Protein AF-A0A937QW20-F1 (afdb_monomer_lite)

Radius of gyration: 40.17 Å; chains: 1; bounding box: 116×88×114 Å

Structure (mmCIF, N/CA/C/O backbone):
data_AF-A0A937QW20-F1
#
_entry.id   AF-A0A937QW20-F1
#
loop_
_atom_site.group_PDB
_atom_site.id
_atom_site.type_symbol
_atom_site.label_atom_id
_atom_site.label_alt_id
_atom_site.label_comp_id
_atom_site.label_asym_id
_atom_site.label_entity_id
_atom_site.label_seq_id
_atom_site.pdbx_PDB_ins_code
_atom_site.Cartn_x
_atom_site.Cartn_y
_atom_site.Cartn_z
_atom_site.occupancy
_atom_site.B_iso_or_equiv
_atom_site.auth_seq_id
_atom_site.auth_comp_id
_atom_site.auth_asym_id
_atom_site.auth_atom_id
_atom_site.pdbx_PDB_model_num
ATOM 1 N N . MET A 1 1 ? -63.086 17.559 -43.537 1.00 36.25 1 MET A N 1
ATOM 2 C CA . MET A 1 1 ? -63.480 16.410 -44.389 1.00 36.25 1 MET A CA 1
ATOM 3 C C . MET A 1 1 ? -62.887 16.635 -45.777 1.00 36.25 1 MET A C 1
ATOM 5 O O . MET A 1 1 ? -62.685 17.792 -46.112 1.00 36.25 1 MET A O 1
ATOM 9 N N . LEU A 1 2 ? -62.662 15.563 -46.546 1.00 27.27 2 LEU A N 1
ATOM 10 C CA . LEU A 1 2 ? -62.036 15.501 -47.882 1.00 27.27 2 LEU A CA 1
ATOM 11 C C . LEU A 1 2 ? -60.496 15.455 -47.967 1.00 27.27 2 LEU A C 1
ATOM 13 O O . LEU A 1 2 ? -59.754 16.163 -47.298 1.00 27.27 2 LEU A O 1
ATOM 17 N N . TYR A 1 3 ? -60.097 14.526 -48.832 1.00 38.03 3 TYR A N 1
ATOM 18 C CA . TYR A 1 3 ? -58.786 13.994 -49.206 1.00 38.03 3 TYR A CA 1
ATOM 19 C C . TYR A 1 3 ? -58.423 14.547 -50.599 1.00 38.03 3 TYR A C 1
ATOM 21 O O . TYR A 1 3 ? -59.359 14.795 -51.355 1.00 38.03 3 TYR A O 1
ATOM 29 N N . LEU A 1 4 ? -57.134 14.651 -50.974 1.00 32.19 4 LEU A N 1
ATOM 30 C CA . LEU A 1 4 ? -56.563 14.529 -52.347 1.00 32.19 4 LEU A CA 1
ATOM 31 C C . LEU A 1 4 ? -55.037 14.865 -52.326 1.00 32.19 4 LEU A C 1
ATOM 33 O O . LEU A 1 4 ? -54.490 15.173 -51.274 1.00 32.19 4 LEU A O 1
ATOM 37 N N . LYS A 1 5 ? -54.301 14.797 -53.451 1.00 31.98 5 LYS A N 1
ATOM 38 C CA . LYS A 1 5 ? -53.549 13.586 -53.867 1.00 31.98 5 LYS A CA 1
ATOM 39 C C . LYS A 1 5 ? -52.474 13.884 -54.945 1.00 31.98 5 LYS A C 1
ATOM 41 O O . LYS A 1 5 ? -52.810 13.897 -56.125 1.00 31.98 5 LYS A O 1
ATOM 46 N N . ARG A 1 6 ? -51.185 13.928 -54.549 1.00 39.09 6 ARG A N 1
ATOM 47 C CA . ARG A 1 6 ? -49.970 13.934 -55.427 1.00 39.09 6 ARG A CA 1
ATOM 48 C C . ARG A 1 6 ? -49.794 15.201 -56.316 1.00 39.09 6 ARG A C 1
ATOM 50 O O . ARG A 1 6 ? -50.751 15.931 -56.504 1.00 39.09 6 ARG A O 1
ATOM 57 N N . HIS A 1 7 ? -48.615 15.558 -56.856 1.00 31.66 7 HIS A N 1
ATOM 58 C CA . HIS A 1 7 ? -47.476 14.758 -57.361 1.00 31.66 7 HIS A CA 1
ATOM 59 C C . HIS A 1 7 ? -46.159 15.580 -57.479 1.00 31.66 7 HIS A C 1
ATOM 61 O O . HIS A 1 7 ? -46.258 16.742 -57.836 1.00 31.66 7 HIS A O 1
ATOM 67 N N . SER A 1 8 ? -44.981 14.915 -57.393 1.00 30.77 8 SER A N 1
ATOM 68 C CA . SER A 1 8 ? -43.717 15.219 -58.145 1.00 30.77 8 SER A CA 1
ATOM 69 C C . SER A 1 8 ? -42.965 16.557 -57.856 1.00 30.77 8 SER A C 1
ATOM 71 O O . SER A 1 8 ? -43.608 17.579 -57.711 1.00 30.77 8 SER A O 1
ATOM 73 N N . GLN A 1 9 ? -41.623 16.697 -57.816 1.00 29.88 9 GLN A N 1
ATOM 74 C CA . GLN A 1 9 ? -40.495 15.805 -58.156 1.00 29.88 9 GLN A CA 1
ATOM 75 C C . GLN A 1 9 ? -39.141 16.295 -57.548 1.00 29.88 9 GLN A C 1
ATOM 77 O O . GLN A 1 9 ? -38.862 17.485 -57.548 1.00 29.88 9 GLN A O 1
ATOM 82 N N . SER A 1 10 ? -38.272 15.346 -57.163 1.00 31.92 10 SER A N 1
ATOM 83 C CA . SER A 1 10 ? -36.798 15.312 -57.365 1.00 31.92 10 SER A CA 1
ATOM 84 C C . SER A 1 10 ? -35.793 16.344 -56.773 1.00 31.92 10 SER A C 1
ATOM 86 O O . SER A 1 10 ? -35.515 17.376 -57.369 1.00 31.92 10 SER A O 1
ATOM 88 N N . ILE A 1 11 ? -35.050 15.873 -55.753 1.00 37.16 11 ILE A N 1
ATOM 89 C CA . ILE A 1 11 ? -33.564 15.857 -55.608 1.00 37.16 11 ILE A CA 1
ATOM 90 C C . ILE A 1 11 ? -32.757 17.159 -55.857 1.00 37.16 11 ILE A C 1
ATOM 92 O O . ILE A 1 11 ? -32.459 17.504 -56.997 1.00 37.16 11 ILE A O 1
ATOM 96 N N . LYS A 1 12 ? -32.171 17.709 -54.777 1.00 32.69 12 LYS A N 1
ATOM 97 C CA . LYS A 1 12 ? -30.705 17.708 -54.522 1.00 32.69 12 LYS A CA 1
ATOM 98 C C . LYS A 1 12 ? -30.400 18.189 -53.095 1.00 32.69 12 LYS A C 1
ATOM 100 O O . LYS A 1 12 ? -30.542 19.367 -52.794 1.00 32.69 12 LYS A O 1
ATOM 105 N N . GLY A 1 13 ? -29.947 17.279 -52.233 1.00 43.47 13 GLY A N 1
ATOM 106 C CA . GLY A 1 13 ? -29.254 17.642 -50.995 1.00 43.47 13 GLY A CA 1
ATOM 107 C C . GLY A 1 13 ? -27.749 17.693 -51.251 1.00 43.47 13 GLY A C 1
ATOM 108 O O . GLY A 1 13 ? -27.219 16.778 -51.879 1.00 43.47 13 GLY A O 1
ATOM 109 N N . ILE A 1 14 ? -27.069 18.743 -50.783 1.00 35.72 14 ILE A N 1
ATOM 110 C CA . ILE A 1 14 ? -25.602 18.833 -50.775 1.00 35.72 14 ILE A CA 1
ATOM 111 C C . ILE A 1 14 ? -25.151 19.376 -49.414 1.00 35.72 14 ILE A C 1
ATOM 113 O O . ILE A 1 14 ? -25.339 20.546 -49.110 1.00 35.72 14 ILE A O 1
ATOM 117 N N . SER A 1 15 ? -24.579 18.469 -48.620 1.00 41.78 15 SER A N 1
ATOM 118 C CA . SER A 1 15 ? -23.525 18.667 -47.613 1.00 41.78 15 SER A CA 1
ATOM 119 C C . SER A 1 15 ? -23.310 20.079 -47.030 1.00 41.78 15 SER A C 1
ATOM 121 O O . SER A 1 15 ? -22.523 20.860 -47.558 1.00 41.78 15 SER A O 1
ATOM 123 N N . CYS A 1 16 ? -23.877 20.340 -45.845 1.00 37.75 16 CYS A N 1
ATOM 124 C CA . CYS A 1 16 ? -23.305 21.313 -44.896 1.00 37.75 16 CYS A CA 1
ATOM 125 C C . CYS A 1 16 ? -22.306 20.670 -43.912 1.00 37.75 16 CYS A C 1
ATOM 127 O O . CYS A 1 16 ? -21.566 21.381 -43.240 1.00 37.75 16 CYS A O 1
ATOM 129 N N . THR A 1 17 ? -22.247 19.337 -43.826 1.00 45.38 17 THR A N 1
ATOM 130 C CA . THR A 1 17 ? -21.361 18.612 -42.899 1.00 45.38 17 THR A CA 1
ATOM 131 C C . THR A 1 17 ? -19.905 18.565 -43.363 1.00 45.38 17 THR A C 1
ATOM 133 O O . THR A 1 17 ? -19.008 18.629 -42.528 1.00 45.38 17 THR A O 1
ATOM 136 N N . GLY A 1 18 ? -19.644 18.532 -44.676 1.00 41.56 18 GLY A N 1
ATOM 137 C CA . GLY A 1 18 ? -18.272 18.544 -45.204 1.00 41.56 18 GLY A CA 1
ATOM 138 C C . GLY A 1 18 ? -17.516 19.850 -44.933 1.00 41.56 18 GLY A C 1
ATOM 139 O O . GLY A 1 18 ? -16.313 19.817 -44.706 1.00 41.56 18 GLY A O 1
ATOM 140 N N . GLY A 1 19 ? -18.217 20.990 -44.901 1.00 44.78 19 GLY A N 1
ATOM 141 C CA . GLY A 1 19 ? -17.604 22.294 -44.624 1.00 44.78 19 GLY A CA 1
ATOM 142 C C . GLY A 1 19 ? -17.122 22.435 -43.179 1.00 44.78 19 GLY A C 1
ATOM 143 O O . GLY A 1 19 ? -16.033 22.945 -42.951 1.00 44.78 19 GLY A O 1
ATOM 144 N N . ILE A 1 20 ? -17.895 21.927 -42.213 1.00 52.75 20 ILE A N 1
ATOM 145 C CA . ILE A 1 20 ? -17.509 21.948 -40.794 1.00 52.75 20 ILE A CA 1
ATOM 146 C C . ILE A 1 20 ? -16.347 20.981 -40.550 1.00 52.75 20 ILE A C 1
ATOM 148 O O . ILE A 1 20 ? -15.383 21.362 -39.896 1.00 52.75 20 ILE A O 1
ATOM 152 N N . LEU A 1 21 ? -16.385 19.773 -41.130 1.00 53.00 21 LEU A N 1
ATOM 153 C CA . LEU A 1 21 ? -15.285 18.816 -40.981 1.00 53.00 21 LEU A CA 1
ATOM 154 C C . LEU A 1 21 ? -13.979 19.344 -41.593 1.00 53.00 21 LEU A C 1
ATOM 156 O O . LEU A 1 21 ? -12.930 19.208 -40.979 1.00 53.00 21 LEU A O 1
ATOM 160 N N . ALA A 1 22 ? -14.039 19.994 -42.761 1.00 56.34 22 ALA A N 1
ATOM 161 C CA . ALA A 1 22 ? -12.869 20.608 -43.386 1.00 56.34 22 ALA A CA 1
ATOM 162 C C . ALA A 1 22 ? -12.347 21.823 -42.602 1.00 56.34 22 ALA A C 1
ATOM 164 O O . ALA A 1 22 ? -11.137 21.982 -42.492 1.00 56.34 22 ALA A O 1
ATOM 165 N N . LEU A 1 23 ? -13.223 22.657 -42.026 1.00 53.44 23 LEU A N 1
ATOM 166 C CA . LEU A 1 23 ? -12.796 23.794 -41.203 1.00 53.44 23 LEU A CA 1
ATOM 167 C C . LEU A 1 23 ? -12.147 23.329 -39.891 1.00 53.44 23 LEU A C 1
ATOM 169 O O . LEU A 1 23 ? -11.130 23.885 -39.495 1.00 53.44 23 LEU A O 1
ATOM 173 N N . VAL A 1 24 ? -12.694 22.290 -39.249 1.00 62.91 24 VAL A N 1
ATOM 174 C CA . VAL A 1 24 ? -12.095 21.664 -38.059 1.00 62.91 24 VAL A CA 1
ATOM 175 C C . VAL A 1 24 ? -10.770 20.987 -38.409 1.00 62.91 24 VAL A C 1
ATOM 177 O O . VAL A 1 24 ? -9.799 21.184 -37.692 1.00 62.91 24 VAL A O 1
ATOM 180 N N . LEU A 1 25 ? -10.678 20.270 -39.534 1.00 60.28 25 LEU A N 1
ATOM 181 C CA . LEU A 1 25 ? -9.418 19.657 -39.968 1.00 60.28 25 LEU A CA 1
ATOM 182 C C . LEU A 1 25 ? -8.351 20.715 -40.293 1.00 60.28 25 LEU A C 1
ATOM 184 O O . LEU A 1 25 ? -7.200 20.540 -39.923 1.00 60.28 25 LEU A O 1
ATOM 188 N N . VAL A 1 26 ? -8.723 21.831 -40.929 1.00 59.69 26 VAL A N 1
ATOM 189 C CA . VAL A 1 26 ? -7.800 22.949 -41.184 1.00 59.69 26 VAL A CA 1
ATOM 190 C C . VAL A 1 26 ? -7.418 23.667 -39.888 1.00 59.69 26 VAL A C 1
ATOM 192 O O . VAL A 1 26 ? -6.263 24.032 -39.754 1.00 59.69 26 VAL A O 1
ATOM 195 N N . LEU A 1 27 ? -8.314 23.814 -38.907 1.00 50.91 27 LEU A N 1
ATOM 196 C CA . LEU A 1 27 ? -7.974 24.368 -37.587 1.00 50.91 27 LEU A CA 1
ATOM 197 C C . LEU A 1 27 ? -7.092 23.432 -36.741 1.00 50.91 27 LEU A C 1
ATOM 199 O O . LEU A 1 27 ? -6.302 23.931 -35.954 1.00 50.91 27 LEU A O 1
ATOM 203 N N . ILE A 1 28 ? -7.181 22.112 -36.925 1.00 54.66 28 ILE A N 1
ATOM 204 C CA . ILE A 1 28 ? -6.289 21.118 -36.294 1.00 54.66 28 ILE A CA 1
ATOM 205 C C . ILE A 1 28 ? -4.941 21.018 -37.034 1.00 54.66 28 ILE A C 1
ATOM 207 O O . ILE A 1 28 ? -3.922 20.725 -36.425 1.00 54.66 28 ILE A O 1
ATOM 211 N N . LEU A 1 29 ? -4.907 21.284 -38.343 1.00 50.06 29 LEU A N 1
ATOM 212 C CA . LEU A 1 29 ? -3.668 21.341 -39.137 1.00 50.06 29 LEU A CA 1
ATOM 213 C C . LEU A 1 29 ? -3.006 22.735 -39.136 1.00 50.06 29 LEU A C 1
ATOM 215 O O . LEU A 1 29 ? -1.887 22.872 -39.620 1.00 50.06 29 LEU A O 1
ATOM 219 N N . MET A 1 30 ? -3.700 23.762 -38.633 1.00 40.19 30 MET A N 1
ATOM 220 C CA . MET A 1 30 ? -3.202 25.132 -38.439 1.00 40.19 30 MET A CA 1
ATOM 221 C C . MET A 1 30 ? -3.150 25.558 -36.969 1.00 40.19 30 MET A C 1
ATOM 223 O O . MET A 1 30 ? -2.748 26.689 -36.694 1.00 40.19 30 MET A O 1
ATOM 227 N N . SER A 1 31 ? -3.497 24.689 -36.012 1.00 33.41 31 SER A N 1
ATOM 228 C CA . SER A 1 31 ? -2.864 24.826 -34.704 1.00 33.41 31 SER A CA 1
ATOM 229 C C . SER A 1 31 ? -1.364 24.719 -34.957 1.00 33.41 31 SER A C 1
ATOM 231 O O . SER A 1 31 ? -0.973 23.820 -35.715 1.00 33.41 31 SER A O 1
ATOM 233 N N . PRO A 1 32 ? -0.521 25.596 -34.383 1.00 32.81 32 PRO A N 1
ATOM 234 C CA . PRO A 1 32 ? 0.900 25.306 -34.375 1.00 32.81 32 PRO A CA 1
ATOM 235 C C . PRO A 1 32 ? 1.051 23.872 -33.871 1.00 32.81 32 PRO A C 1
ATOM 237 O O . PRO A 1 32 ? 0.408 23.483 -32.889 1.00 32.81 32 PRO A O 1
ATOM 240 N N . GLN A 1 33 ? 1.865 23.073 -34.560 1.00 33.28 33 GLN A N 1
ATOM 241 C CA . GLN A 1 33 ? 2.532 22.013 -33.833 1.00 33.28 33 GLN A CA 1
ATOM 242 C C . GLN A 1 33 ? 3.385 22.771 -32.829 1.00 33.28 33 GLN A C 1
ATOM 244 O O . GLN A 1 33 ? 4.437 23.299 -33.181 1.00 33.28 33 GLN A O 1
ATOM 249 N N . ASN A 1 34 ? 2.851 22.930 -31.615 1.00 34.28 34 ASN A N 1
ATOM 250 C CA . ASN A 1 34 ? 3.689 23.161 -30.461 1.00 34.28 34 ASN A CA 1
ATOM 251 C C . ASN A 1 34 ? 4.761 22.085 -30.595 1.00 34.28 34 ASN A C 1
ATOM 253 O O . ASN A 1 34 ? 4.399 20.904 -30.700 1.00 34.28 34 ASN A O 1
ATOM 257 N N . GLY A 1 35 ? 6.031 22.492 -30.685 1.00 37.06 35 GLY A N 1
ATOM 258 C CA . GLY A 1 35 ? 7.119 21.539 -30.525 1.00 37.06 35 GLY A CA 1
ATOM 259 C C . GLY A 1 35 ? 6.782 20.691 -29.306 1.00 37.06 35 GLY A C 1
ATOM 260 O O . GLY A 1 35 ? 6.204 21.216 -28.344 1.00 37.06 35 GLY A O 1
ATOM 261 N N . LEU A 1 36 ? 7.024 19.378 -29.392 1.00 37.12 36 LEU A N 1
ATOM 262 C CA . LEU A 1 36 ? 6.970 18.524 -28.207 1.00 37.12 36 LEU A CA 1
ATOM 263 C C . LEU A 1 36 ? 7.731 19.288 -27.137 1.00 37.12 36 LEU A C 1
ATOM 265 O O . LEU A 1 36 ? 8.881 19.621 -27.395 1.00 37.12 36 LEU A O 1
ATOM 269 N N . ALA A 1 37 ? 7.044 19.698 -26.067 1.00 40.81 37 ALA A N 1
ATOM 270 C CA . ALA A 1 37 ? 7.573 20.723 -25.181 1.00 40.81 37 ALA A CA 1
ATOM 271 C C . ALA A 1 37 ? 8.829 20.154 -24.527 1.00 40.81 37 ALA A C 1
ATOM 273 O O . ALA A 1 37 ? 8.711 19.389 -23.557 1.00 40.81 37 ALA A O 1
ATOM 274 N N . GLN A 1 38 ? 9.984 20.491 -25.122 1.00 51.41 38 GLN A N 1
ATOM 275 C CA . GLN A 1 38 ? 11.308 20.094 -24.678 1.00 51.41 38 GLN A CA 1
ATOM 276 C C . GLN A 1 38 ? 11.320 20.366 -23.182 1.00 51.41 38 GLN A C 1
ATOM 278 O O . GLN A 1 38 ? 10.750 21.352 -22.705 1.00 51.41 38 GLN A O 1
ATOM 283 N N . THR A 1 39 ? 11.805 19.397 -22.415 1.00 55.50 39 THR A N 1
ATOM 284 C CA . THR A 1 39 ? 11.921 19.529 -20.965 1.00 55.50 39 THR A CA 1
ATOM 285 C C . THR A 1 39 ? 12.739 20.772 -20.675 1.00 55.50 39 THR A C 1
ATOM 287 O O . THR A 1 39 ? 13.956 20.733 -20.800 1.00 55.50 39 THR A O 1
ATOM 290 N N . GLY A 1 40 ? 12.069 21.871 -20.338 1.00 67.88 40 GLY A N 1
ATOM 291 C CA . GLY A 1 40 ? 12.736 23.046 -19.823 1.00 67.88 40 GLY A CA 1
ATOM 292 C C . GLY A 1 40 ? 13.325 22.678 -18.473 1.00 67.88 40 GLY A C 1
ATOM 293 O O . GLY A 1 40 ? 12.615 22.125 -17.645 1.00 67.88 40 GLY A O 1
ATOM 294 N N . ILE A 1 41 ? 14.598 22.958 -18.245 1.00 80.06 41 ILE A N 1
ATOM 295 C CA . ILE A 1 41 ? 15.140 23.075 -16.894 1.00 80.06 41 ILE A CA 1
ATOM 296 C C . ILE A 1 41 ? 15.592 24.515 -16.698 1.00 80.06 41 ILE A C 1
ATOM 298 O O . ILE A 1 41 ? 16.108 25.171 -17.602 1.00 80.06 41 ILE A O 1
ATOM 302 N N . CYS A 1 42 ? 15.409 25.039 -15.502 1.00 83.88 42 CYS A N 1
ATOM 303 C CA . CYS A 1 42 ? 15.933 26.343 -15.148 1.00 83.88 42 CYS A CA 1
ATOM 304 C C . CYS A 1 42 ? 17.302 26.207 -14.480 1.00 83.88 42 CYS A C 1
ATOM 306 O O . CYS A 1 42 ? 17.450 25.498 -13.485 1.00 83.88 42 CYS A O 1
ATOM 308 N N . ALA A 1 43 ? 18.296 26.935 -14.988 1.00 88.19 43 ALA A N 1
ATOM 309 C CA . ALA A 1 43 ? 19.512 27.198 -14.236 1.00 88.19 43 ALA A CA 1
ATOM 310 C C . ALA A 1 43 ? 19.225 28.343 -13.253 1.00 88.19 43 ALA A C 1
ATOM 312 O O . ALA A 1 43 ? 19.008 29.489 -13.662 1.00 88.19 43 ALA A O 1
ATOM 313 N N . LYS A 1 44 ? 19.200 28.038 -11.953 1.00 86.12 44 LYS A N 1
ATOM 314 C CA . LYS A 1 44 ? 18.908 29.034 -10.913 1.00 86.12 44 LYS A CA 1
ATOM 315 C C . LYS A 1 44 ? 20.010 30.091 -10.857 1.00 86.12 44 LYS A C 1
ATOM 317 O O . LYS A 1 44 ? 21.180 29.744 -10.715 1.00 86.12 44 LYS A O 1
ATOM 322 N N . ASP A 1 45 ? 19.642 31.370 -10.930 1.00 85.88 45 ASP A N 1
ATOM 323 C CA . ASP A 1 45 ? 20.608 32.461 -10.757 1.00 85.88 45 ASP A CA 1
ATOM 324 C C . ASP A 1 45 ? 20.934 32.640 -9.272 1.00 85.88 45 ASP A C 1
ATOM 326 O O . ASP A 1 45 ? 20.061 32.860 -8.425 1.00 85.88 45 ASP A O 1
ATOM 330 N N . LEU A 1 46 ? 22.224 32.535 -8.986 1.00 83.88 46 LEU A N 1
ATOM 331 C CA . LEU A 1 46 ? 22.844 32.621 -7.670 1.00 83.88 46 LEU A CA 1
ATOM 332 C C . LEU A 1 46 ? 23.026 34.071 -7.201 1.00 83.88 46 LEU A C 1
ATOM 334 O O . LEU A 1 46 ? 23.284 34.336 -6.020 1.00 83.88 46 LEU A O 1
ATOM 338 N N . GLY A 1 47 ? 22.917 35.032 -8.120 1.00 81.38 47 GLY A N 1
ATOM 339 C CA . GLY A 1 47 ? 23.189 36.438 -7.878 1.00 81.38 47 GLY A CA 1
ATOM 340 C C . GLY A 1 47 ? 24.618 36.649 -7.378 1.00 81.38 47 GLY A C 1
ATOM 341 O O . GLY A 1 47 ? 25.577 36.459 -8.112 1.00 81.38 47 GLY A O 1
ATOM 342 N N . ALA A 1 48 ? 24.757 37.074 -6.119 1.00 69.12 48 ALA A N 1
ATOM 343 C CA . ALA A 1 48 ? 26.050 37.338 -5.474 1.00 69.12 48 ALA A CA 1
ATOM 344 C C . ALA A 1 48 ? 26.443 36.279 -4.421 1.00 69.12 48 ALA A C 1
ATOM 346 O O . ALA A 1 48 ? 27.308 36.538 -3.580 1.00 69.12 48 ALA A O 1
ATOM 347 N N . ALA A 1 49 ? 25.758 35.132 -4.399 1.00 72.38 49 ALA A N 1
ATOM 348 C CA . ALA A 1 49 ? 25.958 34.056 -3.433 1.00 72.38 49 ALA A CA 1
ATOM 349 C C . ALA A 1 49 ? 26.290 32.741 -4.156 1.00 72.38 49 ALA A C 1
ATOM 351 O O . ALA A 1 49 ? 25.468 31.829 -4.208 1.00 72.38 49 ALA A O 1
ATOM 352 N N . ALA A 1 50 ? 27.501 32.660 -4.712 1.00 72.25 50 ALA A N 1
ATOM 353 C CA . ALA A 1 50 ? 28.025 31.419 -5.274 1.00 72.25 50 ALA A CA 1
ATOM 354 C C . ALA A 1 50 ? 28.039 30.282 -4.227 1.00 72.25 50 ALA A C 1
ATOM 356 O O . ALA A 1 50 ? 28.340 30.553 -3.054 1.00 72.25 50 ALA A O 1
ATOM 357 N N . PRO A 1 51 ? 27.758 29.025 -4.628 1.00 79.31 51 PRO A N 1
ATOM 358 C CA . PRO A 1 51 ? 27.934 27.867 -3.763 1.00 79.31 51 PRO A CA 1
ATOM 359 C C . PRO A 1 51 ? 29.401 27.728 -3.343 1.00 79.31 51 PRO A C 1
ATOM 361 O O . PRO A 1 51 ? 30.330 28.143 -4.048 1.00 79.31 51 PRO A O 1
ATOM 364 N N . SER A 1 52 ? 29.628 27.118 -2.186 1.00 85.50 52 SER A N 1
ATOM 365 C CA . SER A 1 52 ? 30.957 26.650 -1.815 1.00 85.50 52 SER A CA 1
ATOM 366 C C . SER A 1 52 ? 31.383 25.525 -2.749 1.00 85.50 52 SER A C 1
ATOM 368 O O . SER A 1 52 ? 30.818 24.442 -2.702 1.00 85.50 52 SER A O 1
ATOM 370 N N . PHE A 1 53 ? 32.428 25.777 -3.542 1.00 88.88 53 PHE A N 1
ATOM 371 C CA . PHE A 1 53 ? 33.022 24.782 -4.433 1.00 88.88 53 PHE A CA 1
ATOM 372 C C . PHE A 1 53 ? 33.824 23.728 -3.653 1.00 88.88 53 PHE A C 1
ATOM 374 O O . PHE A 1 53 ? 35.060 23.751 -3.594 1.00 88.88 53 PHE A O 1
ATOM 381 N N . ASP A 1 54 ? 33.106 22.837 -2.979 1.00 86.62 54 ASP A N 1
ATOM 382 C CA . ASP A 1 54 ? 33.647 21.751 -2.165 1.00 86.62 54 ASP A CA 1
ATOM 383 C C . ASP A 1 54 ? 33.180 20.362 -2.620 1.00 86.62 54 ASP A C 1
ATOM 385 O O . ASP A 1 54 ? 33.622 19.358 -2.054 1.00 86.62 54 ASP A O 1
ATOM 389 N N . GLY A 1 55 ? 32.374 20.295 -3.684 1.00 86.00 55 GLY A N 1
ATOM 390 C CA . GLY A 1 55 ? 31.868 19.066 -4.269 1.00 86.00 55 GLY A CA 1
ATOM 391 C C . GLY A 1 55 ? 30.603 18.531 -3.607 1.00 86.00 55 GLY A C 1
ATOM 392 O O . GLY A 1 55 ? 30.271 17.381 -3.876 1.00 86.00 55 GLY A O 1
ATOM 393 N N . ILE A 1 56 ? 29.922 19.268 -2.720 1.00 86.50 56 ILE A N 1
ATOM 394 C CA . ILE A 1 56 ? 28.684 18.824 -2.052 1.00 86.50 56 ILE A CA 1
ATOM 395 C C . ILE A 1 56 ? 27.454 19.399 -2.766 1.00 86.50 56 ILE A C 1
ATOM 397 O O . ILE A 1 56 ? 27.164 20.583 -2.655 1.00 86.50 56 ILE A O 1
ATOM 401 N N . VAL A 1 57 ? 26.683 18.533 -3.433 1.00 82.56 57 VAL A N 1
ATOM 402 C CA . VAL A 1 57 ? 25.503 18.930 -4.230 1.00 82.56 57 VAL A CA 1
ATOM 403 C C . VAL A 1 57 ? 24.172 18.538 -3.571 1.00 82.56 57 VAL A C 1
ATOM 405 O O . VAL A 1 57 ? 23.235 19.324 -3.552 1.00 82.56 57 VAL A O 1
ATOM 408 N N . ALA A 1 58 ? 24.036 17.327 -3.023 1.00 70.25 58 ALA A N 1
ATOM 409 C CA . ALA A 1 58 ? 22.719 16.834 -2.603 1.00 70.25 58 ALA A CA 1
ATOM 410 C C . ALA A 1 58 ? 22.148 17.500 -1.323 1.00 70.25 58 ALA A C 1
ATOM 412 O O . ALA A 1 58 ? 22.797 17.461 -0.270 1.00 70.25 58 ALA A O 1
ATOM 413 N N . PRO A 1 59 ? 20.881 17.967 -1.331 1.00 53.16 59 PRO A N 1
ATOM 414 C CA . PRO A 1 59 ? 20.134 18.249 -0.108 1.00 53.16 59 PRO A CA 1
ATOM 415 C C . PRO A 1 59 ? 19.640 16.951 0.557 1.00 53.16 59 PRO A C 1
ATOM 417 O O . PRO A 1 59 ? 18.602 16.393 0.206 1.00 53.16 59 PRO A O 1
ATOM 420 N N . GLY A 1 60 ? 20.401 16.475 1.547 1.00 45.81 60 GLY A N 1
ATOM 421 C CA . GLY A 1 60 ? 20.104 15.311 2.395 1.00 45.81 60 GLY A CA 1
ATOM 422 C C . GLY A 1 60 ? 20.379 15.616 3.872 1.00 45.81 60 GLY A C 1
ATOM 423 O O . GLY A 1 60 ? 21.222 16.453 4.207 1.00 45.81 60 GLY A O 1
ATOM 424 N N . ALA A 1 61 ? 19.613 15.026 4.790 1.00 38.66 61 ALA A N 1
ATOM 425 C CA . ALA A 1 61 ? 19.473 15.583 6.135 1.00 38.66 61 ALA A CA 1
ATOM 426 C C . ALA A 1 61 ? 20.502 15.061 7.158 1.00 38.66 61 ALA A C 1
ATOM 428 O O . ALA A 1 61 ? 20.281 14.073 7.858 1.00 38.66 61 ALA A O 1
ATOM 429 N N . SER A 1 62 ? 21.516 15.885 7.438 1.00 45.62 62 SER A N 1
ATOM 430 C CA . SER A 1 62 ? 22.132 16.018 8.775 1.00 45.62 62 SER A CA 1
ATOM 431 C C . SER A 1 62 ? 22.756 14.750 9.406 1.00 45.62 62 SER A C 1
ATOM 433 O O . SER A 1 62 ? 22.411 14.361 10.523 1.00 45.62 62 SER A O 1
ATOM 435 N N . GLY A 1 63 ? 23.759 14.167 8.738 1.00 41.44 63 GLY A N 1
ATOM 436 C CA . GLY A 1 63 ? 24.608 13.070 9.239 1.00 41.44 63 GLY A CA 1
ATOM 437 C C . GLY A 1 63 ? 26.090 13.450 9.403 1.00 41.44 63 GLY A C 1
ATOM 438 O O . GLY A 1 63 ? 26.920 13.156 8.547 1.00 41.44 63 GLY A O 1
ATOM 439 N N . ALA A 1 64 ? 26.422 14.147 10.496 1.00 46.94 64 ALA A N 1
ATOM 440 C CA . ALA A 1 64 ? 27.752 14.240 11.133 1.00 46.94 64 ALA A CA 1
ATOM 441 C C . ALA A 1 64 ? 29.055 14.467 10.302 1.00 46.94 64 ALA A C 1
ATOM 443 O O . ALA A 1 64 ? 30.136 14.321 10.880 1.00 46.94 64 ALA A O 1
ATOM 444 N N . GLY A 1 65 ? 29.036 14.867 9.021 1.00 56.22 65 GLY A N 1
ATOM 445 C CA . GLY A 1 65 ? 30.291 15.159 8.300 1.00 56.22 65 GLY A CA 1
ATOM 446 C C . GLY A 1 65 ? 30.223 15.996 7.020 1.00 56.22 65 GLY A C 1
ATOM 447 O O . GLY A 1 65 ? 31.073 16.865 6.860 1.00 56.22 65 GLY A O 1
ATOM 448 N N . CYS A 1 66 ? 29.240 15.782 6.142 1.00 68.94 66 CYS A N 1
ATOM 449 C CA . CYS A 1 66 ? 29.003 16.646 4.979 1.00 68.94 66 CYS A CA 1
ATOM 450 C C . CYS A 1 66 ? 27.851 17.586 5.354 1.00 68.94 66 CYS A C 1
ATOM 452 O O . CYS A 1 66 ? 26.796 17.110 5.773 1.00 68.94 66 CYS A O 1
ATOM 454 N N . THR A 1 67 ? 28.054 18.903 5.283 1.00 72.38 67 THR A N 1
ATOM 455 C CA . THR A 1 67 ? 26.955 19.867 5.467 1.00 72.38 67 THR A CA 1
ATOM 456 C C . THR A 1 67 ? 26.450 20.221 4.075 1.00 72.38 67 THR A C 1
ATOM 458 O O . THR A 1 67 ? 27.283 20.653 3.287 1.00 72.38 67 THR A O 1
ATOM 461 N N . PRO A 1 68 ? 25.159 20.032 3.746 1.00 69.88 68 PRO A N 1
ATOM 462 C CA . PRO A 1 68 ? 24.635 20.456 2.452 1.00 69.88 68 PRO A CA 1
ATOM 463 C C . PRO A 1 68 ? 24.863 21.952 2.248 1.00 69.88 68 PRO A C 1
ATOM 465 O O . PRO A 1 68 ? 24.644 22.732 3.183 1.00 69.88 68 PRO A O 1
ATOM 468 N N . ASP A 1 69 ? 25.265 22.351 1.044 1.00 75.38 69 ASP A N 1
ATOM 469 C CA . ASP A 1 69 ? 25.257 23.762 0.678 1.00 75.38 69 ASP A CA 1
ATOM 470 C C . ASP A 1 69 ? 23.798 24.260 0.665 1.00 75.38 69 ASP A C 1
ATOM 472 O O . ASP A 1 69 ? 22.953 23.658 -0.012 1.00 75.38 69 ASP A O 1
ATOM 476 N N . PRO A 1 70 ? 23.463 25.344 1.391 1.00 76.81 70 PRO A N 1
ATOM 477 C CA . PRO A 1 70 ? 22.140 25.952 1.315 1.00 76.81 70 PRO A CA 1
ATOM 478 C C . PRO A 1 70 ? 21.715 26.307 -0.116 1.00 76.81 70 PRO A C 1
ATOM 480 O O . PRO A 1 70 ? 20.528 26.236 -0.419 1.00 76.81 70 PRO A O 1
ATOM 483 N N . VAL A 1 71 ? 22.662 26.648 -0.996 1.00 80.31 71 VAL A N 1
ATOM 484 C CA . VAL A 1 71 ? 22.406 26.995 -2.400 1.00 80.31 71 VAL A CA 1
ATOM 485 C C . VAL A 1 71 ? 21.828 25.810 -3.172 1.00 80.31 71 VAL A C 1
ATOM 487 O O . VAL A 1 71 ? 20.790 25.955 -3.815 1.00 80.31 71 VAL A O 1
ATOM 490 N N . TRP A 1 72 ? 22.446 24.628 -3.082 1.00 82.94 72 TRP A N 1
ATOM 491 C CA . TRP A 1 72 ? 21.975 23.447 -3.81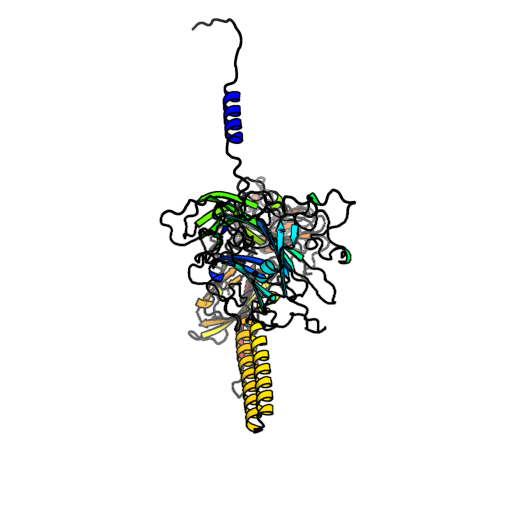3 1.00 82.94 72 TRP A CA 1
ATOM 492 C C . TRP A 1 72 ? 20.642 22.906 -3.281 1.00 82.94 72 TRP A C 1
ATOM 494 O O . TRP A 1 72 ? 19.863 22.345 -4.047 1.00 82.94 72 TRP A O 1
ATOM 504 N N . SER A 1 73 ? 20.318 23.144 -2.003 1.00 74.56 73 SER A N 1
ATOM 505 C CA . SER A 1 73 ? 18.993 22.811 -1.447 1.00 74.56 73 SER A CA 1
ATOM 506 C C . SER A 1 73 ? 17.834 23.629 -2.020 1.00 74.56 73 SER A C 1
ATOM 508 O O . SER A 1 73 ? 16.674 23.276 -1.829 1.00 74.56 73 SER A O 1
ATOM 510 N N . ASP A 1 74 ? 18.169 24.698 -2.734 1.00 74.06 74 ASP A N 1
ATOM 511 C CA . ASP A 1 74 ? 17.262 25.690 -3.291 1.00 74.06 74 ASP A CA 1
ATOM 512 C C . ASP A 1 74 ? 17.078 25.500 -4.819 1.00 74.06 74 ASP A C 1
ATOM 514 O O . ASP A 1 74 ? 16.405 26.313 -5.456 1.00 74.06 74 ASP A O 1
ATOM 518 N N . ILE A 1 75 ? 17.696 24.471 -5.420 1.00 81.00 75 ILE A N 1
ATOM 519 C CA . ILE A 1 75 ? 17.717 24.187 -6.867 1.00 81.00 75 ILE A CA 1
ATOM 520 C C . ILE A 1 75 ? 16.926 22.906 -7.151 1.00 81.00 75 ILE A C 1
ATOM 522 O O . ILE A 1 75 ? 17.197 21.862 -6.557 1.00 81.00 75 ILE A O 1
ATOM 526 N N . ALA A 1 76 ? 15.975 22.976 -8.086 1.00 79.56 76 ALA A N 1
ATOM 527 C CA . ALA A 1 76 ? 15.212 21.810 -8.524 1.00 79.56 76 ALA A CA 1
ATOM 528 C C . ALA A 1 76 ? 16.127 20.810 -9.271 1.00 79.56 76 ALA A C 1
ATOM 530 O O . ALA A 1 76 ? 16.849 21.222 -10.186 1.00 79.56 76 ALA A O 1
ATOM 531 N N . PRO A 1 77 ? 16.140 19.520 -8.891 1.00 84.75 77 PRO A N 1
ATOM 532 C CA . PRO A 1 77 ? 16.893 18.493 -9.600 1.00 84.75 77 PRO A CA 1
ATOM 533 C C . PRO A 1 77 ? 16.213 18.073 -10.909 1.00 84.75 77 PRO A C 1
ATOM 535 O O . PRO A 1 77 ? 15.001 18.137 -11.042 1.00 84.75 77 PRO A O 1
ATOM 538 N N . ALA A 1 78 ? 16.994 17.506 -11.824 1.00 85.81 78 ALA A N 1
ATOM 539 C CA . ALA A 1 78 ? 16.531 16.687 -12.938 1.00 85.81 78 ALA A CA 1
ATOM 540 C C . ALA A 1 78 ? 16.994 15.231 -12.745 1.00 85.81 78 ALA A C 1
ATOM 542 O O . ALA A 1 78 ? 18.192 14.960 -12.694 1.00 85.81 78 ALA A O 1
ATOM 543 N N . GLU A 1 79 ? 16.072 14.270 -12.625 1.00 84.25 79 GLU A N 1
ATOM 544 C CA . GLU A 1 79 ? 16.411 12.843 -12.438 1.00 84.25 79 GLU A CA 1
ATOM 545 C C . GLU A 1 79 ? 16.827 12.161 -13.757 1.00 84.25 79 GLU A C 1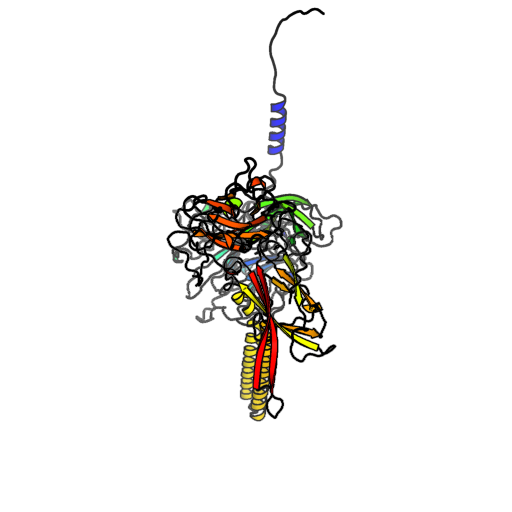
ATOM 547 O O . GLU A 1 79 ? 16.056 12.133 -14.725 1.00 84.25 79 GLU A O 1
ATOM 552 N N . PHE A 1 80 ? 18.008 11.529 -13.773 1.00 83.50 80 PHE A N 1
ATOM 553 C CA . PHE A 1 80 ? 18.420 10.649 -14.871 1.00 83.50 80 PHE A CA 1
ATOM 554 C C . PHE A 1 80 ? 17.719 9.286 -14.750 1.00 83.50 80 PHE A C 1
ATOM 556 O O . PHE A 1 80 ? 17.942 8.577 -13.770 1.00 83.50 80 PHE A O 1
ATOM 563 N N . GLU A 1 81 ? 16.968 8.905 -15.784 1.00 78.81 81 GLU A N 1
ATOM 564 C CA . GLU A 1 81 ? 16.248 7.640 -16.019 1.00 78.81 81 GLU A CA 1
ATOM 565 C C . GLU A 1 81 ? 15.367 7.056 -14.878 1.00 78.81 81 GLU A C 1
ATOM 567 O O . GLU A 1 81 ? 15.727 6.944 -13.708 1.00 78.81 81 GLU A O 1
ATOM 572 N N . VAL A 1 82 ? 14.163 6.603 -15.240 1.00 55.94 82 VAL A N 1
ATOM 573 C CA . VAL A 1 82 ? 13.049 6.356 -14.308 1.00 55.94 82 VAL A CA 1
ATOM 574 C C . VAL A 1 82 ? 13.269 5.223 -13.278 1.00 55.94 82 VAL A C 1
ATOM 576 O O . VAL A 1 82 ? 13.817 4.155 -13.546 1.00 55.94 82 VAL A O 1
ATOM 579 N N . ALA A 1 83 ? 12.729 5.479 -12.082 1.00 45.44 83 ALA A N 1
ATOM 580 C CA . ALA A 1 83 ? 12.654 4.665 -10.868 1.00 45.44 83 ALA A CA 1
ATOM 581 C C . ALA A 1 83 ? 12.707 3.120 -10.971 1.00 45.44 83 ALA A C 1
ATOM 583 O O . ALA A 1 83 ? 11.903 2.465 -11.633 1.00 45.44 83 ALA A O 1
ATOM 584 N N . GLY A 1 84 ? 13.546 2.533 -10.105 1.00 47.09 84 GLY A N 1
ATOM 585 C CA . GLY A 1 84 ? 13.496 1.116 -9.707 1.00 47.09 84 GLY A CA 1
ATOM 586 C C . GLY A 1 84 ? 14.855 0.412 -9.660 1.00 47.09 84 GLY A C 1
ATOM 587 O O . GLY A 1 84 ? 14.990 -0.629 -9.017 1.00 47.09 84 GLY A O 1
ATOM 588 N N . LEU A 1 85 ? 15.872 0.983 -10.309 1.00 54.47 85 LEU A N 1
ATOM 589 C CA . LEU A 1 85 ? 17.201 0.390 -10.459 1.00 54.47 85 LEU A CA 1
ATOM 590 C C . LEU A 1 85 ? 18.260 1.174 -9.669 1.00 54.47 85 LEU A C 1
ATOM 592 O O . LEU A 1 85 ? 18.387 2.370 -9.883 1.00 54.47 85 LEU A O 1
ATOM 596 N N . LEU A 1 86 ? 19.027 0.461 -8.825 1.00 69.69 86 LEU A N 1
ATOM 597 C CA . LEU A 1 86 ? 20.267 0.860 -8.116 1.00 69.69 86 LEU A CA 1
ATOM 598 C C . LEU A 1 86 ? 20.563 2.377 -7.994 1.00 69.69 86 LEU A C 1
ATOM 600 O O . LEU A 1 86 ? 19.780 3.075 -7.349 1.00 69.69 86 LEU A O 1
ATOM 604 N N . PRO A 1 87 ? 21.702 2.874 -8.533 1.00 77.62 87 PRO A N 1
ATOM 605 C CA . PRO A 1 87 ? 22.097 4.261 -8.380 1.00 77.62 87 PRO A CA 1
ATOM 606 C C . PRO A 1 87 ? 21.055 5.153 -9.053 1.00 77.62 87 PRO A C 1
ATOM 608 O O . PRO A 1 87 ? 20.880 5.124 -10.276 1.00 77.62 87 PRO A O 1
ATOM 611 N N . LYS A 1 88 ? 20.352 5.917 -8.221 1.00 82.88 88 LYS A N 1
ATOM 612 C CA . LYS A 1 88 ? 19.569 7.081 -8.625 1.00 82.88 88 LYS A CA 1
ATOM 613 C C . LYS A 1 88 ? 20.533 8.230 -8.858 1.00 82.88 88 LYS A C 1
ATOM 615 O O . LYS A 1 88 ? 21.426 8.417 -8.035 1.00 82.88 88 LYS A O 1
ATOM 620 N N . ALA A 1 89 ? 20.327 9.013 -9.906 1.00 88.19 89 ALA A N 1
ATOM 621 C CA . ALA A 1 89 ? 21.149 10.180 -10.184 1.00 88.19 89 ALA A CA 1
ATOM 622 C C . ALA A 1 89 ? 20.282 11.408 -10.456 1.00 88.19 89 ALA A C 1
ATOM 624 O O . ALA A 1 89 ? 19.221 11.294 -11.068 1.00 88.19 89 ALA A O 1
ATOM 625 N N . HIS A 1 90 ? 20.755 12.572 -10.021 1.00 88.81 90 HIS A N 1
ATOM 626 C CA . HIS A 1 90 ? 20.109 13.863 -10.247 1.00 88.81 90 HIS A CA 1
ATOM 627 C C . HIS A 1 90 ? 21.128 14.875 -10.773 1.00 88.81 90 HIS A C 1
ATOM 629 O O . HIS A 1 90 ? 22.262 14.899 -10.295 1.00 88.81 90 HIS A O 1
ATOM 635 N N . LEU A 1 91 ? 20.714 15.689 -11.740 1.00 91.69 91 LEU A N 1
ATOM 636 C CA . LEU A 1 91 ? 21.421 16.838 -12.297 1.00 91.69 91 LEU A CA 1
ATOM 637 C C . LEU A 1 91 ? 20.861 18.117 -11.663 1.00 91.69 91 LEU A C 1
ATOM 639 O O . LEU A 1 91 ? 19.654 18.241 -11.500 1.00 91.69 91 LEU A O 1
ATOM 643 N N . TYR A 1 92 ? 21.716 19.075 -11.340 1.00 91.12 92 TYR A N 1
ATOM 644 C CA . TYR A 1 92 ? 21.356 20.384 -10.802 1.00 91.12 92 TYR A CA 1
ATOM 645 C C . TYR A 1 92 ? 22.074 21.443 -11.628 1.00 91.12 92 TYR A C 1
ATOM 647 O O . TYR A 1 92 ? 23.268 21.298 -11.895 1.00 91.12 92 TYR A O 1
ATOM 655 N N . LEU A 1 93 ? 21.378 22.511 -12.013 1.00 92.19 93 LEU A N 1
ATOM 656 C CA . LEU A 1 93 ? 21.962 23.600 -12.792 1.00 92.19 93 LEU A CA 1
ATOM 657 C C . LEU A 1 93 ? 21.775 24.931 -12.065 1.00 92.19 93 LEU A C 1
ATOM 659 O O . LEU A 1 93 ? 20.672 25.301 -11.663 1.00 92.19 93 LEU A O 1
ATOM 663 N N . ALA A 1 94 ? 22.870 25.667 -11.931 1.00 90.88 94 ALA A N 1
ATOM 664 C CA . ALA A 1 94 ? 22.892 27.024 -11.416 1.00 90.88 94 ALA A CA 1
ATOM 665 C C . ALA A 1 94 ? 23.795 27.914 -12.265 1.00 90.88 94 ALA A C 1
ATOM 667 O O . ALA A 1 94 ? 24.722 27.452 -12.930 1.00 90.88 94 ALA A O 1
ATOM 668 N N . TYR A 1 95 ? 23.520 29.209 -12.232 1.00 90.06 95 TYR A N 1
ATOM 669 C CA . TYR A 1 95 ? 24.211 30.220 -13.012 1.00 90.06 95 TYR A CA 1
ATOM 670 C C . TYR A 1 95 ? 24.616 31.388 -12.111 1.00 90.06 95 TYR A C 1
ATOM 672 O O . TYR A 1 95 ? 23.813 31.892 -11.333 1.00 90.06 95 TYR A O 1
ATOM 680 N N . GLU A 1 96 ? 25.866 31.827 -12.204 1.00 88.50 96 GLU A N 1
ATOM 681 C CA . GLU A 1 96 ? 26.360 33.015 -11.511 1.00 88.50 96 GLU A CA 1
ATOM 682 C C . GLU A 1 96 ? 26.360 34.202 -12.482 1.00 88.50 96 GLU A C 1
ATOM 684 O O . GLU A 1 96 ? 27.225 34.310 -13.358 1.00 88.50 96 GLU A O 1
ATOM 689 N N . SER A 1 97 ? 25.386 35.112 -12.347 1.00 77.31 97 SER A N 1
ATOM 690 C CA . SER A 1 97 ? 25.221 36.259 -13.250 1.00 77.31 97 SER A CA 1
ATOM 691 C C . SER A 1 97 ? 26.183 37.434 -12.958 1.00 77.31 97 SER A C 1
ATOM 693 O O . SER A 1 97 ? 25.768 38.596 -12.860 1.00 77.31 97 SER A O 1
ATOM 695 N N . GLU A 1 98 ? 27.485 37.181 -12.811 1.00 73.75 98 GLU A N 1
ATOM 696 C CA . GLU A 1 98 ? 28.475 38.263 -12.719 1.00 73.75 98 GLU A CA 1
ATOM 697 C C . GLU A 1 98 ? 28.711 38.958 -14.079 1.00 73.75 98 GLU A C 1
ATOM 699 O O . GLU A 1 98 ? 28.352 38.459 -15.148 1.00 73.75 98 GLU A O 1
ATOM 704 N N . SER A 1 99 ? 29.335 40.142 -14.067 1.00 62.28 99 SER A N 1
ATOM 705 C CA . SER A 1 99 ? 29.704 40.844 -15.301 1.00 62.28 99 SER A CA 1
ATOM 706 C C . SER A 1 99 ? 30.824 40.110 -16.043 1.00 62.28 99 SER A C 1
ATOM 708 O O . SER A 1 99 ? 31.921 39.985 -15.502 1.00 62.28 99 SER A O 1
ATOM 710 N N . TYR A 1 100 ? 30.584 39.719 -17.300 1.00 54.78 100 TYR A N 1
ATOM 711 C CA . TYR A 1 100 ? 31.573 39.092 -18.188 1.00 54.78 100 TYR A CA 1
ATOM 712 C C . TYR A 1 100 ? 32.999 39.677 -18.023 1.00 54.78 100 TYR A C 1
ATOM 714 O O . TYR A 1 100 ? 33.160 40.904 -18.110 1.00 54.78 100 TYR A O 1
ATOM 722 N N . PRO A 1 101 ? 34.047 38.845 -17.838 1.00 58.38 101 PRO A N 1
ATOM 723 C CA . PRO A 1 101 ? 34.099 37.405 -18.126 1.00 58.38 101 PRO A CA 1
ATOM 724 C C . PRO A 1 101 ? 33.907 36.468 -16.921 1.00 58.38 101 PRO A C 1
ATOM 726 O O . PRO A 1 101 ? 34.306 35.313 -17.010 1.00 58.38 101 PRO A O 1
ATOM 729 N N . THR A 1 102 ? 33.374 36.937 -15.788 1.00 70.81 102 THR A N 1
ATOM 730 C CA . THR A 1 102 ? 33.319 36.123 -14.555 1.00 70.81 102 THR A CA 1
ATOM 731 C C . THR A 1 102 ? 32.042 35.305 -14.372 1.00 70.81 102 THR A C 1
ATOM 733 O O . THR A 1 102 ? 31.942 34.578 -13.394 1.00 70.81 102 THR A O 1
ATOM 736 N N . SER A 1 103 ? 31.093 35.361 -15.310 1.00 86.44 103 SER A N 1
ATOM 737 C CA . SER A 1 103 ? 29.879 34.539 -15.270 1.00 86.44 103 SER A CA 1
ATOM 738 C C . SER A 1 103 ? 30.225 33.043 -15.357 1.00 86.44 103 SER A C 1
ATOM 740 O O . SER A 1 103 ? 31.001 32.643 -16.232 1.00 86.44 103 SER A O 1
ATOM 742 N N . ARG A 1 104 ? 29.648 32.203 -14.486 1.00 90.31 104 ARG A N 1
ATOM 743 C CA . ARG A 1 104 ? 29.911 30.749 -14.445 1.00 90.31 104 ARG A CA 1
ATOM 744 C C . ARG A 1 104 ? 28.623 29.936 -14.512 1.00 90.31 104 ARG A C 1
ATOM 746 O O . ARG A 1 104 ? 27.596 30.352 -13.980 1.00 90.31 104 ARG A O 1
ATOM 753 N N . LEU A 1 105 ? 28.689 28.761 -15.138 1.00 92.75 105 LEU A N 1
ATOM 754 C CA . LEU A 1 105 ? 27.690 27.708 -14.961 1.00 92.75 105 LEU A CA 1
ATOM 755 C C . LEU A 1 105 ? 28.204 26.727 -13.905 1.00 92.75 105 LEU A C 1
ATOM 757 O O . LEU A 1 105 ? 29.336 26.241 -13.990 1.00 92.75 105 LEU A O 1
ATOM 761 N N . HIS A 1 106 ? 27.344 26.435 -12.938 1.00 93.81 106 HIS A N 1
ATOM 762 C CA . HIS A 1 106 ? 27.548 25.444 -11.896 1.00 93.81 106 HIS A CA 1
ATOM 763 C C . HIS A 1 106 ? 26.662 24.244 -12.215 1.00 93.81 106 HIS A C 1
ATOM 765 O O . HIS A 1 106 ? 25.443 24.373 -12.347 1.00 93.81 106 HIS A O 1
ATOM 771 N N . ILE A 1 107 ? 27.278 23.077 -12.346 1.00 95.56 107 ILE A N 1
ATOM 772 C CA . ILE A 1 107 ? 26.606 21.821 -12.661 1.00 95.56 107 ILE A CA 1
ATOM 773 C C . ILE A 1 107 ? 26.836 20.894 -11.475 1.00 95.56 107 ILE A C 1
ATOM 775 O O . ILE A 1 107 ? 27.971 20.527 -11.179 1.00 95.56 107 ILE A O 1
ATOM 779 N N . GLY A 1 108 ? 25.764 20.531 -10.789 1.00 94.25 108 GLY A N 1
ATOM 780 C CA . GLY A 1 108 ? 25.787 19.537 -9.731 1.00 94.25 108 GLY A CA 1
ATOM 781 C C . GLY A 1 108 ? 25.273 18.197 -10.244 1.00 94.25 108 GLY A C 1
ATOM 782 O O . GLY A 1 108 ? 24.276 18.140 -10.955 1.00 94.25 108 GLY A O 1
ATOM 783 N N . VAL A 1 109 ? 25.914 17.101 -9.859 1.00 93.62 109 VAL A N 1
ATOM 784 C CA . VAL A 1 109 ? 25.431 15.736 -10.075 1.00 93.62 109 VAL A CA 1
ATOM 785 C C . VAL A 1 109 ? 25.460 15.014 -8.735 1.00 93.62 109 VAL A C 1
ATOM 787 O O . VAL A 1 109 ? 26.496 14.986 -8.076 1.00 93.62 109 VAL A O 1
ATOM 790 N N . ALA A 1 110 ? 24.340 14.425 -8.321 1.00 91.31 110 ALA A N 1
ATOM 791 C CA . ALA A 1 110 ? 24.239 13.647 -7.087 1.00 91.31 110 ALA A CA 1
ATOM 792 C C . ALA A 1 110 ? 23.779 12.220 -7.384 1.00 91.31 110 ALA A C 1
ATOM 794 O O . ALA A 1 110 ? 22.675 12.015 -7.896 1.00 91.31 110 ALA A O 1
ATOM 795 N N . VAL A 1 111 ? 24.598 11.234 -7.023 1.00 89.88 111 VAL A N 1
ATOM 796 C CA . VAL A 1 111 ? 24.369 9.807 -7.282 1.00 89.88 111 VAL A CA 1
ATOM 797 C C . VAL A 1 111 ? 24.206 9.070 -5.957 1.00 89.88 111 VAL A C 1
ATOM 799 O O . VAL A 1 111 ? 25.017 9.229 -5.051 1.00 89.88 111 VAL A O 1
ATOM 802 N N . LYS A 1 112 ? 23.139 8.274 -5.813 1.00 87.00 112 LYS A N 1
ATOM 803 C CA . LYS A 1 112 ? 22.746 7.610 -4.560 1.00 87.00 112 LYS A CA 1
ATOM 804 C C . LYS A 1 112 ? 22.349 6.155 -4.773 1.00 87.00 112 LYS A C 1
ATOM 806 O O . LYS A 1 112 ? 21.457 5.858 -5.562 1.00 87.00 112 LYS A O 1
ATOM 811 N N . GLY A 1 113 ? 22.918 5.264 -3.966 1.00 82.94 113 GLY A N 1
ATOM 812 C CA . GLY A 1 113 ? 22.697 3.818 -4.019 1.00 82.94 113 GLY A CA 1
ATOM 813 C C . GLY A 1 113 ? 23.720 3.057 -4.865 1.00 82.94 113 GLY A C 1
ATOM 814 O O . GLY A 1 113 ? 23.500 1.880 -5.154 1.00 82.94 113 GLY A O 1
ATOM 815 N N . ASP A 1 114 ? 24.811 3.719 -5.238 1.00 85.75 114 ASP A N 1
ATOM 816 C CA . ASP A 1 114 ? 25.923 3.149 -5.995 1.00 85.75 114 ASP A CA 1
ATOM 817 C C . ASP A 1 114 ? 26.731 2.123 -5.176 1.00 85.75 114 ASP A C 1
ATOM 819 O O . ASP A 1 114 ? 26.756 2.199 -3.950 1.00 85.75 114 ASP A O 1
ATOM 823 N N . SER A 1 115 ? 27.358 1.110 -5.775 1.00 81.31 115 SER A N 1
ATOM 824 C CA . SER A 1 115 ? 28.109 0.122 -4.975 1.00 81.31 115 SER A CA 1
ATOM 825 C C . SER A 1 115 ? 29.465 0.633 -4.504 1.00 81.31 115 SER A C 1
ATOM 827 O O . SER A 1 115 ? 29.851 0.322 -3.375 1.00 81.31 115 SER A O 1
ATOM 829 N N . GLU A 1 116 ? 30.141 1.405 -5.345 1.00 83.62 116 GLU A N 1
ATOM 830 C CA . GLU A 1 116 ? 31.482 1.955 -5.163 1.00 83.62 116 GLU A CA 1
ATOM 831 C C . GLU A 1 116 ? 31.627 3.208 -6.033 1.00 83.62 116 GLU A C 1
ATOM 833 O O . GLU A 1 116 ? 30.850 3.395 -6.958 1.00 83.62 116 GLU A O 1
ATOM 838 N N . LEU A 1 117 ? 32.626 4.047 -5.765 1.00 86.06 117 LEU A N 1
ATOM 839 C CA . LEU A 1 117 ? 33.058 5.088 -6.701 1.00 86.06 117 LEU A CA 1
ATOM 840 C C . LEU A 1 117 ? 34.346 4.619 -7.405 1.00 86.06 117 LEU A C 1
ATOM 842 O O . LEU A 1 117 ? 35.310 4.214 -6.744 1.00 86.06 117 LEU A O 1
ATOM 846 N N . SER A 1 118 ? 34.337 4.660 -8.737 1.00 84.25 118 SER A N 1
ATOM 847 C CA . SER A 1 118 ? 35.260 3.983 -9.652 1.00 84.25 118 SER A CA 1
ATOM 848 C C . SER A 1 118 ? 36.002 4.957 -10.575 1.00 84.25 118 SER A C 1
ATOM 850 O O . SER A 1 118 ? 35.467 5.961 -11.039 1.00 84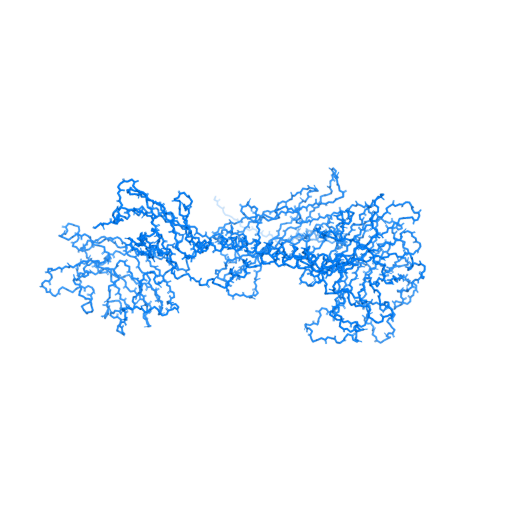.25 118 SER A O 1
ATOM 852 N N . GLU A 1 119 ? 37.242 4.609 -10.931 1.00 82.12 119 GLU A N 1
ATOM 853 C CA . GLU A 1 119 ? 38.058 5.323 -11.933 1.00 82.12 119 GLU A CA 1
ATOM 854 C C . GLU A 1 119 ? 37.474 5.256 -13.363 1.00 82.12 119 GLU A C 1
ATOM 856 O O . GLU A 1 119 ? 37.981 5.913 -14.278 1.00 82.12 119 GLU A O 1
ATOM 861 N N . PHE A 1 120 ? 36.424 4.446 -13.538 1.00 83.50 120 PHE A N 1
ATOM 862 C CA . PHE A 1 120 ? 35.639 4.281 -14.756 1.00 83.50 120 PHE A CA 1
ATOM 863 C C . PHE A 1 120 ? 34.292 5.009 -14.715 1.00 83.50 120 PHE A C 1
ATOM 865 O O . PHE A 1 120 ? 33.540 4.880 -15.674 1.00 83.50 120 PHE A O 1
ATOM 872 N N . ASP A 1 121 ? 33.980 5.770 -13.663 1.00 86.88 121 ASP A N 1
ATOM 873 C CA . ASP A 1 121 ? 32.793 6.625 -13.645 1.00 86.88 121 ASP A CA 1
ATOM 874 C C . ASP A 1 121 ? 33.023 7.868 -14.515 1.00 86.88 121 ASP A C 1
ATOM 876 O O . ASP A 1 121 ? 34.051 8.553 -14.418 1.00 86.88 121 ASP A O 1
ATOM 880 N N . TYR A 1 122 ? 32.051 8.166 -15.380 1.00 89.81 122 TYR A N 1
ATOM 881 C CA . TYR A 1 122 ? 32.125 9.270 -16.337 1.00 89.81 122 TYR A CA 1
ATOM 882 C C . TYR A 1 122 ? 30.826 10.060 -16.377 1.00 89.81 122 TYR A C 1
ATOM 884 O O . TYR A 1 122 ? 29.735 9.495 -16.445 1.00 89.81 122 TYR A O 1
ATOM 892 N N . PHE A 1 123 ? 30.956 11.379 -16.449 1.00 93.44 123 PHE A N 1
ATOM 893 C CA . PHE A 1 123 ? 29.853 12.286 -16.721 1.00 93.44 123 PHE A CA 1
ATOM 894 C C . PHE A 1 123 ? 30.110 13.017 -18.042 1.00 93.44 123 PHE A C 1
ATOM 896 O O . PHE A 1 123 ? 31.108 13.716 -18.187 1.00 93.44 123 PHE A O 1
ATOM 903 N N . LEU A 1 124 ? 29.230 12.824 -19.021 1.00 92.06 124 LEU A N 1
ATOM 904 C CA . LEU A 1 124 ? 29.297 13.427 -20.350 1.00 92.06 124 LEU A CA 1
ATOM 905 C C . LEU A 1 124 ? 28.097 14.353 -20.527 1.00 92.06 124 LEU A C 1
ATOM 907 O O . LEU A 1 124 ? 26.961 13.908 -20.406 1.00 92.06 124 LEU A O 1
ATOM 911 N N . MET A 1 125 ? 28.331 15.613 -20.868 1.00 94.56 125 MET A N 1
ATOM 912 C CA . MET A 1 125 ? 27.267 16.595 -21.068 1.00 94.56 125 MET A CA 1
ATOM 913 C C . MET A 1 125 ? 27.482 17.335 -22.385 1.00 94.56 125 MET A C 1
ATOM 915 O O . MET A 1 125 ? 28.588 17.789 -22.671 1.00 94.56 125 MET A O 1
ATOM 919 N N . PHE A 1 126 ? 26.430 17.414 -23.190 1.00 93.19 126 PHE A N 1
ATOM 920 C CA . PHE A 1 126 ? 26.371 18.083 -24.482 1.00 93.19 126 PHE A CA 1
ATOM 921 C C . PHE A 1 126 ? 25.622 19.408 -24.357 1.00 93.19 126 PHE A C 1
ATOM 923 O O . PHE A 1 126 ? 24.658 19.495 -23.596 1.00 93.19 126 PHE A O 1
ATOM 930 N N . PHE A 1 127 ? 26.046 20.393 -25.145 1.00 94.19 127 PHE A N 1
ATOM 931 C CA . PHE A 1 127 ? 25.506 21.744 -25.175 1.00 94.19 127 PHE A CA 1
ATOM 932 C C . PHE A 1 127 ? 25.242 22.170 -26.627 1.00 94.19 127 PHE A C 1
ATOM 934 O O . PHE A 1 127 ? 26.194 22.316 -27.398 1.00 94.19 127 PHE A O 1
ATOM 941 N N . ASP A 1 128 ? 23.970 22.380 -26.972 1.00 92.69 128 ASP A N 1
ATOM 942 C CA . ASP A 1 128 ? 23.539 23.207 -28.111 1.00 92.69 128 ASP A CA 1
ATOM 943 C C . ASP A 1 128 ? 23.583 24.662 -27.619 1.00 92.69 128 ASP A C 1
ATOM 945 O O . ASP A 1 128 ? 22.769 25.088 -26.795 1.00 92.69 128 ASP A O 1
ATOM 949 N N . ALA A 1 129 ? 24.623 25.395 -28.009 1.00 90.69 129 ALA A N 1
ATOM 950 C CA . ALA A 1 129 ? 25.010 26.642 -27.354 1.00 90.69 129 ALA A CA 1
ATOM 951 C C . ALA A 1 129 ? 24.150 27.849 -27.770 1.00 90.69 129 ALA A C 1
ATOM 953 O O . ALA A 1 129 ? 24.116 28.852 -27.043 1.00 90.69 129 ALA A O 1
ATOM 954 N N . ASP A 1 130 ? 23.478 27.767 -28.923 1.00 88.12 130 ASP A N 1
ATOM 955 C CA . ASP A 1 130 ? 22.545 28.779 -29.425 1.00 88.12 130 ASP A CA 1
ATOM 956 C C . ASP A 1 130 ? 21.072 28.324 -29.472 1.00 88.12 130 ASP A C 1
ATOM 958 O O . ASP A 1 130 ? 20.204 29.141 -29.795 1.00 88.12 130 ASP A O 1
ATOM 962 N N . ASN A 1 131 ? 20.791 27.095 -29.020 1.00 87.81 131 ASN A N 1
ATOM 963 C CA . ASN A 1 131 ? 19.468 26.471 -28.920 1.00 87.81 131 ASN A CA 1
ATOM 964 C C . ASN A 1 131 ? 18.775 26.376 -30.288 1.00 87.81 131 ASN A C 1
ATOM 966 O O . ASN A 1 131 ? 17.610 26.763 -30.435 1.00 87.81 131 ASN A O 1
ATOM 970 N N . SER A 1 132 ? 19.525 25.953 -31.310 1.00 87.75 132 SER A N 1
ATOM 971 C CA . SER A 1 132 ? 19.094 25.981 -32.712 1.00 87.75 132 SER A CA 1
ATOM 972 C C . SER A 1 132 ? 18.458 24.686 -33.230 1.00 87.75 132 SER A C 1
ATOM 974 O O . SER A 1 132 ? 18.033 24.665 -34.389 1.00 87.75 132 SER A O 1
ATOM 976 N N . ASP A 1 133 ? 18.345 23.646 -32.393 1.00 86.44 133 ASP A N 1
ATOM 977 C CA . ASP A 1 133 ? 17.836 22.302 -32.730 1.00 86.44 133 ASP A CA 1
ATOM 978 C C . ASP A 1 133 ? 18.696 21.546 -33.780 1.00 86.44 133 ASP A C 1
ATOM 980 O O . ASP A 1 133 ? 18.317 20.470 -34.254 1.00 86.44 133 ASP A O 1
ATOM 984 N N . ASP A 1 134 ? 19.877 22.058 -34.149 1.00 89.31 134 ASP A N 1
ATOM 985 C CA . ASP A 1 134 ? 20.853 21.404 -35.035 1.00 89.31 134 ASP A CA 1
ATOM 986 C C . ASP A 1 134 ? 22.271 21.583 -34.480 1.00 89.31 134 ASP A C 1
ATOM 988 O O . ASP A 1 134 ? 22.576 22.575 -33.834 1.00 89.31 134 ASP A O 1
ATOM 992 N N . TRP A 1 135 ? 23.164 20.635 -34.758 1.00 90.25 135 TRP A N 1
ATOM 993 C CA . TRP A 1 135 ? 24.547 20.733 -34.296 1.00 90.25 135 TRP A CA 1
ATOM 994 C C . TRP A 1 135 ? 25.349 21.704 -35.184 1.00 90.25 135 TRP A C 1
ATOM 996 O O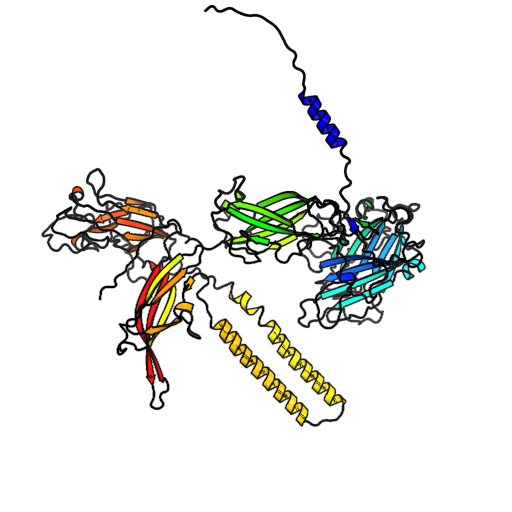 . TRP A 1 135 ? 25.592 21.415 -36.368 1.00 90.25 135 TRP A O 1
ATOM 1006 N N . GLY A 1 136 ? 25.803 22.820 -34.610 1.00 91.00 136 GLY A N 1
ATOM 1007 C CA . GLY A 1 136 ? 26.458 23.954 -35.266 1.00 91.00 136 GLY A CA 1
ATOM 1008 C C . GLY A 1 136 ? 27.858 24.320 -34.740 1.00 91.00 136 GLY A C 1
ATOM 1009 O O . GLY A 1 136 ? 28.397 23.740 -33.798 1.00 91.00 136 GLY A O 1
ATOM 1010 N N . ASP A 1 137 ? 28.498 25.299 -35.392 1.00 90.94 137 ASP A N 1
ATOM 1011 C CA . ASP A 1 137 ? 29.789 25.846 -34.945 1.00 90.94 137 ASP A CA 1
ATOM 1012 C C . ASP A 1 137 ? 29.591 26.719 -33.694 1.00 90.94 137 ASP A C 1
ATOM 1014 O O . ASP A 1 137 ? 29.177 27.875 -33.789 1.00 90.94 137 ASP A O 1
ATOM 1018 N N . GLY A 1 138 ? 29.949 26.187 -32.529 1.00 88.19 138 GLY A N 1
ATOM 1019 C CA . GLY A 1 138 ? 29.738 26.839 -31.231 1.00 88.19 138 GLY A CA 1
ATOM 1020 C C . GLY A 1 138 ? 29.324 25.840 -30.159 1.00 88.19 138 GLY A C 1
ATOM 1021 O O . GLY A 1 138 ? 29.649 26.039 -28.990 1.00 88.19 138 GLY A O 1
ATOM 1022 N N . ASP A 1 139 ? 28.711 24.738 -30.587 1.00 93.00 139 ASP A N 1
ATOM 1023 C CA . ASP A 1 139 ? 28.320 23.633 -29.725 1.00 93.00 139 ASP A CA 1
ATOM 1024 C C . ASP A 1 139 ? 29.524 22.872 -29.202 1.00 93.00 139 ASP A C 1
ATOM 1026 O O . ASP A 1 139 ? 30.578 22.749 -29.847 1.00 93.00 139 ASP A O 1
ATOM 1030 N N . PHE A 1 140 ? 29.349 22.325 -28.008 1.00 94.12 140 PHE A N 1
ATOM 1031 C CA . PHE A 1 140 ? 30.409 21.639 -27.301 1.00 94.12 140 PHE A CA 1
ATOM 1032 C C . PHE A 1 140 ? 29.869 20.502 -26.437 1.00 94.12 140 PHE A C 1
ATOM 1034 O O . PHE A 1 140 ? 28.674 20.373 -26.181 1.00 94.12 140 PHE A O 1
ATOM 1041 N N . ALA A 1 141 ? 30.779 19.646 -25.999 1.00 93.56 141 ALA A N 1
ATOM 1042 C CA . ALA A 1 141 ? 30.519 18.637 -24.997 1.00 93.56 141 ALA A CA 1
ATOM 1043 C C . ALA A 1 141 ? 31.678 18.615 -24.002 1.00 93.56 141 ALA A C 1
ATOM 1045 O O . ALA A 1 141 ? 32.837 18.827 -24.369 1.00 93.56 141 ALA A O 1
ATOM 1046 N N . ILE A 1 142 ? 31.373 18.347 -22.739 1.00 94.56 142 ILE A N 1
ATOM 1047 C CA . ILE A 1 142 ? 32.368 18.135 -21.691 1.00 94.56 142 ILE A CA 1
ATOM 1048 C C . ILE A 1 142 ? 32.287 16.680 -21.246 1.00 94.56 142 ILE A C 1
ATOM 1050 O O . ILE A 1 142 ? 31.206 16.172 -20.952 1.00 94.56 142 ILE A O 1
ATOM 1054 N N . LEU A 1 143 ? 33.433 16.009 -21.214 1.00 92.50 143 LEU A N 1
ATOM 1055 C CA . LEU A 1 143 ? 33.583 14.693 -20.609 1.00 92.50 143 LEU A CA 1
ATOM 1056 C C . LEU A 1 143 ? 34.380 14.853 -19.320 1.00 92.50 143 LEU A C 1
ATOM 1058 O O . LEU A 1 143 ? 35.535 15.264 -19.353 1.00 92.50 143 LEU A O 1
ATOM 1062 N N . ILE A 1 144 ? 33.764 14.520 -18.196 1.00 93.12 144 ILE A N 1
ATOM 1063 C CA . ILE A 1 144 ? 34.385 14.510 -16.880 1.00 93.12 144 ILE A CA 1
ATOM 1064 C C . ILE A 1 144 ? 34.669 13.062 -16.500 1.00 93.12 144 ILE A C 1
ATOM 1066 O O . ILE A 1 144 ? 33.751 12.247 -16.393 1.00 93.12 144 ILE A O 1
ATOM 1070 N N . LYS A 1 145 ? 35.943 12.748 -16.270 1.00 90.38 145 LYS A N 1
ATOM 1071 C CA . LYS A 1 145 ? 36.352 11.527 -15.579 1.00 90.38 145 LYS A CA 1
ATOM 1072 C C . LYS A 1 145 ? 36.270 11.794 -14.079 1.00 90.38 145 LYS A C 1
ATOM 1074 O O . LYS A 1 145 ? 36.906 12.718 -13.567 1.00 90.38 145 LYS A O 1
ATOM 1079 N N . VAL A 1 146 ? 35.456 11.006 -13.387 1.00 88.69 146 VAL A N 1
ATOM 1080 C CA . VAL A 1 146 ? 34.945 11.366 -12.061 1.00 88.69 146 VAL A CA 1
ATOM 1081 C C . VAL A 1 146 ? 36.019 11.217 -10.971 1.00 88.69 146 VAL A C 1
ATOM 1083 O O . VAL A 1 146 ? 36.209 12.149 -10.191 1.00 88.69 146 VAL A O 1
ATOM 1086 N N . CYS A 1 147 ? 36.804 10.132 -10.958 1.00 84.38 147 CYS A N 1
ATOM 1087 C CA . CYS A 1 147 ? 37.984 9.998 -10.087 1.00 84.38 147 CYS A CA 1
ATOM 1088 C C . CYS A 1 147 ? 39.184 9.351 -10.808 1.00 84.38 147 CYS A C 1
ATOM 1090 O O . CYS A 1 147 ? 39.018 8.696 -11.840 1.00 84.38 147 CYS A O 1
ATOM 1092 N N . ASP A 1 148 ? 40.416 9.617 -10.339 1.00 75.75 148 ASP A N 1
ATOM 1093 C CA . ASP A 1 148 ? 41.630 9.169 -11.039 1.00 75.75 148 ASP A CA 1
ATOM 1094 C C . ASP A 1 148 ? 42.324 7.985 -10.377 1.00 75.75 148 ASP A C 1
ATOM 1096 O O . ASP A 1 148 ? 42.503 7.912 -9.155 1.00 75.75 148 ASP A O 1
ATOM 1100 N N . ARG A 1 149 ? 42.868 7.128 -11.238 1.00 62.84 149 ARG A N 1
ATOM 1101 C CA . ARG A 1 149 ? 43.839 6.122 -10.853 1.00 62.84 149 ARG A CA 1
ATOM 1102 C C . ARG A 1 149 ? 45.236 6.730 -10.836 1.00 62.84 149 ARG A C 1
ATOM 1104 O O . ARG A 1 149 ? 46.043 6.480 -11.735 1.00 62.84 149 ARG A O 1
ATOM 1111 N N . ASP A 1 150 ? 45.548 7.441 -9.753 1.00 53.16 150 ASP A N 1
ATOM 1112 C CA . ASP A 1 150 ? 46.932 7.741 -9.364 1.00 53.16 150 ASP A CA 1
ATOM 1113 C C . ASP A 1 150 ? 47.779 6.471 -9.573 1.00 53.16 150 ASP A C 1
ATOM 1115 O O . ASP A 1 150 ? 47.542 5.453 -8.917 1.00 53.16 150 ASP A O 1
ATOM 1119 N N . GLY A 1 151 ? 48.750 6.508 -10.497 1.00 42.75 151 GLY A N 1
ATOM 1120 C CA . GLY A 1 151 ? 49.404 5.317 -11.079 1.00 42.75 151 GLY A CA 1
ATOM 1121 C C . GLY A 1 151 ? 50.155 4.387 -10.106 1.00 42.75 151 GLY A C 1
ATOM 1122 O O . GLY A 1 151 ? 50.743 3.383 -10.513 1.00 42.75 151 GLY A O 1
ATOM 1123 N N . SER A 1 152 ? 50.137 4.691 -8.811 1.00 44.47 152 SER A N 1
ATOM 1124 C CA . SER A 1 152 ? 50.331 3.728 -7.733 1.00 44.47 152 SER A CA 1
ATOM 1125 C C . SER A 1 152 ? 49.172 2.724 -7.671 1.00 44.47 152 SER A C 1
ATOM 1127 O O . SER A 1 152 ? 48.156 2.964 -7.019 1.00 44.47 152 SER A O 1
ATOM 1129 N N . ALA A 1 153 ? 49.355 1.554 -8.287 1.00 36.69 153 ALA A N 1
ATOM 1130 C CA . ALA A 1 153 ? 48.464 0.411 -8.093 1.00 36.69 153 ALA A CA 1
ATOM 1131 C C . ALA A 1 153 ? 48.252 0.133 -6.588 1.00 36.69 153 ALA A C 1
ATOM 1133 O O . ALA A 1 153 ? 49.199 -0.253 -5.897 1.00 36.69 153 ALA A O 1
ATOM 1134 N N . GLY A 1 154 ? 47.023 0.331 -6.096 1.00 42.94 154 GLY A N 1
ATOM 1135 C CA . GLY A 1 154 ? 46.669 0.135 -4.687 1.00 42.94 154 GLY A CA 1
ATOM 1136 C C . GLY A 1 154 ? 46.175 1.367 -3.917 1.00 42.94 154 GLY A C 1
ATOM 1137 O O . GLY A 1 154 ? 46.193 1.315 -2.690 1.00 42.94 154 GLY A O 1
ATOM 1138 N N . LYS A 1 155 ? 45.698 2.440 -4.571 1.00 49.03 155 LYS A N 1
ATOM 1139 C CA . LYS A 1 155 ? 44.522 3.120 -3.999 1.00 49.03 155 LYS A CA 1
ATOM 1140 C C . LYS A 1 155 ? 43.364 2.124 -4.089 1.00 49.03 155 LYS A C 1
ATOM 1142 O O . LYS A 1 155 ? 43.131 1.551 -5.152 1.00 49.03 155 LYS A O 1
ATOM 1147 N N . GLU A 1 156 ? 42.769 1.825 -2.943 1.00 54.41 156 GLU A N 1
ATOM 1148 C CA . GLU A 1 156 ? 41.629 0.918 -2.832 1.00 54.41 156 GLU A CA 1
ATOM 1149 C C . GLU A 1 156 ? 40.394 1.571 -3.467 1.00 54.41 156 GLU A C 1
ATOM 1151 O O . GLU A 1 156 ? 40.348 2.793 -3.632 1.00 54.41 156 GLU A O 1
ATOM 1156 N N . LEU A 1 157 ? 39.420 0.743 -3.847 1.00 59.38 157 LEU A N 1
ATOM 1157 C CA . LEU A 1 157 ? 38.103 1.219 -4.260 1.00 59.38 157 LEU A CA 1
ATOM 1158 C C . LEU A 1 157 ? 37.535 2.141 -3.195 1.00 59.38 157 LEU A C 1
ATOM 1160 O O . LEU A 1 157 ? 37.735 1.925 -2.000 1.00 59.38 157 LEU A O 1
ATOM 1164 N N . ILE A 1 158 ? 36.794 3.154 -3.624 1.00 65.62 158 ILE A N 1
ATOM 1165 C CA . ILE A 1 158 ? 36.085 4.012 -2.688 1.00 65.62 158 ILE A CA 1
ATOM 1166 C C . ILE A 1 158 ? 34.761 3.309 -2.352 1.00 65.62 158 ILE A C 1
ATOM 1168 O O . ILE A 1 158 ? 33.697 3.696 -2.829 1.00 65.62 158 ILE A O 1
ATOM 1172 N N . ASP A 1 159 ? 34.853 2.234 -1.563 1.00 64.06 159 ASP A N 1
ATOM 1173 C CA . ASP A 1 159 ? 33.723 1.417 -1.101 1.00 64.06 159 ASP A CA 1
ATOM 1174 C C . ASP A 1 159 ? 33.461 1.526 0.420 1.00 64.06 159 ASP A C 1
ATOM 1176 O O . ASP A 1 159 ? 32.368 1.169 0.870 1.00 64.06 159 ASP A O 1
ATOM 1180 N N . ASP A 1 160 ? 34.399 2.081 1.211 1.00 63.41 160 ASP A N 1
ATOM 1181 C CA . ASP A 1 160 ? 34.265 2.229 2.675 1.00 63.41 160 ASP A CA 1
ATOM 1182 C C . ASP A 1 160 ? 34.694 3.593 3.290 1.00 63.41 160 ASP A C 1
ATOM 1184 O O . ASP A 1 160 ? 34.983 3.692 4.488 1.00 63.41 160 ASP A O 1
ATOM 1188 N N . GLY A 1 161 ? 34.659 4.691 2.519 1.00 71.62 161 GLY A N 1
ATOM 1189 C CA . GLY A 1 161 ? 35.117 6.027 2.958 1.00 71.62 161 GLY A CA 1
ATOM 1190 C C . GLY A 1 161 ? 34.049 7.130 3.114 1.00 71.62 161 GLY A C 1
ATOM 1191 O O . GLY A 1 161 ? 32.984 7.078 2.508 1.00 71.62 161 GLY A O 1
ATOM 1192 N N . LYS A 1 162 ? 34.381 8.200 3.863 1.00 75.38 162 LYS A N 1
ATOM 1193 C CA . LYS A 1 162 ? 33.696 9.517 3.830 1.00 75.38 162 LYS A CA 1
ATOM 1194 C C . LYS A 1 162 ? 34.686 10.586 3.393 1.00 75.38 162 LYS A C 1
ATOM 1196 O O . LYS A 1 162 ? 35.748 10.706 4.013 1.00 75.38 162 LYS A O 1
ATOM 1201 N N . LYS A 1 163 ? 34.336 11.403 2.401 1.00 76.81 163 LYS A N 1
ATOM 1202 C CA . LYS A 1 163 ? 35.108 12.592 2.035 1.00 76.81 163 LYS A CA 1
ATOM 1203 C C . LYS A 1 163 ? 34.197 13.762 1.684 1.00 76.81 163 LYS A C 1
ATOM 1205 O O . LYS A 1 163 ? 33.661 13.841 0.590 1.00 76.81 163 LYS A O 1
ATOM 1210 N N . CYS A 1 164 ? 34.107 14.696 2.627 1.00 76.31 164 CYS A N 1
ATOM 1211 C CA . CYS A 1 164 ? 33.300 15.917 2.563 1.00 76.31 164 CYS A CA 1
ATOM 1212 C C . CYS A 1 164 ? 34.165 17.172 2.345 1.00 76.31 164 CYS A C 1
ATOM 1214 O O . CYS A 1 164 ? 33.939 18.196 2.979 1.00 76.31 164 CYS A O 1
ATOM 1216 N N . SER A 1 165 ? 35.263 17.057 1.593 1.00 71.62 165 SER A N 1
ATOM 1217 C CA . SER A 1 165 ? 36.263 18.130 1.469 1.00 71.62 165 SER A CA 1
ATOM 1218 C C . SER A 1 165 ? 36.812 18.281 0.047 1.00 71.62 165 SER A C 1
ATOM 1220 O O . SER A 1 165 ? 37.993 18.600 -0.092 1.00 71.62 165 SER A O 1
ATOM 1222 N N . GLY A 1 166 ? 36.005 17.937 -0.962 1.00 76.56 166 GLY A N 1
ATOM 1223 C CA . GLY A 1 166 ? 36.294 18.021 -2.397 1.00 76.56 166 GLY A CA 1
ATOM 1224 C C . GLY A 1 166 ? 37.661 17.504 -2.851 1.00 76.56 166 GLY A C 1
ATOM 1225 O O . GLY A 1 166 ? 38.642 18.255 -2.822 1.00 76.56 166 GLY A O 1
ATOM 1226 N N . GLU A 1 167 ? 37.745 16.269 -3.360 1.00 85.38 167 GLU A N 1
ATOM 1227 C CA . GLU A 1 167 ? 38.846 15.976 -4.300 1.00 85.38 167 GLU A CA 1
ATOM 1228 C C . GLU A 1 167 ? 38.619 16.737 -5.600 1.00 85.38 167 GLU A C 1
ATOM 1230 O O . GLU A 1 167 ? 37.482 17.045 -5.942 1.00 85.38 167 GLU A O 1
ATOM 1235 N N . ASP A 1 168 ? 39.699 17.079 -6.294 1.00 90.38 168 ASP A N 1
ATOM 1236 C CA . ASP A 1 168 ? 39.602 17.518 -7.683 1.00 90.38 168 ASP A CA 1
ATOM 1237 C C . ASP A 1 168 ? 39.159 16.327 -8.550 1.00 90.38 168 ASP A C 1
ATOM 1239 O O . ASP A 1 168 ? 39.521 15.182 -8.261 1.00 90.38 168 ASP A O 1
ATOM 1243 N N . ILE A 1 169 ? 38.381 16.586 -9.604 1.00 89.75 169 ILE A N 1
ATOM 1244 C CA . ILE A 1 169 ? 38.096 15.578 -10.639 1.00 89.75 169 ILE A CA 1
ATOM 1245 C C . ILE A 1 169 ? 39.389 15.073 -11.290 1.00 89.75 169 ILE A C 1
ATOM 1247 O O . ILE A 1 169 ? 40.414 15.756 -11.291 1.00 89.75 169 ILE A O 1
ATOM 1251 N N . ALA A 1 170 ? 39.332 13.885 -11.889 1.00 86.38 170 ALA A N 1
ATOM 1252 C CA . ALA A 1 170 ? 40.488 13.287 -12.551 1.00 86.38 170 ALA A CA 1
ATOM 1253 C C . ALA A 1 170 ? 40.932 14.066 -13.788 1.00 86.38 170 ALA A C 1
ATOM 1255 O O . ALA A 1 170 ? 42.111 14.356 -13.981 1.00 86.38 170 ALA A O 1
ATOM 1256 N N . GLU A 1 171 ? 39.963 14.345 -14.655 1.00 90.06 171 GLU A N 1
ATOM 1257 C CA . GLU A 1 171 ? 40.173 14.921 -15.971 1.00 90.06 171 GLU A CA 1
ATOM 1258 C C . GLU A 1 171 ? 38.862 15.549 -16.445 1.00 90.06 171 GLU A C 1
ATOM 1260 O O . GLU A 1 171 ? 37.792 14.951 -16.305 1.00 90.06 171 GLU A O 1
ATOM 1265 N N . ALA A 1 172 ? 38.959 16.735 -17.040 1.00 93.25 172 ALA A N 1
ATOM 1266 C CA . ALA A 1 172 ? 37.919 17.297 -17.885 1.00 93.25 172 ALA A CA 1
ATOM 1267 C C . ALA A 1 172 ? 38.445 17.343 -19.323 1.00 93.25 172 ALA A C 1
ATOM 1269 O O . ALA A 1 172 ? 39.520 17.886 -19.579 1.00 93.25 172 ALA A O 1
ATOM 1270 N N . THR A 1 173 ? 37.689 16.798 -20.270 1.00 91.62 173 THR A N 1
ATOM 1271 C CA . THR A 1 173 ? 37.989 16.864 -21.702 1.00 91.62 173 THR A CA 1
ATOM 1272 C C . THR A 1 173 ? 36.920 17.697 -22.397 1.00 91.62 173 THR A C 1
ATOM 1274 O O . THR A 1 173 ? 35.755 17.304 -22.459 1.00 91.62 173 THR A O 1
ATOM 1277 N N . TYR A 1 174 ? 37.316 18.842 -22.951 1.00 93.00 174 TYR A N 1
ATOM 1278 C CA . TYR A 1 174 ? 36.447 19.676 -23.773 1.00 93.00 174 TYR A CA 1
ATOM 1279 C C . TYR A 1 174 ? 36.458 19.210 -25.240 1.00 93.00 174 TYR A C 1
ATOM 1281 O O . TYR A 1 174 ? 37.508 19.124 -25.886 1.00 93.00 174 TYR A O 1
ATOM 1289 N N . TRP A 1 175 ? 35.272 18.956 -25.784 1.00 92.75 175 TRP A N 1
ATOM 1290 C CA . TRP A 1 175 ? 35.015 18.646 -27.187 1.00 92.75 175 TRP A CA 1
ATOM 1291 C C . TRP A 1 175 ? 34.197 19.771 -27.804 1.00 92.75 175 TRP A C 1
ATOM 1293 O O . TRP A 1 175 ? 33.253 20.252 -27.197 1.00 92.75 175 TRP A O 1
ATOM 1303 N N . ARG A 1 176 ? 34.515 20.164 -29.033 1.00 93.12 176 ARG A N 1
ATOM 1304 C CA . ARG A 1 176 ? 33.729 21.123 -29.817 1.00 93.12 176 ARG A CA 1
ATOM 1305 C C . ARG A 1 176 ? 33.173 20.461 -31.063 1.00 93.12 176 ARG A C 1
ATOM 1307 O O . ARG A 1 176 ? 33.815 19.566 -31.624 1.00 93.12 176 ARG A O 1
ATOM 1314 N N . TYR A 1 177 ? 32.037 20.949 -31.527 1.00 90.75 177 TYR A N 1
ATOM 1315 C CA . TYR A 1 177 ? 31.521 20.601 -32.834 1.00 90.75 177 TYR A CA 1
ATOM 1316 C C . TYR A 1 177 ? 32.153 21.488 -33.921 1.00 90.75 177 TYR A C 1
ATOM 1318 O O . TYR A 1 177 ? 32.412 22.677 -33.730 1.00 90.75 177 TYR A O 1
ATOM 1326 N N . ASP A 1 178 ? 32.470 20.878 -35.059 1.00 90.19 178 ASP A N 1
ATOM 1327 C CA . ASP A 1 178 ? 33.013 21.518 -36.256 1.00 90.19 178 ASP A CA 1
ATOM 1328 C C . ASP A 1 178 ? 32.140 21.101 -37.443 1.00 90.19 178 ASP A C 1
ATOM 1330 O O . ASP A 1 178 ? 32.314 20.025 -38.027 1.00 90.19 178 ASP A O 1
ATOM 1334 N N . SER A 1 179 ? 31.177 21.955 -37.793 1.00 89.50 179 SER A N 1
ATOM 1335 C CA . SER A 1 179 ? 30.201 21.717 -38.862 1.00 89.50 179 SER A CA 1
ATOM 1336 C C . SER A 1 179 ? 30.856 21.546 -40.239 1.00 89.50 179 SER A C 1
ATOM 1338 O O . SER A 1 179 ? 30.288 20.895 -41.125 1.00 89.50 179 SER A O 1
ATOM 1340 N N . SER A 1 180 ? 32.074 22.078 -40.408 1.00 92.25 180 SER A N 1
ATOM 1341 C CA . SER A 1 180 ? 32.867 22.005 -41.638 1.00 92.25 180 SER A CA 1
ATOM 1342 C C . SER A 1 180 ? 33.608 20.675 -41.826 1.00 92.25 180 SER A C 1
ATOM 1344 O O . SER A 1 180 ? 34.098 20.389 -42.923 1.00 92.25 180 SER A O 1
ATOM 1346 N N . ALA A 1 181 ? 33.689 19.850 -40.778 1.00 85.81 181 ALA A N 1
ATOM 1347 C CA . ALA A 1 181 ? 34.332 18.545 -40.820 1.00 85.81 181 ALA A CA 1
ATOM 1348 C C . ALA A 1 181 ? 33.456 17.462 -41.476 1.00 85.81 181 ALA A C 1
ATOM 1350 O O . ALA A 1 181 ? 32.240 17.605 -41.647 1.00 85.81 181 ALA A O 1
ATOM 1351 N N . ASP A 1 182 ? 34.093 16.335 -41.807 1.00 83.12 182 ASP A N 1
ATOM 1352 C CA . ASP A 1 182 ? 33.386 15.122 -42.218 1.00 83.12 182 ASP A CA 1
ATOM 1353 C C . ASP A 1 182 ? 32.386 14.711 -41.115 1.00 83.12 182 ASP A C 1
ATOM 1355 O O . ASP A 1 182 ? 32.780 14.725 -39.946 1.00 83.12 182 ASP A O 1
ATOM 1359 N N . PRO A 1 183 ? 31.129 14.333 -41.434 1.00 76.94 183 PRO A N 1
ATOM 1360 C CA . PRO A 1 183 ? 30.130 13.898 -40.452 1.00 76.94 183 PRO A CA 1
ATOM 1361 C C . PRO A 1 183 ? 30.640 12.893 -39.412 1.00 76.94 183 PRO A C 1
ATOM 1363 O O . PRO A 1 183 ? 30.223 12.952 -38.255 1.00 76.94 183 PRO A O 1
ATOM 1366 N N . SER A 1 184 ? 31.570 12.009 -39.779 1.00 70.75 184 SER A N 1
ATOM 1367 C CA . SER A 1 184 ? 32.206 11.072 -38.846 1.00 70.75 184 SER A CA 1
ATOM 1368 C C . SER A 1 184 ? 33.014 11.772 -37.739 1.00 70.75 184 SER A C 1
ATOM 1370 O O . SER A 1 184 ? 32.935 11.341 -36.593 1.00 70.75 184 SER A O 1
ATOM 1372 N N . THR A 1 185 ? 33.684 12.891 -38.043 1.00 77.00 185 THR A N 1
ATOM 1373 C CA . THR A 1 185 ? 34.710 13.572 -37.219 1.00 77.00 185 THR A CA 1
ATOM 1374 C C . THR A 1 185 ? 34.359 15.019 -36.827 1.00 77.00 185 THR A C 1
ATOM 1376 O O . THR A 1 185 ? 35.249 15.831 -36.559 1.00 77.00 185 THR A O 1
ATOM 1379 N N . ARG A 1 186 ? 33.066 15.378 -36.807 1.00 83.88 186 ARG A N 1
ATOM 1380 C CA . ARG A 1 186 ? 32.608 16.726 -36.404 1.00 83.88 186 ARG A CA 1
ATOM 1381 C C . ARG A 1 186 ? 32.858 17.042 -34.938 1.00 83.88 186 ARG A C 1
ATOM 1383 O O . ARG A 1 186 ? 33.252 18.161 -34.634 1.00 83.88 186 ARG A O 1
ATOM 1390 N N . TRP A 1 187 ? 32.696 16.061 -34.055 1.00 85.88 187 TRP A N 1
ATOM 1391 C CA . TRP A 1 187 ? 33.141 16.177 -32.671 1.00 85.88 187 TRP A CA 1
ATOM 1392 C C . TRP A 1 187 ? 34.664 16.075 -32.622 1.00 85.88 187 TRP A C 1
ATOM 1394 O O . TRP A 1 187 ? 35.242 15.043 -32.964 1.00 85.88 187 TRP A O 1
ATOM 1404 N N . LYS A 1 188 ? 35.318 17.165 -32.223 1.00 86.56 188 LYS A N 1
ATOM 1405 C CA . LYS A 1 188 ? 36.776 17.263 -32.119 1.00 86.56 188 LYS A CA 1
ATOM 1406 C C . LYS A 1 188 ? 37.159 17.707 -30.724 1.00 86.56 188 LYS A C 1
ATOM 1408 O O . LYS A 1 188 ? 36.613 18.686 -30.221 1.00 86.56 188 LYS A O 1
ATOM 1413 N N . MET A 1 189 ? 38.157 17.049 -30.148 1.00 86.81 189 MET A N 1
ATOM 1414 C CA . MET A 1 189 ? 38.816 17.532 -28.940 1.00 86.81 189 MET A CA 1
ATOM 1415 C C . MET A 1 189 ? 39.266 18.982 -29.177 1.00 86.81 189 MET A C 1
ATOM 1417 O O . MET A 1 189 ? 39.891 19.296 -30.200 1.00 86.81 189 MET A O 1
ATOM 1421 N N . GLY A 1 190 ? 38.842 19.888 -28.301 1.00 85.56 190 GLY A N 1
ATOM 1422 C CA . GLY A 1 190 ? 39.202 21.296 -28.387 1.00 85.56 190 GLY A CA 1
ATOM 1423 C C . GLY A 1 190 ? 40.594 21.560 -27.806 1.00 85.56 190 GLY A C 1
ATOM 1424 O O . GLY A 1 190 ? 41.372 20.632 -27.598 1.00 85.56 190 GLY A O 1
ATOM 1425 N N . PRO A 1 191 ? 40.959 22.832 -27.589 1.00 88.75 191 PRO A N 1
ATOM 1426 C CA . PRO A 1 191 ? 42.263 23.166 -27.034 1.00 88.75 191 PRO A CA 1
ATOM 1427 C C . PRO A 1 191 ? 42.334 22.819 -25.541 1.00 88.75 191 PRO A C 1
ATOM 1429 O O . PRO A 1 191 ? 41.401 23.122 -24.800 1.00 88.75 191 PRO A O 1
ATOM 1432 N N . ASP A 1 192 ? 43.485 22.316 -25.082 1.00 87.44 192 ASP A N 1
ATOM 1433 C CA . ASP A 1 192 ? 43.769 22.015 -23.666 1.00 87.44 192 ASP A CA 1
ATOM 1434 C C . ASP A 1 192 ? 43.445 23.185 -22.715 1.00 87.44 192 ASP A C 1
ATOM 1436 O O . ASP A 1 192 ? 43.127 22.980 -21.548 1.00 87.44 192 ASP A O 1
ATOM 1440 N N . THR A 1 193 ? 43.503 24.428 -23.211 1.00 90.94 193 THR A N 1
ATOM 1441 C CA . THR A 1 193 ? 43.145 25.629 -22.444 1.00 90.94 193 THR A CA 1
ATOM 1442 C C . THR A 1 193 ? 41.669 25.679 -22.057 1.00 90.94 193 THR A C 1
ATOM 1444 O O . THR A 1 193 ? 41.370 26.167 -20.979 1.00 90.94 193 THR A O 1
ATOM 1447 N N . ALA A 1 194 ? 40.763 25.172 -22.901 1.00 90.12 194 ALA A N 1
ATOM 1448 C CA . ALA A 1 194 ? 39.338 25.091 -22.577 1.00 90.12 194 ALA A CA 1
ATOM 1449 C C . ALA A 1 194 ? 39.080 23.977 -21.553 1.00 90.12 194 ALA A C 1
ATOM 1451 O O . ALA A 1 194 ? 38.399 24.205 -20.562 1.00 90.12 194 ALA A O 1
ATOM 1452 N N . SER A 1 195 ? 39.708 22.809 -21.727 1.00 91.69 195 SER A N 1
ATOM 1453 C CA . SER A 1 195 ? 39.687 21.735 -20.723 1.00 91.69 195 SER A CA 1
ATOM 1454 C C . SER A 1 195 ? 40.169 22.218 -19.345 1.00 91.69 195 SER A C 1
ATOM 1456 O O . SER A 1 195 ? 39.570 21.880 -18.333 1.00 91.69 195 SER A O 1
ATOM 1458 N N . ALA A 1 196 ? 41.210 23.057 -19.303 1.00 93.44 196 ALA A N 1
ATOM 1459 C CA . ALA A 1 196 ? 41.762 23.627 -18.070 1.00 93.44 196 ALA A CA 1
ATOM 1460 C C . ALA A 1 196 ? 40.933 24.776 -17.450 1.00 93.44 196 ALA A C 1
ATOM 1462 O O . ALA A 1 196 ? 41.247 25.209 -16.342 1.00 93.44 196 ALA A O 1
ATOM 1463 N N . GLU A 1 197 ? 39.912 25.286 -18.146 1.00 94.19 197 GLU A N 1
ATOM 1464 C CA . GLU A 1 197 ? 38.930 26.247 -17.614 1.00 94.19 197 GLU A CA 1
ATOM 1465 C C . GLU A 1 197 ? 37.737 25.543 -16.932 1.00 94.19 197 GLU A C 1
ATOM 1467 O O . GLU A 1 197 ? 36.967 26.192 -16.222 1.00 94.19 197 GLU A O 1
ATOM 1472 N N . ILE A 1 198 ? 37.592 24.224 -17.112 1.00 95.44 198 ILE A N 1
ATOM 1473 C CA . ILE A 1 198 ? 36.585 23.403 -16.431 1.00 95.44 198 ILE A CA 1
ATOM 1474 C C . ILE A 1 198 ? 37.165 22.949 -15.092 1.00 95.44 198 ILE A C 1
ATOM 1476 O O . ILE A 1 198 ? 38.064 22.110 -15.033 1.00 95.44 198 ILE A O 1
ATOM 1480 N N . GLU A 1 199 ? 36.631 23.486 -14.003 1.00 95.31 199 GLU A N 1
ATOM 1481 C CA . GLU A 1 199 ? 36.964 23.041 -12.654 1.00 95.31 199 GLU A CA 1
ATOM 1482 C C . GLU A 1 199 ? 35.942 21.986 -12.209 1.00 95.31 199 GLU A C 1
ATOM 1484 O O . GLU A 1 199 ? 34.749 22.137 -12.466 1.00 95.31 199 GLU A O 1
ATOM 1489 N N . GLY A 1 200 ? 36.373 20.940 -11.496 1.00 93.88 200 GLY A N 1
ATOM 1490 C CA . GLY A 1 200 ? 35.448 19.984 -10.883 1.00 93.88 200 GLY A CA 1
ATOM 1491 C C . GLY A 1 200 ? 35.890 19.507 -9.503 1.00 93.88 200 GLY A C 1
ATOM 1492 O O . GLY A 1 200 ? 37.082 19.302 -9.259 1.00 93.88 200 GLY A O 1
ATOM 1493 N N . LYS A 1 201 ? 34.916 19.298 -8.617 1.00 92.50 201 LYS A N 1
ATOM 1494 C CA . LYS A 1 201 ? 35.068 18.731 -7.278 1.00 92.50 201 LYS A CA 1
ATOM 1495 C C . LYS A 1 201 ? 34.194 17.505 -7.090 1.00 92.50 201 LYS A C 1
ATOM 1497 O O . LYS A 1 201 ? 33.061 17.467 -7.553 1.00 92.50 201 LYS A O 1
ATOM 1502 N N . ILE A 1 202 ? 34.698 16.532 -6.341 1.00 91.00 202 ILE A N 1
ATOM 1503 C CA . ILE A 1 202 ? 33.972 15.314 -5.991 1.00 91.00 202 ILE A CA 1
ATOM 1504 C C . ILE A 1 202 ? 33.972 15.064 -4.477 1.00 91.00 202 ILE A C 1
ATOM 1506 O O . ILE A 1 202 ? 34.999 15.190 -3.798 1.00 91.00 202 ILE A O 1
ATOM 1510 N N . THR A 1 203 ? 32.810 14.681 -3.945 1.00 88.62 203 THR A N 1
ATOM 1511 C CA . THR A 1 203 ? 32.633 14.194 -2.568 1.00 88.62 203 THR A CA 1
ATOM 1512 C C . THR A 1 203 ? 31.896 12.869 -2.534 1.00 88.62 203 THR A C 1
ATOM 1514 O O . THR A 1 203 ? 31.210 12.499 -3.485 1.00 88.62 203 THR A O 1
ATOM 1517 N N . TRP A 1 204 ? 32.022 12.143 -1.424 1.00 88.44 204 TRP A N 1
ATOM 1518 C CA . TRP A 1 204 ? 31.328 10.872 -1.247 1.00 88.44 204 TRP A CA 1
ATOM 1519 C C . TRP A 1 204 ? 31.082 10.504 0.215 1.00 88.44 204 TRP A C 1
ATOM 1521 O O . TRP A 1 204 ? 31.834 10.875 1.124 1.00 88.44 204 TRP A O 1
ATOM 1531 N N . ASP A 1 205 ? 30.051 9.689 0.414 1.00 83.94 205 ASP A N 1
ATOM 1532 C CA . ASP A 1 205 ? 29.762 8.975 1.646 1.00 83.94 205 ASP A CA 1
ATOM 1533 C C . ASP A 1 205 ? 29.372 7.518 1.355 1.00 83.94 205 ASP A C 1
ATOM 1535 O O . ASP A 1 205 ? 28.230 7.175 1.035 1.00 83.94 205 ASP A O 1
ATOM 1539 N N . TYR A 1 206 ? 30.364 6.647 1.495 1.00 79.38 206 TYR A N 1
ATOM 1540 C CA . TYR A 1 206 ? 30.248 5.194 1.439 1.00 79.38 206 TYR A CA 1
ATOM 1541 C C . TYR A 1 206 ? 30.294 4.565 2.838 1.00 79.38 206 TYR A C 1
ATOM 1543 O O . TYR A 1 206 ? 30.495 3.359 2.981 1.00 79.38 206 TYR A O 1
ATOM 1551 N N . THR A 1 207 ? 30.122 5.352 3.907 1.00 69.06 207 THR A N 1
ATOM 1552 C CA . THR A 1 207 ? 30.356 4.832 5.254 1.00 69.06 207 THR A CA 1
ATOM 1553 C C . THR A 1 207 ? 29.384 3.735 5.657 1.00 69.06 207 THR A C 1
ATOM 1555 O O . THR A 1 207 ? 28.186 3.749 5.384 1.00 69.06 207 THR A O 1
ATOM 1558 N N . THR A 1 208 ? 29.924 2.752 6.373 1.00 56.16 208 THR A N 1
ATOM 1559 C CA . THR A 1 208 ? 29.161 1.601 6.863 1.00 56.16 208 THR A CA 1
ATOM 1560 C C . THR A 1 208 ? 28.392 1.889 8.155 1.00 56.16 208 THR A C 1
ATOM 1562 O O . THR A 1 208 ? 27.498 1.114 8.501 1.00 56.16 208 THR A O 1
ATOM 1565 N N . ALA A 1 209 ? 28.668 3.007 8.841 1.00 60.47 209 ALA A N 1
ATOM 1566 C CA . ALA A 1 209 ? 27.902 3.477 10.001 1.00 60.47 209 ALA A CA 1
ATOM 1567 C C . ALA A 1 209 ? 26.419 3.678 9.642 1.00 60.47 209 ALA A C 1
ATOM 1569 O O . ALA A 1 209 ? 26.110 3.989 8.500 1.00 60.47 209 ALA A O 1
ATOM 1570 N N . ASP A 1 210 ? 25.491 3.465 10.580 1.00 57.03 210 ASP A N 1
ATOM 1571 C CA . ASP A 1 210 ? 24.039 3.450 10.309 1.00 57.03 210 ASP A CA 1
ATOM 1572 C C . ASP A 1 210 ? 23.408 4.842 10.150 1.00 57.03 210 ASP A C 1
ATOM 1574 O O . ASP A 1 210 ? 22.478 5.220 10.861 1.00 57.03 210 ASP A O 1
ATOM 1578 N N . GLU A 1 211 ? 23.914 5.589 9.175 1.00 61.94 211 GLU A N 1
ATOM 1579 C CA . GLU A 1 211 ? 23.280 6.781 8.622 1.00 61.94 211 GLU A CA 1
ATOM 1580 C C . GLU A 1 211 ? 22.285 6.347 7.511 1.00 61.94 211 GLU A C 1
ATOM 1582 O O . GLU A 1 211 ? 22.516 5.338 6.834 1.00 61.94 211 GLU A O 1
ATOM 1587 N N . PRO A 1 212 ? 21.139 7.040 7.335 1.00 54.78 212 PRO A N 1
ATOM 1588 C CA . PRO A 1 212 ? 20.117 6.694 6.330 1.00 54.78 212 PRO A CA 1
ATOM 1589 C C . PRO A 1 212 ? 20.564 6.976 4.883 1.00 54.78 212 PRO A C 1
ATOM 1591 O O . PRO A 1 212 ? 19.879 6.625 3.921 1.00 54.78 212 PRO A O 1
ATOM 1594 N N . GLU A 1 213 ? 21.713 7.626 4.739 1.00 64.25 213 GLU A N 1
ATOM 1595 C CA . GLU A 1 213 ? 22.325 8.091 3.506 1.00 64.25 213 GLU A CA 1
ATOM 1596 C C . GLU A 1 213 ? 23.709 7.444 3.406 1.00 64.25 213 GLU A C 1
ATOM 1598 O O . GLU A 1 213 ? 24.694 7.962 3.912 1.00 64.25 213 GLU A O 1
ATOM 1603 N N . LYS A 1 214 ? 23.759 6.258 2.793 1.00 69.94 214 LYS A N 1
ATOM 1604 C CA . LYS A 1 214 ? 25.000 5.562 2.426 1.00 69.94 214 LYS A CA 1
ATOM 1605 C C . LYS A 1 214 ? 25.068 5.475 0.910 1.00 69.94 214 LYS A C 1
ATOM 1607 O O . LYS A 1 214 ? 24.017 5.518 0.261 1.00 69.94 214 LYS A O 1
ATOM 1612 N N . ARG A 1 215 ? 26.265 5.214 0.376 1.00 81.94 215 ARG A N 1
ATOM 1613 C CA . ARG A 1 215 ? 26.485 4.945 -1.053 1.00 81.94 215 ARG A CA 1
ATOM 1614 C C . ARG A 1 215 ? 26.121 6.143 -1.920 1.00 81.94 215 ARG A C 1
ATOM 1616 O O . ARG A 1 215 ? 25.332 6.032 -2.858 1.00 81.94 215 ARG A O 1
ATOM 1623 N N . ILE A 1 216 ? 26.625 7.304 -1.522 1.00 86.00 216 ILE A N 1
ATOM 1624 C CA . ILE A 1 216 ? 26.387 8.568 -2.209 1.00 86.00 216 ILE A CA 1
ATOM 1625 C C . ILE A 1 216 ? 27.715 9.114 -2.704 1.00 86.00 216 ILE A C 1
ATOM 1627 O O . ILE A 1 216 ? 28.691 9.125 -1.956 1.00 86.00 216 ILE A O 1
ATOM 1631 N N . TRP A 1 217 ? 27.726 9.638 -3.920 1.00 90.12 217 TRP A N 1
ATOM 1632 C CA . TRP A 1 217 ? 28.753 10.563 -4.368 1.00 90.12 217 TRP A CA 1
ATOM 1633 C C . TRP A 1 217 ? 28.124 11.764 -5.062 1.00 90.12 217 TRP A C 1
ATOM 1635 O O . TRP A 1 217 ? 27.030 11.686 -5.620 1.00 90.12 217 TRP A O 1
ATOM 1645 N N . ASN A 1 218 ? 28.808 12.896 -4.972 1.00 91.94 218 ASN A N 1
ATOM 1646 C CA . ASN A 1 218 ? 28.422 14.135 -5.622 1.00 91.94 218 ASN A CA 1
ATOM 1647 C C . ASN A 1 218 ? 29.595 14.626 -6.466 1.00 91.94 218 ASN A C 1
ATOM 1649 O O . ASN A 1 218 ? 30.744 14.549 -6.030 1.00 91.94 218 ASN A O 1
ATOM 1653 N N . LEU A 1 219 ? 29.285 15.169 -7.632 1.00 93.75 219 LEU A N 1
ATOM 1654 C CA . LEU A 1 219 ? 30.207 15.827 -8.542 1.00 93.75 219 LEU A CA 1
ATOM 1655 C C . LEU A 1 219 ? 29.695 17.248 -8.774 1.00 93.75 219 LEU A C 1
ATOM 1657 O O . LEU A 1 219 ? 28.567 17.440 -9.209 1.00 93.75 219 LEU A O 1
ATOM 1661 N N . GLU A 1 220 ? 30.525 18.236 -8.488 1.00 94.38 220 GLU A N 1
ATOM 1662 C CA . GLU A 1 220 ? 30.252 19.648 -8.719 1.00 94.38 220 GLU A CA 1
ATOM 1663 C C . GLU A 1 220 ? 31.230 20.158 -9.778 1.00 94.38 220 GLU A C 1
ATOM 1665 O O . GLU A 1 220 ? 32.435 19.961 -9.649 1.00 94.38 220 GLU A O 1
ATOM 1670 N N . ILE A 1 221 ? 30.739 20.795 -10.835 1.00 95.88 221 ILE A N 1
ATOM 1671 C CA . ILE A 1 221 ? 31.544 21.293 -11.956 1.00 95.88 221 ILE A CA 1
ATOM 1672 C C . ILE A 1 221 ? 31.266 22.783 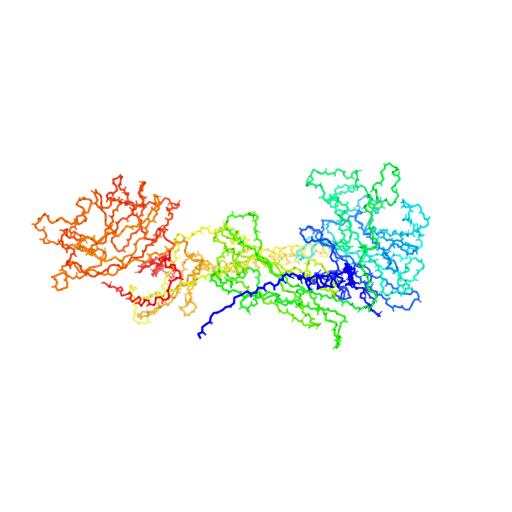-12.117 1.00 95.88 221 ILE A C 1
ATOM 1674 O O . ILE A 1 221 ? 30.111 23.203 -12.162 1.00 95.88 221 ILE A O 1
ATOM 1678 N N . HIS A 1 222 ? 32.320 23.588 -12.203 1.00 94.31 222 HIS A N 1
ATOM 1679 C CA . HIS A 1 222 ? 32.252 25.034 -12.404 1.00 94.31 222 HIS A CA 1
ATOM 1680 C C . HIS A 1 222 ? 32.992 25.380 -13.700 1.00 94.31 222 HIS A C 1
ATOM 1682 O O . HIS A 1 222 ? 34.220 25.292 -13.760 1.00 94.31 222 HIS A O 1
ATOM 1688 N N . MET A 1 223 ? 32.277 25.843 -14.727 1.00 94.06 223 MET A N 1
ATOM 1689 C CA . MET A 1 223 ? 32.888 26.320 -15.978 1.00 94.06 223 MET A CA 1
ATOM 1690 C C . MET A 1 223 ? 32.519 27.786 -16.253 1.00 94.06 223 MET A C 1
ATOM 1692 O O . MET A 1 223 ? 31.400 28.196 -15.937 1.00 94.06 223 MET A O 1
ATOM 1696 N N . PRO A 1 224 ? 33.436 28.612 -16.789 1.00 91.94 224 PRO A N 1
ATOM 1697 C CA . PRO A 1 224 ? 33.101 29.971 -17.201 1.00 91.94 224 PRO A CA 1
ATOM 1698 C C . PRO A 1 224 ? 32.153 29.929 -18.404 1.00 91.94 224 PRO A C 1
ATOM 1700 O O . PRO A 1 224 ? 32.196 28.983 -19.184 1.00 91.94 224 PRO A O 1
ATOM 1703 N N . VAL A 1 225 ? 31.325 30.957 -18.592 1.00 88.88 225 VAL A N 1
ATOM 1704 C CA . VAL A 1 225 ? 30.439 31.068 -19.766 1.00 88.88 225 VAL A CA 1
ATOM 1705 C C . VAL A 1 225 ? 30.549 32.428 -20.455 1.00 88.88 225 VAL A C 1
ATOM 1707 O O . VAL A 1 225 ? 31.039 33.410 -19.897 1.00 88.88 225 VAL A O 1
ATOM 1710 N N . GLY A 1 226 ? 30.158 32.465 -21.728 1.00 83.38 226 GLY A N 1
ATOM 1711 C CA . GLY A 1 226 ? 30.376 33.595 -22.634 1.00 83.38 226 GLY A CA 1
ATOM 1712 C C . GLY A 1 226 ? 31.816 33.703 -23.155 1.00 83.38 226 GLY A C 1
ATOM 1713 O O . GLY A 1 226 ? 32.127 34.630 -23.905 1.00 83.38 226 GLY A O 1
ATOM 1714 N N . THR A 1 227 ? 32.719 32.787 -22.776 1.00 88.00 227 THR A N 1
ATOM 1715 C CA . THR A 1 227 ? 34.062 32.714 -23.374 1.00 88.00 227 THR A CA 1
ATOM 1716 C C . THR A 1 227 ? 33.972 32.145 -24.799 1.00 88.00 227 THR A C 1
ATOM 1718 O O . THR A 1 227 ? 32.993 31.481 -25.135 1.00 88.00 227 THR A O 1
ATOM 1721 N N . PRO A 1 228 ? 34.997 32.323 -25.657 1.00 88.56 228 PRO A N 1
ATOM 1722 C CA . PRO A 1 228 ? 35.003 31.728 -26.997 1.00 88.56 228 PRO A CA 1
ATOM 1723 C C . PRO A 1 228 ? 34.959 30.190 -27.038 1.00 88.56 228 PRO A C 1
ATOM 1725 O O . PRO A 1 228 ? 34.797 29.640 -28.125 1.00 88.56 228 PRO A O 1
ATOM 1728 N N . ALA A 1 229 ? 35.164 29.506 -25.905 1.00 89.00 229 ALA A N 1
ATOM 1729 C CA . ALA A 1 229 ? 35.013 28.056 -25.777 1.00 89.00 229 ALA A CA 1
ATOM 1730 C C . ALA A 1 229 ? 33.644 27.665 -25.193 1.00 89.00 229 ALA A C 1
ATOM 1732 O O . ALA A 1 229 ? 33.038 26.707 -25.649 1.00 89.00 229 ALA A O 1
ATOM 1733 N N . PHE A 1 230 ? 33.127 28.435 -24.235 1.00 91.00 230 PHE A N 1
ATOM 1734 C CA . PHE A 1 230 ? 31.874 28.151 -23.528 1.00 91.00 230 PHE A CA 1
ATOM 1735 C C . PHE A 1 230 ? 30.821 29.209 -23.861 1.00 91.00 230 PHE A C 1
ATOM 1737 O O . PHE A 1 230 ? 30.337 29.946 -22.999 1.00 91.00 230 PHE A O 1
ATOM 1744 N N . ASN A 1 231 ? 30.512 29.340 -25.149 1.00 86.12 231 ASN A N 1
ATOM 1745 C CA . ASN A 1 231 ? 29.762 30.470 -25.699 1.00 86.12 231 ASN A CA 1
ATOM 1746 C C . ASN A 1 231 ? 28.233 30.308 -25.571 1.00 86.12 231 ASN A C 1
ATOM 1748 O O . ASN A 1 231 ? 27.496 30.519 -26.533 1.00 86.12 231 ASN A O 1
ATOM 1752 N N . LEU A 1 232 ? 27.768 29.912 -24.384 1.00 85.44 232 LEU A N 1
ATOM 1753 C CA . LEU A 1 232 ? 26.345 29.801 -24.065 1.00 85.44 232 LEU A CA 1
ATOM 1754 C C . LEU A 1 232 ? 25.671 31.185 -24.105 1.00 85.44 232 LEU A C 1
ATOM 1756 O O . LEU A 1 232 ? 26.241 32.171 -23.633 1.00 85.44 232 LEU A O 1
ATOM 1760 N N . ALA A 1 233 ? 24.441 31.235 -24.629 1.00 65.56 233 ALA A N 1
ATOM 1761 C CA . ALA A 1 233 ? 23.556 32.408 -24.639 1.00 65.56 233 ALA A CA 1
ATOM 1762 C C . ALA A 1 233 ? 24.053 33.638 -25.436 1.00 65.56 233 ALA A C 1
ATOM 1764 O O . ALA A 1 233 ? 24.056 34.774 -24.952 1.00 65.56 233 ALA A O 1
ATOM 1765 N N . THR A 1 234 ? 24.405 33.452 -26.714 1.00 53.41 234 THR A N 1
ATOM 1766 C CA . THR A 1 234 ? 24.750 34.582 -27.607 1.00 53.41 234 THR A CA 1
ATOM 1767 C C . THR A 1 234 ? 23.564 35.451 -28.043 1.00 53.41 234 THR A C 1
ATOM 1769 O O . THR A 1 234 ? 23.769 36.617 -28.394 1.00 53.41 234 THR A O 1
ATOM 1772 N N . THR A 1 235 ? 22.337 34.911 -28.080 1.00 54.31 235 THR A N 1
ATOM 1773 C CA . THR A 1 235 ? 21.166 35.612 -28.659 1.00 54.31 235 THR A CA 1
ATOM 1774 C C . THR A 1 235 ? 19.826 35.382 -27.949 1.00 54.31 235 THR A C 1
ATOM 1776 O O . THR A 1 235 ? 18.960 36.258 -28.022 1.00 54.31 235 THR A O 1
ATOM 1779 N N . GLY A 1 236 ? 19.658 34.275 -27.224 1.00 58.81 236 GLY A N 1
ATOM 1780 C CA . GLY A 1 236 ? 18.542 34.020 -26.309 1.00 58.81 236 GLY A CA 1
ATOM 1781 C C . GLY A 1 236 ? 19.069 33.531 -24.960 1.00 58.81 236 GLY A C 1
ATOM 1782 O O . GLY A 1 236 ? 20.161 32.980 -24.894 1.00 58.81 236 GLY A O 1
ATOM 1783 N N . ASN A 1 237 ? 18.309 33.728 -23.879 1.00 77.69 237 ASN A N 1
ATOM 1784 C CA . ASN A 1 237 ? 18.697 33.288 -22.527 1.00 77.69 237 ASN A CA 1
ATOM 1785 C C . ASN A 1 237 ? 18.463 31.772 -22.318 1.00 77.69 237 ASN A C 1
ATOM 1787 O O . ASN A 1 237 ? 17.989 31.373 -21.255 1.00 77.69 237 ASN A O 1
ATOM 1791 N N . PHE A 1 238 ? 18.704 30.971 -23.356 1.00 85.69 238 PHE A N 1
ATOM 1792 C CA . PHE A 1 238 ? 18.443 29.537 -23.428 1.00 85.69 238 PHE A CA 1
ATOM 1793 C C . PHE A 1 238 ? 19.598 28.836 -24.154 1.00 85.69 238 PHE A C 1
ATOM 1795 O O . PHE A 1 238 ? 20.261 29.463 -24.983 1.00 85.69 238 PHE A O 1
ATOM 1802 N N . PHE A 1 239 ? 19.838 27.571 -23.822 1.00 90.75 239 PHE A N 1
ATOM 1803 C CA . PHE A 1 239 ? 20.782 26.673 -24.492 1.00 90.75 239 PHE A CA 1
ATOM 1804 C C . PHE A 1 239 ? 20.339 25.223 -24.263 1.00 90.75 239 PHE A C 1
ATOM 1806 O O . PHE A 1 239 ? 19.834 24.908 -23.185 1.00 90.75 239 PHE A O 1
ATOM 1813 N N . GLY A 1 240 ? 20.524 24.340 -25.240 1.00 90.25 240 GLY A N 1
ATOM 1814 C CA . GLY A 1 240 ? 20.083 22.953 -25.138 1.00 90.25 240 GLY A CA 1
ATOM 1815 C C . GLY A 1 240 ? 21.098 22.116 -24.366 1.00 90.25 240 GLY A C 1
ATOM 1816 O O . GLY A 1 240 ? 22.298 22.214 -24.614 1.00 90.25 240 GLY A O 1
ATOM 1817 N N . VAL A 1 241 ? 20.641 21.260 -23.451 1.00 92.62 241 VAL A N 1
ATOM 1818 C CA . VAL A 1 241 ? 21.484 20.313 -22.704 1.00 92.62 241 VAL A CA 1
ATOM 1819 C C . VAL A 1 241 ? 21.015 18.874 -22.846 1.00 92.62 241 VAL A C 1
ATOM 1821 O O . VAL A 1 241 ? 19.836 18.557 -22.720 1.00 92.62 241 VAL A O 1
ATOM 1824 N N . GLY A 1 242 ? 21.974 17.969 -23.007 1.00 91.50 242 GLY A N 1
ATOM 1825 C CA . GLY A 1 242 ? 21.773 16.541 -22.776 1.00 91.50 242 GLY A CA 1
ATOM 1826 C C . GLY A 1 242 ? 22.927 15.979 -21.967 1.00 91.50 242 GLY A C 1
ATOM 1827 O O . GLY A 1 242 ? 24.071 16.383 -22.154 1.00 91.50 242 GLY A O 1
ATOM 1828 N N . ALA A 1 243 ? 22.650 15.042 -21.073 1.00 92.06 243 ALA A N 1
ATOM 1829 C CA . ALA A 1 243 ? 23.634 14.474 -20.172 1.00 92.06 243 ALA A CA 1
ATOM 1830 C C . ALA A 1 243 ? 23.563 12.945 -20.155 1.00 92.06 243 ALA A C 1
ATOM 1832 O O . ALA A 1 243 ? 22.483 12.357 -20.141 1.00 92.06 243 ALA A O 1
ATOM 1833 N N . TYR A 1 244 ? 24.728 12.310 -20.094 1.00 89.75 244 TYR A N 1
ATOM 1834 C CA . TYR A 1 244 ? 24.913 10.898 -19.800 1.00 89.75 244 TYR A CA 1
ATOM 1835 C C . TYR A 1 244 ? 25.800 10.760 -18.566 1.00 89.75 244 TYR A C 1
ATOM 1837 O O . TYR A 1 244 ? 26.825 11.427 -18.429 1.00 89.75 244 TYR A O 1
ATOM 1845 N N . LEU A 1 245 ? 25.429 9.842 -17.690 1.00 90.62 245 LEU A N 1
ATOM 1846 C CA . LEU A 1 245 ? 26.200 9.442 -16.529 1.00 90.62 245 LEU A CA 1
ATOM 1847 C C . LEU A 1 245 ? 26.464 7.941 -16.649 1.00 90.62 245 LEU A C 1
ATOM 1849 O O . LEU A 1 245 ? 25.532 7.143 -16.583 1.00 90.62 245 LEU A O 1
ATOM 1853 N N . PHE A 1 246 ? 27.720 7.552 -16.827 1.00 88.25 246 PHE A N 1
ATOM 1854 C CA . PHE A 1 246 ? 28.140 6.163 -16.712 1.00 88.25 246 PHE A CA 1
ATOM 1855 C C . PHE A 1 246 ? 28.608 5.901 -15.281 1.00 88.25 246 PHE A C 1
ATOM 1857 O O . PHE A 1 246 ? 29.504 6.585 -14.787 1.00 88.25 246 PHE A O 1
ATOM 1864 N N . VAL A 1 247 ? 27.992 4.901 -14.654 1.00 86.88 247 VAL A N 1
ATOM 1865 C CA . VAL A 1 247 ? 28.300 4.417 -13.307 1.00 86.88 247 VAL A CA 1
ATOM 1866 C C . VAL A 1 247 ? 28.776 2.972 -13.412 1.00 86.88 247 VAL A C 1
ATOM 1868 O O . VAL A 1 247 ? 27.979 2.097 -13.760 1.00 86.88 247 VAL A O 1
ATOM 1871 N N . ASP A 1 248 ? 30.053 2.708 -13.160 1.00 83.75 248 ASP A N 1
ATOM 1872 C CA . ASP A 1 248 ? 30.626 1.361 -13.103 1.00 83.75 248 ASP A CA 1
ATOM 1873 C C . ASP A 1 248 ? 30.002 0.552 -11.951 1.00 83.75 248 ASP A C 1
ATOM 1875 O O . ASP A 1 248 ? 29.446 1.105 -11.006 1.00 83.75 248 ASP A O 1
ATOM 1879 N N . ARG A 1 249 ? 30.045 -0.783 -12.015 1.00 76.12 249 ARG A N 1
ATOM 1880 C CA . ARG A 1 249 ? 29.562 -1.612 -10.898 1.00 76.12 249 ARG A CA 1
ATOM 1881 C C . ARG A 1 249 ? 30.280 -2.940 -10.766 1.00 76.12 249 ARG A C 1
ATOM 1883 O O . ARG A 1 249 ? 30.413 -3.702 -11.729 1.00 76.12 249 ARG A O 1
ATOM 1890 N N . GLY A 1 250 ? 30.540 -3.296 -9.512 1.00 68.88 250 GLY A N 1
ATOM 1891 C CA . GLY A 1 250 ? 31.163 -4.545 -9.104 1.00 68.88 250 GLY A CA 1
ATOM 1892 C C . GLY A 1 250 ? 32.637 -4.574 -9.477 1.00 68.88 250 GLY A C 1
ATOM 1893 O O . GLY A 1 250 ? 33.117 -5.604 -9.942 1.00 68.88 250 GLY A O 1
ATOM 1894 N N . HIS A 1 251 ? 33.341 -3.455 -9.328 1.00 71.25 251 HIS A N 1
ATOM 1895 C CA . HIS A 1 251 ? 34.689 -3.260 -9.835 1.00 71.25 251 HIS A CA 1
ATOM 1896 C C . HIS A 1 251 ? 35.712 -4.126 -9.076 1.00 71.25 251 HIS A C 1
ATOM 1898 O O . HIS A 1 251 ? 36.333 -3.706 -8.114 1.00 71.25 251 HIS A O 1
ATOM 1904 N N . LEU A 1 252 ? 35.929 -5.375 -9.499 1.00 63.16 252 LEU A N 1
ATOM 1905 C CA . LEU A 1 252 ? 36.844 -6.314 -8.822 1.00 63.16 252 LEU A CA 1
ATOM 1906 C C . LEU A 1 252 ? 38.246 -6.399 -9.458 1.00 63.16 252 LEU A C 1
ATOM 1908 O O . LEU A 1 252 ? 39.091 -7.174 -9.001 1.00 63.16 252 LEU A O 1
ATOM 1912 N N . THR A 1 253 ? 38.493 -5.685 -10.556 1.00 64.81 253 THR A N 1
ATOM 1913 C CA . THR A 1 253 ? 39.658 -5.872 -11.439 1.00 64.81 253 THR A CA 1
ATOM 1914 C C . THR A 1 253 ? 40.023 -4.573 -12.126 1.00 64.81 253 THR A C 1
ATOM 1916 O O . THR A 1 253 ? 39.120 -3.850 -12.485 1.00 64.81 253 THR A O 1
ATOM 1919 N N . ALA A 1 254 ? 41.299 -4.356 -12.454 1.00 63.47 254 ALA A N 1
ATOM 1920 C CA . ALA A 1 254 ? 41.821 -3.156 -13.128 1.00 63.47 254 ALA A CA 1
ATOM 1921 C C . ALA A 1 254 ? 41.299 -2.856 -14.563 1.00 63.47 254 ALA A C 1
ATOM 1923 O O . ALA A 1 254 ? 41.942 -2.101 -15.283 1.00 63.47 254 ALA A O 1
ATOM 1924 N N . GLU A 1 255 ? 40.185 -3.458 -14.969 1.00 63.34 255 GLU A N 1
ATOM 1925 C CA . GLU A 1 255 ? 39.499 -3.345 -16.257 1.00 63.34 255 GLU A CA 1
ATOM 1926 C C . GLU A 1 255 ? 38.029 -2.974 -15.970 1.00 63.34 255 GLU A C 1
ATOM 1928 O O . GLU A 1 255 ? 37.491 -3.475 -14.974 1.00 63.34 255 GLU A O 1
ATOM 1933 N N . PRO A 1 256 ? 37.365 -2.160 -16.813 1.00 56.31 256 PRO A N 1
ATOM 1934 C CA . PRO A 1 256 ? 35.985 -1.726 -16.586 1.00 56.31 256 PRO A CA 1
ATOM 1935 C C . PRO A 1 256 ? 35.020 -2.913 -16.465 1.00 56.31 256 PRO A C 1
ATOM 1937 O O . PRO A 1 256 ? 35.116 -3.891 -17.217 1.00 56.31 256 PRO A O 1
ATOM 1940 N N . GLN A 1 257 ? 34.083 -2.825 -15.519 1.00 63.94 257 GLN A N 1
ATOM 1941 C CA . GLN A 1 257 ? 33.104 -3.871 -15.230 1.00 63.94 257 GLN A CA 1
ATOM 1942 C C . GLN A 1 257 ? 31.700 -3.469 -15.703 1.00 63.94 257 GLN A C 1
ATOM 1944 O O . GLN A 1 257 ? 31.538 -2.634 -16.593 1.00 63.94 257 GLN A O 1
ATOM 1949 N N . THR A 1 258 ? 30.672 -4.172 -15.216 1.00 67.75 258 THR A N 1
ATOM 1950 C CA . THR A 1 258 ? 29.271 -4.040 -15.640 1.00 67.75 258 THR A CA 1
ATOM 1951 C C . THR A 1 258 ? 28.628 -2.746 -15.155 1.00 67.75 258 THR A C 1
ATOM 1953 O O . THR A 1 258 ? 27.735 -2.773 -14.308 1.00 67.75 258 THR A O 1
ATOM 1956 N N . GLY A 1 259 ? 29.053 -1.625 -15.727 1.00 70.38 259 GLY A N 1
ATOM 1957 C CA . GLY A 1 259 ? 28.439 -0.332 -15.480 1.00 70.38 259 GLY A CA 1
ATOM 1958 C C . GLY A 1 259 ? 27.027 -0.183 -16.052 1.00 70.38 259 GLY A C 1
ATOM 1959 O O . GLY A 1 259 ? 26.512 -1.025 -16.795 1.00 70.38 259 GLY A O 1
ATOM 1960 N N . GLN A 1 260 ? 26.398 0.928 -15.692 1.00 79.62 260 GLN A N 1
ATOM 1961 C CA . GLN A 1 260 ? 25.123 1.401 -16.206 1.00 79.62 260 GLN A CA 1
ATOM 1962 C C . GLN A 1 260 ? 25.297 2.799 -16.779 1.00 79.62 260 GLN A C 1
ATOM 1964 O O . GLN A 1 260 ? 25.851 3.668 -16.111 1.00 79.62 260 GLN A O 1
ATOM 1969 N N . VAL A 1 261 ? 24.763 3.035 -17.975 1.00 82.38 261 VAL A N 1
ATOM 1970 C CA . VAL A 1 261 ? 24.549 4.403 -18.448 1.00 82.38 261 VAL A CA 1
ATOM 1971 C C . VAL A 1 261 ? 23.176 4.859 -17.975 1.00 82.38 261 VAL A C 1
ATOM 1973 O O . VAL A 1 261 ? 22.194 4.138 -18.130 1.00 82.38 261 VAL A O 1
ATOM 1976 N N . ARG A 1 262 ? 23.121 6.060 -17.413 1.00 84.06 262 ARG A N 1
ATOM 1977 C CA . ARG A 1 262 ? 21.918 6.861 -17.200 1.00 84.06 262 ARG A CA 1
ATOM 1978 C C . ARG A 1 262 ? 21.973 8.055 -18.137 1.00 84.06 262 ARG A C 1
ATOM 1980 O O . ARG A 1 262 ? 23.066 8.507 -18.473 1.00 84.06 262 ARG A O 1
ATOM 1987 N N . TRP A 1 263 ? 20.828 8.581 -18.540 1.00 86.12 263 TRP A N 1
ATOM 1988 C CA . TRP A 1 263 ? 20.765 9.751 -19.412 1.00 86.12 263 TRP A CA 1
ATOM 1989 C C . TRP A 1 263 ? 19.642 10.694 -18.996 1.00 86.12 263 TRP A C 1
ATOM 1991 O O . TRP A 1 263 ? 18.753 10.314 -18.238 1.00 86.12 263 TRP A O 1
ATOM 2001 N N . TRP A 1 264 ? 19.724 11.932 -19.470 1.00 87.12 264 TRP A N 1
ATOM 2002 C CA . TRP A 1 264 ? 18.704 12.960 -19.315 1.00 87.12 264 TRP A CA 1
ATOM 2003 C C . TRP A 1 264 ? 18.825 13.987 -20.463 1.00 87.12 264 TRP A C 1
ATOM 2005 O O . TRP A 1 264 ? 19.953 14.361 -20.789 1.00 87.12 264 TRP A O 1
ATOM 2015 N N . PRO A 1 265 ? 17.729 14.470 -21.077 1.00 82.62 265 PRO A N 1
ATOM 2016 C CA . PRO A 1 265 ? 16.335 14.116 -20.807 1.00 82.62 265 PRO A CA 1
ATOM 2017 C C . PRO A 1 265 ? 15.971 12.695 -21.263 1.00 82.62 265 PRO A C 1
ATOM 2019 O O . PRO A 1 265 ? 16.519 12.160 -22.228 1.00 82.62 265 PRO A O 1
ATOM 2022 N N . ASN A 1 266 ? 15.038 12.078 -20.532 1.00 71.31 266 ASN A N 1
ATOM 2023 C CA . ASN A 1 266 ? 14.692 10.653 -20.643 1.00 71.31 266 ASN A CA 1
ATOM 2024 C C . ASN A 1 266 ? 13.938 10.293 -21.936 1.00 71.31 266 ASN A C 1
ATOM 2026 O O . ASN A 1 266 ? 13.987 9.151 -22.387 1.00 71.31 266 ASN A O 1
ATOM 2030 N N . ASP A 1 267 ? 13.211 11.256 -22.494 1.00 65.44 267 ASP A N 1
ATOM 2031 C CA . ASP A 1 267 ? 12.418 11.179 -23.723 1.00 65.44 267 ASP A CA 1
ATOM 2032 C C . ASP A 1 267 ? 13.160 11.723 -24.955 1.00 65.44 267 ASP A C 1
ATOM 2034 O O . ASP A 1 267 ? 12.828 11.353 -26.084 1.00 65.44 267 ASP A O 1
ATOM 2038 N N . GLY A 1 268 ? 14.177 12.560 -24.743 1.00 64.75 268 GLY A N 1
ATOM 2039 C CA . GLY A 1 268 ? 15.020 13.107 -25.799 1.00 64.75 268 GLY A CA 1
ATOM 2040 C C . GLY A 1 268 ? 16.162 12.176 -26.214 1.00 64.75 268 GLY A C 1
ATOM 2041 O O . GLY A 1 268 ? 16.262 11.777 -27.380 1.00 64.75 268 GLY A O 1
ATOM 2042 N N . LEU A 1 269 ? 17.038 11.803 -25.281 1.00 70.31 269 LEU A N 1
ATOM 2043 C CA . LEU A 1 269 ? 18.248 11.061 -25.635 1.00 70.31 269 LEU A CA 1
ATOM 2044 C C . LEU A 1 269 ? 17.939 9.577 -25.921 1.00 70.31 269 LEU A C 1
ATOM 2046 O O . LEU A 1 269 ? 17.191 8.951 -25.167 1.00 70.31 269 LEU A O 1
ATOM 2050 N N . PRO A 1 270 ? 18.481 8.993 -27.011 1.00 62.03 270 PRO A N 1
ATOM 2051 C CA . PRO A 1 270 ? 18.304 7.572 -27.288 1.00 62.03 270 PRO A CA 1
ATOM 2052 C C . PRO A 1 270 ? 18.995 6.727 -26.212 1.00 62.03 270 PRO A C 1
ATOM 2054 O O . PRO A 1 270 ? 20.126 7.025 -25.828 1.00 62.03 270 PRO A O 1
ATOM 2057 N N . ASP A 1 271 ? 18.342 5.642 -25.778 1.00 57.34 271 ASP A N 1
ATOM 2058 C CA . ASP A 1 271 ? 18.978 4.643 -24.913 1.00 57.34 271 ASP A CA 1
ATOM 2059 C C . ASP A 1 271 ? 20.255 4.125 -25.613 1.00 57.34 271 ASP A C 1
ATOM 2061 O O . ASP A 1 271 ? 20.169 3.606 -26.735 1.00 57.34 271 ASP A O 1
ATOM 2065 N N . PRO A 1 272 ? 21.445 4.262 -24.996 1.00 55.03 272 PRO A N 1
ATOM 2066 C CA . PRO A 1 272 ? 22.697 3.741 -25.545 1.00 55.03 272 PRO A CA 1
ATOM 2067 C C . PRO A 1 272 ? 22.703 2.214 -25.723 1.00 55.03 272 PRO A C 1
ATOM 2069 O O . PRO A 1 272 ? 23.581 1.675 -26.404 1.00 55.03 272 PRO A O 1
ATOM 2072 N N . LEU A 1 273 ? 21.755 1.502 -25.111 1.00 50.59 273 LEU A N 1
ATOM 2073 C CA . LEU A 1 273 ? 21.530 0.074 -25.262 1.00 50.59 273 LEU A CA 1
ATOM 2074 C C . LEU A 1 273 ? 20.256 -0.157 -26.101 1.00 50.59 273 LEU A C 1
ATOM 2076 O O . LEU A 1 273 ? 19.161 0.227 -25.700 1.00 50.59 273 LEU A O 1
ATOM 2080 N N . PRO A 1 274 ? 20.329 -0.833 -27.263 1.00 45.34 274 PRO A N 1
ATOM 2081 C CA . PRO A 1 274 ? 19.146 -1.029 -28.094 1.00 45.34 274 PRO A CA 1
ATOM 2082 C C . PRO A 1 274 ? 18.096 -1.891 -27.376 1.00 45.34 274 PRO A C 1
ATOM 2084 O O . PRO A 1 274 ? 18.358 -3.041 -27.010 1.00 45.34 274 PRO A O 1
ATOM 2087 N N . ALA A 1 275 ? 16.870 -1.364 -27.273 1.00 40.47 275 ALA A N 1
ATOM 2088 C CA . ALA A 1 275 ? 15.718 -1.925 -26.547 1.00 40.47 275 ALA A CA 1
ATOM 2089 C C . ALA A 1 275 ? 15.233 -3.331 -26.997 1.00 40.47 275 ALA A C 1
ATOM 2091 O O . ALA A 1 275 ? 14.202 -3.826 -26.539 1.00 40.47 275 ALA A O 1
ATOM 2092 N N . SER A 1 276 ? 15.952 -3.995 -27.904 1.00 40.50 276 SER A N 1
ATOM 2093 C CA . SER A 1 276 ? 15.639 -5.312 -28.466 1.00 40.50 276 SER A CA 1
ATOM 2094 C C . SER A 1 276 ? 16.487 -6.466 -27.908 1.00 40.50 276 SER A C 1
ATOM 2096 O O . SER A 1 276 ? 16.486 -7.544 -28.506 1.00 40.50 276 SER A O 1
ATOM 2098 N N . VAL A 1 277 ? 17.217 -6.284 -26.798 1.00 38.91 277 VAL A N 1
ATOM 2099 C CA . VAL A 1 277 ? 17.991 -7.358 -26.134 1.00 38.91 277 VAL A CA 1
ATOM 2100 C C . VAL A 1 277 ? 17.237 -7.896 -24.899 1.00 38.91 277 VAL A C 1
ATOM 2102 O O . VAL A 1 277 ? 17.367 -7.347 -23.805 1.00 38.91 277 VAL A O 1
ATOM 2105 N N . PRO A 1 278 ? 16.439 -8.977 -25.025 1.00 34.00 278 PRO A N 1
ATOM 2106 C CA . PRO A 1 278 ? 15.655 -9.515 -23.913 1.00 34.00 278 PRO A CA 1
ATOM 2107 C C . PRO A 1 278 ? 16.527 -10.304 -22.922 1.00 34.00 278 PRO A C 1
ATOM 2109 O O . PRO A 1 278 ? 16.783 -11.484 -23.141 1.00 34.00 278 PRO A O 1
ATOM 2112 N N . THR A 1 279 ? 16.918 -9.631 -21.832 1.00 32.66 279 THR A N 1
ATOM 2113 C CA . THR A 1 279 ? 17.610 -10.132 -20.620 1.00 32.66 279 THR A CA 1
ATOM 2114 C C . THR A 1 279 ? 18.946 -10.892 -20.815 1.00 32.66 279 THR A C 1
ATOM 2116 O O . THR A 1 279 ? 19.055 -11.837 -21.595 1.00 32.66 279 THR A O 1
ATOM 2119 N N . PRO A 1 280 ? 20.014 -10.526 -20.076 1.00 33.12 280 PRO A N 1
ATOM 2120 C CA . PRO A 1 280 ? 21.375 -10.870 -20.485 1.00 33.12 280 PRO A CA 1
ATOM 2121 C C . PRO A 1 280 ? 21.823 -12.285 -20.068 1.00 33.12 280 PRO A C 1
ATOM 2123 O O . PRO A 1 280 ? 21.824 -12.607 -18.877 1.00 33.12 280 PRO A O 1
ATOM 2126 N N . PRO A 1 281 ? 22.402 -13.091 -20.978 1.00 32.62 281 PRO A N 1
ATOM 2127 C CA . PRO A 1 281 ? 23.703 -13.675 -20.683 1.00 32.62 281 PRO A CA 1
ATOM 2128 C C . PRO A 1 281 ? 24.730 -12.532 -20.634 1.00 32.62 281 PRO A C 1
ATOM 2130 O O . PRO A 1 281 ? 24.730 -11.676 -21.516 1.00 32.62 281 PRO A O 1
ATOM 2133 N N . ALA A 1 282 ? 25.579 -12.495 -19.604 1.00 34.84 282 ALA A N 1
ATOM 2134 C CA . ALA A 1 282 ? 26.548 -11.414 -19.406 1.00 34.84 282 ALA A CA 1
ATOM 2135 C C . ALA A 1 282 ? 27.371 -11.150 -20.682 1.00 34.84 282 ALA A C 1
ATOM 2137 O O . ALA A 1 282 ? 28.113 -12.025 -21.136 1.00 34.84 282 ALA A O 1
ATOM 2138 N N . ILE A 1 283 ? 27.222 -9.954 -21.259 1.00 35.31 283 ILE A N 1
ATOM 2139 C CA . ILE A 1 283 ? 27.998 -9.518 -22.421 1.00 35.31 283 ILE A CA 1
ATOM 2140 C C . ILE A 1 283 ? 29.422 -9.223 -21.927 1.00 35.31 283 ILE A C 1
ATOM 2142 O O . ILE A 1 283 ? 29.574 -8.398 -21.027 1.00 35.31 283 ILE A O 1
ATOM 2146 N N . PRO A 1 284 ? 30.474 -9.869 -22.466 1.00 35.97 284 PRO A N 1
ATOM 2147 C CA . PRO A 1 284 ? 31.846 -9.542 -22.098 1.00 35.97 284 PRO A CA 1
ATOM 2148 C C . PRO A 1 284 ? 32.193 -8.117 -22.547 1.00 35.97 284 PRO A C 1
ATOM 2150 O O . PRO A 1 284 ? 32.093 -7.785 -23.730 1.00 35.97 284 PRO A O 1
ATOM 2153 N N . ILE A 1 285 ? 32.624 -7.284 -21.600 1.00 42.66 285 ILE A N 1
ATOM 2154 C CA . ILE A 1 285 ? 32.782 -5.827 -21.770 1.00 42.66 285 ILE A CA 1
ATOM 2155 C C . ILE A 1 285 ? 34.004 -5.433 -22.611 1.00 42.66 285 ILE A C 1
ATOM 2157 O O . ILE A 1 285 ? 34.181 -4.280 -22.971 1.00 42.66 285 ILE A O 1
ATOM 2161 N N . ASN A 1 286 ? 34.734 -6.415 -23.134 1.00 38.66 286 ASN A N 1
ATOM 2162 C CA . ASN A 1 286 ? 35.687 -6.268 -24.235 1.00 38.66 286 ASN A CA 1
ATOM 2163 C C . ASN A 1 286 ? 35.084 -5.618 -25.510 1.00 38.66 286 ASN A C 1
ATOM 2165 O O . ASN A 1 286 ? 35.837 -5.255 -26.409 1.00 38.66 286 ASN A O 1
ATOM 2169 N N . ALA A 1 287 ? 33.751 -5.518 -25.619 1.00 38.75 287 ALA A N 1
ATOM 2170 C CA . ALA A 1 287 ? 33.037 -4.778 -26.669 1.00 38.75 287 ALA A CA 1
ATOM 2171 C C . ALA A 1 287 ? 32.419 -3.439 -26.198 1.00 38.75 287 ALA A C 1
ATOM 2173 O O . ALA A 1 287 ? 31.914 -2.687 -27.034 1.00 38.75 287 ALA A O 1
ATOM 2174 N N . VAL A 1 288 ? 32.463 -3.162 -24.889 1.00 40.78 288 VAL A N 1
ATOM 2175 C CA . VAL A 1 288 ? 31.951 -1.958 -24.205 1.00 40.78 288 VAL A CA 1
ATOM 2176 C C . VAL A 1 288 ? 33.059 -1.297 -23.359 1.00 40.78 288 VAL A C 1
ATOM 2178 O O . VAL A 1 288 ? 32.797 -0.621 -22.371 1.00 40.78 288 VAL A O 1
ATOM 2181 N N . THR A 1 289 ? 34.318 -1.388 -23.807 1.00 40.44 289 THR A N 1
ATOM 2182 C CA . THR A 1 289 ? 35.170 -0.190 -23.774 1.00 40.44 289 THR A CA 1
ATOM 2183 C C . THR A 1 289 ? 34.407 0.940 -24.473 1.00 40.44 289 THR A C 1
ATOM 2185 O O . THR A 1 289 ? 33.618 0.662 -25.383 1.00 40.44 289 THR A O 1
ATOM 2188 N N . PRO A 1 290 ? 34.549 2.197 -24.030 1.00 45.28 290 PRO A N 1
ATOM 2189 C CA . PRO A 1 290 ? 33.458 3.159 -24.111 1.00 45.28 290 PRO A CA 1
ATOM 2190 C C . PRO A 1 290 ? 33.196 3.661 -25.540 1.00 45.28 290 PRO A C 1
ATOM 2192 O O . PRO A 1 290 ? 33.636 4.736 -25.936 1.00 45.28 290 PRO A O 1
ATOM 2195 N N . ARG A 1 291 ? 32.387 2.912 -26.301 1.00 43.91 291 ARG A N 1
ATOM 2196 C CA . ARG A 1 291 ? 31.906 3.258 -27.653 1.00 43.91 291 ARG A CA 1
ATOM 2197 C C . ARG A 1 291 ? 31.063 4.542 -27.701 1.00 43.91 291 ARG A C 1
ATOM 2199 O O . ARG A 1 291 ? 30.826 5.051 -28.788 1.00 43.91 291 ARG A O 1
ATOM 2206 N N . LEU A 1 292 ? 30.626 5.052 -26.546 1.00 46.34 292 LEU A N 1
ATOM 2207 C CA . LEU A 1 292 ? 29.999 6.372 -26.390 1.00 46.34 292 LEU A CA 1
ATOM 2208 C C . LEU A 1 292 ? 30.996 7.516 -26.146 1.00 46.34 292 LEU A C 1
ATOM 2210 O O . LEU A 1 292 ? 30.629 8.666 -26.350 1.00 46.34 292 LEU A O 1
ATOM 2214 N N . LEU A 1 293 ? 32.223 7.222 -25.701 1.00 48.19 293 LEU A N 1
ATOM 2215 C CA . LEU A 1 293 ? 33.245 8.230 -25.376 1.00 48.19 293 LEU A CA 1
ATOM 2216 C C . LEU A 1 293 ? 34.364 8.291 -26.424 1.00 48.19 293 LEU A C 1
ATOM 2218 O O . LEU A 1 293 ? 35.014 9.323 -26.574 1.00 48.19 293 LEU A O 1
ATOM 2222 N N . ASP A 1 294 ? 34.573 7.212 -27.180 1.00 47.59 294 ASP A N 1
ATOM 2223 C CA . ASP A 1 294 ? 35.483 7.195 -28.322 1.00 47.59 294 ASP A CA 1
ATOM 2224 C C . ASP A 1 294 ? 34.793 7.817 -29.553 1.00 47.59 294 ASP A C 1
ATOM 2226 O O . ASP A 1 294 ? 34.346 7.134 -30.477 1.00 47.59 294 ASP A O 1
ATOM 2230 N N . PHE A 1 295 ? 34.688 9.154 -29.557 1.00 49.16 295 PHE A N 1
ATOM 2231 C CA . PHE A 1 295 ? 34.178 9.949 -30.690 1.00 49.16 295 PHE A CA 1
ATOM 2232 C C . PHE A 1 295 ? 34.967 9.705 -31.997 1.00 49.16 295 PHE A C 1
ATOM 2234 O O . PHE A 1 295 ? 34.507 10.057 -33.084 1.00 49.16 295 PHE A O 1
ATOM 2241 N N . THR A 1 296 ? 36.134 9.066 -31.899 1.00 39.81 296 THR A N 1
ATOM 2242 C CA . THR A 1 296 ? 37.024 8.626 -32.978 1.00 39.81 296 THR A CA 1
ATOM 2243 C C . THR A 1 296 ? 36.719 7.200 -33.473 1.00 39.81 296 THR A C 1
ATOM 2245 O O . THR A 1 296 ? 37.608 6.356 -33.573 1.00 39.81 296 THR A O 1
ATOM 2248 N N . TYR A 1 297 ? 35.462 6.914 -33.844 1.00 40.31 297 TYR A N 1
ATOM 2249 C CA . TYR A 1 297 ? 35.091 5.608 -34.415 1.00 40.31 297 TYR A CA 1
ATOM 2250 C C . TYR A 1 297 ? 35.562 5.456 -35.877 1.00 40.31 297 TYR A C 1
ATOM 2252 O O . TYR A 1 297 ? 34.867 5.832 -36.821 1.00 40.31 297 TYR A O 1
ATOM 2260 N N . ASP A 1 298 ? 36.755 4.884 -36.050 1.00 39.03 298 ASP A N 1
ATOM 2261 C CA . ASP A 1 298 ? 37.472 4.711 -37.328 1.00 39.03 298 ASP A CA 1
ATOM 2262 C C . ASP A 1 298 ? 37.144 3.357 -38.018 1.00 39.03 298 ASP A C 1
ATOM 2264 O O . ASP A 1 298 ? 38.022 2.656 -38.525 1.00 39.03 298 ASP A O 1
ATOM 2268 N N . ASP A 1 299 ? 35.866 2.949 -37.999 1.00 42.75 299 ASP A N 1
ATOM 2269 C CA . ASP A 1 299 ? 35.350 1.728 -38.649 1.00 42.75 299 ASP A CA 1
ATOM 2270 C C . ASP A 1 299 ? 34.550 2.091 -39.919 1.00 42.75 299 ASP A C 1
ATOM 2272 O O . ASP A 1 299 ? 33.380 2.483 -39.840 1.00 42.75 299 ASP A O 1
ATOM 2276 N N . PRO A 1 300 ? 35.159 1.991 -41.114 1.00 47.50 300 PRO A N 1
ATOM 2277 C CA . PRO A 1 300 ? 34.545 2.447 -42.357 1.00 47.50 300 PRO A CA 1
ATOM 2278 C C . PRO A 1 300 ? 33.484 1.493 -42.939 1.00 47.50 300 PRO A C 1
ATOM 2280 O O . PRO A 1 300 ? 32.959 1.791 -44.014 1.00 47.50 300 PRO A O 1
ATOM 2283 N N . GLU A 1 301 ? 33.176 0.350 -42.308 1.00 48.03 301 GLU A N 1
ATOM 2284 C CA . GLU A 1 301 ? 32.288 -0.671 -42.898 1.00 48.03 301 GLU A CA 1
ATOM 2285 C C . GLU A 1 301 ? 30.832 -0.660 -42.383 1.00 48.03 301 GLU A C 1
ATOM 2287 O O . GLU A 1 301 ? 29.972 -1.286 -43.008 1.00 48.03 301 GLU A O 1
ATOM 2292 N N . THR A 1 302 ? 30.497 0.089 -41.323 1.00 47.81 302 THR A N 1
ATOM 2293 C CA . THR A 1 302 ? 29.106 0.214 -40.830 1.00 47.81 302 THR A CA 1
ATOM 2294 C C . THR A 1 302 ? 28.475 1.565 -41.176 1.00 47.81 302 THR A C 1
ATOM 2296 O O . THR A 1 302 ? 28.793 2.583 -40.567 1.00 47.81 302 THR A O 1
ATOM 2299 N N . THR A 1 303 ? 27.519 1.588 -42.109 1.00 47.50 303 THR A N 1
ATOM 2300 C CA . THR A 1 303 ? 26.843 2.825 -42.557 1.00 47.50 303 THR A CA 1
ATOM 2301 C C . THR A 1 303 ? 25.710 3.332 -41.647 1.00 47.50 303 THR A C 1
ATOM 2303 O O . THR A 1 303 ? 25.164 4.392 -41.933 1.00 47.50 303 THR A O 1
ATOM 2306 N N . ASP A 1 304 ? 25.365 2.619 -40.566 1.00 47.62 304 ASP A N 1
ATOM 2307 C CA . ASP A 1 304 ? 24.214 2.917 -39.679 1.00 47.62 304 ASP A CA 1
ATOM 2308 C C . ASP A 1 304 ? 24.573 3.650 -38.363 1.00 47.62 304 ASP A C 1
ATOM 2310 O O . ASP A 1 304 ? 23.722 3.862 -37.500 1.00 47.62 304 ASP A O 1
ATOM 2314 N N . VAL A 1 305 ? 25.820 4.105 -38.183 1.00 45.34 305 VAL A N 1
ATOM 2315 C CA . VAL A 1 305 ? 26.266 4.766 -36.928 1.00 45.34 305 VAL A CA 1
ATOM 2316 C C . VAL A 1 305 ? 25.597 6.138 -36.695 1.00 45.34 305 VAL A C 1
ATOM 2318 O O . VAL A 1 305 ? 25.675 6.700 -35.605 1.00 45.34 305 VAL A O 1
ATOM 2321 N N . ALA A 1 306 ? 24.882 6.676 -37.689 1.00 48.25 306 ALA A N 1
ATOM 2322 C CA . ALA A 1 306 ? 24.132 7.926 -37.562 1.00 48.25 306 ALA A CA 1
ATOM 2323 C C . ALA A 1 306 ? 22.960 7.855 -36.558 1.00 48.25 306 ALA A C 1
ATOM 2325 O O . ALA A 1 306 ? 22.563 8.892 -36.037 1.00 48.25 306 ALA A O 1
ATOM 2326 N N . GLU A 1 307 ? 22.420 6.665 -36.270 1.00 49.97 307 GLU A N 1
ATOM 2327 C CA . GLU A 1 307 ? 21.199 6.504 -35.459 1.00 49.97 307 GLU A CA 1
ATOM 2328 C C . GLU A 1 307 ? 21.442 6.554 -33.933 1.00 49.97 307 GLU A C 1
ATOM 2330 O O . GLU A 1 307 ? 20.497 6.697 -33.165 1.00 49.97 307 GLU A O 1
ATOM 2335 N N . HIS A 1 308 ? 22.703 6.475 -33.481 1.00 54.12 308 HIS A N 1
ATOM 2336 C CA . HIS A 1 308 ? 23.070 6.355 -32.055 1.00 54.12 308 HIS A CA 1
ATOM 2337 C C . HIS A 1 308 ? 23.713 7.621 -31.455 1.00 54.12 308 HIS A C 1
ATOM 2339 O O . HIS A 1 308 ? 24.220 7.589 -30.335 1.00 54.12 308 HIS A O 1
ATOM 2345 N N . ARG A 1 309 ? 23.738 8.739 -32.189 1.00 63.75 309 ARG A N 1
ATOM 2346 C CA . ARG A 1 309 ? 24.219 10.027 -31.662 1.00 63.75 309 ARG A CA 1
ATOM 2347 C C . ARG A 1 309 ? 23.051 10.807 -31.047 1.00 63.75 309 ARG A C 1
ATOM 2349 O O . ARG A 1 309 ? 21.953 10.743 -31.601 1.00 63.75 309 ARG A O 1
ATOM 2356 N N . PRO A 1 310 ? 23.262 11.576 -29.960 1.00 68.50 310 PRO A N 1
ATOM 2357 C CA . PRO A 1 310 ? 22.260 12.538 -29.514 1.00 68.50 310 PRO A CA 1
ATOM 2358 C C . PRO A 1 310 ? 21.959 13.515 -30.660 1.00 68.50 310 PRO A C 1
ATOM 2360 O O . PRO A 1 310 ? 22.869 13.968 -31.361 1.00 68.50 310 PRO A O 1
ATOM 2363 N N . GLN A 1 311 ? 20.679 13.801 -30.878 1.00 77.50 311 GLN A N 1
ATOM 2364 C CA . GLN A 1 311 ? 20.233 14.806 -31.840 1.00 77.50 311 GLN A CA 1
ATOM 2365 C C . GLN A 1 311 ? 19.984 16.118 -31.079 1.00 77.50 311 GLN A C 1
ATOM 2367 O O . GLN A 1 311 ? 19.491 16.065 -29.952 1.00 77.50 311 GLN A O 1
ATOM 2372 N N . ALA A 1 312 ? 20.370 17.263 -31.652 1.00 78.44 312 ALA A N 1
ATOM 2373 C CA . ALA A 1 312 ? 20.271 18.564 -30.982 1.00 78.44 312 ALA A CA 1
ATOM 2374 C C . ALA A 1 312 ? 18.808 18.942 -30.666 1.00 78.44 312 ALA A C 1
ATOM 2376 O O . ALA A 1 312 ? 18.501 19.310 -29.537 1.00 78.44 312 ALA A O 1
ATOM 2377 N N . ASP A 1 313 ? 17.885 18.664 -31.596 1.00 76.81 313 ASP A N 1
ATOM 2378 C CA . ASP A 1 313 ? 16.420 18.784 -31.442 1.00 76.81 313 ASP A CA 1
ATOM 2379 C C . ASP A 1 313 ? 15.806 17.956 -30.292 1.00 76.81 313 ASP A C 1
ATOM 2381 O O . ASP A 1 313 ? 14.606 18.041 -30.015 1.00 76.81 313 ASP A O 1
ATOM 2385 N N . ARG A 1 314 ? 16.613 17.138 -29.609 1.00 80.75 314 ARG A N 1
ATOM 2386 C CA . ARG A 1 314 ? 16.217 16.309 -28.466 1.00 80.75 314 ARG A CA 1
ATOM 2387 C C . ARG A 1 314 ? 16.960 16.629 -27.171 1.00 80.75 314 ARG A C 1
ATOM 2389 O O . ARG A 1 314 ? 16.883 15.849 -26.218 1.00 80.75 314 ARG A O 1
ATOM 2396 N N . LEU A 1 315 ? 17.698 17.731 -27.130 1.00 85.75 315 LEU A N 1
ATOM 2397 C CA . LEU A 1 315 ? 18.199 18.267 -25.874 1.00 85.75 315 LEU A CA 1
ATOM 2398 C C . LEU A 1 315 ? 17.057 18.934 -25.084 1.00 85.75 315 LEU A C 1
ATOM 2400 O O . LEU A 1 315 ? 15.961 19.172 -25.590 1.00 85.75 315 LEU A O 1
ATOM 2404 N N . ALA A 1 316 ? 17.315 19.190 -23.809 1.00 86.38 316 ALA A N 1
ATOM 2405 C CA . ALA A 1 316 ? 16.446 19.925 -22.905 1.00 86.38 316 ALA A CA 1
ATOM 2406 C C . ALA A 1 316 ? 16.799 21.420 -22.927 1.00 86.38 316 ALA A C 1
ATOM 2408 O O . ALA A 1 316 ? 17.965 21.761 -22.728 1.00 86.38 316 ALA A O 1
ATOM 2409 N N . ASP A 1 317 ? 15.816 22.304 -23.114 1.00 86.06 317 ASP A N 1
ATOM 2410 C CA . ASP A 1 317 ? 16.015 23.757 -23.029 1.00 86.06 317 ASP A CA 1
ATOM 2411 C C . ASP A 1 317 ? 16.481 24.155 -21.616 1.00 86.06 317 ASP A C 1
ATOM 2413 O O . ASP A 1 317 ? 15.764 23.933 -20.640 1.00 86.06 317 ASP A O 1
ATOM 2417 N N . VAL A 1 318 ? 17.635 24.809 -21.473 1.00 87.44 318 VAL A N 1
ATOM 2418 C CA . VAL A 1 318 ? 18.093 25.357 -20.185 1.00 87.44 318 VAL A CA 1
ATOM 2419 C C . VAL A 1 318 ? 17.889 26.863 -20.130 1.00 87.44 318 VAL A C 1
ATOM 2421 O O . VAL A 1 318 ? 18.590 27.616 -20.800 1.00 87.44 318 VAL A O 1
ATOM 2424 N N . SER A 1 319 ? 16.977 27.335 -19.283 1.00 85.00 319 SER A N 1
ATOM 2425 C CA . SER A 1 319 ? 16.738 28.770 -19.086 1.00 85.00 319 SER A CA 1
ATOM 2426 C C . SER A 1 319 ? 17.743 29.395 -18.118 1.00 85.00 319 SER A C 1
ATOM 2428 O O . SER A 1 319 ? 17.820 28.999 -16.956 1.00 85.00 319 SER A O 1
ATOM 2430 N N . LEU A 1 320 ? 18.437 30.450 -18.553 1.00 81.44 320 LEU A N 1
ATOM 2431 C CA . LEU A 1 320 ? 19.271 31.317 -17.702 1.00 81.44 320 LEU A CA 1
ATOM 2432 C C . LEU A 1 320 ? 18.477 32.460 -17.036 1.00 81.44 320 LEU A C 1
ATOM 2434 O O . LEU A 1 320 ? 19.064 33.370 -16.455 1.00 81.44 320 LEU A O 1
ATOM 2438 N N . GLN A 1 321 ? 17.143 32.483 -17.154 1.00 73.56 321 GLN A N 1
ATOM 2439 C CA . GLN A 1 321 ? 16.329 33.629 -16.714 1.00 73.56 321 GLN A CA 1
ATOM 2440 C C . GLN A 1 321 ? 16.002 33.652 -15.211 1.00 73.56 321 GLN A C 1
ATOM 2442 O O . GLN A 1 321 ? 15.331 34.583 -14.769 1.00 73.56 321 GLN A O 1
ATOM 2447 N N . ASN A 1 322 ? 16.446 32.656 -14.435 1.00 69.94 322 ASN A N 1
ATOM 2448 C CA . ASN A 1 322 ? 16.065 32.456 -13.028 1.00 69.94 322 ASN A CA 1
ATOM 2449 C C . ASN A 1 322 ? 14.547 32.327 -12.797 1.00 69.94 322 ASN A C 1
ATOM 2451 O O . ASN A 1 322 ? 14.009 32.770 -11.782 1.00 69.94 322 ASN A O 1
ATOM 2455 N N . VAL A 1 323 ? 13.838 31.756 -13.770 1.00 69.44 323 VAL A N 1
ATOM 2456 C CA . VAL A 1 323 ? 12.394 31.509 -13.701 1.00 69.44 323 VAL A CA 1
ATOM 2457 C C . VAL A 1 323 ? 12.190 30.000 -13.687 1.00 69.44 323 VAL A C 1
ATOM 2459 O O . VAL A 1 323 ? 11.857 29.412 -14.710 1.00 69.44 323 VAL A O 1
ATOM 2462 N N . CYS A 1 324 ? 12.484 29.389 -12.539 1.00 73.62 324 CYS A N 1
ATOM 2463 C CA . CYS A 1 324 ? 12.366 27.948 -12.340 1.00 73.62 324 CYS A CA 1
ATOM 2464 C C . CYS A 1 324 ? 10.965 27.611 -11.840 1.00 73.62 324 CYS A C 1
ATOM 2466 O O . CYS A 1 324 ? 10.459 28.353 -11.003 1.00 73.62 324 CYS A O 1
ATOM 2468 N N . TYR A 1 325 ? 10.359 26.519 -12.291 1.00 79.50 325 TYR A N 1
ATOM 2469 C CA . TYR A 1 325 ? 9.008 26.100 -11.918 1.00 79.50 325 TYR A CA 1
ATOM 2470 C C . TYR A 1 325 ? 8.937 24.585 -11.659 1.00 79.50 325 TYR A C 1
ATOM 2472 O O . TYR A 1 325 ? 9.511 23.810 -12.410 1.00 79.50 325 TYR A O 1
ATOM 2480 N N . ASP A 1 326 ? 8.207 24.143 -10.634 1.00 83.06 326 ASP A N 1
ATOM 2481 C CA . ASP A 1 326 ? 8.143 22.721 -10.239 1.00 83.06 326 ASP A CA 1
ATOM 2482 C C . ASP A 1 326 ? 6.722 22.336 -9.794 1.00 83.06 326 ASP A C 1
ATOM 2484 O O . ASP A 1 326 ? 6.100 23.049 -8.999 1.00 83.06 326 ASP A O 1
ATOM 2488 N N . VAL A 1 327 ? 6.175 21.234 -10.316 1.00 85.94 327 VAL A N 1
ATOM 2489 C CA . VAL A 1 327 ? 4.873 20.678 -9.922 1.00 85.94 327 VAL A CA 1
ATOM 2490 C C . VAL A 1 327 ? 5.073 19.336 -9.212 1.00 85.94 327 VAL A C 1
ATOM 2492 O O . VAL A 1 327 ? 5.096 18.271 -9.823 1.00 85.94 327 VAL A O 1
ATOM 2495 N N . ASN A 1 328 ? 5.128 19.384 -7.882 1.00 88.44 328 ASN A N 1
ATOM 2496 C CA . ASN A 1 328 ? 5.538 18.255 -7.048 1.00 88.44 328 ASN A CA 1
ATOM 2497 C C . ASN A 1 328 ? 4.456 17.783 -6.050 1.00 88.44 328 ASN A C 1
ATOM 2499 O O . ASN A 1 328 ? 3.416 18.417 -5.826 1.00 88.44 328 ASN A O 1
ATOM 2503 N N . PHE A 1 329 ? 4.738 16.657 -5.389 1.00 87.62 329 PHE A N 1
ATOM 2504 C CA . PHE A 1 329 ? 3.981 16.146 -4.241 1.00 87.62 329 PHE A CA 1
ATOM 2505 C C . PHE A 1 329 ? 4.522 16.592 -2.859 1.00 87.62 329 PHE A C 1
ATOM 2507 O O . PHE A 1 329 ? 4.123 15.998 -1.854 1.00 87.62 329 PHE A O 1
ATOM 2514 N N . ASP A 1 330 ? 5.367 17.633 -2.758 1.00 82.88 330 ASP A N 1
ATOM 2515 C CA . ASP A 1 330 ? 5.904 18.142 -1.477 1.00 82.88 330 ASP A CA 1
ATOM 2516 C C . ASP A 1 330 ? 4.861 18.950 -0.683 1.00 82.88 330 ASP A C 1
ATOM 2518 O O . ASP A 1 330 ? 4.850 20.178 -0.558 1.00 82.88 330 ASP A O 1
ATOM 2522 N N . VAL A 1 331 ? 3.912 18.203 -0.133 1.00 82.31 331 VAL A N 1
ATOM 2523 C CA . VAL A 1 331 ? 2.903 18.665 0.810 1.00 82.31 331 VAL A CA 1
ATOM 2524 C C . VAL A 1 331 ? 2.812 17.651 1.942 1.00 82.31 331 VAL A C 1
ATOM 2526 O O . VAL A 1 331 ? 2.953 16.452 1.731 1.00 82.31 331 VAL A O 1
ATOM 2529 N N . SER A 1 332 ? 2.501 18.090 3.165 1.00 78.31 332 SER A N 1
ATOM 2530 C CA . SER A 1 332 ? 2.541 17.195 4.340 1.00 78.31 332 SER A CA 1
ATOM 2531 C C . SER A 1 332 ? 1.632 15.960 4.244 1.00 78.31 332 SER A C 1
ATOM 2533 O O . SER A 1 332 ? 1.846 14.997 4.972 1.00 78.31 332 SER A O 1
ATOM 2535 N N . PHE A 1 333 ? 0.603 16.007 3.386 1.00 83.00 333 PHE A N 1
ATOM 2536 C CA . PHE A 1 333 ? -0.308 14.899 3.099 1.00 83.00 333 PHE A CA 1
ATOM 2537 C C . PHE A 1 333 ? -0.763 14.968 1.626 1.00 83.00 333 PHE A C 1
ATOM 2539 O O . PHE A 1 333 ? -1.813 15.567 1.353 1.00 83.00 333 PHE A O 1
ATOM 2546 N N . PRO A 1 334 ? -0.017 14.372 0.672 1.00 87.00 334 PRO A N 1
ATOM 2547 C CA . PRO A 1 334 ? -0.385 14.376 -0.749 1.00 87.00 334 PRO A CA 1
ATOM 2548 C C . PRO A 1 334 ? -1.589 13.469 -1.041 1.00 87.00 334 PRO A C 1
ATOM 2550 O O . PRO A 1 334 ? -2.175 13.516 -2.117 1.00 87.00 334 PRO A O 1
ATOM 2553 N N . TRP A 1 335 ? -2.000 12.669 -0.056 1.00 89.81 335 TRP A N 1
ATOM 2554 C CA . TRP A 1 335 ? -3.028 11.642 -0.151 1.00 89.81 335 TRP A CA 1
ATOM 2555 C C . TRP A 1 335 ? -4.051 11.784 0.980 1.00 89.81 335 TRP A C 1
ATOM 2557 O O . TRP A 1 335 ? -3.702 11.924 2.159 1.00 89.81 335 TRP A O 1
ATOM 2567 N N . LYS A 1 336 ? -5.341 11.724 0.632 1.00 93.12 336 LYS A N 1
ATOM 2568 C CA . LYS A 1 336 ? -6.440 11.610 1.603 1.00 93.12 336 LYS A CA 1
ATOM 2569 C C . LYS A 1 336 ? -7.450 10.573 1.137 1.00 93.12 336 LYS A C 1
ATOM 2571 O O . LYS A 1 336 ? -7.878 10.600 -0.015 1.00 93.12 336 LYS A O 1
ATOM 2576 N N . ILE A 1 337 ? -7.903 9.732 2.061 1.00 91.31 337 ILE A N 1
ATOM 2577 C CA . ILE A 1 337 ? -9.021 8.809 1.848 1.00 91.31 337 ILE A CA 1
ATOM 2578 C C . ILE A 1 337 ? -10.223 9.350 2.617 1.00 91.31 337 ILE A C 1
ATOM 2580 O O . ILE A 1 337 ? -10.135 9.657 3.806 1.00 91.31 337 ILE A O 1
ATOM 2584 N N . ASN A 1 338 ? -11.361 9.488 1.936 1.00 92.50 338 ASN A N 1
ATOM 2585 C CA . ASN A 1 338 ? -12.634 9.918 2.520 1.00 92.50 338 ASN A CA 1
ATOM 2586 C C . ASN A 1 338 ? -12.523 11.228 3.332 1.00 92.50 338 ASN A C 1
ATOM 2588 O O . ASN A 1 338 ? -13.148 11.395 4.381 1.00 92.50 338 ASN A O 1
ATOM 2592 N N . GLY A 1 339 ? -11.707 12.164 2.829 1.00 91.12 339 GLY A N 1
ATOM 2593 C CA . GLY A 1 339 ? -11.459 13.482 3.422 1.00 91.12 339 GLY A CA 1
ATOM 2594 C C . GLY A 1 339 ? -10.434 13.515 4.563 1.00 91.12 339 GLY A C 1
ATOM 2595 O O . GLY A 1 339 ? -10.175 14.593 5.097 1.00 91.12 339 GLY A O 1
ATOM 2596 N N . GLN A 1 340 ? -9.833 12.382 4.940 1.00 89.00 340 GLN A N 1
ATOM 2597 C CA . GLN A 1 340 ? -8.833 12.306 6.006 1.00 89.00 340 GLN A CA 1
ATOM 2598 C C . GLN A 1 340 ? -7.436 12.011 5.449 1.00 89.00 340 GLN A C 1
ATOM 2600 O O . GLN A 1 340 ? -7.278 11.147 4.591 1.00 89.00 340 GLN A O 1
ATOM 2605 N N . ALA A 1 341 ? -6.426 12.724 5.956 1.00 88.44 341 ALA A N 1
ATOM 2606 C CA . ALA A 1 341 ? -5.018 12.516 5.616 1.00 88.44 341 ALA A CA 1
ATOM 2607 C C . ALA A 1 341 ? -4.596 11.063 5.856 1.00 88.44 341 ALA A C 1
ATOM 2609 O O . ALA A 1 341 ? -4.795 10.551 6.962 1.00 88.44 341 ALA A O 1
ATOM 2610 N N . ALA A 1 342 ? -4.056 10.421 4.823 1.00 81.69 342 ALA A N 1
ATOM 2611 C CA . ALA A 1 342 ? -3.809 8.986 4.761 1.00 81.69 342 ALA A CA 1
ATOM 2612 C C . ALA A 1 342 ? -2.344 8.674 4.421 1.00 81.69 342 ALA A C 1
ATOM 2614 O O . ALA A 1 342 ? -1.610 9.540 3.947 1.00 81.69 342 ALA A O 1
ATOM 2615 N N . ALA A 1 343 ? -1.922 7.437 4.674 1.00 79.19 343 ALA A N 1
ATOM 2616 C CA . ALA A 1 343 ? -0.549 6.969 4.468 1.00 79.19 343 ALA A CA 1
ATOM 2617 C C . ALA A 1 343 ? -0.526 5.568 3.831 1.00 79.19 343 ALA A C 1
ATOM 2619 O O . ALA A 1 343 ? -1.571 4.976 3.575 1.00 79.19 343 ALA A O 1
ATOM 2620 N N . SER A 1 344 ? 0.662 4.998 3.603 1.00 75.44 344 SER A N 1
ATOM 2621 C CA . SER A 1 344 ? 0.744 3.553 3.336 1.00 75.44 344 SER A CA 1
ATOM 2622 C C . SER A 1 344 ? 0.175 2.776 4.531 1.00 75.44 344 SER A C 1
ATOM 2624 O O . SER A 1 344 ? 0.369 3.187 5.675 1.00 75.44 344 SER A O 1
ATOM 2626 N N . HIS A 1 345 ? -0.498 1.653 4.269 1.00 73.75 345 HIS A N 1
ATOM 2627 C CA . HIS A 1 345 ? -1.248 0.866 5.266 1.00 73.75 345 HIS A CA 1
ATOM 2628 C C . HIS A 1 345 ? -2.529 1.508 5.836 1.00 73.75 345 HIS A C 1
ATOM 2630 O O . HIS A 1 345 ? -3.052 1.003 6.828 1.00 73.75 345 HIS A O 1
ATOM 2636 N N . ASP A 1 346 ? -3.073 2.558 5.212 1.00 76.81 346 ASP A N 1
ATOM 2637 C CA . ASP A 1 346 ? -4.378 3.114 5.599 1.00 76.81 346 ASP A CA 1
ATOM 2638 C C . ASP A 1 346 ? -5.511 2.095 5.468 1.00 76.81 346 ASP A C 1
ATOM 2640 O O . ASP A 1 346 ? -5.550 1.364 4.485 1.00 76.81 346 ASP A O 1
ATOM 2644 N N . ASP A 1 347 ? -6.462 2.071 6.397 1.00 77.00 347 ASP A N 1
ATOM 2645 C CA . ASP A 1 347 ? -7.566 1.110 6.415 1.00 77.00 347 ASP A CA 1
ATOM 2646 C C . ASP A 1 347 ? -8.942 1.725 6.125 1.00 77.00 347 ASP A C 1
ATOM 2648 O O . ASP A 1 347 ? -9.949 1.037 6.224 1.00 77.00 347 ASP A O 1
ATOM 2652 N N . ARG A 1 348 ? -9.036 2.996 5.717 1.00 83.62 348 ARG A N 1
ATOM 2653 C CA . ARG A 1 348 ? -10.329 3.705 5.600 1.00 83.62 348 ARG A CA 1
ATOM 2654 C C . ARG A 1 348 ? -11.028 3.559 4.242 1.00 83.62 348 ARG A C 1
ATOM 2656 O O . ARG A 1 348 ? -11.956 4.320 3.948 1.00 83.62 348 ARG A O 1
ATOM 2663 N N . ILE A 1 349 ? -10.611 2.612 3.390 1.00 85.44 349 ILE A N 1
ATOM 2664 C CA . ILE A 1 349 ? -11.267 2.353 2.094 1.00 85.44 349 ILE A CA 1
ATOM 2665 C C . ILE A 1 349 ? -12.526 1.507 2.308 1.00 85.44 349 ILE A C 1
ATOM 2667 O O . ILE A 1 349 ? -12.473 0.303 2.533 1.00 85.44 349 ILE A O 1
ATOM 2671 N N . LYS A 1 350 ? -13.708 2.096 2.183 1.00 82.81 350 LYS A N 1
ATOM 2672 C CA . LYS A 1 350 ? -14.978 1.411 2.450 1.00 82.81 350 LYS A CA 1
ATOM 2673 C C . LYS A 1 350 ? -15.352 0.441 1.335 1.00 82.81 350 LYS A C 1
ATOM 2675 O O . LYS A 1 350 ? -15.670 0.861 0.221 1.00 82.81 350 LYS A O 1
ATOM 2680 N N . ARG A 1 351 ? -15.372 -0.863 1.631 1.00 76.19 351 ARG A N 1
ATOM 2681 C CA . ARG A 1 351 ? -15.819 -1.891 0.675 1.00 76.19 351 ARG A CA 1
ATOM 2682 C C . ARG A 1 351 ? -17.314 -1.733 0.392 1.00 76.19 351 ARG A C 1
ATOM 2684 O O . ARG A 1 351 ? -18.100 -1.516 1.309 1.00 76.19 351 ARG A O 1
ATOM 2691 N N . GLY A 1 352 ? -17.719 -1.884 -0.869 1.00 76.88 352 GLY A N 1
ATOM 2692 C CA . GLY A 1 352 ? -19.135 -1.811 -1.239 1.00 76.88 352 GLY A CA 1
ATOM 2693 C C . GLY A 1 352 ? -19.745 -0.410 -1.126 1.00 76.88 352 GLY A C 1
ATOM 2694 O O . GLY A 1 352 ? -20.967 -0.300 -1.044 1.00 76.88 352 GLY A O 1
ATOM 2695 N N . LEU A 1 353 ? -18.919 0.642 -1.104 1.00 83.50 353 LEU A N 1
ATOM 2696 C CA . LEU A 1 353 ? -19.331 2.044 -1.044 1.00 83.50 353 LEU A CA 1
ATOM 2697 C C . LEU A 1 353 ? -18.466 2.918 -1.967 1.00 83.50 353 LEU A C 1
ATOM 2699 O O . LEU A 1 353 ? -17.360 2.543 -2.370 1.00 83.50 353 LEU A O 1
ATOM 2703 N N . SER A 1 354 ? -18.972 4.119 -2.247 1.00 89.56 354 SER A N 1
ATOM 2704 C CA . SER A 1 354 ? -18.198 5.188 -2.873 1.00 89.56 354 SER A CA 1
ATOM 2705 C C . SER A 1 354 ? -17.139 5.711 -1.912 1.00 89.56 354 SER A C 1
ATOM 2707 O O . SER A 1 354 ? -17.450 6.043 -0.768 1.00 89.56 354 SER A O 1
ATOM 2709 N N . ASN A 1 355 ? -15.909 5.810 -2.402 1.00 90.88 355 ASN A N 1
ATOM 2710 C CA . ASN A 1 355 ? -14.778 6.409 -1.710 1.00 90.88 355 ASN A CA 1
ATOM 2711 C C . ASN A 1 355 ? -14.306 7.639 -2.482 1.00 90.88 355 ASN A C 1
ATOM 2713 O O . ASN A 1 355 ? -14.390 7.671 -3.713 1.00 90.88 355 ASN A O 1
ATOM 2717 N N . THR A 1 356 ? -13.807 8.632 -1.752 1.00 94.75 356 THR A N 1
ATOM 2718 C CA . THR A 1 356 ? -13.133 9.798 -2.331 1.00 94.75 356 THR A CA 1
ATOM 2719 C C . THR A 1 356 ? -11.648 9.702 -2.033 1.00 94.75 356 THR A C 1
ATOM 2721 O O . THR A 1 356 ? -11.252 9.616 -0.870 1.00 94.75 356 THR A O 1
ATOM 2724 N N . PHE A 1 357 ? -10.844 9.742 -3.085 1.00 94.25 357 PHE A N 1
ATOM 2725 C CA . PHE A 1 357 ? -9.394 9.775 -3.041 1.00 94.25 357 PHE A CA 1
ATOM 2726 C C . PHE A 1 357 ? -8.935 11.177 -3.438 1.00 94.25 357 PHE A C 1
ATOM 2728 O O . PHE A 1 357 ? -9.036 11.552 -4.605 1.00 94.25 357 PHE A O 1
ATOM 2735 N N . THR A 1 358 ? -8.481 11.973 -2.472 1.00 95.81 358 THR A N 1
ATOM 2736 C CA . THR A 1 358 ? -7.986 13.328 -2.739 1.00 95.81 358 THR A CA 1
ATOM 2737 C C . THR A 1 358 ? -6.482 13.278 -2.961 1.00 95.81 358 THR A C 1
ATOM 2739 O O . THR A 1 358 ? -5.728 13.008 -2.023 1.00 95.81 358 THR A O 1
ATOM 2742 N N . VAL A 1 359 ? -6.053 13.593 -4.178 1.00 95.06 359 VAL A N 1
ATOM 2743 C CA . VAL A 1 359 ? -4.648 13.830 -4.523 1.00 95.06 359 VAL A CA 1
ATOM 2744 C C . VAL A 1 359 ? -4.350 15.302 -4.260 1.00 95.06 359 VAL A C 1
ATOM 2746 O O . VAL A 1 359 ? -5.118 16.160 -4.692 1.00 95.06 359 VAL A O 1
ATOM 2749 N N . THR A 1 360 ? -3.288 15.615 -3.523 1.00 93.69 360 THR A N 1
ATOM 2750 C CA . THR A 1 360 ? -2.858 16.987 -3.219 1.00 93.69 360 THR A CA 1
ATOM 2751 C C . THR A 1 360 ? -1.418 17.188 -3.673 1.00 93.69 360 THR A C 1
ATOM 2753 O O . THR A 1 360 ? -0.561 16.387 -3.329 1.00 93.69 360 THR A O 1
ATOM 2756 N N . PHE A 1 361 ? -1.171 18.252 -4.428 1.00 92.94 361 PHE A N 1
ATOM 2757 C CA . PHE A 1 361 ? 0.121 18.594 -5.026 1.00 92.94 361 PHE A CA 1
ATOM 2758 C C . PHE A 1 361 ? 0.373 20.103 -4.898 1.00 92.94 361 PHE A C 1
ATOM 2760 O O . PHE A 1 361 ? -0.540 20.849 -4.518 1.00 92.94 361 PHE A O 1
ATOM 2767 N N . ARG A 1 362 ? 1.584 20.567 -5.202 1.00 89.12 362 ARG A N 1
ATOM 2768 C CA . ARG A 1 362 ? 1.972 21.983 -5.168 1.00 89.12 362 ARG A CA 1
ATOM 2769 C C . ARG A 1 362 ? 2.496 22.432 -6.534 1.00 89.12 362 ARG A C 1
ATOM 2771 O O . ARG A 1 362 ? 2.803 21.608 -7.384 1.00 89.12 362 ARG A O 1
ATOM 2778 N N . PHE A 1 363 ? 2.507 23.744 -6.754 1.00 86.06 363 PHE A N 1
ATOM 2779 C CA . PHE A 1 363 ? 3.198 24.373 -7.873 1.00 86.06 363 PHE A CA 1
ATOM 2780 C C . PHE A 1 363 ? 4.094 25.479 -7.326 1.00 86.06 363 PHE A C 1
ATOM 2782 O O . PHE A 1 363 ? 3.599 26.498 -6.830 1.00 86.06 363 PHE A O 1
ATOM 2789 N N . ASP A 1 364 ? 5.389 25.218 -7.378 1.00 79.81 364 ASP A N 1
ATOM 2790 C CA . ASP A 1 364 ? 6.472 26.044 -6.870 1.00 79.81 364 ASP A CA 1
ATOM 2791 C C . ASP A 1 364 ? 7.197 26.767 -8.006 1.00 79.81 364 ASP A C 1
ATOM 2793 O O . ASP A 1 364 ? 6.941 26.542 -9.191 1.00 79.81 364 ASP A O 1
ATOM 2797 N N . GLY A 1 365 ? 8.087 27.688 -7.639 1.00 72.00 365 GLY A N 1
ATOM 2798 C CA . GLY A 1 365 ? 8.942 28.375 -8.598 1.00 72.00 365 GLY A CA 1
ATOM 2799 C C . GLY A 1 365 ? 9.689 29.586 -8.023 1.00 72.00 365 GLY A C 1
ATOM 2800 O O . GLY A 1 365 ? 10.077 29.552 -6.855 1.00 72.00 365 GLY A O 1
ATOM 2801 N N . PRO A 1 366 ? 9.923 30.673 -8.787 1.00 60.47 366 PRO A N 1
ATOM 2802 C CA . PRO A 1 366 ? 11.080 31.554 -8.577 1.00 60.47 366 PRO A CA 1
ATOM 2803 C C . PRO A 1 366 ? 10.890 32.635 -7.496 1.00 60.47 366 PRO A C 1
ATOM 2805 O O . PRO A 1 366 ? 11.640 33.611 -7.436 1.00 60.47 366 PRO A O 1
ATOM 2808 N N . GLY A 1 367 ? 9.879 32.501 -6.639 1.00 64.25 367 GLY A N 1
ATOM 2809 C CA . GLY A 1 367 ? 9.499 33.483 -5.628 1.00 64.25 367 GLY A CA 1
ATOM 2810 C C . GLY A 1 367 ? 8.166 34.182 -5.932 1.00 64.25 367 GLY A C 1
ATOM 2811 O O . GLY A 1 367 ? 7.515 33.896 -6.935 1.00 64.25 367 GLY A O 1
ATOM 2812 N N . PRO A 1 368 ? 7.723 35.101 -5.052 1.00 59.44 368 PRO A N 1
ATOM 2813 C CA . PRO A 1 368 ? 6.355 35.621 -5.035 1.00 59.44 368 PRO A CA 1
ATOM 2814 C C . PRO A 1 368 ? 6.026 36.544 -6.224 1.00 59.44 368 PRO A C 1
ATOM 2816 O O . PRO A 1 368 ? 5.995 37.772 -6.092 1.00 59.44 368 PRO A O 1
ATOM 2819 N N . ASP A 1 369 ? 5.714 35.947 -7.374 1.00 61.03 369 ASP A N 1
ATOM 2820 C CA . ASP A 1 369 ? 5.092 36.623 -8.511 1.00 61.03 369 ASP A CA 1
ATOM 2821 C C . ASP A 1 369 ? 3.630 36.985 -8.165 1.00 61.03 369 ASP A C 1
ATOM 2823 O O . ASP A 1 369 ? 2.835 36.107 -7.817 1.00 61.03 369 ASP A O 1
ATOM 2827 N N . PRO A 1 370 ? 3.223 38.267 -8.241 1.00 60.06 370 PRO A N 1
ATOM 2828 C CA . PRO A 1 370 ? 1.831 38.660 -8.037 1.00 60.06 370 PRO A CA 1
ATOM 2829 C C . PRO A 1 370 ? 0.871 38.226 -9.162 1.00 60.06 370 PRO A C 1
ATOM 2831 O O . PRO A 1 370 ? -0.341 38.312 -8.961 1.00 60.06 370 PRO A O 1
ATOM 2834 N N . ASN A 1 371 ? 1.362 37.814 -10.337 1.00 68.81 371 ASN A N 1
ATOM 2835 C CA . ASN A 1 371 ? 0.555 37.378 -11.485 1.00 68.81 371 ASN A CA 1
ATOM 2836 C C . ASN A 1 371 ? 1.149 36.118 -12.148 1.00 68.81 371 ASN A C 1
ATOM 2838 O O . ASN A 1 371 ? 1.468 36.162 -13.339 1.00 68.81 371 ASN A O 1
ATOM 2842 N N . PRO A 1 372 ? 1.266 34.998 -11.412 1.00 68.38 372 PRO A N 1
ATOM 2843 C CA . PRO A 1 372 ? 1.901 33.794 -11.925 1.00 68.38 372 PRO A CA 1
ATOM 2844 C C . PRO A 1 372 ? 1.197 33.301 -13.198 1.00 68.38 372 PRO A C 1
ATOM 2846 O O . PRO A 1 372 ? -0.043 33.330 -13.264 1.00 68.38 372 PRO A O 1
ATOM 2849 N N . PRO A 1 373 ? 1.944 32.822 -14.207 1.00 72.62 373 PRO A N 1
ATOM 2850 C CA . PRO A 1 373 ? 1.343 32.208 -15.379 1.00 72.62 373 PRO A CA 1
ATOM 2851 C C . PRO A 1 373 ? 0.525 30.977 -14.967 1.00 72.62 373 PRO A C 1
ATOM 2853 O O . PRO A 1 373 ? 0.895 30.219 -14.070 1.00 72.62 373 PRO A O 1
ATOM 2856 N N . ALA A 1 374 ? -0.621 30.783 -15.618 1.00 77.25 374 ALA A N 1
ATOM 2857 C CA . ALA A 1 374 ? -1.485 29.648 -15.327 1.00 77.25 374 ALA A CA 1
ATOM 2858 C C . ALA A 1 374 ? -0.848 28.356 -15.859 1.00 77.25 374 ALA A C 1
ATOM 2860 O O . ALA A 1 374 ? -0.858 28.117 -17.065 1.00 77.25 374 ALA A O 1
ATOM 2861 N N . ASN A 1 375 ? -0.343 27.515 -14.957 1.00 83.88 375 ASN A N 1
ATOM 2862 C CA . ASN A 1 375 ? 0.124 26.177 -15.296 1.00 83.88 375 ASN A CA 1
ATOM 2863 C C . ASN A 1 375 ? -1.064 25.202 -15.238 1.00 83.88 375 ASN A C 1
ATOM 2865 O O . ASN A 1 375 ? -1.726 25.082 -14.201 1.00 83.88 375 ASN A O 1
ATOM 2869 N N . THR A 1 376 ? -1.389 24.557 -16.359 1.00 88.38 376 THR A N 1
ATOM 2870 C CA . THR A 1 376 ? -2.514 23.614 -16.469 1.00 88.38 376 THR A CA 1
ATOM 2871 C C . THR A 1 376 ? -2.026 22.277 -16.991 1.00 88.38 376 THR A C 1
ATOM 2873 O O . THR A 1 376 ? -1.593 22.216 -18.138 1.00 88.38 376 THR A O 1
ATOM 2876 N N . GLY A 1 377 ? -2.180 21.228 -16.189 1.00 90.94 377 GLY A N 1
ATOM 2877 C CA . GLY A 1 377 ? -1.810 19.864 -16.555 1.00 90.94 377 GLY A CA 1
ATOM 2878 C C . GLY A 1 377 ? -2.884 18.843 -16.192 1.00 90.94 377 GLY A C 1
ATOM 2879 O O . GLY A 1 377 ? -4.072 19.171 -16.046 1.00 90.94 377 GLY A O 1
ATOM 2880 N N . THR A 1 378 ? -2.449 17.600 -16.044 1.00 93.88 378 THR A N 1
ATOM 2881 C CA . THR A 1 378 ? -3.267 16.416 -15.784 1.00 93.88 378 THR A CA 1
ATOM 2882 C C . THR A 1 378 ? -2.836 15.767 -14.473 1.00 93.88 378 THR A C 1
ATOM 2884 O O . THR A 1 378 ? -1.648 15.556 -14.233 1.00 93.88 378 THR A O 1
ATOM 2887 N N . VAL A 1 379 ? -3.807 15.398 -13.636 1.00 94.56 379 VAL A N 1
ATOM 2888 C CA . VAL A 1 379 ? -3.577 14.549 -12.457 1.00 94.56 379 VAL A CA 1
ATOM 2889 C C . VAL A 1 379 ? -4.168 13.169 -12.739 1.00 94.56 379 VAL A C 1
ATOM 2891 O O . VAL A 1 379 ? -5.346 13.054 -13.068 1.00 94.56 379 VAL A O 1
ATOM 2894 N N . GLU A 1 380 ? -3.357 12.125 -12.615 1.00 95.56 380 GLU A N 1
ATOM 2895 C CA . GLU A 1 380 ? -3.710 10.714 -12.774 1.00 95.56 380 GLU A CA 1
ATOM 2896 C C . GLU A 1 380 ? -3.737 10.029 -11.398 1.00 95.56 380 GLU A C 1
ATOM 2898 O O . GLU A 1 380 ? -2.800 10.153 -10.609 1.00 95.56 380 GLU A O 1
ATOM 2903 N N . LEU A 1 381 ? -4.785 9.253 -11.122 1.00 94.56 381 LEU A N 1
ATOM 2904 C CA . LEU A 1 381 ? -4.823 8.280 -10.033 1.00 94.56 381 LEU A CA 1
ATOM 2905 C C . LEU A 1 381 ? -4.941 6.874 -10.621 1.00 94.56 381 LEU A C 1
ATOM 2907 O O . LEU A 1 381 ? -5.885 6.564 -11.354 1.00 94.56 381 LEU A O 1
ATOM 2911 N N . ARG A 1 382 ? -4.011 6.003 -10.236 1.00 93.94 382 ARG A N 1
ATOM 2912 C CA . ARG A 1 382 ? -4.042 4.565 -10.500 1.00 93.94 382 ARG A CA 1
ATOM 2913 C C . ARG A 1 382 ? -4.369 3.817 -9.220 1.00 93.94 382 ARG A C 1
ATOM 2915 O O . ARG A 1 382 ? -3.760 4.081 -8.188 1.00 93.94 382 ARG A O 1
ATOM 2922 N N . LEU A 1 383 ? -5.275 2.849 -9.290 1.00 92.19 383 LEU A N 1
ATOM 2923 C CA . LEU A 1 383 ? -5.570 1.909 -8.208 1.00 92.19 383 LEU A CA 1
ATOM 2924 C C . LEU A 1 383 ? -5.312 0.481 -8.690 1.00 92.19 383 LEU A C 1
ATOM 2926 O O . LEU A 1 383 ? -5.736 0.098 -9.782 1.00 92.19 383 LEU A O 1
ATOM 2930 N N . LYS A 1 384 ? -4.641 -0.319 -7.860 1.00 90.19 384 LYS A N 1
ATOM 2931 C CA . LYS A 1 384 ? -4.202 -1.679 -8.190 1.00 90.19 384 LYS A CA 1
ATOM 2932 C C . LYS A 1 384 ? -4.570 -2.665 -7.072 1.00 90.19 384 LYS A C 1
ATOM 2934 O O . LYS A 1 384 ? -4.112 -2.473 -5.943 1.00 90.19 384 LYS A O 1
ATOM 2939 N N . PRO A 1 385 ? -5.398 -3.692 -7.334 1.00 86.12 385 PRO A N 1
ATOM 2940 C CA . PRO A 1 385 ? -5.945 -4.562 -6.300 1.00 86.12 385 PRO A CA 1
ATOM 2941 C C . PRO A 1 385 ? -4.997 -5.726 -6.002 1.00 86.12 385 PRO A C 1
ATOM 2943 O O . PRO A 1 385 ? -4.506 -6.379 -6.919 1.00 86.12 385 PRO A O 1
ATOM 2946 N N . TYR A 1 386 ? -4.808 -6.066 -4.728 1.00 76.38 386 TYR A N 1
ATOM 2947 C CA . TYR A 1 386 ? -3.990 -7.214 -4.332 1.00 76.38 386 TYR A CA 1
ATOM 2948 C C . TYR A 1 386 ? -4.756 -8.159 -3.398 1.00 76.38 386 TYR A C 1
ATOM 2950 O O . TYR A 1 386 ? -5.292 -7.768 -2.357 1.00 76.38 386 TYR A O 1
ATOM 2958 N N . GLY A 1 387 ? -4.795 -9.437 -3.778 1.00 65.12 387 GLY A N 1
ATOM 2959 C CA . GLY A 1 387 ? -5.381 -10.525 -2.994 1.00 65.12 387 GLY A CA 1
ATOM 2960 C C . GLY A 1 387 ? -4.333 -11.482 -2.421 1.00 65.12 387 GLY A C 1
ATOM 2961 O O . GLY A 1 387 ? -3.154 -11.433 -2.767 1.00 65.12 387 GLY A O 1
ATOM 2962 N N . ASN A 1 388 ? -4.786 -12.413 -1.582 1.00 51.75 388 ASN A N 1
ATOM 2963 C CA . ASN A 1 388 ? -3.923 -13.353 -0.850 1.00 51.75 388 ASN A CA 1
ATOM 2964 C C . ASN A 1 388 ? -3.207 -14.409 -1.730 1.00 51.75 388 ASN A C 1
ATOM 2966 O O . ASN A 1 388 ? -2.465 -15.227 -1.193 1.00 51.75 388 ASN A O 1
ATOM 2970 N N . LEU A 1 389 ? -3.454 -14.450 -3.048 1.00 43.47 389 LEU A N 1
ATOM 2971 C CA . LEU A 1 389 ? -3.062 -15.561 -3.937 1.00 43.47 389 LEU A CA 1
ATOM 2972 C C . LEU A 1 389 ? -2.111 -15.185 -5.094 1.00 43.47 389 LEU A C 1
ATOM 2974 O O . LEU A 1 389 ? -1.930 -15.973 -6.019 1.00 43.47 389 LEU A O 1
ATOM 2978 N N . GLY A 1 390 ? -1.422 -14.044 -4.998 1.00 47.28 390 GLY A N 1
ATOM 2979 C CA . GLY A 1 390 ? -0.130 -13.855 -5.670 1.00 47.28 390 GLY A CA 1
ATOM 2980 C C . GLY A 1 390 ? -0.074 -12.914 -6.878 1.00 47.28 390 GLY A C 1
ATOM 2981 O O . GLY A 1 390 ? -1.021 -12.215 -7.233 1.00 47.28 390 GLY A O 1
ATOM 2982 N N . THR A 1 391 ? 1.117 -12.881 -7.477 1.00 47.66 391 THR A N 1
ATOM 2983 C CA . THR A 1 391 ? 1.648 -11.834 -8.367 1.00 47.66 391 THR A CA 1
ATOM 2984 C C . THR A 1 391 ? 1.229 -11.981 -9.834 1.00 47.66 391 THR A C 1
ATOM 2986 O O . THR A 1 391 ? 2.054 -11.839 -10.738 1.00 47.66 391 THR A O 1
ATOM 2989 N N . GLY A 1 392 ? -0.038 -12.311 -10.094 1.00 53.34 392 GLY A N 1
ATOM 2990 C CA . GLY A 1 392 ? -0.582 -12.238 -11.454 1.00 53.34 392 GLY A CA 1
ATOM 2991 C C . GLY A 1 392 ? -0.503 -10.809 -12.004 1.00 53.34 392 GLY A C 1
ATOM 2992 O O . GLY A 1 392 ? -0.430 -9.854 -11.232 1.00 53.34 392 GLY A O 1
ATOM 2993 N N . SER A 1 393 ? -0.538 -10.643 -13.331 1.00 52.66 393 SER A N 1
ATOM 2994 C CA . SER A 1 393 ? -0.695 -9.307 -13.919 1.00 52.66 393 SER A CA 1
ATOM 2995 C C . SER A 1 393 ? -2.010 -8.705 -13.415 1.00 52.66 393 SER A C 1
ATOM 2997 O O . SER A 1 393 ? -3.085 -9.268 -13.640 1.00 52.66 393 SER A O 1
ATOM 2999 N N . GLN A 1 394 ? -1.904 -7.616 -12.657 1.00 70.56 394 GLN A N 1
ATOM 3000 C CA . GLN A 1 394 ? -3.033 -6.909 -12.063 1.00 70.56 394 GLN A CA 1
ATOM 3001 C C . GLN A 1 394 ? -3.407 -5.742 -12.963 1.00 70.56 394 GLN A C 1
ATOM 3003 O O . GLN A 1 394 ? -2.601 -4.830 -13.149 1.00 70.56 394 GLN A O 1
ATOM 3008 N N . VAL A 1 395 ? -4.622 -5.778 -13.509 1.00 82.25 395 VAL A N 1
ATOM 3009 C CA . VAL A 1 395 ? -5.170 -4.673 -14.300 1.00 82.25 395 VAL A CA 1
ATOM 3010 C C . VAL A 1 395 ? -5.350 -3.459 -13.393 1.00 82.25 395 VAL A C 1
ATOM 3012 O O . VAL A 1 395 ? -6.021 -3.539 -12.365 1.00 82.25 395 VAL A O 1
ATOM 3015 N N . GLU A 1 396 ? -4.747 -2.336 -13.765 1.00 89.69 396 GLU A N 1
ATOM 3016 C CA . GLU A 1 396 ? -4.864 -1.075 -13.034 1.00 89.69 396 GLU A CA 1
ATOM 3017 C C . GLU A 1 396 ? -6.173 -0.377 -13.422 1.00 89.69 396 GLU A C 1
ATOM 3019 O O . GLU A 1 396 ? -6.529 -0.306 -14.599 1.00 89.69 396 GLU A O 1
ATOM 3024 N N . TRP A 1 397 ? -6.899 0.151 -12.438 1.00 89.62 397 TRP A N 1
ATOM 3025 C CA . TRP A 1 397 ? -7.893 1.185 -12.710 1.00 89.62 397 TRP A CA 1
ATOM 3026 C C . TRP A 1 397 ? -7.156 2.515 -12.792 1.00 89.62 397 TRP A C 1
ATOM 3028 O O . TRP A 1 397 ? -6.421 2.847 -11.868 1.00 89.62 397 TRP A O 1
ATOM 3038 N N . ILE A 1 398 ? -7.347 3.257 -13.878 1.00 92.44 398 ILE A N 1
ATOM 3039 C CA . ILE A 1 398 ? -6.689 4.541 -14.120 1.00 92.44 398 ILE A CA 1
ATOM 3040 C C . ILE A 1 398 ? -7.776 5.586 -14.343 1.00 92.44 398 ILE A C 1
ATOM 3042 O O . ILE A 1 398 ? -8.713 5.352 -15.112 1.00 92.44 398 ILE A O 1
ATOM 3046 N N . LYS A 1 399 ? -7.647 6.739 -13.690 1.00 92.75 399 LYS A N 1
ATOM 3047 C CA . LYS A 1 399 ? -8.482 7.908 -13.949 1.00 92.75 399 LYS A CA 1
ATOM 3048 C C . LYS A 1 399 ? -7.638 9.171 -13.977 1.00 92.75 399 LYS A C 1
ATOM 3050 O O . LYS A 1 399 ? -6.746 9.339 -13.155 1.00 92.75 399 LYS A O 1
ATOM 3055 N N . GLU A 1 400 ? -7.961 10.054 -14.910 1.00 95.25 400 GLU A N 1
ATOM 3056 C CA . GLU A 1 400 ? -7.270 11.318 -15.142 1.00 95.25 400 GLU A CA 1
ATOM 3057 C C . GLU A 1 400 ? -8.261 12.478 -15.029 1.00 95.25 400 GLU A C 1
ATOM 3059 O O . GLU A 1 400 ? -9.405 12.367 -15.474 1.00 95.25 400 GLU A O 1
ATOM 3064 N N . GLU A 1 401 ? -7.816 13.589 -14.452 1.00 93.69 401 GLU A N 1
ATOM 3065 C CA . GLU A 1 401 ? -8.529 14.865 -14.437 1.00 93.69 401 GLU A CA 1
ATOM 3066 C C . GLU A 1 401 ? -7.607 15.923 -15.070 1.00 93.69 401 GLU A C 1
ATOM 3068 O O . GLU A 1 401 ? -6.506 16.184 -14.583 1.00 93.69 401 GLU A O 1
ATOM 3073 N N . THR A 1 402 ? -8.038 16.486 -16.201 1.00 92.31 402 THR A N 1
ATOM 3074 C CA . THR A 1 402 ? -7.226 17.333 -17.099 1.00 92.31 402 THR A CA 1
ATOM 3075 C C . THR A 1 402 ? -7.560 18.817 -16.971 1.00 92.31 402 THR A C 1
ATOM 3077 O O . THR A 1 402 ? -8.717 19.173 -16.737 1.00 92.31 402 THR A O 1
ATOM 3080 N N . GLY A 1 403 ? -6.599 19.696 -17.257 1.00 82.88 403 GLY A N 1
ATOM 3081 C CA . GLY A 1 403 ? -6.805 21.149 -17.239 1.00 82.88 403 GLY A CA 1
ATOM 3082 C C . GLY A 1 403 ? -6.834 21.726 -15.822 1.00 82.88 403 GLY A C 1
ATOM 3083 O O . GLY A 1 403 ? -7.451 22.766 -15.581 1.00 82.88 403 GLY A O 1
ATOM 3084 N N . ILE A 1 404 ? -6.189 21.044 -14.873 1.00 81.38 404 ILE A N 1
ATOM 3085 C CA . ILE A 1 404 ? -6.123 21.467 -13.477 1.00 81.38 404 ILE A CA 1
ATOM 3086 C C . ILE A 1 404 ? -5.164 22.650 -13.375 1.00 81.38 404 ILE A C 1
ATOM 3088 O O . ILE A 1 404 ? -3.955 22.496 -13.520 1.00 81.38 404 ILE A O 1
ATOM 3092 N N . SER A 1 405 ? -5.712 23.842 -13.128 1.00 78.31 405 SER A N 1
ATOM 3093 C CA . SER A 1 405 ? -4.918 25.058 -12.946 1.00 78.31 405 SER A CA 1
ATOM 3094 C C . SER A 1 405 ? -4.270 25.089 -11.563 1.00 78.31 405 SER A C 1
ATOM 3096 O O . SER A 1 405 ? -4.935 25.275 -10.530 1.00 78.31 405 SER A O 1
ATOM 3098 N N . ALA A 1 406 ? -2.950 24.959 -11.551 1.00 67.31 406 ALA A N 1
ATOM 3099 C CA . ALA A 1 406 ? -2.150 25.255 -10.384 1.00 67.31 406 ALA A CA 1
ATOM 3100 C C . ALA A 1 406 ? -1.961 26.773 -10.257 1.00 67.31 406 ALA A C 1
ATOM 3102 O O . ALA A 1 406 ? -1.666 27.464 -11.232 1.00 67.31 406 ALA A O 1
ATOM 3103 N N . ASN A 1 407 ? -2.173 27.291 -9.046 1.00 72.88 407 ASN A N 1
ATOM 3104 C CA . ASN A 1 407 ? -1.707 28.627 -8.697 1.00 72.88 407 ASN A CA 1
ATOM 3105 C C . ASN A 1 407 ? -0.376 28.453 -7.977 1.00 72.88 407 ASN A C 1
ATOM 3107 O O . ASN A 1 407 ? -0.268 27.593 -7.105 1.00 72.88 407 ASN A O 1
ATOM 3111 N N . TYR A 1 408 ? 0.571 29.313 -8.318 1.00 71.75 408 TYR A N 1
ATOM 3112 C CA . TYR A 1 408 ? 1.858 29.443 -7.654 1.00 71.75 408 TYR A CA 1
ATOM 3113 C C . TYR A 1 408 ? 1.739 29.516 -6.119 1.00 71.75 408 TYR A C 1
ATOM 3115 O O . TYR A 1 408 ? 0.822 30.167 -5.601 1.00 71.75 408 TYR A O 1
ATOM 3123 N N . ASP A 1 409 ? 2.655 28.849 -5.409 1.00 70.31 409 ASP A N 1
ATOM 3124 C CA . ASP A 1 409 ? 2.756 28.778 -3.940 1.00 70.31 409 ASP A CA 1
ATOM 3125 C C . ASP A 1 409 ? 1.485 28.268 -3.221 1.00 70.31 409 ASP A C 1
ATOM 3127 O O . ASP A 1 409 ? 1.298 28.456 -2.014 1.00 70.31 409 ASP A O 1
ATOM 3131 N N . ALA A 1 410 ? 0.580 27.596 -3.942 1.00 78.38 410 ALA A N 1
ATOM 3132 C CA . ALA A 1 410 ? -0.678 27.103 -3.397 1.00 78.38 410 ALA A CA 1
ATOM 3133 C C . ALA A 1 410 ? -0.867 25.605 -3.648 1.00 78.38 410 ALA A C 1
ATOM 3135 O O . ALA A 1 410 ? -1.008 25.158 -4.786 1.00 78.38 410 ALA A O 1
ATOM 3136 N N . ALA A 1 411 ? -1.006 24.841 -2.561 1.00 87.50 411 ALA A N 1
ATOM 3137 C CA . ALA A 1 411 ? -1.432 23.451 -2.644 1.00 87.50 411 ALA A CA 1
ATOM 3138 C C . ALA A 1 411 ? -2.789 23.337 -3.371 1.00 87.50 411 ALA A C 1
ATOM 3140 O O . ALA A 1 411 ? -3.760 24.038 -3.054 1.00 87.50 411 ALA A O 1
ATOM 3141 N N . ARG A 1 412 ? -2.861 22.428 -4.342 1.00 91.06 412 ARG A N 1
ATOM 3142 C CA . ARG A 1 412 ? -4.067 22.062 -5.086 1.00 91.06 412 ARG A CA 1
ATOM 3143 C C . ARG A 1 412 ? -4.504 20.661 -4.713 1.00 91.06 412 ARG A C 1
ATOM 3145 O O . ARG A 1 412 ? -3.670 19.800 -4.475 1.00 91.06 412 ARG A O 1
ATOM 3152 N N . SER A 1 413 ? -5.814 20.434 -4.692 1.00 93.81 413 SER A N 1
ATOM 3153 C CA . SER A 1 413 ? -6.403 19.120 -4.430 1.00 93.81 413 SER A CA 1
ATOM 3154 C C . SER A 1 413 ? -7.362 18.726 -5.552 1.00 93.81 413 SER A C 1
ATOM 3156 O O . SER A 1 413 ? -8.165 19.551 -5.989 1.00 93.81 413 SER A O 1
ATOM 3158 N N . VAL A 1 414 ? -7.297 17.466 -5.979 1.00 95.19 414 VAL A N 1
ATOM 3159 C CA . VAL A 1 414 ? -8.182 16.843 -6.974 1.00 95.19 414 VAL A CA 1
ATOM 3160 C C . VAL A 1 414 ? -8.840 15.618 -6.344 1.00 95.19 414 VAL A C 1
ATOM 3162 O O . VAL A 1 414 ? -8.152 14.747 -5.814 1.00 95.19 414 VAL A O 1
ATOM 3165 N N . ASP A 1 415 ? -10.171 15.560 -6.391 1.00 95.50 415 ASP A N 1
ATOM 3166 C CA . ASP A 1 415 ? -10.970 14.482 -5.803 1.00 95.50 415 ASP A CA 1
ATOM 3167 C C . ASP A 1 415 ? -11.352 13.430 -6.852 1.00 95.50 415 ASP A C 1
ATOM 3169 O O . ASP A 1 415 ? -12.217 13.649 -7.702 1.00 95.50 415 ASP A O 1
ATOM 3173 N N . PHE A 1 416 ? -10.777 12.237 -6.732 1.00 94.06 416 PHE A N 1
ATOM 3174 C CA . PHE A 1 416 ? -11.154 11.070 -7.518 1.00 94.06 416 PHE A CA 1
ATOM 3175 C C . PHE A 1 416 ? -12.201 10.258 -6.757 1.00 94.06 416 PHE A C 1
ATOM 3177 O O . PHE A 1 416 ? -11.923 9.660 -5.718 1.00 94.06 416 PHE A O 1
ATOM 3184 N N . ILE A 1 417 ? -13.424 10.219 -7.282 1.00 91.06 417 ILE A N 1
ATOM 3185 C CA . ILE A 1 417 ? -14.497 9.380 -6.737 1.00 91.06 417 ILE A CA 1
ATOM 3186 C C . ILE A 1 417 ? -14.465 8.012 -7.422 1.00 91.06 417 ILE A C 1
ATOM 3188 O O . ILE A 1 417 ? -14.472 7.939 -8.654 1.00 91.06 417 ILE A O 1
ATOM 3192 N N . TYR A 1 418 ? -14.480 6.944 -6.623 1.00 88.56 418 TYR A N 1
ATOM 3193 C CA . TYR A 1 418 ? -14.532 5.561 -7.095 1.00 88.56 418 TYR A CA 1
ATOM 3194 C C . TYR A 1 418 ? -15.453 4.703 -6.219 1.00 88.56 418 TYR A C 1
ATOM 3196 O O . TYR A 1 418 ? -15.393 4.764 -4.988 1.00 88.56 418 TYR A O 1
ATOM 3204 N N . ASP A 1 419 ? -16.316 3.898 -6.841 1.00 87.94 419 ASP A N 1
ATOM 3205 C CA . ASP A 1 419 ? -17.402 3.200 -6.151 1.00 87.94 419 ASP A CA 1
ATOM 3206 C C . ASP A 1 419 ? -17.245 1.674 -6.162 1.00 87.94 419 ASP A C 1
ATOM 3208 O O . ASP A 1 419 ? -17.661 0.973 -7.086 1.00 87.94 419 ASP A O 1
ATOM 3212 N N . PHE A 1 420 ? -16.715 1.144 -5.054 1.00 83.69 420 PHE A N 1
ATOM 3213 C CA . PHE A 1 420 ? -16.557 -0.294 -4.814 1.00 83.69 420 PHE A CA 1
ATOM 3214 C C . PHE A 1 420 ? -17.893 -1.037 -4.616 1.00 83.69 420 PHE A C 1
ATOM 3216 O O . PHE A 1 420 ? -17.879 -2.247 -4.391 1.00 83.69 420 PHE A O 1
ATOM 3223 N N . SER A 1 421 ? -19.047 -0.355 -4.659 1.00 80.56 421 SER A N 1
ATOM 3224 C CA . SER A 1 421 ? -20.368 -1.001 -4.741 1.00 80.56 421 SER A CA 1
ATOM 3225 C C . SER A 1 421 ? -20.736 -1.435 -6.163 1.00 80.56 421 SER A C 1
ATOM 3227 O O . SER A 1 421 ? -21.608 -2.292 -6.340 1.00 80.56 421 SER A O 1
ATOM 3229 N N . LYS A 1 422 ? -20.101 -0.846 -7.185 1.00 82.88 422 LYS A N 1
ATOM 3230 C CA . LYS A 1 422 ? -20.411 -1.114 -8.590 1.00 82.88 422 LYS A CA 1
ATOM 3231 C C . LYS A 1 422 ? -19.884 -2.474 -9.031 1.00 82.88 422 LYS A C 1
ATOM 3233 O O . LYS A 1 422 ? -18.846 -2.954 -8.584 1.00 82.88 422 LYS A O 1
ATOM 3238 N N . THR A 1 423 ? -20.605 -3.089 -9.963 1.00 78.94 423 THR A N 1
ATOM 3239 C CA . THR A 1 423 ? -20.157 -4.322 -10.615 1.00 78.94 423 THR A CA 1
ATOM 3240 C C . THR A 1 423 ? -18.927 -4.032 -11.489 1.00 78.94 423 THR A C 1
ATOM 3242 O O . THR A 1 423 ? -18.956 -3.049 -12.237 1.00 78.94 423 THR A O 1
ATOM 3245 N N . PRO A 1 424 ? -17.873 -4.868 -11.444 1.00 82.06 424 PRO A N 1
ATOM 3246 C CA . PRO A 1 424 ? -16.761 -4.791 -12.388 1.00 82.06 424 PRO A CA 1
ATOM 3247 C C . PRO A 1 424 ? -17.231 -4.772 -13.853 1.00 82.06 424 PRO A C 1
ATOM 3249 O O . PRO A 1 424 ? -18.213 -5.426 -14.206 1.00 82.06 424 PRO A O 1
ATOM 3252 N N . GLY A 1 425 ? -16.540 -4.014 -14.702 1.00 79.25 425 GLY A N 1
ATOM 3253 C CA . GLY A 1 425 ? -16.875 -3.794 -16.113 1.00 79.25 425 GLY A CA 1
ATOM 3254 C C . GLY A 1 425 ? -17.917 -2.697 -16.365 1.00 79.25 425 GLY A C 1
ATOM 3255 O O . GLY A 1 425 ? -18.394 -2.563 -17.490 1.00 79.25 425 GLY A O 1
ATOM 3256 N N . THR A 1 426 ? -18.299 -1.917 -15.347 1.00 80.88 426 THR A N 1
ATOM 3257 C CA . THR A 1 426 ? -19.185 -0.746 -15.506 1.00 80.88 426 THR A CA 1
ATOM 3258 C C . THR A 1 426 ? -18.386 0.557 -15.535 1.00 80.88 426 THR A C 1
ATOM 3260 O O . THR A 1 426 ? -17.315 0.632 -14.945 1.00 80.88 426 THR A O 1
ATOM 3263 N N . GLN A 1 427 ? -18.906 1.592 -16.209 1.00 76.88 427 GLN A N 1
ATOM 3264 C CA . GLN A 1 427 ? -18.204 2.872 -16.421 1.00 76.88 427 GLN A CA 1
ATOM 3265 C C . GLN A 1 427 ? -17.740 3.551 -15.116 1.00 76.88 427 GLN A C 1
ATOM 3267 O O . GLN A 1 427 ? -16.680 4.168 -15.099 1.00 76.88 427 GLN A O 1
ATOM 3272 N N . ASP A 1 428 ? -18.516 3.405 -14.038 1.00 73.06 428 ASP A N 1
ATOM 3273 C CA . ASP A 1 428 ? -18.230 3.985 -12.717 1.00 73.06 428 ASP A CA 1
ATOM 3274 C C . ASP A 1 428 ? -17.660 2.955 -11.718 1.00 73.06 428 ASP A C 1
ATOM 3276 O O . ASP A 1 428 ? -17.586 3.226 -10.518 1.00 73.06 428 ASP A O 1
ATOM 3280 N N . GLY A 1 429 ? -17.346 1.742 -12.183 1.00 75.31 429 GLY A N 1
ATOM 3281 C CA . GLY A 1 429 ? -16.927 0.616 -11.354 1.00 75.31 429 GLY A CA 1
ATOM 3282 C C . GLY A 1 429 ? -15.524 0.100 -11.673 1.00 75.31 429 GLY A C 1
ATOM 3283 O O . GLY A 1 429 ? -14.792 0.694 -12.466 1.00 75.31 429 GLY A O 1
ATOM 3284 N N . PRO A 1 430 ? -15.130 -1.027 -11.057 1.00 79.56 430 PRO A N 1
ATOM 3285 C CA . PRO A 1 430 ? -13.843 -1.651 -11.336 1.00 79.56 430 PRO A CA 1
ATOM 3286 C C . PRO A 1 430 ? -13.682 -2.092 -12.795 1.00 79.56 430 PRO A C 1
ATOM 3288 O O . PRO A 1 430 ? -14.685 -2.421 -13.433 1.00 79.56 430 PRO A O 1
ATOM 3291 N N . PRO A 1 431 ? -12.445 -2.200 -13.315 1.00 86.25 431 PRO A N 1
ATOM 3292 C CA . PRO A 1 431 ? -12.160 -2.980 -14.518 1.00 86.25 431 PRO A CA 1
ATOM 3293 C C . PRO A 1 431 ? -12.783 -4.377 -14.404 1.00 86.25 431 PRO A C 1
ATOM 3295 O O . PRO A 1 431 ? -12.776 -4.970 -13.326 1.00 86.25 431 PRO A O 1
ATOM 3298 N N . SER A 1 432 ? -13.347 -4.904 -15.491 1.00 85.00 432 SER A N 1
ATOM 3299 C CA . SER A 1 432 ? -14.027 -6.214 -15.533 1.00 85.00 432 SER A CA 1
ATOM 3300 C C . SER A 1 432 ? -13.206 -7.353 -14.926 1.00 85.00 432 SER A C 1
ATOM 3302 O O . SER A 1 432 ? -13.733 -8.197 -14.207 1.00 85.00 432 SER A O 1
ATOM 3304 N N . GLU A 1 433 ? -11.906 -7.311 -15.172 1.00 84.50 433 GLU A N 1
ATOM 3305 C CA . GLU A 1 433 ? -10.857 -8.233 -14.763 1.00 84.50 433 GLU A CA 1
ATOM 3306 C C . GLU A 1 433 ? -10.702 -8.293 -13.235 1.00 84.50 433 GLU A C 1
ATOM 3308 O O . GLU A 1 433 ? -10.246 -9.294 -12.691 1.00 84.50 433 GLU A O 1
ATOM 3313 N N . TRP A 1 434 ? -11.164 -7.270 -12.504 1.00 82.06 434 TRP A N 1
ATOM 3314 C CA . TRP A 1 434 ? -11.195 -7.307 -11.040 1.00 82.06 434 TRP A CA 1
ATOM 3315 C C . TRP A 1 434 ? -12.218 -8.306 -10.489 1.00 82.06 434 TRP A C 1
ATOM 3317 O O . TRP A 1 434 ? -12.102 -8.705 -9.331 1.00 82.06 434 TRP A O 1
ATOM 3327 N N . ALA A 1 435 ? -13.189 -8.753 -11.296 1.00 77.81 435 ALA A N 1
ATOM 3328 C CA . ALA A 1 435 ? -14.068 -9.857 -10.915 1.00 77.81 435 ALA A CA 1
ATOM 3329 C C . ALA A 1 435 ? -13.295 -11.177 -10.725 1.00 77.81 435 ALA A C 1
ATOM 3331 O O . ALA A 1 435 ? -13.684 -11.987 -9.882 1.00 77.81 435 ALA A O 1
ATOM 3332 N N . ASP A 1 436 ? -12.193 -11.372 -11.458 1.00 73.06 436 ASP A N 1
ATOM 3333 C CA . ASP A 1 436 ? -11.418 -12.616 -11.447 1.00 73.06 436 ASP A CA 1
ATOM 3334 C C . ASP A 1 436 ? -10.462 -12.713 -10.243 1.00 73.06 436 ASP A C 1
ATOM 3336 O O . ASP A 1 436 ? -10.142 -13.818 -9.802 1.00 73.06 436 ASP A O 1
ATOM 3340 N N . TYR A 1 437 ? -10.054 -11.584 -9.645 1.00 64.75 437 TYR A N 1
ATOM 3341 C CA . TYR A 1 437 ? -9.240 -11.575 -8.414 1.00 64.75 437 TYR A CA 1
ATOM 3342 C C . TYR A 1 437 ? -10.039 -11.932 -7.146 1.00 64.75 437 TYR A C 1
ATOM 3344 O O . TYR A 1 437 ? -9.444 -12.149 -6.088 1.00 64.75 437 TYR A O 1
ATOM 3352 N N . GLY A 1 438 ? -11.373 -12.007 -7.230 1.00 66.19 438 GLY A N 1
ATOM 3353 C CA . GLY A 1 438 ? -12.243 -12.309 -6.095 1.00 66.19 438 GLY A CA 1
ATOM 3354 C C . GLY A 1 438 ? -12.181 -11.242 -4.995 1.00 66.19 438 GLY A C 1
ATOM 3355 O O . GLY A 1 438 ? -12.230 -10.042 -5.260 1.00 66.19 438 GLY A O 1
ATOM 3356 N N . GLU A 1 439 ? -12.100 -11.671 -3.735 1.00 62.66 439 GLU A N 1
ATOM 3357 C CA . GLU A 1 439 ? -11.950 -10.756 -2.598 1.00 62.66 439 GLU A CA 1
ATOM 3358 C C . GLU A 1 439 ? -10.474 -10.373 -2.409 1.00 62.66 439 GLU A C 1
ATOM 3360 O O . GLU A 1 439 ? -9.688 -11.104 -1.806 1.00 62.66 439 GLU A O 1
ATOM 3365 N N . PHE A 1 440 ? -10.097 -9.203 -2.929 1.00 70.56 440 PHE A N 1
ATOM 3366 C CA . PHE A 1 440 ? -8.791 -8.585 -2.689 1.00 70.56 440 PHE A CA 1
ATOM 3367 C C . PHE A 1 440 ? -8.776 -7.814 -1.358 1.00 70.56 440 PHE A C 1
ATOM 3369 O O . PHE A 1 440 ? -9.776 -7.200 -0.969 1.00 70.56 440 PHE A O 1
ATOM 3376 N N . SER A 1 441 ? -7.648 -7.874 -0.647 1.00 68.81 441 SER A N 1
ATOM 3377 C CA . SER A 1 441 ? -7.508 -7.446 0.755 1.00 68.81 441 SER A CA 1
ATOM 3378 C C . SER A 1 441 ? -7.117 -5.970 0.892 1.00 68.81 441 SER A C 1
ATOM 3380 O O . SER A 1 441 ? -7.496 -5.324 1.867 1.00 68.81 441 SER A O 1
ATOM 3382 N N . PHE A 1 442 ? -6.379 -5.438 -0.085 1.00 79.00 442 PHE A N 1
ATOM 3383 C CA . PHE A 1 442 ? -5.862 -4.068 -0.107 1.00 79.00 442 PHE A CA 1
ATOM 3384 C C . PHE A 1 442 ? -5.641 -3.575 -1.546 1.00 79.00 442 PHE A C 1
ATOM 3386 O O . PHE A 1 442 ? -5.783 -4.330 -2.514 1.00 79.00 442 PHE A O 1
ATOM 3393 N N . ILE A 1 443 ? -5.298 -2.294 -1.670 1.00 87.31 443 ILE A N 1
ATOM 3394 C CA . ILE A 1 443 ? -5.069 -1.572 -2.919 1.00 87.31 443 ILE A CA 1
ATOM 3395 C C . ILE A 1 443 ? -3.776 -0.760 -2.807 1.00 87.31 443 ILE A C 1
ATOM 3397 O O . ILE A 1 443 ? -3.588 -0.007 -1.849 1.00 87.31 443 ILE A O 1
ATOM 3401 N N . CYS A 1 444 ? -2.903 -0.858 -3.806 1.00 88.88 444 CYS A N 1
ATOM 3402 C CA . CYS A 1 444 ? -1.852 0.141 -4.001 1.00 88.88 444 CYS A CA 1
ATOM 3403 C C . CYS A 1 444 ? -2.395 1.281 -4.866 1.00 88.88 444 CYS A C 1
ATOM 3405 O O . CYS A 1 444 ? -3.084 1.030 -5.859 1.00 88.88 444 CYS A O 1
ATOM 3407 N N . ALA A 1 445 ? -2.093 2.515 -4.475 1.00 89.69 445 ALA A N 1
ATOM 3408 C CA . ALA A 1 445 ? -2.427 3.718 -5.217 1.00 89.69 445 ALA A CA 1
ATOM 3409 C C . ALA A 1 445 ? -1.142 4.358 -5.756 1.00 89.69 445 ALA A C 1
ATOM 3411 O O . ALA A 1 445 ? -0.182 4.539 -5.009 1.00 89.69 445 ALA A O 1
ATOM 3412 N N . THR A 1 446 ? -1.140 4.723 -7.034 1.00 92.25 446 THR A N 1
ATOM 3413 C CA . THR A 1 446 ? -0.074 5.524 -7.648 1.00 92.25 446 THR A CA 1
ATOM 3414 C C . THR A 1 446 ? -0.703 6.806 -8.166 1.00 92.25 446 THR A C 1
ATOM 3416 O O . THR A 1 446 ? -1.646 6.760 -8.955 1.00 92.25 446 THR A O 1
ATOM 3419 N N . MET A 1 447 ? -0.212 7.945 -7.697 1.00 93.38 447 MET A N 1
ATOM 3420 C CA . MET A 1 447 ? -0.657 9.275 -8.105 1.00 93.38 447 MET A CA 1
ATOM 3421 C C . MET A 1 447 ? 0.397 9.832 -9.052 1.00 93.38 447 MET A C 1
ATOM 3423 O O . MET A 1 447 ? 1.579 9.745 -8.731 1.00 93.38 447 MET A O 1
ATOM 3427 N N . LYS A 1 448 ? -0.001 10.372 -10.205 1.00 93.81 448 LYS A N 1
ATOM 3428 C CA . LYS A 1 448 ? 0.930 10.927 -11.190 1.00 93.81 448 LYS A CA 1
ATOM 3429 C C . LYS A 1 448 ? 0.479 12.291 -11.707 1.00 93.81 448 LYS A C 1
ATOM 3431 O O . LYS A 1 448 ? -0.687 12.485 -12.034 1.00 93.81 448 LYS A O 1
ATOM 3436 N N . LEU A 1 449 ? 1.420 13.211 -11.813 1.00 91.31 449 LEU A N 1
ATOM 3437 C CA . LEU A 1 449 ? 1.293 14.520 -12.437 1.00 91.31 449 LEU A CA 1
ATOM 3438 C C . LEU A 1 449 ? 1.839 14.425 -13.880 1.00 91.31 449 LEU A C 1
ATOM 3440 O O . LEU A 1 449 ? 2.740 13.628 -14.167 1.00 91.31 449 LEU A O 1
ATOM 3444 N N . LYS A 1 450 ? 1.198 15.120 -14.829 1.00 89.62 450 LYS A N 1
ATOM 3445 C CA . LYS A 1 450 ? 1.554 15.115 -16.262 1.00 89.62 450 LYS A CA 1
ATOM 3446 C C . LYS A 1 450 ? 1.168 16.430 -16.929 1.00 89.62 450 LYS A C 1
ATOM 3448 O O . LYS A 1 450 ? 0.291 17.140 -16.446 1.00 89.62 450 LYS A O 1
ATOM 3453 N N . ASP A 1 451 ? 1.727 16.673 -18.112 1.00 87.12 451 ASP A N 1
ATOM 3454 C CA . ASP A 1 451 ? 1.275 17.699 -19.063 1.00 87.12 451 ASP A CA 1
ATOM 3455 C C . ASP A 1 451 ? 1.252 19.138 -18.515 1.00 87.12 451 ASP A C 1
ATOM 3457 O O . ASP A 1 451 ? 0.568 19.993 -19.074 1.00 87.12 451 ASP A O 1
ATOM 3461 N N . PHE A 1 452 ? 1.982 19.421 -17.434 1.00 85.69 452 PHE A N 1
ATOM 3462 C CA . PHE A 1 452 ? 2.182 20.773 -16.926 1.00 85.69 452 PHE A CA 1
ATOM 3463 C C . PHE A 1 452 ? 3.285 21.448 -17.769 1.00 85.69 452 PHE A C 1
ATOM 3465 O O . PHE A 1 452 ? 4.436 21.027 -17.702 1.00 85.69 452 PHE A O 1
ATOM 3472 N N . PRO A 1 453 ? 2.975 22.449 -18.620 1.00 80.88 453 PRO A N 1
ATOM 3473 C CA . PRO A 1 453 ? 3.965 23.052 -19.522 1.00 80.88 453 PRO A CA 1
ATOM 3474 C C . PRO A 1 453 ? 5.013 23.925 -18.819 1.00 80.88 453 PRO A C 1
ATOM 3476 O O . PRO A 1 453 ? 5.993 24.294 -19.454 1.00 80.88 453 PRO A O 1
ATOM 3479 N N . LEU A 1 454 ? 4.786 24.283 -17.553 1.00 80.56 454 LEU A N 1
ATOM 3480 C CA . LEU A 1 454 ? 5.737 24.987 -16.687 1.00 80.56 454 LEU A CA 1
ATOM 3481 C C . LEU A 1 454 ? 6.142 24.069 -15.526 1.00 80.56 454 LEU A C 1
ATOM 3483 O O . LEU A 1 454 ? 6.008 24.444 -14.369 1.00 80.56 454 LEU A O 1
ATOM 3487 N N . ASP A 1 455 ? 6.462 22.817 -15.824 1.00 82.06 455 ASP A N 1
ATOM 3488 C CA . ASP A 1 455 ? 7.036 21.877 -14.864 1.00 82.06 455 ASP A CA 1
ATOM 3489 C C . ASP A 1 455 ? 8.435 21.504 -15.351 1.00 82.06 455 ASP A C 1
ATOM 3491 O O . ASP A 1 455 ? 8.575 20.812 -16.368 1.00 82.06 455 ASP A O 1
ATOM 3495 N N . ASP A 1 456 ? 9.445 22.037 -14.665 1.00 72.94 456 ASP A N 1
ATOM 3496 C CA . ASP A 1 456 ? 10.843 21.881 -15.047 1.00 72.94 456 ASP A CA 1
ATOM 3497 C C . ASP A 1 456 ? 11.397 20.529 -14.556 1.00 72.94 456 ASP A C 1
ATOM 3499 O O . ASP A 1 456 ? 12.140 19.854 -15.273 1.00 72.94 456 ASP A O 1
ATOM 3503 N N . ASP A 1 457 ? 10.988 20.078 -13.361 1.00 71.88 457 ASP A N 1
ATOM 3504 C CA . ASP A 1 457 ? 11.352 18.757 -12.835 1.00 71.88 457 ASP A CA 1
ATOM 3505 C C . ASP A 1 457 ? 10.329 17.685 -13.231 1.00 71.88 457 ASP A C 1
ATOM 3507 O O . ASP A 1 457 ? 9.561 17.181 -12.411 1.00 71.88 457 ASP A O 1
ATOM 3511 N N . LYS A 1 458 ? 10.399 17.224 -14.484 1.00 68.94 458 LYS A N 1
ATOM 3512 C CA . LYS A 1 458 ? 9.619 16.063 -14.957 1.00 68.94 458 LYS A CA 1
ATOM 3513 C C . LYS A 1 458 ? 10.131 14.701 -14.429 1.00 68.94 458 LYS A C 1
ATOM 3515 O O . LYS A 1 458 ? 9.868 13.670 -15.062 1.00 68.94 458 LYS A O 1
ATOM 3520 N N . SER A 1 459 ? 10.887 14.653 -13.321 1.00 66.19 459 SER A N 1
ATOM 3521 C CA . SER A 1 459 ? 11.361 13.403 -12.707 1.00 66.19 459 SER A CA 1
ATOM 3522 C C . SER A 1 459 ? 10.219 12.488 -12.278 1.00 66.19 459 SER A C 1
ATOM 3524 O O . SER A 1 459 ? 9.074 12.896 -12.087 1.00 66.19 459 SER A O 1
ATOM 3526 N N . TYR A 1 460 ? 10.515 11.197 -12.101 1.00 64.00 460 TYR A N 1
ATOM 3527 C CA . TYR A 1 460 ? 9.496 10.280 -11.599 1.00 64.00 460 TYR A CA 1
ATOM 3528 C C . TYR A 1 460 ? 9.217 10.532 -10.115 1.00 64.00 460 TYR A C 1
ATOM 3530 O O . TYR A 1 460 ? 8.095 10.322 -9.673 1.00 64.00 460 TYR A O 1
ATOM 3538 N N . ASN A 1 461 ? 10.210 10.970 -9.336 1.00 63.44 461 ASN A N 1
ATOM 3539 C CA . ASN A 1 461 ? 10.032 11.159 -7.896 1.00 63.44 461 ASN A CA 1
ATOM 3540 C C . ASN A 1 461 ? 9.265 12.446 -7.530 1.00 63.44 461 ASN A C 1
ATOM 3542 O O . ASN A 1 461 ? 8.552 12.418 -6.530 1.00 63.44 461 ASN A O 1
ATOM 3546 N N . SER A 1 462 ? 9.369 13.538 -8.303 1.00 71.62 462 SER A N 1
ATOM 3547 C CA . SER A 1 462 ? 8.548 14.749 -8.103 1.00 71.62 462 SER A CA 1
ATOM 3548 C C . SER A 1 462 ? 7.097 14.512 -8.526 1.00 71.62 462 SER A C 1
ATOM 3550 O O . SER A 1 462 ? 6.158 14.776 -7.769 1.00 71.62 462 SER A O 1
ATOM 3552 N N . ASN A 1 463 ? 6.928 13.936 -9.721 1.00 83.12 463 ASN A N 1
ATOM 3553 C CA . ASN A 1 463 ? 5.651 13.794 -10.403 1.00 83.12 463 ASN A CA 1
ATOM 3554 C C . ASN A 1 463 ? 4.926 12.467 -10.116 1.00 83.12 463 ASN A C 1
ATOM 3556 O O . ASN A 1 463 ? 3.812 12.295 -10.613 1.00 83.12 463 ASN A O 1
ATOM 3560 N N . VAL A 1 464 ? 5.491 11.505 -9.365 1.00 85.25 464 VAL A N 1
ATOM 3561 C CA . VAL A 1 464 ? 4.828 10.217 -9.053 1.00 85.25 464 VAL A CA 1
ATOM 3562 C C . VAL A 1 464 ? 5.000 9.777 -7.596 1.00 85.25 464 VAL A C 1
ATOM 3564 O O . VAL A 1 464 ? 6.067 9.335 -7.178 1.00 85.25 464 VAL A O 1
ATOM 3567 N N . GLU A 1 465 ? 3.891 9.737 -6.856 1.00 85.19 465 GLU A N 1
ATOM 3568 C CA . GLU A 1 465 ? 3.839 9.236 -5.477 1.00 85.19 465 GLU A CA 1
ATOM 3569 C C . GLU A 1 465 ? 3.152 7.859 -5.404 1.00 85.19 465 GLU A C 1
ATOM 3571 O O . GLU A 1 465 ? 2.124 7.612 -6.044 1.00 85.19 465 GLU A O 1
ATOM 3576 N N . ASN A 1 466 ? 3.724 6.933 -4.625 1.00 84.00 466 ASN A N 1
ATOM 3577 C CA . ASN A 1 466 ? 3.332 5.517 -4.594 1.00 84.00 466 ASN A CA 1
ATOM 3578 C C . ASN A 1 466 ? 2.919 5.060 -3.185 1.00 84.00 466 ASN A C 1
ATOM 3580 O O . ASN A 1 466 ? 3.736 4.586 -2.391 1.00 84.00 466 ASN A O 1
ATOM 3584 N N . VAL A 1 467 ? 1.616 5.112 -2.903 1.00 80.06 467 VAL A N 1
ATOM 3585 C CA . VAL A 1 467 ? 1.036 4.724 -1.612 1.00 80.06 467 VAL A CA 1
ATOM 3586 C C . VAL A 1 467 ? 0.649 3.247 -1.627 1.00 80.06 467 VAL A C 1
ATOM 3588 O O . VAL A 1 467 ? -0.337 2.833 -2.243 1.00 80.06 467 VAL A O 1
ATOM 3591 N N . ASN A 1 468 ? 1.414 2.424 -0.916 1.00 73.81 468 ASN A N 1
ATOM 3592 C CA . ASN A 1 468 ? 1.244 0.977 -0.945 1.00 73.81 468 ASN A CA 1
ATOM 3593 C C . ASN A 1 468 ? 0.329 0.463 0.185 1.00 73.81 468 ASN A C 1
ATOM 3595 O O . ASN A 1 468 ? 0.269 1.024 1.279 1.00 73.81 468 ASN A O 1
ATOM 3599 N N . TRP A 1 469 ? -0.331 -0.674 -0.065 1.00 72.19 469 TRP A N 1
ATOM 3600 C CA . TRP A 1 469 ? -1.062 -1.460 0.943 1.00 72.19 469 TRP A CA 1
ATOM 3601 C C . TRP A 1 469 ? -2.241 -0.760 1.649 1.00 72.19 469 TRP A C 1
ATOM 3603 O O . TRP A 1 469 ? -2.460 -1.015 2.828 1.00 72.19 469 TRP A O 1
ATOM 3613 N N . ASN A 1 470 ? -3.032 0.077 0.970 1.00 78.75 470 ASN A N 1
ATOM 3614 C CA . ASN A 1 470 ? -4.247 0.646 1.571 1.00 78.75 470 ASN A CA 1
ATOM 3615 C C . ASN A 1 470 ? -5.317 -0.454 1.726 1.00 78.75 470 ASN A C 1
ATOM 3617 O O . ASN A 1 470 ? -5.831 -0.979 0.735 1.00 78.75 470 ASN A O 1
ATOM 3621 N N . TYR A 1 471 ? -5.629 -0.839 2.957 1.00 75.25 471 TYR A N 1
ATOM 3622 C CA . TYR A 1 471 ? -6.618 -1.850 3.300 1.00 75.25 471 TYR A CA 1
ATOM 3623 C C . TYR A 1 471 ? -8.050 -1.332 3.152 1.00 75.25 471 TYR A C 1
ATOM 3625 O O . TYR A 1 471 ? -8.333 -0.134 3.196 1.00 75.25 471 TYR A O 1
ATOM 3633 N N . PHE A 1 472 ? -8.977 -2.276 3.003 1.00 73.56 472 PHE A N 1
ATOM 3634 C CA . PHE A 1 472 ? -10.393 -1.964 3.131 1.00 73.56 472 PHE A CA 1
ATOM 3635 C C . PHE A 1 472 ? -10.817 -1.869 4.593 1.00 73.56 472 PHE A C 1
ATOM 3637 O O . PHE A 1 472 ? -10.475 -2.750 5.383 1.00 73.56 472 PHE A O 1
ATOM 3644 N N . GLU A 1 473 ? -11.665 -0.883 4.888 1.00 64.56 473 GLU A N 1
ATOM 3645 C CA . GLU A 1 473 ? -12.312 -0.695 6.182 1.00 64.56 473 GLU A CA 1
ATOM 3646 C C . GLU A 1 473 ? -13.068 -1.967 6.519 1.00 64.56 473 GLU A C 1
ATOM 3648 O O . GLU A 1 473 ? -13.983 -2.409 5.809 1.00 64.56 473 GLU A O 1
ATOM 3653 N N . THR A 1 474 ? -12.592 -2.598 7.582 1.00 52.31 474 THR A N 1
ATOM 3654 C CA . THR A 1 474 ? -13.131 -3.853 8.060 1.00 52.31 474 THR A CA 1
ATOM 3655 C C . THR A 1 474 ? -14.393 -3.587 8.866 1.00 52.31 474 THR A C 1
ATOM 3657 O O . THR A 1 474 ? -14.487 -2.630 9.626 1.00 52.31 474 THR A O 1
ATOM 3660 N N . SER A 1 475 ? -15.411 -4.412 8.656 1.00 50.91 475 SER A N 1
ATOM 3661 C CA . SER A 1 475 ? -16.729 -4.220 9.249 1.00 50.91 475 SER A CA 1
ATOM 3662 C C . SER A 1 475 ? -16.711 -4.505 10.752 1.00 50.91 475 SER A C 1
ATOM 3664 O O . SER A 1 475 ? -16.622 -5.657 11.167 1.00 50.91 475 SER A O 1
ATOM 3666 N N . GLU A 1 476 ? -16.857 -3.437 11.533 1.00 56.16 476 GLU A N 1
ATOM 3667 C CA . GLU A 1 476 ? -16.979 -3.398 12.993 1.00 56.16 476 GLU A CA 1
ATOM 3668 C C . GLU A 1 476 ? -18.212 -4.200 13.475 1.00 56.16 476 GLU A C 1
ATOM 3670 O O . GLU A 1 476 ? -19.364 -3.803 13.261 1.00 56.16 476 GLU A O 1
ATOM 3675 N N . TYR A 1 477 ? -18.002 -5.353 14.120 1.00 65.81 477 TYR A N 1
ATOM 3676 C CA . TYR A 1 477 ? -19.055 -6.095 14.829 1.00 65.81 477 TYR A CA 1
ATOM 3677 C C . TYR A 1 477 ? -18.921 -5.886 16.337 1.00 65.81 477 TYR A C 1
ATOM 3679 O O . TYR A 1 477 ? -17.870 -6.162 16.905 1.00 65.81 477 TYR A O 1
ATOM 3687 N N . LYS A 1 478 ? -19.998 -5.449 17.003 1.00 70.94 478 LYS A N 1
ATOM 3688 C CA . LYS A 1 478 ? -19.995 -5.152 18.444 1.00 70.94 478 LYS A CA 1
ATOM 3689 C C . LYS A 1 478 ? -21.005 -5.987 19.211 1.00 70.94 478 LYS A C 1
ATOM 3691 O O . LYS A 1 478 ? -22.193 -5.987 18.890 1.00 70.94 478 LYS A O 1
ATOM 3696 N N . GLN A 1 479 ? -20.534 -6.655 20.260 1.00 78.38 479 GLN A N 1
ATOM 3697 C CA . GLN A 1 479 ? -21.326 -7.493 21.153 1.00 78.38 479 GLN A CA 1
ATOM 3698 C C . GLN A 1 479 ? -20.947 -7.219 22.608 1.00 78.38 479 GLN A C 1
ATOM 3700 O O . GLN A 1 479 ? -19.813 -7.439 23.016 1.00 78.38 479 GLN A O 1
ATOM 3705 N N . THR A 1 480 ? -21.906 -6.811 23.436 1.00 82.56 480 THR A N 1
ATOM 3706 C CA . THR A 1 480 ? -21.672 -6.690 24.883 1.00 82.56 480 THR A CA 1
ATOM 3707 C C . THR A 1 480 ? -21.902 -8.030 25.582 1.00 82.56 480 THR A C 1
ATOM 3709 O O . THR A 1 480 ? -22.885 -8.719 25.293 1.00 82.56 480 THR A O 1
ATOM 3712 N N . PHE A 1 481 ? -21.055 -8.376 26.548 1.00 85.25 481 PHE A N 1
ATOM 3713 C CA . PHE A 1 481 ? -21.293 -9.464 27.497 1.00 85.25 481 PHE A CA 1
ATOM 3714 C C . PHE A 1 481 ? -21.093 -9.009 28.942 1.00 85.25 481 PHE A C 1
ATOM 3716 O O . PHE A 1 481 ? -20.408 -8.026 29.201 1.00 85.25 481 PHE A O 1
ATOM 3723 N N . TYR A 1 482 ? -21.721 -9.701 29.893 1.00 90.06 482 TYR A N 1
ATOM 3724 C CA . TYR A 1 482 ? -21.769 -9.261 31.288 1.00 90.06 482 TYR A CA 1
ATOM 3725 C C . TYR A 1 482 ? -20.974 -10.187 32.210 1.00 90.06 482 TYR A C 1
ATOM 3727 O O . TYR A 1 482 ? -21.166 -11.401 32.193 1.00 90.06 482 TYR A O 1
ATOM 3735 N N . ILE A 1 483 ? -20.116 -9.597 33.043 1.00 91.62 483 ILE A N 1
ATOM 3736 C CA . ILE A 1 483 ? -19.326 -10.273 34.080 1.00 91.62 483 ILE A CA 1
ATOM 3737 C C . ILE A 1 483 ? -19.840 -9.842 35.459 1.00 91.62 483 ILE A C 1
ATOM 3739 O O . ILE A 1 483 ? -20.127 -8.663 35.670 1.00 91.62 483 ILE A O 1
ATOM 3743 N N . THR A 1 484 ? -19.916 -10.788 36.399 1.00 92.44 484 THR A N 1
ATOM 3744 C CA . THR A 1 484 ? -20.338 -10.575 37.796 1.00 92.44 484 THR A CA 1
ATOM 3745 C C . THR A 1 484 ? -19.429 -11.330 38.764 1.00 92.44 484 THR A C 1
ATOM 3747 O O . THR A 1 484 ? -19.037 -12.459 38.467 1.00 92.44 484 THR A O 1
ATOM 3750 N N . ALA A 1 485 ? -19.152 -10.766 39.942 1.00 91.56 485 ALA A N 1
ATOM 3751 C CA . ALA A 1 485 ? -18.298 -11.395 40.960 1.00 91.56 485 ALA A CA 1
ATOM 3752 C C . ALA A 1 485 ? -19.042 -12.323 41.946 1.00 91.56 485 ALA A C 1
ATOM 3754 O O . ALA A 1 485 ? -18.411 -13.027 42.731 1.00 91.56 485 ALA A O 1
ATOM 3755 N N . ASP A 1 486 ? -20.375 -12.344 41.901 1.00 88.00 486 ASP A N 1
ATOM 3756 C CA . ASP A 1 486 ? -21.255 -12.929 42.928 1.00 88.00 486 ASP A CA 1
ATOM 3757 C C . ASP A 1 486 ? -21.085 -14.446 43.133 1.00 88.00 486 ASP A C 1
ATOM 3759 O O . ASP A 1 486 ? -21.474 -14.983 44.169 1.00 88.00 486 ASP A O 1
ATOM 3763 N N . GLY A 1 487 ? -20.508 -15.145 42.149 1.00 85.31 487 GLY A N 1
ATOM 3764 C CA . GLY A 1 487 ? -20.212 -16.579 42.212 1.00 85.31 487 GLY A CA 1
ATOM 3765 C C . GLY A 1 487 ? -18.888 -16.942 42.898 1.00 85.31 487 GLY A C 1
ATOM 3766 O O . GLY A 1 487 ? -18.605 -18.128 43.044 1.00 85.31 487 GLY A O 1
ATOM 3767 N N . ILE A 1 488 ? -18.064 -15.965 43.296 1.00 92.00 488 ILE A N 1
ATOM 3768 C CA . ILE A 1 488 ? -16.730 -16.211 43.868 1.00 92.00 488 ILE A CA 1
ATOM 3769 C C . ILE A 1 488 ? -16.854 -16.613 45.350 1.00 92.00 488 ILE A C 1
ATOM 3771 O O . ILE A 1 488 ? -17.320 -15.810 46.164 1.00 92.00 488 ILE A O 1
ATOM 3775 N N . PRO A 1 489 ? -16.418 -17.826 45.752 1.00 93.38 489 PRO A N 1
ATOM 3776 C CA . PRO A 1 489 ? -16.546 -18.279 47.133 1.00 93.38 489 PRO A CA 1
ATOM 3777 C C . PRO A 1 489 ? -15.773 -17.396 48.120 1.00 93.38 489 PRO A C 1
ATOM 3779 O O . PRO A 1 489 ? -14.566 -17.209 47.990 1.00 93.38 489 PRO A O 1
ATOM 3782 N N . GLY A 1 490 ? -16.469 -16.905 49.148 1.00 90.88 490 GLY A N 1
ATOM 3783 C CA . GLY A 1 490 ? -15.874 -16.130 50.243 1.00 90.88 490 GLY A CA 1
ATOM 3784 C C . GLY A 1 490 ? -15.751 -14.622 50.004 1.00 90.88 490 GLY A C 1
ATOM 3785 O O . GLY A 1 490 ? -15.304 -13.931 50.914 1.00 90.88 490 GLY A O 1
ATOM 3786 N N . LEU A 1 491 ? -16.169 -14.109 48.841 1.00 93.62 491 LEU A N 1
ATOM 3787 C CA . LEU A 1 491 ? -16.214 -12.672 48.561 1.00 93.62 491 LEU A CA 1
ATOM 3788 C C . LEU A 1 491 ? -17.437 -12.026 49.239 1.00 93.62 491 LEU A C 1
ATOM 3790 O O . LEU A 1 491 ? -18.571 -12.449 49.004 1.00 93.62 491 LEU A O 1
ATOM 3794 N N . ASN A 1 492 ? -17.230 -11.000 50.067 1.00 94.31 492 ASN A N 1
ATOM 3795 C CA . ASN A 1 492 ? -18.302 -10.326 50.810 1.00 94.31 492 ASN A CA 1
ATOM 3796 C C . ASN A 1 492 ? -18.834 -9.069 50.084 1.00 94.31 492 ASN A C 1
ATOM 3798 O O . ASN A 1 492 ? -18.116 -8.446 49.298 1.00 94.31 492 ASN A O 1
ATOM 3802 N N . PRO A 1 493 ? -20.071 -8.618 50.380 1.00 93.31 493 PRO A N 1
ATOM 3803 C CA . PRO A 1 493 ? -20.632 -7.395 49.809 1.00 93.31 493 PRO A CA 1
ATOM 3804 C C . PRO A 1 493 ? -19.739 -6.160 49.992 1.00 93.31 493 PRO A C 1
ATOM 3806 O O . PRO A 1 493 ? -19.439 -5.750 51.112 1.00 93.31 493 PRO A O 1
ATOM 3809 N N . GLY A 1 494 ? -19.364 -5.536 48.872 1.00 87.19 494 GLY A N 1
ATOM 3810 C CA . GLY A 1 494 ? -18.500 -4.353 48.832 1.00 87.19 494 GLY A CA 1
ATOM 3811 C C . GLY A 1 494 ? -16.998 -4.644 48.735 1.00 87.19 494 GLY A C 1
ATOM 3812 O O . GLY A 1 494 ? -16.239 -3.715 48.456 1.00 87.19 494 GLY A O 1
ATOM 3813 N N . GLU A 1 495 ? -16.560 -5.896 48.897 1.00 95.12 495 GLU A N 1
ATOM 3814 C CA . GLU A 1 495 ? -15.179 -6.291 48.605 1.00 95.12 495 GLU A CA 1
ATOM 3815 C C . GLU A 1 495 ? -14.911 -6.278 47.094 1.00 95.12 495 GLU A C 1
ATOM 3817 O O . GLU A 1 495 ? -15.787 -6.582 46.278 1.00 95.12 495 GLU A O 1
ATOM 3822 N N . SER A 1 496 ? -13.682 -5.914 46.728 1.00 94.75 496 SER A N 1
ATOM 3823 C CA . SER A 1 496 ? -13.160 -5.956 45.362 1.00 94.75 496 SER A CA 1
ATOM 3824 C C . SER A 1 496 ? -12.228 -7.145 45.174 1.00 94.75 496 SER A C 1
ATOM 3826 O O . SER A 1 496 ? -11.383 -7.404 46.028 1.00 94.75 496 SER A O 1
ATOM 3828 N N . THR A 1 497 ? -12.317 -7.790 44.020 1.00 95.88 497 THR A N 1
ATOM 3829 C CA . THR A 1 497 ? -11.427 -8.864 43.577 1.00 95.88 497 THR A CA 1
ATOM 3830 C C . THR A 1 497 ? -11.059 -8.673 42.103 1.00 95.88 497 THR A C 1
ATOM 3832 O O . THR A 1 497 ? -11.532 -7.738 41.454 1.00 95.88 497 THR A O 1
ATOM 3835 N N . THR A 1 498 ? -10.229 -9.564 41.571 1.00 96.56 498 THR A N 1
ATOM 3836 C CA . THR A 1 498 ? -9.888 -9.631 40.150 1.00 96.56 498 THR A CA 1
ATOM 3837 C C . THR A 1 498 ? -10.451 -10.921 39.566 1.00 96.56 498 THR A C 1
ATOM 3839 O O . THR A 1 498 ? -10.146 -12.012 40.049 1.00 96.56 498 THR A O 1
ATOM 3842 N N . ILE A 1 499 ? -11.264 -10.803 38.517 1.00 96.00 499 ILE A N 1
ATOM 3843 C CA . ILE A 1 499 ? -11.613 -11.930 37.644 1.00 96.00 499 ILE A CA 1
ATOM 3844 C C . ILE A 1 499 ? -10.561 -12.006 36.543 1.00 96.00 499 ILE A C 1
ATOM 3846 O O . ILE A 1 499 ? -10.204 -10.985 35.960 1.00 96.00 499 ILE A O 1
ATOM 3850 N N . LEU A 1 500 ? -10.089 -13.213 36.244 1.00 96.50 500 LEU A N 1
ATOM 3851 C CA . LEU A 1 500 ? -9.263 -13.458 35.068 1.00 96.50 500 LEU A CA 1
ATOM 3852 C C . LEU A 1 500 ? -10.185 -13.795 33.893 1.00 96.50 500 LEU A C 1
ATOM 3854 O O . LEU A 1 500 ? -10.996 -14.716 33.993 1.00 96.50 500 LEU A O 1
ATOM 3858 N N . LEU A 1 501 ? -10.064 -13.067 32.789 1.00 93.94 501 LEU A N 1
ATOM 3859 C CA . LEU A 1 501 ? -10.614 -13.445 31.492 1.00 93.94 501 LEU A CA 1
ATOM 3860 C C . LEU A 1 501 ? -9.559 -14.218 30.705 1.00 93.94 501 LEU A C 1
ATOM 3862 O O . LEU A 1 501 ? -8.415 -13.784 30.642 1.00 93.94 501 LEU A O 1
ATOM 3866 N N . HIS A 1 502 ? -9.958 -15.302 30.048 1.00 92.62 502 HIS A N 1
ATOM 3867 C CA . HIS A 1 502 ? -9.205 -15.911 28.954 1.00 92.62 502 HIS A CA 1
ATOM 3868 C C . HIS A 1 502 ? -10.052 -15.825 27.685 1.00 92.62 502 HIS A C 1
ATOM 3870 O O . HIS A 1 502 ? -11.192 -16.290 27.686 1.00 92.62 502 HIS A O 1
ATOM 3876 N N . ALA A 1 503 ? -9.522 -15.218 26.630 1.00 87.25 503 ALA A N 1
ATOM 3877 C CA . ALA A 1 503 ? -10.200 -15.029 25.356 1.00 87.25 503 ALA A CA 1
ATOM 3878 C C . ALA A 1 503 ? -9.402 -15.707 24.231 1.00 87.25 503 ALA A C 1
ATOM 3880 O O . ALA A 1 503 ? -8.263 -15.338 23.947 1.00 87.25 503 ALA A O 1
ATOM 3881 N N . GLU A 1 504 ? -10.013 -16.707 23.601 1.00 82.88 504 GLU A N 1
ATOM 3882 C CA . GLU A 1 504 ? -9.390 -17.605 22.627 1.00 82.88 504 GLU A CA 1
ATOM 3883 C C . GLU A 1 504 ? -10.227 -17.649 21.346 1.00 82.88 504 GLU A C 1
ATOM 3885 O O . GLU A 1 504 ? -11.411 -17.994 21.387 1.00 82.88 504 GLU A O 1
ATOM 3890 N N . MET A 1 505 ? -9.637 -17.279 20.205 1.00 75.44 505 MET A N 1
ATOM 3891 C CA . MET A 1 505 ? -10.341 -17.283 18.922 1.00 75.44 505 MET A CA 1
ATOM 3892 C C . MET A 1 505 ? -10.048 -18.559 18.128 1.00 75.44 505 MET A C 1
ATOM 3894 O O . MET A 1 505 ? -8.921 -18.805 17.703 1.00 75.44 505 MET A O 1
ATOM 3898 N N . ASN A 1 506 ? -11.096 -19.341 17.882 1.00 69.38 506 ASN A N 1
ATOM 3899 C CA . ASN A 1 506 ? -11.050 -20.540 17.053 1.00 69.38 506 ASN A CA 1
ATOM 3900 C C . ASN A 1 506 ? -11.290 -20.188 15.582 1.00 69.38 506 ASN A C 1
ATOM 3902 O O . ASN A 1 506 ? -12.021 -19.245 15.265 1.00 69.38 506 ASN A O 1
ATOM 3906 N N . ASN A 1 507 ? -10.705 -20.984 14.681 1.00 60.50 507 ASN A N 1
ATOM 3907 C CA . ASN A 1 507 ? -10.820 -20.825 13.227 1.00 60.50 507 ASN A CA 1
ATOM 3908 C C . ASN A 1 507 ? -10.419 -19.429 12.709 1.00 60.50 507 ASN A C 1
ATOM 3910 O O . ASN A 1 507 ? -10.978 -18.929 11.728 1.00 60.50 507 ASN A O 1
ATOM 3914 N N . GLU A 1 508 ? -9.428 -18.799 13.345 1.00 61.28 508 GLU A N 1
ATOM 3915 C CA . GLU A 1 508 ? -8.675 -17.723 12.709 1.00 61.28 508 GLU A CA 1
ATOM 3916 C C . GLU A 1 508 ? -7.730 -18.333 11.663 1.00 61.28 508 GLU A C 1
ATOM 3918 O O . GLU A 1 508 ? -6.926 -19.217 11.966 1.00 61.28 508 GLU A O 1
ATOM 3923 N N . GLY A 1 509 ? -7.826 -17.875 10.411 1.00 54.50 509 GLY A N 1
ATOM 3924 C CA . GLY A 1 509 ? -6.855 -18.247 9.384 1.00 54.50 509 GLY A CA 1
ATOM 3925 C C . GLY A 1 509 ? -5.465 -17.783 9.818 1.00 54.50 509 GLY A C 1
ATOM 3926 O O . GLY A 1 509 ? -5.288 -16.600 10.097 1.00 54.50 509 GLY A O 1
ATOM 3927 N N . GLN A 1 510 ? -4.502 -18.706 9.904 1.00 48.41 510 GLN A N 1
ATOM 3928 C CA . GLN A 1 510 ? -3.190 -18.459 10.512 1.00 48.41 510 GLN A CA 1
ATOM 3929 C C . GLN A 1 510 ? -2.355 -17.410 9.750 1.00 48.41 510 GLN A C 1
ATOM 3931 O O . GLN A 1 510 ? -1.430 -17.743 9.012 1.00 48.41 510 GLN A O 1
ATOM 3936 N N . ASN A 1 511 ? -2.586 -16.126 10.025 1.00 42.97 511 ASN A N 1
ATOM 3937 C CA . ASN A 1 511 ? -1.745 -14.999 9.599 1.00 42.97 511 ASN A CA 1
ATOM 3938 C C . ASN A 1 511 ? -0.430 -14.909 10.410 1.00 42.97 511 ASN A C 1
ATOM 3940 O O . ASN A 1 511 ? 0.095 -13.830 10.675 1.00 42.97 511 ASN A O 1
ATOM 3944 N N . ILE A 1 512 ? 0.130 -16.058 10.796 1.00 40.28 512 ILE A N 1
ATOM 3945 C CA . ILE A 1 512 ? 1.304 -16.180 11.676 1.00 40.28 512 ILE A CA 1
ATOM 3946 C C . ILE A 1 512 ? 2.605 -15.772 10.943 1.00 40.28 512 ILE A C 1
ATOM 3948 O O . ILE A 1 512 ? 3.626 -15.525 11.580 1.00 40.28 512 ILE A O 1
ATOM 3952 N N . GLY A 1 513 ? 2.576 -15.655 9.608 1.00 36.97 513 GLY A N 1
ATOM 3953 C CA . GLY A 1 513 ? 3.766 -15.433 8.779 1.00 36.97 513 GLY A CA 1
ATOM 3954 C C . GLY A 1 513 ? 4.314 -13.999 8.699 1.00 36.97 513 GLY A C 1
ATOM 3955 O O . GLY A 1 513 ? 5.531 -13.842 8.694 1.00 36.97 513 GLY A O 1
ATOM 3956 N N . LEU A 1 514 ? 3.472 -12.957 8.602 1.00 40.78 514 LEU A N 1
ATOM 3957 C CA . LEU A 1 514 ? 3.949 -11.625 8.166 1.00 40.78 514 LEU A CA 1
ATOM 3958 C C . LEU A 1 514 ? 4.225 -10.596 9.279 1.00 40.78 514 LEU A C 1
ATOM 3960 O O . LEU A 1 514 ? 5.107 -9.760 9.101 1.00 40.78 514 LEU A O 1
ATOM 3964 N N . MET A 1 515 ? 3.531 -10.625 10.423 1.00 42.72 515 MET A N 1
ATOM 3965 C CA . MET A 1 515 ? 3.663 -9.540 11.419 1.00 42.72 515 MET A CA 1
ATOM 3966 C C . MET A 1 515 ? 4.940 -9.597 12.276 1.00 42.72 515 MET A C 1
ATOM 3968 O O . MET A 1 515 ? 5.373 -8.573 12.795 1.00 42.72 515 MET A O 1
ATOM 3972 N N . LEU A 1 516 ? 5.590 -10.758 12.415 1.00 39.88 516 LEU A N 1
ATOM 3973 C CA . LEU A 1 516 ? 6.838 -10.859 13.190 1.00 39.88 516 LEU A CA 1
ATOM 3974 C C . LEU A 1 516 ? 8.068 -10.312 12.445 1.00 39.88 516 LEU A C 1
ATOM 3976 O O . LEU A 1 516 ? 9.064 -9.983 13.087 1.00 39.88 516 LEU A O 1
ATOM 3980 N N . ALA A 1 517 ? 8.000 -10.174 11.117 1.00 40.09 517 ALA A N 1
ATOM 3981 C CA . ALA A 1 517 ? 9.086 -9.607 10.319 1.00 40.09 517 ALA A CA 1
ATOM 3982 C C . ALA A 1 517 ? 9.174 -8.073 10.438 1.00 40.09 517 ALA A C 1
ATOM 3984 O O . ALA A 1 517 ? 10.272 -7.522 10.418 1.00 40.09 517 ALA A O 1
ATOM 3985 N N . SER A 1 518 ? 8.043 -7.377 10.602 1.00 40.66 518 SER A N 1
ATOM 3986 C CA . SER A 1 518 ? 8.001 -5.908 10.637 1.00 40.66 518 SER A CA 1
ATOM 3987 C C . SER A 1 518 ? 8.349 -5.313 12.005 1.00 40.66 518 SER A C 1
ATOM 3989 O O . SER A 1 518 ? 9.027 -4.292 12.062 1.00 40.66 518 SER A O 1
ATOM 3991 N N . VAL A 1 519 ? 7.963 -5.952 13.117 1.00 42.38 519 VAL A N 1
ATOM 3992 C CA . VAL A 1 519 ? 8.196 -5.408 14.476 1.00 42.38 519 VAL A CA 1
ATOM 3993 C C . VAL A 1 519 ? 9.671 -5.479 14.904 1.00 42.38 519 VAL A C 1
ATOM 3995 O O . VAL A 1 519 ? 10.134 -4.643 15.678 1.00 42.38 519 VAL A O 1
ATOM 3998 N N . LEU A 1 520 ? 10.445 -6.436 14.380 1.00 41.66 520 LEU A N 1
ATOM 3999 C CA . LEU A 1 520 ? 11.871 -6.580 14.710 1.00 41.66 520 LEU A CA 1
ATOM 4000 C C . LEU A 1 520 ? 12.788 -5.594 13.959 1.00 41.66 520 LEU A C 1
ATOM 4002 O O . LEU A 1 520 ? 13.935 -5.412 14.367 1.00 41.66 520 LEU A O 1
ATOM 4006 N N . SER A 1 521 ? 12.301 -4.935 12.902 1.00 42.34 521 SER A N 1
ATOM 4007 C CA . SER A 1 521 ? 13.126 -4.086 12.029 1.00 42.34 521 SER A CA 1
ATOM 4008 C C . SER A 1 521 ? 13.511 -2.703 12.599 1.00 42.34 521 SER A C 1
ATOM 4010 O O . SER A 1 521 ? 14.645 -2.297 12.353 1.00 42.34 521 SER A O 1
ATOM 4012 N N . PRO A 1 522 ? 12.658 -1.953 13.336 1.00 43.50 522 PRO A N 1
ATOM 4013 C CA . PRO A 1 522 ? 12.992 -0.577 13.741 1.00 43.50 522 PRO A CA 1
ATOM 4014 C C . PRO A 1 522 ? 13.767 -0.468 15.062 1.00 43.50 522 PRO A C 1
ATOM 4016 O O . PRO A 1 522 ? 14.404 0.548 15.324 1.00 43.50 522 PRO A O 1
ATOM 4019 N N . VAL A 1 523 ? 13.678 -1.480 15.934 1.00 46.16 523 VAL A N 1
ATOM 4020 C CA . VAL A 1 523 ? 14.212 -1.402 17.310 1.00 46.16 523 VAL A CA 1
ATOM 4021 C C . VAL A 1 523 ? 15.605 -2.031 17.427 1.00 46.16 523 VAL A C 1
ATOM 4023 O O . VAL A 1 523 ? 16.398 -1.615 18.269 1.00 46.16 523 VAL A O 1
ATOM 4026 N N . ALA A 1 524 ? 15.945 -3.000 16.571 1.00 46.47 524 ALA A N 1
ATOM 4027 C CA . ALA A 1 524 ? 17.241 -3.683 16.610 1.00 46.47 524 ALA A CA 1
ATOM 4028 C C . ALA A 1 524 ? 18.422 -2.776 16.199 1.00 46.47 524 ALA A C 1
ATOM 4030 O O . ALA A 1 524 ? 19.499 -2.856 16.794 1.00 46.47 524 ALA A O 1
ATOM 4031 N N . THR A 1 525 ? 18.212 -1.885 15.227 1.00 52.97 525 THR A N 1
ATOM 4032 C CA . THR A 1 525 ? 19.218 -0.965 14.670 1.00 52.97 525 THR A CA 1
ATOM 4033 C C . THR A 1 525 ? 19.800 0.025 15.692 1.00 52.97 525 THR A C 1
ATOM 4035 O O . THR A 1 525 ? 21.008 -0.044 15.931 1.00 52.97 525 THR A O 1
ATOM 4038 N N . PRO A 1 526 ? 19.023 0.884 16.391 1.00 50.84 526 PRO A N 1
ATOM 4039 C CA . PRO A 1 526 ? 19.596 1.861 17.329 1.00 50.84 526 PRO A CA 1
ATOM 4040 C C . PRO A 1 526 ? 20.340 1.215 18.513 1.00 50.84 526 PRO A C 1
ATOM 4042 O O . PRO A 1 526 ? 21.247 1.817 19.091 1.00 50.84 526 PRO A O 1
ATOM 4045 N N . ILE A 1 527 ? 19.994 -0.027 18.866 1.00 53.00 527 ILE A N 1
ATOM 4046 C CA . ILE A 1 527 ? 20.658 -0.790 19.930 1.00 53.00 527 ILE A CA 1
ATOM 4047 C C . ILE A 1 527 ? 22.019 -1.317 19.454 1.00 53.00 527 ILE A C 1
ATOM 4049 O O . ILE A 1 527 ? 23.002 -1.212 20.191 1.00 53.00 527 ILE A O 1
ATOM 4053 N N . GLY A 1 528 ? 22.098 -1.833 18.222 1.00 55.41 528 GLY A N 1
ATOM 4054 C CA . GLY A 1 528 ? 23.362 -2.222 17.590 1.00 55.41 528 GLY A CA 1
ATOM 4055 C C . GLY A 1 528 ? 24.348 -1.053 17.535 1.00 55.41 528 GLY A C 1
ATOM 4056 O O . GLY A 1 528 ? 25.481 -1.179 18.006 1.00 55.41 528 GLY A O 1
ATOM 4057 N N . VAL A 1 529 ? 23.876 0.114 17.085 1.00 56.81 529 VAL A N 1
ATOM 4058 C CA . VAL A 1 529 ? 24.653 1.365 17.027 1.00 56.81 529 VAL A CA 1
ATOM 4059 C C . VAL A 1 529 ? 25.181 1.779 18.403 1.00 56.81 529 VAL A C 1
ATOM 4061 O O . VAL A 1 529 ? 26.362 2.107 18.531 1.00 56.81 529 VAL A O 1
ATOM 4064 N N . LEU A 1 530 ? 24.360 1.733 19.458 1.00 60.16 530 LEU A N 1
ATOM 4065 C CA . LEU A 1 530 ? 24.786 2.095 20.818 1.00 60.16 530 LEU A CA 1
ATOM 4066 C C . LEU A 1 530 ? 25.858 1.152 21.387 1.00 60.16 530 LEU A C 1
ATOM 4068 O O . LEU A 1 530 ? 26.779 1.606 22.067 1.00 60.16 530 LEU A O 1
ATOM 4072 N N . VAL A 1 531 ? 25.786 -0.149 21.093 1.00 64.31 531 VAL A N 1
ATOM 4073 C CA . VAL A 1 531 ? 26.799 -1.121 21.541 1.00 64.31 531 VAL A CA 1
ATOM 4074 C C . VAL A 1 531 ? 28.100 -0.982 20.741 1.00 64.31 531 VAL A C 1
ATOM 4076 O O . VAL A 1 531 ? 29.179 -0.981 21.342 1.00 64.31 531 VAL A O 1
ATOM 4079 N N . LEU A 1 532 ? 28.027 -0.804 19.416 1.00 62.97 532 LEU A N 1
ATOM 4080 C CA . LEU A 1 532 ? 29.212 -0.582 18.577 1.00 62.97 532 LEU A CA 1
ATOM 4081 C C . LEU A 1 532 ? 29.910 0.741 18.904 1.00 62.97 532 LEU A C 1
ATOM 4083 O O . LEU A 1 532 ? 31.121 0.747 19.120 1.00 62.97 532 LEU A O 1
ATOM 4087 N N . SER A 1 533 ? 29.175 1.849 19.007 1.00 64.56 533 SER A N 1
ATOM 4088 C CA . SER A 1 533 ? 29.754 3.161 19.335 1.00 64.56 533 SER A CA 1
ATOM 4089 C C . SER A 1 533 ? 30.422 3.170 20.716 1.00 64.56 533 SER A C 1
ATOM 4091 O O . SER A 1 533 ? 31.535 3.680 20.856 1.00 64.56 533 SER A O 1
ATOM 4093 N N . ALA A 1 534 ? 29.829 2.511 21.718 1.00 65.94 534 ALA A N 1
ATOM 4094 C CA . ALA A 1 534 ? 30.446 2.303 23.029 1.00 65.94 534 ALA A CA 1
ATOM 4095 C C . ALA A 1 534 ? 31.757 1.488 22.946 1.00 65.94 534 ALA A C 1
ATOM 4097 O O . ALA A 1 534 ? 32.763 1.851 23.571 1.00 65.94 534 ALA A O 1
ATOM 4098 N N . ALA A 1 535 ? 31.786 0.415 22.149 1.00 67.50 535 ALA A N 1
ATOM 4099 C CA . ALA A 1 535 ? 32.989 -0.390 21.929 1.00 67.50 535 ALA A CA 1
ATOM 4100 C C . ALA A 1 535 ? 34.095 0.402 21.203 1.00 67.50 535 ALA A C 1
ATOM 4102 O O . ALA A 1 535 ? 35.244 0.409 21.653 1.00 67.50 535 ALA A O 1
ATOM 4103 N N . VAL A 1 536 ? 33.752 1.129 20.135 1.00 71.00 536 VAL A N 1
ATOM 4104 C CA . VAL A 1 536 ? 34.682 1.969 19.360 1.00 71.00 536 VAL A CA 1
ATOM 4105 C C . VAL A 1 536 ? 35.265 3.087 20.227 1.00 71.00 536 VAL A C 1
ATOM 4107 O O . VAL A 1 536 ? 36.486 3.249 20.268 1.00 71.00 536 VAL A O 1
ATOM 4110 N N . LEU A 1 537 ? 34.435 3.802 20.995 1.00 72.31 537 LEU A N 1
ATOM 4111 C CA . LEU A 1 537 ? 34.891 4.876 21.884 1.00 72.31 537 LEU A CA 1
ATOM 4112 C C . LEU A 1 537 ? 35.858 4.351 22.960 1.00 72.31 537 LEU A C 1
ATOM 4114 O O . LEU A 1 537 ? 36.873 4.987 23.253 1.00 72.31 537 LEU A O 1
ATOM 4118 N N . THR A 1 538 ? 35.588 3.160 23.504 1.00 68.50 538 THR A N 1
ATOM 4119 C CA . THR A 1 538 ? 36.472 2.490 24.473 1.00 68.50 538 THR A CA 1
ATOM 4120 C C . THR A 1 538 ? 37.813 2.122 23.846 1.00 68.50 538 THR A C 1
ATOM 4122 O O . THR A 1 538 ? 38.863 2.398 24.433 1.00 68.50 538 THR A O 1
ATOM 4125 N N . THR A 1 539 ? 37.807 1.554 22.638 1.00 69.56 539 THR A N 1
ATOM 4126 C CA . THR A 1 539 ? 39.033 1.203 21.907 1.00 69.56 539 THR A CA 1
ATOM 4127 C C . THR A 1 539 ? 39.857 2.450 21.572 1.00 69.56 539 THR A C 1
ATOM 4129 O O . THR A 1 539 ? 41.063 2.466 21.822 1.00 69.56 539 THR A O 1
ATOM 4132 N N . LEU A 1 540 ? 39.226 3.537 21.115 1.00 70.88 540 LEU A N 1
ATOM 4133 C CA . LEU A 1 540 ? 39.894 4.818 20.850 1.00 70.88 540 LEU A CA 1
ATOM 4134 C C . LEU A 1 540 ? 40.509 5.432 22.119 1.00 70.88 540 LEU A C 1
ATOM 4136 O O . LEU A 1 540 ? 41.649 5.903 22.084 1.00 70.88 540 LEU A O 1
ATOM 4140 N N . LEU A 1 541 ? 39.807 5.382 23.257 1.00 70.31 541 LEU A N 1
ATOM 4141 C CA . LEU A 1 541 ? 40.331 5.826 24.555 1.00 70.31 541 LEU A CA 1
ATOM 4142 C C . LEU A 1 541 ? 41.530 4.987 25.014 1.00 70.31 541 LEU A C 1
ATOM 4144 O O . LEU A 1 541 ? 42.535 5.553 25.448 1.00 70.31 541 LEU A O 1
ATOM 4148 N N . LEU A 1 542 ? 41.471 3.661 24.872 1.00 69.19 542 LEU A N 1
ATOM 4149 C CA . LEU A 1 542 ? 42.587 2.762 25.184 1.00 69.19 542 LEU A CA 1
ATOM 4150 C C . LEU A 1 542 ? 43.805 3.027 24.283 1.00 69.19 542 LEU A C 1
ATOM 4152 O O . LEU A 1 542 ? 44.934 3.070 24.779 1.00 69.19 542 LEU A O 1
ATOM 4156 N N . VAL A 1 543 ? 43.596 3.281 22.987 1.00 72.38 543 VAL A N 1
ATOM 4157 C CA . VAL A 1 543 ? 44.662 3.661 22.044 1.00 72.38 543 VAL A CA 1
ATOM 4158 C C . VAL A 1 543 ? 45.276 5.016 22.414 1.00 72.38 543 VAL A C 1
ATOM 4160 O O . VAL A 1 543 ? 46.504 5.126 22.461 1.00 72.38 543 VAL A O 1
ATOM 4163 N N . ARG A 1 544 ? 44.471 6.034 22.756 1.00 72.38 544 ARG A N 1
ATOM 4164 C CA . ARG A 1 544 ? 44.982 7.344 23.211 1.00 72.38 544 ARG A CA 1
ATOM 4165 C C . ARG A 1 544 ? 45.791 7.227 24.505 1.00 72.38 544 ARG A C 1
ATOM 4167 O O . ARG A 1 544 ? 46.910 7.729 24.551 1.00 72.38 544 ARG A O 1
ATOM 4174 N N . LEU A 1 545 ? 45.275 6.520 25.513 1.00 64.50 545 LEU A N 1
ATOM 4175 C CA . LEU A 1 545 ? 45.952 6.314 26.802 1.00 64.50 545 LEU A CA 1
ATOM 4176 C C . LEU A 1 545 ? 47.264 5.525 26.661 1.00 64.50 545 LEU A C 1
ATOM 4178 O O . LEU A 1 545 ? 48.238 5.819 27.353 1.00 64.50 545 LEU A O 1
ATOM 4182 N N . LYS A 1 546 ? 47.328 4.566 25.727 1.00 67.38 546 LYS A N 1
ATOM 4183 C CA . LYS A 1 546 ? 48.571 3.863 25.369 1.00 67.38 546 LYS A CA 1
ATOM 4184 C C . LYS A 1 546 ? 49.599 4.802 24.724 1.00 67.38 546 LYS A C 1
ATOM 4186 O O . LYS A 1 546 ? 50.795 4.626 24.940 1.00 67.38 546 LYS A O 1
ATOM 4191 N N . ARG A 1 547 ? 49.151 5.806 23.960 1.00 70.12 547 ARG A N 1
ATOM 4192 C CA . ARG A 1 547 ? 50.014 6.765 23.244 1.00 70.12 547 ARG A CA 1
ATOM 4193 C C . ARG A 1 547 ? 50.556 7.891 24.137 1.00 70.12 547 ARG A C 1
ATOM 4195 O O . ARG A 1 547 ? 51.619 8.418 23.834 1.00 70.12 547 ARG A O 1
ATOM 4202 N N . THR A 1 548 ? 49.880 8.240 25.237 1.00 68.25 548 THR A N 1
ATOM 4203 C CA . THR A 1 548 ? 50.315 9.306 26.170 1.00 68.25 548 THR A CA 1
ATOM 4204 C C . THR A 1 548 ? 51.225 8.835 27.311 1.00 68.25 548 THR A C 1
ATOM 4206 O O . THR A 1 548 ? 51.653 9.656 28.117 1.00 68.25 548 THR A O 1
ATOM 4209 N N . GLY A 1 549 ? 51.521 7.533 27.424 1.00 63.22 549 GLY A N 1
ATOM 4210 C CA . GLY A 1 549 ? 52.482 6.980 28.398 1.00 63.22 549 GLY A CA 1
ATOM 4211 C C . GLY A 1 549 ? 52.058 7.032 29.876 1.00 63.22 549 GLY A C 1
ATOM 4212 O O . GLY A 1 549 ? 52.757 6.515 30.744 1.00 63.22 549 GLY A O 1
ATOM 4213 N N . THR A 1 550 ? 50.902 7.616 30.188 1.00 58.53 550 THR A N 1
ATOM 4214 C CA . THR A 1 550 ? 50.377 7.822 31.544 1.00 58.53 550 THR A CA 1
ATOM 4215 C C . THR A 1 550 ? 49.467 6.673 31.993 1.00 58.53 550 THR A C 1
ATOM 4217 O O . THR A 1 550 ? 48.295 6.860 32.324 1.00 58.53 550 THR A O 1
ATOM 4220 N N . THR A 1 551 ? 50.008 5.452 32.041 1.00 52.00 551 THR A N 1
ATOM 4221 C CA . THR A 1 551 ? 49.279 4.238 32.456 1.00 52.00 551 THR A CA 1
ATOM 4222 C C . THR A 1 551 ? 48.969 4.197 33.958 1.00 52.00 551 THR A C 1
ATOM 4224 O O . THR A 1 551 ? 49.555 3.429 34.720 1.00 52.00 551 THR A O 1
ATOM 4227 N N . SER A 1 552 ? 47.969 4.966 34.389 1.00 57.38 552 SER A N 1
ATOM 4228 C CA . SER A 1 552 ? 47.208 4.666 35.603 1.00 57.38 552 SER A CA 1
ATOM 4229 C C . SER A 1 552 ? 46.081 3.696 35.243 1.00 57.38 552 SER A C 1
ATOM 4231 O O . SER A 1 552 ? 45.009 4.103 34.793 1.00 57.38 552 SER A O 1
ATOM 4233 N N . TYR A 1 553 ? 46.321 2.396 35.456 1.00 60.19 553 TYR A N 1
ATOM 4234 C CA . TYR A 1 553 ? 45.367 1.316 35.139 1.00 60.19 553 TYR A CA 1
ATOM 4235 C C . TYR A 1 553 ? 43.975 1.524 35.772 1.00 60.19 553 TYR A C 1
ATOM 4237 O O . TYR A 1 553 ? 42.970 1.056 35.242 1.00 60.19 553 TYR A O 1
ATOM 4245 N N . LYS A 1 554 ? 43.908 2.303 36.862 1.00 64.62 554 LYS A N 1
ATOM 4246 C CA . LYS A 1 554 ? 42.674 2.674 37.564 1.00 64.62 554 LYS A CA 1
ATOM 4247 C C . LYS A 1 554 ? 41.658 3.388 36.662 1.00 64.62 554 LYS A C 1
ATOM 4249 O O . LYS A 1 554 ? 40.468 3.159 36.833 1.00 64.62 554 LYS A O 1
ATOM 4254 N N . TYR A 1 555 ? 42.099 4.207 35.701 1.00 61.53 555 TYR A N 1
ATOM 4255 C CA . TYR A 1 555 ? 41.180 4.897 34.782 1.00 61.53 555 TYR A CA 1
ATOM 4256 C C . TYR A 1 555 ? 40.643 3.977 33.686 1.00 61.53 555 TYR A C 1
ATOM 4258 O O . TYR A 1 555 ? 39.461 4.054 33.370 1.00 61.53 555 TYR A O 1
ATOM 4266 N N . ALA A 1 556 ? 41.468 3.067 33.158 1.00 62.59 556 ALA A N 1
ATOM 4267 C CA . ALA A 1 556 ? 41.007 2.050 32.212 1.00 62.59 556 ALA A CA 1
ATOM 4268 C C . ALA A 1 556 ? 39.996 1.096 32.873 1.00 62.59 556 ALA A C 1
ATOM 4270 O O . ALA A 1 556 ? 38.954 0.808 32.293 1.00 62.59 556 ALA A O 1
ATOM 4271 N N . LEU A 1 557 ? 40.258 0.677 34.119 1.00 68.44 557 LEU A N 1
ATOM 4272 C CA . LEU A 1 557 ? 39.325 -0.136 34.900 1.00 68.44 557 LEU A CA 1
ATOM 4273 C C . LEU A 1 557 ? 37.999 0.602 35.152 1.00 68.44 557 LEU A C 1
ATOM 4275 O O . LEU A 1 557 ? 36.938 0.018 34.959 1.00 68.44 557 LEU A O 1
ATOM 4279 N N . LEU A 1 558 ? 38.049 1.885 35.532 1.00 70.88 558 LEU A N 1
ATOM 4280 C CA . LEU A 1 558 ? 36.852 2.708 35.737 1.00 70.88 558 LEU A CA 1
ATOM 4281 C C . LEU A 1 558 ? 36.027 2.857 34.448 1.00 70.88 558 LEU A C 1
ATOM 4283 O O . LEU A 1 558 ? 34.807 2.741 34.500 1.00 70.88 558 LEU A O 1
ATOM 4287 N N . LEU A 1 559 ? 36.681 3.065 33.300 1.00 65.69 559 LEU A N 1
ATOM 4288 C CA . LEU A 1 559 ? 36.022 3.156 31.992 1.00 65.69 559 LEU A CA 1
ATOM 4289 C C . LEU A 1 559 ? 35.343 1.842 31.596 1.00 65.69 559 LEU A C 1
ATOM 4291 O O . LEU A 1 559 ? 34.188 1.869 31.192 1.00 65.69 559 LEU A O 1
ATOM 4295 N N . VAL A 1 560 ? 36.010 0.697 31.775 1.00 71.00 560 VAL A N 1
ATOM 4296 C CA . VAL A 1 560 ? 35.406 -0.621 31.512 1.00 71.00 560 VAL A CA 1
ATOM 4297 C C . VAL A 1 560 ? 34.230 -0.889 32.456 1.00 71.00 560 VAL A C 1
ATOM 4299 O O . VAL A 1 560 ? 33.194 -1.368 32.006 1.00 71.00 560 VAL A O 1
ATOM 4302 N N . VAL A 1 561 ? 34.335 -0.533 33.741 1.00 74.38 561 VAL A N 1
ATOM 4303 C CA . VAL A 1 561 ? 33.221 -0.658 34.699 1.00 74.38 561 VAL A CA 1
ATOM 4304 C C . VAL A 1 561 ? 32.043 0.240 34.308 1.00 74.38 561 VAL A C 1
ATOM 4306 O O . VAL A 1 561 ? 30.906 -0.223 34.338 1.00 74.38 561 VAL A O 1
ATOM 4309 N N . LEU A 1 562 ? 32.290 1.485 33.889 1.00 71.94 562 LEU A N 1
ATOM 4310 C CA . LEU A 1 562 ? 31.246 2.385 33.387 1.00 71.94 562 LEU A CA 1
ATOM 4311 C C . LEU A 1 562 ? 30.622 1.882 32.079 1.00 71.94 562 LEU A C 1
ATOM 4313 O O . LEU A 1 562 ? 29.413 2.004 31.916 1.00 71.94 562 LEU A O 1
ATOM 4317 N N . LEU A 1 563 ? 31.402 1.270 31.184 1.00 67.06 563 LEU A N 1
ATOM 4318 C CA . LEU A 1 563 ? 30.885 0.672 29.952 1.00 67.06 563 LEU A CA 1
ATOM 4319 C C . LEU A 1 563 ? 29.993 -0.536 30.246 1.00 67.06 563 LEU A C 1
ATOM 4321 O O . LEU A 1 563 ? 28.894 -0.633 29.713 1.00 67.06 563 LEU A O 1
ATOM 4325 N N . VAL A 1 564 ? 30.430 -1.432 31.136 1.00 72.38 564 VAL A N 1
ATOM 4326 C CA . VAL A 1 564 ? 29.641 -2.595 31.565 1.00 72.38 564 VAL A CA 1
ATOM 4327 C C . VAL A 1 564 ? 28.371 -2.144 32.286 1.00 72.38 564 VAL A C 1
ATOM 4329 O O . VAL A 1 564 ? 27.306 -2.692 32.012 1.00 72.38 564 VAL A O 1
ATOM 4332 N N . LEU A 1 565 ? 28.433 -1.117 33.140 1.00 71.00 565 LEU A N 1
ATOM 4333 C CA . LEU A 1 565 ? 27.248 -0.514 33.763 1.00 71.00 565 LEU A CA 1
ATOM 4334 C C . LEU A 1 565 ? 26.324 0.155 32.735 1.00 71.00 565 LEU A C 1
ATOM 4336 O O . LEU A 1 565 ? 25.114 0.000 32.833 1.00 71.00 565 LEU A O 1
ATOM 4340 N N . GLY A 1 566 ? 26.866 0.841 31.727 1.00 70.50 566 GLY A N 1
ATOM 4341 C CA . GLY A 1 566 ? 26.093 1.448 30.642 1.00 70.50 566 GLY A CA 1
ATOM 4342 C C . GLY A 1 566 ? 25.386 0.408 29.775 1.00 70.50 566 GLY A C 1
ATOM 4343 O O . GLY A 1 566 ? 24.180 0.507 29.561 1.00 70.50 566 GLY A O 1
ATOM 4344 N N . VAL A 1 567 ? 26.100 -0.632 29.336 1.00 67.81 567 VAL A N 1
ATOM 4345 C CA . VAL A 1 567 ? 25.543 -1.741 28.546 1.00 67.81 567 VAL A CA 1
ATOM 4346 C C . VAL A 1 567 ? 24.523 -2.535 29.361 1.00 67.81 567 VAL A C 1
ATOM 4348 O O . VAL A 1 567 ? 23.455 -2.840 28.844 1.00 67.81 567 VAL A O 1
ATOM 4351 N N . THR A 1 568 ? 24.780 -2.824 30.641 1.00 64.62 568 THR A N 1
ATOM 4352 C CA . THR A 1 568 ? 23.804 -3.538 31.490 1.00 64.62 568 THR A CA 1
ATOM 4353 C C . THR A 1 568 ? 22.593 -2.683 31.854 1.00 64.62 568 THR A C 1
ATOM 4355 O O . THR A 1 568 ? 21.485 -3.210 31.846 1.00 64.62 568 THR A O 1
ATOM 4358 N N . ALA A 1 569 ? 22.746 -1.377 32.093 1.00 67.50 569 ALA A N 1
ATOM 4359 C CA . ALA A 1 569 ? 21.618 -0.469 32.298 1.00 67.50 569 ALA A CA 1
ATOM 4360 C C . ALA A 1 569 ? 20.784 -0.303 31.020 1.00 67.50 569 ALA A C 1
ATOM 4362 O O . ALA A 1 569 ? 19.563 -0.403 31.079 1.00 67.50 569 ALA A O 1
ATOM 4363 N N . SER A 1 570 ? 21.431 -0.132 29.864 1.00 60.62 570 SER A N 1
ATOM 4364 C CA . SER A 1 570 ? 20.756 -0.058 28.563 1.00 60.62 570 SER A CA 1
ATOM 4365 C C . SER A 1 570 ? 20.027 -1.362 28.266 1.00 60.62 570 SER A C 1
ATOM 4367 O O . SER A 1 570 ? 18.838 -1.336 27.983 1.00 60.62 570 SER A O 1
ATOM 4369 N N . CYS A 1 571 ? 20.684 -2.511 28.437 1.00 60.44 571 CYS A N 1
ATOM 4370 C CA . CYS A 1 571 ? 20.068 -3.824 28.263 1.00 60.44 571 CYS A CA 1
ATOM 4371 C C . CYS A 1 571 ? 18.928 -4.066 29.271 1.00 60.44 571 CYS A C 1
ATOM 4373 O O . CYS A 1 571 ? 17.918 -4.645 28.906 1.00 60.44 571 CYS A O 1
ATOM 4375 N N . ALA A 1 572 ? 19.003 -3.556 30.505 1.00 59.62 572 ALA A N 1
ATOM 4376 C CA . ALA A 1 572 ? 17.897 -3.628 31.465 1.00 59.62 572 ALA A CA 1
ATOM 4377 C C . ALA A 1 572 ? 16.721 -2.694 31.114 1.00 59.62 572 ALA A C 1
ATOM 4379 O O . ALA A 1 572 ? 15.567 -3.063 31.335 1.00 59.62 572 ALA A O 1
ATOM 4380 N N . ILE A 1 573 ? 16.988 -1.504 30.565 1.00 62.38 573 ILE A N 1
ATOM 4381 C CA . ILE A 1 573 ? 15.961 -0.580 30.062 1.00 62.38 573 ILE A CA 1
ATOM 4382 C C . ILE A 1 573 ? 15.298 -1.173 28.817 1.00 62.38 573 ILE A C 1
ATOM 4384 O O . ILE A 1 573 ? 14.078 -1.224 28.775 1.00 62.38 573 ILE A O 1
ATOM 4388 N N . ILE A 1 574 ? 16.081 -1.705 27.875 1.00 55.84 574 ILE A N 1
ATOM 4389 C CA . ILE A 1 574 ? 15.626 -2.388 26.657 1.00 55.84 574 ILE A CA 1
ATOM 4390 C C . ILE A 1 574 ? 14.848 -3.653 27.003 1.00 55.84 574 ILE A C 1
ATOM 4392 O O . ILE A 1 574 ? 13.750 -3.840 26.503 1.00 55.84 574 ILE A O 1
ATOM 4396 N N . CYS A 1 575 ? 15.337 -4.506 27.904 1.00 54.62 575 CYS A N 1
ATOM 4397 C CA . CYS A 1 575 ? 14.566 -5.655 28.371 1.00 54.62 575 CYS A CA 1
ATOM 4398 C C . CYS A 1 575 ? 13.263 -5.211 29.043 1.00 54.62 575 CYS A C 1
ATOM 4400 O O . CYS A 1 575 ? 12.276 -5.920 28.918 1.00 54.62 575 CYS A O 1
ATOM 4402 N N . LYS A 1 576 ? 13.202 -4.037 29.688 1.00 54.44 576 LYS A N 1
ATOM 4403 C CA . LYS A 1 576 ? 11.935 -3.469 30.171 1.00 54.44 576 LYS A CA 1
ATOM 4404 C C . LYS A 1 576 ? 11.053 -2.909 29.052 1.00 54.44 576 LYS A C 1
ATOM 4406 O O . LYS A 1 576 ? 9.861 -3.177 29.098 1.00 54.44 576 LYS A O 1
ATOM 4411 N N . THR A 1 577 ? 11.567 -2.176 28.062 1.00 49.53 577 THR A N 1
ATOM 4412 C CA . THR A 1 577 ? 10.746 -1.608 26.973 1.00 49.53 577 THR A CA 1
ATOM 4413 C C . THR A 1 577 ? 10.345 -2.641 25.931 1.00 49.53 577 THR A C 1
ATOM 4415 O O . THR A 1 577 ? 9.176 -2.673 25.574 1.00 49.53 577 THR A O 1
ATOM 4418 N N . CYS A 1 578 ? 11.224 -3.557 25.525 1.00 47.72 578 CYS A N 1
ATOM 4419 C CA . CYS A 1 578 ? 10.839 -4.744 24.762 1.00 47.72 578 CYS A CA 1
ATOM 4420 C C . CYS A 1 578 ? 9.896 -5.638 25.569 1.00 47.72 578 CYS A C 1
ATOM 4422 O O . CYS A 1 578 ? 8.950 -6.151 24.993 1.00 47.72 578 CYS A O 1
ATOM 4424 N N . ALA A 1 579 ? 10.057 -5.789 26.892 1.00 48.75 579 ALA A N 1
ATOM 4425 C CA . ALA A 1 579 ? 9.029 -6.481 27.668 1.00 48.75 579 ALA A CA 1
ATOM 4426 C C . ALA A 1 579 ? 7.717 -5.687 27.738 1.00 48.75 579 ALA A C 1
ATOM 4428 O O . ALA A 1 579 ? 6.687 -6.323 27.810 1.00 48.75 579 ALA A O 1
ATOM 4429 N N . ILE A 1 580 ? 7.696 -4.351 27.698 1.00 46.06 580 ILE A N 1
ATOM 4430 C CA . ILE A 1 580 ? 6.446 -3.567 27.624 1.00 46.06 580 ILE A CA 1
ATOM 4431 C C . ILE A 1 580 ? 5.783 -3.731 26.243 1.00 46.06 580 ILE A C 1
ATOM 4433 O O . ILE A 1 580 ? 4.608 -4.072 26.172 1.00 46.06 580 ILE A O 1
ATOM 4437 N N . ILE A 1 581 ? 6.546 -3.583 25.158 1.00 43.56 581 ILE A N 1
ATOM 4438 C CA . ILE A 1 581 ? 6.061 -3.681 23.770 1.00 43.56 581 ILE A CA 1
ATOM 4439 C C . ILE A 1 581 ? 5.661 -5.126 23.412 1.00 43.56 581 ILE A C 1
ATOM 4441 O O . ILE A 1 581 ? 4.689 -5.330 22.699 1.00 43.56 581 ILE A O 1
ATOM 4445 N N . CYS A 1 582 ? 6.339 -6.139 23.960 1.00 43.78 582 CYS A N 1
ATOM 4446 C CA . CYS A 1 582 ? 5.953 -7.548 23.819 1.00 43.78 582 CYS A CA 1
ATOM 4447 C C . CYS A 1 582 ? 4.959 -8.039 24.896 1.00 43.78 582 CYS A C 1
ATOM 4449 O O . CYS A 1 582 ? 4.507 -9.181 24.799 1.00 43.78 582 CYS A O 1
ATOM 4451 N N . LYS A 1 583 ? 4.632 -7.238 25.927 1.00 40.94 583 LYS A N 1
ATOM 4452 C CA . LYS A 1 583 ? 3.594 -7.570 26.933 1.00 40.94 583 LYS A CA 1
ATOM 4453 C C . LYS A 1 583 ? 2.207 -7.292 26.411 1.00 40.94 583 LYS A C 1
ATOM 4455 O O . LYS A 1 583 ? 1.323 -8.120 26.605 1.00 40.94 583 LYS A O 1
ATOM 4460 N N . GLU A 1 584 ? 2.027 -6.176 25.715 1.00 37.22 584 GLU A N 1
ATOM 4461 C CA . GLU A 1 584 ? 0.835 -5.983 24.904 1.00 37.22 584 GLU A CA 1
ATOM 4462 C C . GLU A 1 584 ? 0.953 -6.815 23.624 1.00 37.22 584 GLU A C 1
ATOM 4464 O O . GLU A 1 584 ? 1.020 -6.310 22.506 1.00 37.22 584 GLU A O 1
ATOM 4469 N N . LYS A 1 585 ? 0.812 -8.136 23.795 1.00 39.84 585 LYS A N 1
ATOM 4470 C CA . LYS A 1 585 ? -0.096 -8.849 22.902 1.00 39.84 585 LYS A CA 1
ATOM 4471 C C . LYS A 1 585 ? -1.481 -8.253 23.119 1.00 39.84 585 LYS A C 1
ATOM 4473 O O . LYS A 1 585 ? -2.299 -8.775 23.877 1.00 39.84 585 LYS A O 1
ATOM 4478 N N . GLN A 1 586 ? -1.696 -7.135 22.431 1.00 41.25 586 GLN A N 1
ATOM 4479 C CA . GLN A 1 586 ? -3.014 -6.708 22.017 1.00 41.25 586 GLN A CA 1
ATOM 4480 C C . GLN A 1 586 ? -3.763 -7.947 21.493 1.00 41.25 586 GLN A C 1
ATOM 4482 O O . GLN A 1 586 ? -3.130 -8.875 20.959 1.00 41.25 586 GLN A O 1
ATOM 4487 N N . PRO A 1 587 ? -5.090 -7.991 21.666 1.00 46.75 587 PRO A N 1
ATOM 4488 C CA . PRO A 1 587 ? -5.944 -8.885 20.903 1.00 46.75 587 PRO A CA 1
ATOM 4489 C C . PRO A 1 587 ? -5.436 -9.076 19.464 1.00 46.75 587 PRO A C 1
ATOM 4491 O O . PRO A 1 587 ? -4.923 -8.142 18.840 1.00 46.75 587 PRO A O 1
ATOM 4494 N N . THR A 1 588 ? -5.545 -10.296 18.931 1.00 53.62 588 THR A N 1
ATOM 4495 C CA . THR A 1 588 ? -5.290 -10.542 17.501 1.00 53.62 588 THR A CA 1
ATOM 4496 C C . THR A 1 588 ? -6.027 -9.471 16.706 1.00 53.62 588 THR A C 1
ATOM 4498 O O . THR A 1 588 ? -7.194 -9.260 17.019 1.00 53.62 588 THR A O 1
ATOM 4501 N N . SER A 1 589 ? -5.386 -8.841 15.707 1.00 58.59 589 SER A N 1
ATOM 4502 C CA . SER A 1 589 ? -5.841 -7.626 14.973 1.00 58.59 589 SER A CA 1
ATOM 4503 C C . SER A 1 589 ? -7.301 -7.590 14.477 1.00 58.59 589 SER A C 1
ATOM 4505 O O . SER A 1 589 ? -7.754 -6.588 13.934 1.00 58.59 589 SER A O 1
ATOM 4507 N N . ARG A 1 590 ? -8.021 -8.699 14.639 1.00 64.19 590 ARG A N 1
ATOM 4508 C CA . ARG A 1 590 ? -9.416 -8.924 14.317 1.00 64.19 590 ARG A CA 1
ATOM 4509 C C . ARG A 1 590 ? -10.433 -8.806 15.460 1.00 64.19 590 ARG A C 1
ATOM 4511 O O . ARG A 1 590 ? -11.618 -8.990 15.214 1.00 64.19 590 ARG A O 1
ATOM 4518 N N . TRP A 1 591 ? -10.048 -8.552 16.702 1.00 76.38 591 TRP A N 1
ATOM 4519 C CA . TRP A 1 591 ? -11.008 -8.216 17.765 1.00 76.38 591 TRP A CA 1
ATOM 4520 C C . TRP A 1 591 ? -10.338 -7.381 18.846 1.00 76.38 591 TRP A C 1
ATOM 4522 O O . TRP A 1 591 ? -9.121 -7.320 18.868 1.00 76.38 591 TRP A O 1
ATOM 4532 N N . GLU A 1 592 ? -11.107 -6.745 19.724 1.00 84.88 592 GLU A N 1
ATOM 4533 C CA . GLU A 1 592 ? -10.631 -6.119 20.956 1.00 84.88 592 GLU A CA 1
ATOM 4534 C C . GLU A 1 592 ? -11.754 -5.967 21.994 1.00 84.88 592 GLU A C 1
ATOM 4536 O O . GLU A 1 592 ? -12.919 -6.272 21.737 1.00 84.88 592 GLU A O 1
ATOM 4541 N N . PHE A 1 593 ? -11.409 -5.503 23.196 1.00 87.62 593 PHE A N 1
ATOM 4542 C CA . PHE A 1 593 ? -12.403 -5.064 24.173 1.00 87.62 593 PHE A CA 1
ATOM 4543 C C . PHE A 1 593 ? -12.570 -3.541 24.055 1.00 87.62 593 PHE A C 1
ATOM 4545 O O . PHE A 1 593 ? -11.818 -2.795 24.683 1.00 87.62 593 PHE A O 1
ATOM 4552 N N . GLY A 1 594 ? -13.551 -3.071 23.279 1.00 84.12 594 GLY A N 1
ATOM 4553 C CA . GLY A 1 594 ? -13.722 -1.650 22.924 1.00 84.12 594 GLY A CA 1
ATOM 4554 C C . GLY A 1 594 ? -13.872 -0.697 24.124 1.00 84.12 594 GLY A C 1
ATOM 4555 O O . GLY A 1 594 ? -13.557 0.488 24.035 1.00 84.12 594 GLY A O 1
ATOM 4556 N N . ASN A 1 595 ? -14.270 -1.213 25.296 1.00 89.50 595 ASN A N 1
ATOM 4557 C CA . ASN A 1 595 ? -14.317 -0.467 26.561 1.00 89.50 595 ASN A CA 1
ATOM 4558 C C . ASN A 1 595 ? -13.304 -0.937 27.631 1.00 89.50 595 ASN A C 1
ATOM 4560 O O . ASN A 1 595 ? -13.475 -0.639 28.818 1.00 89.50 595 ASN A O 1
ATOM 4564 N N . ALA A 1 596 ? -12.212 -1.608 27.237 1.00 90.12 596 ALA A N 1
ATOM 4565 C CA . ALA A 1 596 ? -11.164 -2.114 28.136 1.00 90.12 596 ALA A CA 1
ATOM 4566 C C . ALA A 1 596 ? -10.697 -1.077 29.163 1.00 90.12 596 ALA A C 1
ATOM 4568 O O . ALA A 1 596 ? -10.680 -1.338 30.366 1.00 90.12 596 ALA A O 1
ATOM 4569 N N . ARG A 1 597 ? -10.361 0.128 28.686 1.00 88.19 597 ARG A N 1
ATOM 4570 C CA . ARG A 1 597 ? -9.820 1.215 29.511 1.00 88.19 597 ARG A CA 1
ATOM 4571 C C . ARG A 1 597 ? -10.826 1.760 30.527 1.00 88.19 597 ARG A C 1
ATOM 4573 O O . ARG A 1 597 ? -10.416 2.151 31.615 1.00 88.19 597 ARG A O 1
ATOM 4580 N N . GLU A 1 598 ? -12.114 1.793 30.187 1.00 92.06 598 GLU A N 1
ATOM 4581 C CA . GLU A 1 598 ? -13.181 2.214 31.106 1.00 92.06 598 GLU A CA 1
ATOM 4582 C C . GLU A 1 598 ? -13.387 1.170 32.209 1.00 92.06 598 GLU A C 1
ATOM 4584 O O . GLU A 1 598 ? -13.486 1.503 33.391 1.00 92.06 598 GLU A O 1
ATOM 4589 N N . LEU A 1 599 ? -13.395 -0.108 31.830 1.00 93.31 599 LEU A N 1
ATOM 4590 C CA . LEU A 1 599 ? -13.600 -1.218 32.754 1.00 93.31 599 LEU A CA 1
ATOM 4591 C C . LEU A 1 599 ? -12.343 -1.605 33.546 1.00 93.31 599 LEU A C 1
ATOM 4593 O O . LEU A 1 599 ? -12.458 -2.383 34.496 1.00 93.31 599 LEU A O 1
ATOM 4597 N N . GLY A 1 600 ? -11.174 -1.065 33.197 1.00 94.88 600 GLY A N 1
ATOM 4598 C CA . GLY A 1 600 ? -9.890 -1.417 33.802 1.00 94.88 600 GLY A CA 1
ATOM 4599 C C . GLY A 1 600 ? -9.414 -2.823 33.435 1.00 94.88 600 GLY A C 1
ATOM 4600 O O . GLY A 1 600 ? -8.756 -3.456 34.252 1.00 94.88 600 GLY A O 1
ATOM 4601 N N . ILE A 1 601 ? -9.780 -3.322 32.250 1.00 94.31 601 ILE A N 1
ATOM 4602 C CA . ILE A 1 601 ? -9.305 -4.608 31.725 1.00 94.31 601 ILE A CA 1
ATOM 4603 C C . ILE A 1 601 ? -7.841 -4.443 31.315 1.00 94.31 601 ILE A C 1
ATOM 4605 O O . ILE A 1 601 ? -7.532 -3.611 30.461 1.00 94.31 601 ILE A O 1
ATOM 4609 N N . THR A 1 602 ? -6.946 -5.236 31.901 1.00 93.69 602 THR A N 1
ATOM 4610 C CA . THR A 1 602 ? -5.500 -5.181 31.623 1.00 93.69 602 THR A CA 1
ATOM 4611 C C . THR A 1 602 ? -4.967 -6.553 31.210 1.00 93.69 602 THR A C 1
ATOM 4613 O O . THR A 1 602 ? -5.245 -7.521 31.915 1.00 93.69 602 THR A O 1
ATOM 4616 N N . PRO A 1 603 ? -4.201 -6.685 30.110 1.00 89.00 603 PRO A N 1
ATOM 4617 C CA . PRO A 1 603 ? -3.630 -7.970 29.701 1.00 89.00 603 PRO A CA 1
ATOM 4618 C C . PRO A 1 603 ? -2.632 -8.501 30.741 1.00 89.00 603 PRO A C 1
ATOM 4620 O O . PRO A 1 603 ? -1.886 -7.733 31.352 1.00 89.00 603 PRO A O 1
ATOM 4623 N N . MET A 1 604 ? -2.606 -9.820 30.936 1.00 90.06 604 MET A N 1
ATOM 4624 C CA . MET A 1 604 ? -1.688 -10.480 31.866 1.00 90.06 604 MET A CA 1
ATOM 4625 C C . MET A 1 604 ? -0.282 -10.602 31.270 1.00 90.06 604 MET A C 1
ATOM 4627 O O . MET A 1 604 ? -0.079 -11.107 30.165 1.00 90.06 604 MET A O 1
ATOM 4631 N N . GLU A 1 605 ? 0.721 -10.174 32.037 1.00 82.62 605 GLU A N 1
ATOM 4632 C CA . GLU A 1 605 ? 2.124 -10.256 31.633 1.00 82.62 605 GLU A CA 1
ATOM 4633 C C . GLU A 1 605 ? 2.560 -11.707 31.377 1.00 82.62 605 GLU A C 1
ATOM 4635 O O . GLU A 1 605 ? 2.566 -12.538 32.280 1.00 82.62 605 GLU A O 1
ATOM 4640 N N . GLY A 1 606 ? 2.985 -11.988 30.142 1.00 81.00 606 GLY A N 1
ATOM 4641 C CA . GLY A 1 606 ? 3.507 -13.298 29.744 1.00 81.00 606 GLY A CA 1
ATOM 4642 C C . GLY A 1 606 ? 2.443 -14.343 29.398 1.00 81.00 606 GLY A C 1
ATOM 4643 O O . GLY A 1 606 ? 2.813 -15.447 29.000 1.00 81.00 606 GLY A O 1
ATOM 4644 N N . GLU A 1 607 ? 1.151 -14.007 29.479 1.00 84.19 607 GLU A N 1
ATOM 4645 C CA . GLU A 1 607 ? 0.041 -14.937 29.244 1.00 84.19 607 GLU A CA 1
ATOM 4646 C C . GLU A 1 607 ? -0.882 -14.434 28.113 1.00 84.19 607 GLU A C 1
ATOM 4648 O O . GLU A 1 607 ? -1.849 -13.713 28.354 1.00 84.19 607 GLU A O 1
ATOM 4653 N N . PRO A 1 608 ? -0.588 -14.790 26.845 1.00 79.12 608 PRO A N 1
ATOM 4654 C CA . PRO A 1 608 ? -1.376 -14.366 25.687 1.00 79.12 608 PRO A CA 1
ATOM 4655 C C . PRO A 1 608 ? -2.852 -14.756 25.816 1.00 79.12 608 PRO A C 1
ATOM 4657 O O . PRO A 1 608 ? -3.151 -15.899 26.148 1.00 79.12 608 PRO A O 1
ATOM 4660 N N . GLY A 1 609 ? -3.761 -13.825 25.517 1.00 83.75 609 GLY A N 1
ATOM 4661 C CA . GLY A 1 609 ? -5.207 -14.052 25.618 1.00 83.75 609 GLY A CA 1
ATOM 4662 C C . GLY A 1 609 ? -5.764 -13.999 27.046 1.00 83.75 609 GLY A C 1
ATOM 4663 O O . GLY A 1 609 ? -6.975 -14.121 27.210 1.00 83.75 609 GLY A O 1
ATOM 4664 N N . TRP A 1 610 ? -4.929 -13.794 28.072 1.00 92.75 610 TRP A N 1
ATOM 4665 C CA . TRP A 1 610 ? -5.371 -13.616 29.455 1.00 92.75 610 TRP A CA 1
ATOM 4666 C C . TRP A 1 610 ? -5.415 -12.137 29.857 1.00 92.75 610 TRP A C 1
ATOM 4668 O O . TRP A 1 610 ? -4.528 -11.357 29.509 1.00 92.75 610 TRP A O 1
ATOM 4678 N N . TYR A 1 611 ? -6.436 -11.754 30.623 1.00 94.50 611 TYR A N 1
ATOM 4679 C CA . TYR A 1 611 ? -6.668 -10.384 31.081 1.00 94.50 611 TYR A CA 1
ATOM 4680 C C . TYR A 1 611 ? -7.188 -10.370 32.521 1.00 94.50 611 TYR A C 1
ATOM 4682 O O . TYR A 1 611 ? -7.990 -11.213 32.913 1.00 94.50 611 TYR A O 1
ATOM 4690 N N . GLU A 1 612 ? -6.784 -9.377 33.299 1.00 96.25 612 GLU A N 1
ATOM 4691 C CA . GLU A 1 612 ? -7.313 -9.084 34.628 1.00 96.25 612 GLU A CA 1
ATOM 4692 C C . GLU A 1 612 ? -8.463 -8.075 34.532 1.00 96.25 612 GLU A C 1
ATOM 4694 O O . GLU A 1 612 ? -8.359 -7.064 33.838 1.00 96.25 612 GLU A O 1
ATOM 4699 N N . VAL A 1 613 ? -9.561 -8.339 35.247 1.00 96.81 613 VAL A N 1
ATOM 4700 C CA . VAL A 1 613 ? -10.723 -7.449 35.358 1.00 96.81 613 VAL A CA 1
ATOM 4701 C C . VAL A 1 613 ? -11.015 -7.180 36.837 1.00 96.81 613 VAL A C 1
ATOM 4703 O O . VAL A 1 613 ? -11.526 -8.069 37.527 1.00 96.81 613 VAL A O 1
ATOM 4706 N N . PRO A 1 614 ? -10.732 -5.972 37.357 1.00 97.12 614 PRO A N 1
ATOM 4707 C CA . PRO A 1 614 ? -11.087 -5.612 38.725 1.00 97.12 614 PRO A CA 1
ATOM 4708 C C . PRO A 1 614 ? -12.609 -5.476 38.838 1.00 97.12 614 PRO A C 1
ATOM 4710 O O . PRO A 1 614 ? -13.233 -4.833 37.995 1.00 97.12 614 PRO A O 1
ATOM 4713 N N . ILE A 1 615 ? -13.228 -6.057 39.862 1.00 96.06 615 ILE A N 1
ATOM 4714 C CA . ILE A 1 615 ? -14.690 -6.082 40.023 1.00 96.06 615 ILE A CA 1
ATOM 4715 C C . ILE A 1 615 ? -15.081 -6.233 41.500 1.00 96.06 615 ILE A C 1
ATOM 4717 O O . ILE A 1 615 ? -14.349 -6.832 42.289 1.00 96.06 615 ILE A O 1
ATOM 4721 N N . ARG A 1 616 ? -16.226 -5.682 41.906 1.00 96.25 616 ARG A N 1
ATOM 4722 C CA . ARG A 1 616 ? -16.771 -5.806 43.268 1.00 96.25 616 ARG A CA 1
ATOM 4723 C C . ARG A 1 616 ? -17.905 -6.822 43.355 1.00 96.25 616 ARG A C 1
ATOM 4725 O O . ARG A 1 616 ? -18.606 -7.072 42.378 1.00 96.25 616 ARG A O 1
ATOM 4732 N N . PHE A 1 617 ? -18.138 -7.362 44.549 1.00 94.12 617 PHE A N 1
ATOM 4733 C CA . PHE A 1 617 ? -19.349 -8.144 44.824 1.00 94.12 617 PHE A CA 1
ATOM 4734 C C . PHE A 1 617 ? -20.612 -7.318 44.517 1.00 94.12 617 PHE A C 1
ATOM 4736 O O . PHE A 1 617 ? -20.750 -6.195 45.013 1.00 94.12 617 PHE A O 1
ATOM 4743 N N . GLY A 1 618 ? -21.536 -7.869 43.728 1.00 89.31 618 GLY A N 1
ATOM 4744 C CA . GLY A 1 618 ? -22.748 -7.204 43.245 1.00 89.31 618 GLY A CA 1
ATOM 4745 C C . GLY A 1 618 ? -22.541 -6.245 42.064 1.00 89.31 618 GLY A C 1
ATOM 4746 O O . GLY A 1 618 ? -23.508 -5.635 41.608 1.00 89.31 618 GLY A O 1
ATOM 4747 N N . GLU A 1 619 ? -21.312 -6.072 41.568 1.00 93.38 619 GLU A N 1
ATOM 4748 C CA . GLU A 1 619 ? -21.028 -5.270 40.375 1.00 93.38 619 GLU A CA 1
ATOM 4749 C C . GLU A 1 619 ? -21.252 -6.097 39.102 1.00 93.38 619 GLU A C 1
ATOM 4751 O O . GLU A 1 619 ? -20.830 -7.251 39.006 1.00 93.38 619 GLU A O 1
ATOM 4756 N N . ILE A 1 620 ? -21.896 -5.483 38.105 1.00 93.31 620 ILE A N 1
ATOM 4757 C CA . ILE A 1 620 ? -22.101 -6.060 36.775 1.00 93.31 620 ILE A CA 1
ATOM 4758 C C . ILE A 1 620 ? -21.326 -5.207 35.771 1.00 93.31 620 ILE A C 1
ATOM 4760 O O . ILE A 1 620 ? -21.680 -4.048 35.548 1.00 93.31 620 ILE A O 1
ATOM 4764 N N . LYS A 1 621 ? -20.292 -5.774 35.144 1.00 94.06 621 LYS A N 1
ATOM 4765 C CA . LYS A 1 621 ? -19.513 -5.104 34.090 1.00 94.06 621 LYS A CA 1
ATOM 4766 C C . LYS A 1 621 ? -19.940 -5.595 32.714 1.00 94.06 621 LYS A C 1
ATOM 4768 O O . LYS A 1 621 ? -19.864 -6.789 32.446 1.00 94.06 621 LYS A O 1
ATOM 4773 N N . GLY A 1 622 ? -20.392 -4.678 31.859 1.00 93.00 622 GLY A N 1
ATOM 4774 C CA . GLY A 1 622 ? -20.704 -4.953 30.455 1.00 93.00 622 GLY A CA 1
ATOM 4775 C C . GLY A 1 622 ? -19.476 -4.743 29.578 1.00 93.00 622 GLY A C 1
ATOM 4776 O O . GLY A 1 622 ? -19.208 -3.610 29.191 1.00 93.00 622 GLY A O 1
ATOM 4777 N N . VAL A 1 623 ? -18.734 -5.808 29.285 1.00 89.69 623 VAL A N 1
ATOM 4778 C CA . VAL A 1 623 ? -17.573 -5.780 28.386 1.00 89.69 623 VAL A CA 1
ATOM 4779 C C . VAL A 1 623 ? -18.059 -5.708 26.946 1.00 89.69 623 VAL A C 1
ATOM 4781 O O . VAL A 1 623 ? -18.823 -6.566 26.506 1.00 89.69 623 VAL A O 1
ATOM 4784 N N . GLU A 1 624 ? -17.629 -4.685 26.218 1.00 86.69 624 GLU A N 1
ATOM 4785 C CA . GLU A 1 624 ? -17.862 -4.560 24.783 1.00 86.69 624 GLU A CA 1
ATOM 4786 C C . GLU A 1 624 ? -16.788 -5.351 24.040 1.00 86.69 624 GLU A C 1
ATOM 4788 O O . GLU A 1 624 ? -15.620 -4.976 24.057 1.00 86.69 624 GLU A O 1
ATOM 4793 N N . LEU A 1 625 ? -17.179 -6.465 23.421 1.00 83.44 625 LEU A N 1
ATOM 4794 C CA . LEU A 1 625 ? -16.364 -7.160 22.436 1.00 83.44 625 LEU A CA 1
ATOM 4795 C C . LEU A 1 625 ? -16.578 -6.494 21.077 1.00 83.44 625 LEU A C 1
ATOM 4797 O O . LEU A 1 625 ? -17.695 -6.479 20.556 1.00 83.44 625 LEU A O 1
ATOM 4801 N N . GLU A 1 626 ? -15.496 -5.999 20.506 1.00 79.94 626 GLU A N 1
ATOM 4802 C CA . GLU A 1 626 ? -15.405 -5.455 19.159 1.00 79.94 626 GLU A CA 1
ATOM 4803 C C . GLU A 1 626 ? -14.672 -6.482 18.291 1.00 79.94 626 GLU A C 1
ATOM 4805 O O . GLU A 1 626 ? -13.666 -7.038 18.714 1.00 79.94 626 GLU A O 1
ATOM 4810 N N . VAL A 1 627 ? -15.197 -6.818 17.116 1.00 71.50 627 VAL A N 1
ATOM 4811 C CA . VAL A 1 627 ? -14.572 -7.735 16.154 1.00 71.50 627 VAL A CA 1
ATOM 4812 C C . VAL A 1 627 ? -14.356 -6.957 14.865 1.00 71.50 627 VAL A C 1
ATOM 4814 O O . VAL A 1 627 ? -15.310 -6.618 14.163 1.00 71.50 627 VAL A O 1
ATOM 4817 N N . ASN A 1 628 ? -13.089 -6.692 14.580 1.00 61.88 628 ASN A N 1
ATOM 4818 C CA . ASN A 1 628 ? -12.603 -5.998 13.400 1.00 61.88 628 ASN A CA 1
ATOM 4819 C C . ASN A 1 628 ? -12.329 -7.048 12.319 1.00 61.88 628 ASN A C 1
ATOM 4821 O O . ASN A 1 628 ? -11.566 -7.987 12.515 1.00 61.88 628 ASN A O 1
ATOM 4825 N N . GLY A 1 629 ? -12.951 -6.978 11.150 1.00 55.03 629 GLY A N 1
ATOM 4826 C CA . GLY A 1 629 ? -12.629 -7.975 10.131 1.00 55.03 629 GLY A CA 1
ATOM 4827 C C . GLY A 1 629 ? -13.312 -7.801 8.794 1.00 55.03 629 GLY A C 1
ATOM 4828 O O . GLY A 1 629 ? -14.314 -7.102 8.652 1.00 55.03 629 GLY A O 1
ATOM 4829 N N . MET A 1 630 ? -12.751 -8.470 7.788 1.00 45.91 630 MET A N 1
ATOM 4830 C CA . MET A 1 630 ? -13.481 -8.686 6.544 1.00 45.91 630 MET A CA 1
ATOM 4831 C C . MET A 1 630 ? -14.846 -9.306 6.865 1.00 45.91 630 MET A C 1
ATOM 4833 O O . MET A 1 630 ? -14.927 -10.101 7.812 1.00 45.91 630 MET A O 1
ATOM 4837 N N . PRO A 1 631 ? -15.876 -9.036 6.044 1.00 48.62 631 PRO A N 1
ATOM 4838 C CA . PRO A 1 631 ? -17.070 -9.855 6.034 1.00 48.62 631 PRO A CA 1
ATOM 4839 C C . PRO A 1 631 ? -16.692 -11.326 6.081 1.00 48.62 631 PRO A C 1
ATOM 4841 O O . PRO A 1 631 ? -15.822 -11.778 5.334 1.00 48.62 631 PRO A O 1
ATOM 4844 N N . LEU A 1 632 ? -17.319 -12.058 6.997 1.00 52.66 632 LEU A N 1
ATOM 4845 C CA . LEU A 1 632 ? -17.088 -13.488 7.123 1.00 52.66 632 LEU A CA 1
ATOM 4846 C C . LEU A 1 632 ? -17.272 -14.132 5.741 1.00 52.66 632 LEU A C 1
ATOM 4848 O O . LEU A 1 632 ? -18.276 -13.842 5.080 1.00 52.66 632 LEU A O 1
ATOM 4852 N N . PRO A 1 633 ? -16.362 -15.021 5.303 1.00 54.28 633 PRO A N 1
ATOM 4853 C CA . PRO A 1 633 ? -16.342 -15.534 3.927 1.00 54.28 633 PRO A CA 1
ATOM 4854 C C . PRO A 1 633 ? -17.572 -16.389 3.568 1.00 54.28 633 PRO A C 1
ATOM 4856 O O . PRO A 1 633 ? -17.711 -16.878 2.446 1.00 54.28 633 PRO A O 1
ATOM 4859 N N . TYR A 1 634 ? -18.481 -16.589 4.523 1.00 68.81 634 TYR A N 1
ATOM 4860 C CA . TYR A 1 634 ? -19.669 -17.414 4.415 1.00 68.81 634 TYR A CA 1
ATOM 4861 C C . TYR A 1 634 ? -20.910 -16.545 4.620 1.00 68.81 634 TYR A C 1
ATOM 4863 O O . TYR A 1 634 ? -21.125 -15.974 5.687 1.00 68.81 634 TYR A O 1
ATOM 4871 N N . ARG A 1 635 ? -21.752 -16.454 3.586 1.00 72.69 635 ARG A N 1
ATOM 4872 C CA . ARG A 1 635 ? -23.025 -15.725 3.665 1.00 72.69 635 ARG A CA 1
ATOM 4873 C C . ARG A 1 635 ? -24.040 -16.507 4.491 1.00 72.69 635 ARG A C 1
ATOM 4875 O O . ARG A 1 635 ? -24.283 -17.683 4.207 1.00 72.69 635 ARG A O 1
ATOM 4882 N N . THR A 1 636 ? -24.698 -15.824 5.420 1.00 79.88 636 THR A N 1
ATOM 4883 C CA . THR A 1 636 ? -25.786 -16.397 6.216 1.00 79.88 636 THR A CA 1
ATOM 4884 C C . THR A 1 636 ? -27.108 -16.250 5.479 1.00 79.88 636 THR A C 1
ATOM 4886 O O . THR A 1 636 ? -27.534 -15.155 5.119 1.00 79.88 636 THR A O 1
ATOM 4889 N N . GLN A 1 637 ? -27.765 -17.378 5.218 1.00 87.19 637 GLN A N 1
ATOM 4890 C CA . GLN A 1 637 ? -29.075 -17.427 4.583 1.00 87.19 637 GLN A CA 1
ATOM 4891 C C . GLN A 1 637 ? -30.154 -17.552 5.662 1.00 87.19 637 GLN A C 1
ATOM 4893 O O . GLN A 1 637 ? -30.308 -18.621 6.250 1.00 87.19 637 GLN A O 1
ATOM 4898 N N . GLN A 1 638 ? -30.910 -16.479 5.895 1.00 87.56 638 GLN A N 1
ATOM 4899 C CA . GLN A 1 638 ? -32.077 -16.504 6.779 1.00 87.56 638 GLN A CA 1
ATOM 4900 C C . GLN A 1 638 ? -33.307 -17.062 6.039 1.00 87.56 638 GLN A C 1
ATOM 4902 O O . GLN A 1 638 ? -33.614 -16.634 4.924 1.00 87.56 638 GLN A O 1
ATOM 4907 N N . ILE A 1 639 ? -34.009 -18.029 6.638 1.00 93.94 639 ILE A N 1
ATOM 4908 C CA . ILE A 1 639 ? -35.235 -18.645 6.103 1.00 93.94 639 ILE A CA 1
ATOM 4909 C C . ILE A 1 639 ? -36.222 -18.907 7.244 1.00 93.94 639 ILE A C 1
ATOM 4911 O O . ILE A 1 639 ? -35.870 -19.543 8.233 1.00 93.94 639 ILE A O 1
ATOM 4915 N N . GLN A 1 640 ? -37.485 -18.508 7.087 1.00 95.56 640 GLN A N 1
ATOM 4916 C CA . GLN A 1 640 ? -38.548 -18.942 7.995 1.00 95.56 640 GLN A CA 1
ATOM 4917 C C . GLN A 1 640 ? -39.066 -20.333 7.592 1.00 95.56 640 GLN A C 1
ATOM 4919 O O . GLN A 1 640 ? -39.587 -20.520 6.491 1.00 95.56 640 GLN A O 1
ATOM 4924 N N . LEU A 1 641 ? -38.961 -21.307 8.494 1.00 96.75 641 LEU A N 1
ATOM 4925 C CA . LEU A 1 641 ? -39.586 -22.621 8.373 1.00 96.75 641 LEU A CA 1
ATOM 4926 C C . LEU A 1 641 ? -40.913 -22.630 9.140 1.00 96.75 641 LEU A C 1
ATOM 4928 O O . LEU A 1 641 ? -40.951 -22.757 10.364 1.00 96.75 641 LEU A O 1
ATOM 4932 N N . LEU A 1 642 ? -42.017 -22.536 8.400 1.00 96.81 642 LEU A N 1
ATOM 4933 C CA . LEU A 1 642 ? -43.335 -22.935 8.901 1.00 96.81 642 LEU A CA 1
ATOM 4934 C C . LEU A 1 642 ? -43.366 -24.466 9.072 1.00 96.81 642 LEU A C 1
ATOM 4936 O O . LEU A 1 642 ? -42.766 -25.148 8.242 1.00 96.81 642 LEU A O 1
ATOM 4940 N N . PRO A 1 643 ? -44.074 -25.032 10.066 1.00 93.88 643 PRO A N 1
ATOM 4941 C CA . PRO A 1 643 ? -44.183 -26.486 10.244 1.00 93.88 643 PRO A CA 1
ATOM 4942 C C . PRO A 1 643 ? -44.913 -27.185 9.084 1.00 93.88 643 PRO A C 1
ATOM 4944 O O . PRO A 1 643 ? -44.637 -28.348 8.778 1.00 93.88 643 PRO A O 1
ATOM 4947 N N . THR A 1 644 ? -45.825 -26.469 8.424 1.00 94.00 644 THR A N 1
ATOM 4948 C CA . THR A 1 644 ? -46.882 -27.049 7.588 1.00 94.00 644 THR A CA 1
ATOM 4949 C C . THR A 1 644 ? -46.980 -26.321 6.255 1.00 94.00 644 THR A C 1
ATOM 4951 O O . THR A 1 644 ? -46.935 -25.092 6.200 1.00 94.00 644 THR A O 1
ATOM 4954 N N . ALA A 1 645 ? -47.065 -27.090 5.172 1.00 92.25 645 ALA A N 1
ATOM 4955 C CA . ALA A 1 645 ? -47.244 -26.589 3.816 1.00 92.25 645 ALA A CA 1
ATOM 4956 C C . ALA A 1 645 ? -48.719 -26.247 3.537 1.00 92.25 645 ALA A C 1
ATOM 4958 O O . ALA A 1 645 ? -49.622 -26.649 4.269 1.00 92.25 645 ALA A O 1
ATOM 4959 N N . SER A 1 646 ? -48.981 -25.540 2.436 1.00 88.25 646 SER A N 1
ATOM 4960 C CA . SER A 1 646 ? -50.335 -25.121 2.036 1.00 88.25 646 SER A CA 1
ATOM 4961 C C . SER A 1 646 ? -51.295 -26.268 1.678 1.00 88.25 646 SER A C 1
ATOM 4963 O O . SER A 1 646 ? -52.484 -26.019 1.492 1.00 88.25 646 SER A O 1
ATOM 4965 N N . ASP A 1 647 ? -50.807 -27.509 1.584 1.00 89.62 647 ASP A N 1
ATOM 4966 C CA . ASP A 1 647 ? -51.585 -28.735 1.361 1.00 89.62 647 ASP A CA 1
ATOM 4967 C C . ASP A 1 647 ? -51.746 -29.595 2.636 1.00 89.62 647 ASP A C 1
ATOM 4969 O O . ASP A 1 647 ? -52.013 -30.795 2.543 1.00 89.62 647 ASP A O 1
ATOM 4973 N N . ASN A 1 648 ? -51.569 -28.995 3.822 1.00 89.94 648 ASN A N 1
ATOM 4974 C CA . ASN A 1 648 ? -51.624 -29.627 5.153 1.00 89.94 648 ASN A CA 1
ATOM 4975 C C . ASN A 1 648 ? -50.579 -30.740 5.389 1.00 89.94 648 ASN A C 1
ATOM 4977 O O . ASN A 1 648 ? -50.655 -31.489 6.369 1.00 89.94 648 ASN A O 1
ATOM 4981 N N . ARG A 1 649 ? -49.568 -30.859 4.521 1.00 94.25 649 ARG A N 1
ATOM 4982 C CA . ARG A 1 649 ? -48.439 -31.784 4.697 1.00 94.25 649 ARG A CA 1
ATOM 4983 C C . ARG A 1 649 ? -47.302 -31.140 5.500 1.00 94.25 649 ARG A C 1
ATOM 4985 O O . ARG A 1 649 ? -47.257 -29.914 5.605 1.00 94.25 649 ARG A O 1
ATOM 4992 N N . PRO A 1 650 ? -46.357 -31.933 6.049 1.00 95.25 650 PRO A N 1
ATOM 4993 C CA . PRO A 1 650 ? -45.093 -31.396 6.552 1.00 95.25 650 PRO A CA 1
ATOM 4994 C C . PRO A 1 650 ? -44.447 -30.463 5.532 1.00 95.25 650 PRO A C 1
ATOM 4996 O O . PRO A 1 650 ? -44.216 -30.861 4.388 1.00 95.25 650 PRO A O 1
ATOM 4999 N N . ASN A 1 651 ? -44.111 -29.249 5.961 1.00 96.62 651 ASN A N 1
ATOM 5000 C CA . ASN A 1 651 ? -43.280 -28.368 5.160 1.00 96.62 651 ASN A CA 1
ATOM 5001 C C . ASN A 1 651 ? -41.856 -28.933 5.129 1.00 96.62 651 ASN A C 1
ATOM 5003 O O . ASN A 1 651 ? -41.177 -29.006 6.154 1.00 96.62 651 ASN A O 1
ATOM 5007 N N . MET A 1 652 ? -41.431 -29.373 3.950 1.00 96.88 652 MET A N 1
ATOM 5008 C CA . MET A 1 652 ? -40.089 -29.885 3.706 1.00 96.88 652 MET A CA 1
ATOM 5009 C C . MET A 1 652 ? -39.305 -28.806 2.971 1.00 96.88 652 MET A C 1
ATOM 5011 O O . MET A 1 652 ? -39.589 -28.531 1.809 1.00 96.88 652 MET A O 1
ATOM 5015 N N . LEU A 1 653 ? -38.329 -28.201 3.644 1.00 97.31 653 LEU A N 1
ATOM 5016 C CA . LEU A 1 653 ? -37.476 -27.143 3.108 1.00 97.31 653 LEU A CA 1
ATOM 5017 C C . LEU A 1 653 ? -36.205 -27.759 2.494 1.00 97.31 653 LEU A C 1
ATOM 5019 O O . LEU A 1 653 ? -35.326 -28.187 3.247 1.00 97.31 653 LEU A O 1
ATOM 5023 N N . PRO A 1 654 ? -36.073 -27.829 1.154 1.00 97.62 654 PRO A N 1
ATOM 5024 C CA . PRO A 1 654 ? -34.872 -28.342 0.509 1.00 97.62 654 PRO A CA 1
ATOM 5025 C C . PRO A 1 654 ? -33.780 -27.267 0.462 1.00 97.62 654 PRO A C 1
ATOM 5027 O O . PRO A 1 654 ? -33.934 -26.216 -0.160 1.00 97.62 654 PRO A O 1
ATOM 5030 N N . LEU A 1 655 ? -32.634 -27.560 1.064 1.00 96.81 655 LEU A N 1
ATOM 5031 C CA . LEU A 1 655 ? -31.425 -26.754 0.981 1.00 96.81 655 LEU A CA 1
ATOM 5032 C C . LEU A 1 655 ? -30.463 -27.387 -0.020 1.00 96.81 655 LEU A C 1
ATOM 5034 O O . LEU A 1 655 ? -30.079 -28.544 0.133 1.00 96.81 655 LEU A O 1
ATOM 5038 N N . GLN A 1 656 ? -30.037 -26.618 -1.022 1.00 97.25 656 GLN A N 1
ATOM 5039 C CA . GLN A 1 656 ? -28.929 -27.025 -1.885 1.00 97.25 656 GLN A CA 1
ATOM 5040 C C . GLN A 1 656 ? -27.621 -27.013 -1.082 1.00 97.25 656 GLN A C 1
ATOM 5042 O O . GLN A 1 656 ? -27.343 -26.059 -0.342 1.00 97.25 656 GLN A O 1
ATOM 5047 N N . VAL A 1 657 ? -26.855 -28.095 -1.218 1.00 95.88 657 VAL A N 1
ATOM 5048 C CA . VAL A 1 657 ? -25.608 -28.379 -0.493 1.00 95.88 657 VAL A CA 1
ATOM 5049 C C . VAL A 1 657 ? -24.642 -29.123 -1.419 1.00 95.88 657 VAL A C 1
ATOM 5051 O O . VAL A 1 657 ? -25.080 -29.716 -2.405 1.00 95.88 657 VAL A O 1
ATOM 5054 N N . LYS A 1 658 ? -23.341 -29.100 -1.126 1.00 94.62 658 LYS A N 1
ATOM 5055 C CA . LYS A 1 658 ? -22.323 -29.869 -1.864 1.00 94.62 658 LYS A CA 1
ATOM 5056 C C . LYS A 1 658 ? -21.769 -31.007 -0.994 1.00 94.62 658 LYS A C 1
ATOM 5058 O O . LYS A 1 658 ? -21.618 -30.784 0.203 1.00 94.62 658 LYS A O 1
ATOM 5063 N N . PRO A 1 659 ? -21.394 -32.169 -1.559 1.00 93.00 659 PRO A N 1
ATOM 5064 C CA . PRO A 1 659 ? -20.646 -33.196 -0.832 1.00 93.00 659 PRO A CA 1
ATOM 5065 C C . PRO A 1 659 ? -19.418 -32.624 -0.108 1.00 93.00 659 PRO A C 1
ATOM 5067 O O . PRO A 1 659 ? -18.753 -31.738 -0.647 1.00 93.00 659 PRO A O 1
ATOM 5070 N N . GLN A 1 660 ? -19.123 -33.129 1.093 1.00 88.56 660 GLN A N 1
ATOM 5071 C CA . GLN A 1 660 ? -18.042 -32.680 1.991 1.00 88.56 660 GLN A CA 1
ATOM 5072 C C . GLN A 1 660 ? -18.154 -31.228 2.501 1.00 88.56 660 GLN A C 1
ATOM 5074 O O . GLN A 1 660 ? -17.315 -30.785 3.278 1.00 88.56 660 GLN A O 1
ATOM 5079 N N . GLN A 1 661 ? -19.186 -30.471 2.117 1.00 91.12 661 GLN A N 1
ATOM 5080 C CA . GLN A 1 661 ? -19.468 -29.154 2.692 1.00 91.12 661 GLN A CA 1
ATOM 5081 C C . GLN A 1 661 ? -19.961 -29.304 4.135 1.00 91.12 661 GLN A C 1
ATOM 5083 O O . GLN A 1 661 ? -20.677 -30.257 4.438 1.00 91.12 661 GLN A O 1
ATOM 5088 N N . VAL A 1 662 ? -19.661 -28.348 5.011 1.00 90.69 662 VAL A N 1
ATOM 5089 C CA . VAL A 1 662 ? -20.326 -28.241 6.314 1.00 90.69 662 VAL A CA 1
ATOM 5090 C C . VAL A 1 662 ? -21.463 -27.231 6.222 1.00 90.69 662 VAL A C 1
ATOM 5092 O O . VAL A 1 662 ? -21.332 -26.154 5.637 1.00 90.69 662 VAL A O 1
ATOM 5095 N N . VAL A 1 663 ? -22.617 -27.597 6.773 1.00 93.00 663 VAL A N 1
ATOM 5096 C CA . VAL A 1 663 ? -23.813 -26.757 6.825 1.00 93.00 663 VAL A CA 1
ATOM 5097 C C . VAL A 1 663 ? -24.158 -26.516 8.282 1.00 93.00 663 VAL A C 1
ATOM 5099 O O . VAL A 1 663 ? -24.597 -27.430 8.979 1.00 93.00 663 VAL A O 1
ATOM 5102 N N . THR A 1 664 ? -23.960 -25.284 8.733 1.00 92.06 664 THR A N 1
ATOM 5103 C CA . THR A 1 664 ? -24.350 -24.839 10.067 1.00 92.06 664 THR A CA 1
ATOM 5104 C C . THR A 1 664 ? -25.757 -24.275 10.020 1.00 92.06 664 THR A C 1
ATOM 5106 O O . THR A 1 664 ? -26.060 -23.402 9.208 1.00 92.06 664 THR A O 1
ATOM 5109 N N . ILE A 1 665 ? -26.618 -24.769 10.900 1.00 92.75 665 ILE A N 1
ATOM 5110 C CA . ILE A 1 665 ? -28.000 -24.323 11.047 1.00 92.75 665 ILE A CA 1
ATOM 5111 C C . ILE A 1 665 ? -28.169 -23.817 12.474 1.00 92.75 665 ILE A C 1
ATOM 5113 O O . ILE A 1 665 ? -27.901 -24.556 13.418 1.00 92.75 665 ILE A O 1
ATOM 5117 N N . VAL A 1 666 ? -28.649 -22.585 12.621 1.00 89.44 666 VAL A N 1
ATOM 5118 C CA . VAL A 1 666 ? -29.134 -22.013 13.884 1.00 89.44 666 VAL A CA 1
ATOM 5119 C C . VAL A 1 666 ? -30.638 -21.808 13.747 1.00 89.44 666 VAL A C 1
ATOM 5121 O O . VAL A 1 666 ? -31.082 -21.189 12.785 1.00 89.44 666 VAL A O 1
ATOM 5124 N N . ALA A 1 667 ? -31.422 -22.341 14.680 1.00 89.00 667 ALA A N 1
ATOM 5125 C CA . ALA A 1 667 ? -32.877 -22.379 14.627 1.00 89.00 667 ALA A CA 1
ATOM 5126 C C . ALA A 1 667 ? -33.492 -21.720 15.870 1.00 89.00 667 ALA A C 1
ATOM 5128 O O . ALA A 1 667 ? -33.462 -22.270 16.976 1.00 89.00 667 ALA A O 1
ATOM 5129 N N . LEU A 1 668 ? -34.056 -20.531 15.665 1.00 86.94 668 LEU A N 1
ATOM 5130 C CA . LEU A 1 668 ? -34.739 -19.722 16.673 1.00 86.94 668 LEU A CA 1
ATOM 5131 C C . LEU A 1 668 ? -36.263 -19.812 16.505 1.00 86.94 668 LEU A C 1
ATOM 5133 O O . LEU A 1 668 ? -36.760 -20.342 15.515 1.00 86.94 668 LEU A O 1
ATOM 5137 N N . GLY A 1 669 ? -37.015 -19.287 17.472 1.00 88.56 669 GLY A N 1
ATOM 5138 C CA . GLY A 1 669 ? -38.479 -19.357 17.486 1.00 88.56 669 GLY A CA 1
ATOM 5139 C C . GLY A 1 669 ? -39.031 -20.619 18.158 1.00 88.56 669 GLY A C 1
ATOM 5140 O O . GLY A 1 669 ? -38.287 -21.450 18.684 1.00 88.56 669 GLY A O 1
ATOM 5141 N N . ASN A 1 670 ? -40.360 -20.733 18.172 1.00 91.25 670 ASN A N 1
ATOM 5142 C CA . ASN A 1 670 ? -41.092 -21.831 18.801 1.00 91.25 670 ASN A CA 1
ATOM 5143 C C . ASN A 1 670 ? -42.267 -22.275 17.920 1.00 91.25 670 ASN A C 1
ATOM 5145 O O . ASN A 1 670 ? -42.822 -21.482 17.153 1.00 91.25 670 ASN A O 1
ATOM 5149 N N . ILE A 1 671 ? -42.677 -23.528 18.095 1.00 95.56 671 ILE A N 1
ATOM 5150 C CA . ILE A 1 671 ? -43.869 -24.115 17.483 1.00 95.56 671 ILE A CA 1
ATOM 5151 C C . ILE A 1 671 ? -44.788 -24.720 18.542 1.00 95.56 671 ILE A C 1
ATOM 5153 O O . ILE A 1 671 ? -44.326 -25.273 19.536 1.00 95.56 671 ILE A O 1
ATOM 5157 N N . ASP A 1 672 ? -46.088 -24.654 18.306 1.00 95.38 672 ASP A N 1
ATOM 5158 C CA . ASP A 1 672 ? -47.107 -25.348 19.090 1.00 95.38 672 ASP A CA 1
ATOM 5159 C C . ASP A 1 672 ? -47.511 -26.620 18.332 1.00 95.38 672 ASP A C 1
ATOM 5161 O O . ASP A 1 672 ? -47.983 -26.530 17.199 1.00 95.38 672 ASP A O 1
ATOM 5165 N N . LEU A 1 673 ? -47.269 -27.795 18.923 1.00 93.38 673 LEU A N 1
ATOM 5166 C CA . LEU A 1 673 ? -47.495 -29.100 18.283 1.00 93.38 673 LEU A CA 1
ATOM 5167 C C . LEU A 1 673 ? -48.951 -29.556 18.272 1.00 93.38 673 LEU A C 1
ATOM 5169 O O . LEU A 1 673 ? -49.345 -30.272 17.352 1.00 93.38 673 LEU A O 1
ATOM 5173 N N . ASP A 1 674 ? -49.707 -29.199 19.307 1.00 90.50 674 ASP A N 1
ATOM 5174 C CA . ASP A 1 674 ? -51.110 -29.593 19.444 1.00 90.50 674 ASP A CA 1
ATOM 5175 C C . ASP A 1 674 ? -52.048 -28.472 18.942 1.00 90.50 674 ASP A C 1
ATOM 5177 O O . ASP A 1 674 ? -53.247 -28.695 18.766 1.00 90.50 674 ASP A O 1
ATOM 5181 N N . GLY A 1 675 ? -51.483 -27.298 18.641 1.00 91.31 675 GLY A N 1
ATOM 5182 C CA . GLY A 1 675 ? -52.159 -26.137 18.076 1.00 91.31 675 GLY A CA 1
ATOM 5183 C C . GLY A 1 675 ? -52.711 -25.198 19.149 1.00 91.31 675 GLY A C 1
ATOM 5184 O O . GLY A 1 675 ? -52.775 -25.571 20.318 1.00 91.31 675 GLY A O 1
ATOM 5185 N N . PRO A 1 676 ? -53.146 -23.977 18.779 1.00 89.69 676 PRO A N 1
ATOM 5186 C CA . PRO A 1 676 ? -53.506 -22.943 19.747 1.00 89.69 676 PRO A CA 1
ATOM 5187 C C . PRO A 1 676 ? -54.551 -23.407 20.776 1.00 89.69 676 PRO A C 1
ATOM 5189 O O . PRO A 1 676 ? -55.722 -23.606 20.449 1.00 89.69 676 PRO A O 1
ATOM 5192 N N . GLY A 1 677 ? -54.126 -23.535 22.036 1.00 84.62 677 GLY A N 1
ATOM 5193 C CA . GLY A 1 677 ? -54.959 -24.038 23.138 1.00 84.62 677 GLY A CA 1
ATOM 5194 C C . GLY A 1 677 ? -54.850 -25.547 23.398 1.00 84.62 677 GLY A C 1
ATOM 5195 O O . GLY A 1 677 ? -55.644 -26.083 24.172 1.00 84.62 677 GLY A O 1
ATOM 5196 N N . GLY A 1 678 ? -53.886 -26.228 22.776 1.00 87.75 678 GLY A N 1
ATOM 5197 C CA . GLY A 1 678 ? -53.507 -27.602 23.082 1.00 87.75 678 GLY A CA 1
ATOM 5198 C C . GLY A 1 678 ? -52.926 -27.766 24.498 1.00 87.75 678 GLY A C 1
ATOM 5199 O O . GLY A 1 678 ? -52.587 -26.787 25.164 1.00 87.75 678 GLY A O 1
ATOM 5200 N N . PRO A 1 679 ? -52.813 -29.011 24.996 1.00 87.19 679 PRO A N 1
ATOM 5201 C CA . PRO A 1 679 ? -52.336 -29.299 26.351 1.00 87.19 679 PRO A CA 1
ATOM 5202 C C . PRO A 1 679 ? -50.811 -29.181 26.531 1.00 87.19 679 PRO A C 1
ATOM 5204 O O . PRO A 1 679 ? -50.326 -29.353 27.649 1.00 87.19 679 PRO A O 1
ATOM 5207 N N . LEU A 1 680 ? -50.054 -28.942 25.457 1.00 86.38 680 LEU A N 1
ATOM 5208 C CA . LEU A 1 680 ? -48.593 -28.852 25.459 1.00 86.38 680 LEU A CA 1
ATOM 5209 C C . LEU A 1 680 ? -48.160 -27.409 25.187 1.00 86.38 680 LEU A C 1
ATOM 5211 O O . LEU A 1 680 ? -48.732 -26.734 24.337 1.00 86.38 680 LEU A O 1
ATOM 5215 N N . GLU A 1 681 ? -47.145 -26.933 25.909 1.00 88.00 681 GLU A N 1
ATOM 5216 C CA . GLU A 1 681 ? -46.582 -25.601 25.671 1.00 88.00 681 GLU A CA 1
ATOM 5217 C C . GLU A 1 681 ? -45.787 -25.562 24.349 1.00 88.00 681 GLU A C 1
ATOM 5219 O O . GLU A 1 681 ? -45.194 -26.577 23.959 1.00 88.00 681 GLU A O 1
ATOM 5224 N N . PRO A 1 682 ? -45.712 -24.401 23.666 1.00 91.44 682 PRO A N 1
ATOM 5225 C CA . PRO A 1 682 ? -44.883 -24.250 22.479 1.00 91.44 682 PRO A CA 1
ATOM 5226 C C . PRO A 1 682 ? -43.413 -24.579 22.754 1.00 91.44 682 PRO A C 1
ATOM 5228 O O . PRO A 1 682 ? -42.825 -24.103 23.726 1.00 91.44 682 PRO A O 1
ATOM 5231 N N . THR A 1 683 ? -42.796 -25.356 21.866 1.00 91.81 683 THR A N 1
ATOM 5232 C CA . THR A 1 683 ? -41.410 -25.808 21.997 1.00 91.81 683 THR A CA 1
ATOM 5233 C C . THR A 1 683 ? -40.477 -25.163 20.979 1.00 91.81 683 THR A C 1
ATOM 5235 O O . THR A 1 683 ? -40.848 -24.876 19.841 1.00 91.81 683 THR A O 1
ATOM 5238 N N . SER A 1 684 ? -39.231 -24.963 21.399 1.00 92.62 684 SER A N 1
ATOM 5239 C CA . SER A 1 684 ? -38.127 -24.540 20.535 1.00 92.62 684 SER A CA 1
ATOM 5240 C C . SER A 1 684 ? -37.682 -25.661 19.589 1.00 92.62 684 SER A C 1
ATOM 5242 O O . SER A 1 684 ? -38.006 -26.825 19.810 1.00 92.62 684 SER A O 1
ATOM 5244 N N . ALA A 1 685 ? -36.800 -25.353 18.637 1.00 93.00 685 ALA A N 1
ATOM 5245 C CA . ALA A 1 685 ? -36.225 -26.324 17.698 1.00 93.00 685 ALA A CA 1
ATOM 5246 C C . ALA A 1 685 ? -35.496 -27.540 18.323 1.00 93.00 685 ALA A C 1
ATOM 5248 O O . ALA A 1 685 ? -35.181 -28.485 17.607 1.00 93.00 685 ALA A O 1
ATOM 5249 N N . HIS A 1 686 ? -35.259 -27.570 19.642 1.00 92.94 686 HIS A N 1
ATOM 5250 C CA . HIS A 1 686 ? -34.790 -28.768 20.360 1.00 92.94 686 HIS A CA 1
ATOM 5251 C C . HIS A 1 686 ? -35.875 -29.855 20.526 1.00 92.94 686 HIS A C 1
ATOM 5253 O O . HIS A 1 686 ? -35.544 -31.030 20.655 1.00 92.94 686 HIS A O 1
ATOM 5259 N N . GLY A 1 687 ? -37.159 -29.482 20.509 1.00 92.38 687 GLY A N 1
ATOM 5260 C CA . GLY A 1 687 ? -38.271 -30.372 20.843 1.00 92.38 687 GLY A CA 1
ATOM 5261 C C . GLY A 1 687 ? -38.372 -30.702 22.338 1.00 92.38 687 GLY A C 1
ATOM 5262 O O . GLY A 1 687 ? -37.773 -30.033 23.182 1.00 92.38 687 GLY A O 1
ATOM 5263 N N . PHE A 1 688 ? -39.183 -31.708 22.671 1.00 90.62 688 PHE A N 1
ATOM 5264 C CA . PHE A 1 688 ? -39.338 -32.256 24.024 1.00 90.62 688 PHE A CA 1
ATOM 5265 C C . PHE A 1 688 ? -39.805 -33.721 24.012 1.00 90.62 688 PHE A C 1
ATOM 5267 O O . PHE A 1 688 ? -40.286 -34.239 23.003 1.00 90.62 688 PHE A O 1
ATOM 5274 N N . ILE A 1 689 ? -39.731 -34.363 25.183 1.00 88.56 689 ILE A N 1
ATOM 5275 C CA . ILE A 1 689 ? -40.128 -35.760 25.384 1.00 88.56 689 ILE A CA 1
ATOM 5276 C C . ILE A 1 689 ? -41.644 -35.880 25.609 1.00 88.56 689 ILE A C 1
ATOM 5278 O O . ILE A 1 689 ? -42.148 -35.559 26.690 1.00 88.56 689 ILE A O 1
ATOM 5282 N N . ARG A 1 690 ? -42.378 -36.419 24.627 1.00 85.50 690 ARG A N 1
ATOM 5283 C CA . ARG A 1 690 ? -43.818 -36.721 24.730 1.00 85.50 690 ARG A CA 1
ATOM 5284 C C . ARG A 1 690 ? -44.043 -38.128 25.303 1.00 85.50 690 ARG A C 1
ATOM 5286 O O . ARG A 1 690 ? -44.063 -39.122 24.580 1.00 85.50 690 ARG A O 1
ATOM 5293 N N . ARG A 1 691 ? -44.230 -38.204 26.626 1.00 76.94 691 ARG A N 1
ATOM 5294 C CA . ARG A 1 691 ? -44.312 -39.464 27.400 1.00 76.94 691 ARG A CA 1
ATOM 5295 C C . ARG A 1 691 ? -45.607 -40.287 27.237 1.00 76.94 691 ARG A C 1
ATOM 5297 O O . ARG A 1 691 ? -45.669 -41.377 27.795 1.00 76.94 691 ARG A O 1
ATOM 5304 N N . ASP A 1 692 ? -46.640 -39.797 26.543 1.00 63.22 692 ASP A N 1
ATOM 5305 C CA . ASP A 1 692 ? -47.988 -40.409 26.551 1.00 63.22 692 ASP A CA 1
ATOM 5306 C C . ASP A 1 692 ? -48.306 -41.351 25.372 1.00 63.22 692 ASP A C 1
ATOM 5308 O O . ASP A 1 692 ? -49.389 -41.941 25.318 1.00 63.22 692 ASP A O 1
ATOM 5312 N N . THR A 1 693 ? -47.368 -41.535 24.438 1.00 59.53 693 THR A N 1
ATOM 5313 C CA . THR A 1 693 ? -47.616 -42.203 23.149 1.00 59.53 693 THR A CA 1
ATOM 5314 C C . THR A 1 693 ? -47.681 -43.733 23.255 1.00 59.53 693 THR A C 1
ATOM 5316 O O . THR A 1 693 ? -46.800 -44.477 22.825 1.00 59.53 693 THR A O 1
ATOM 5319 N N . THR A 1 694 ? -48.799 -44.229 23.787 1.00 51.53 694 THR A N 1
ATOM 5320 C CA . THR A 1 694 ? -49.157 -45.657 23.881 1.00 51.53 694 THR A CA 1
ATOM 5321 C C . THR A 1 694 ? -49.521 -46.283 22.520 1.00 51.53 694 THR A C 1
ATOM 5323 O O . THR A 1 694 ? -50.603 -46.829 22.323 1.00 51.53 694 THR A O 1
ATOM 5326 N N . GLY A 1 695 ? -48.567 -46.269 21.582 1.00 55.78 695 GLY A N 1
ATOM 5327 C CA . GLY A 1 695 ? -48.558 -47.120 20.389 1.00 55.78 695 GLY A CA 1
ATOM 5328 C C . GLY A 1 695 ? -48.635 -46.405 19.033 1.00 55.78 695 GLY A C 1
ATOM 5329 O O . GLY A 1 695 ? -49.494 -45.568 18.780 1.00 55.78 695 GLY A O 1
ATOM 5330 N N . GLN A 1 696 ? -47.758 -46.835 18.119 1.00 60.47 696 GLN A N 1
ATOM 5331 C CA . GLN A 1 696 ? -47.840 -46.700 16.651 1.00 60.47 696 GLN A CA 1
ATOM 5332 C C . GLN A 1 696 ? -47.971 -45.302 16.008 1.00 60.47 696 GLN A C 1
ATOM 5334 O O . GLN A 1 696 ? -48.076 -45.228 14.780 1.00 60.47 696 GLN A O 1
ATOM 5339 N N . GLN A 1 697 ? -47.893 -44.194 16.749 1.00 66.81 697 GLN A N 1
ATOM 5340 C CA . GLN A 1 697 ? -47.826 -42.866 16.128 1.00 66.81 697 GLN A CA 1
ATOM 5341 C C . GLN A 1 697 ? -46.531 -42.705 15.317 1.00 66.81 697 GLN A C 1
ATOM 5343 O O . GLN A 1 697 ? -45.429 -42.643 15.857 1.00 66.81 697 GLN A O 1
ATOM 5348 N N . ARG A 1 698 ? -46.665 -42.645 13.987 1.00 85.44 698 ARG A N 1
ATOM 5349 C CA . ARG A 1 698 ? -45.533 -42.460 13.071 1.00 85.44 698 ARG A CA 1
ATOM 5350 C C . ARG A 1 698 ? -45.203 -40.978 12.954 1.00 85.44 698 ARG A C 1
ATOM 5352 O O . ARG A 1 698 ? -45.860 -40.257 12.207 1.00 85.44 698 ARG A O 1
ATOM 5359 N N . TYR A 1 699 ? -44.175 -40.552 13.669 1.00 93.75 699 TYR A N 1
ATOM 5360 C CA . TYR A 1 699 ? -43.538 -39.248 13.502 1.00 93.75 699 TYR A CA 1
ATOM 5361 C C . TYR A 1 699 ? -42.881 -39.095 12.113 1.00 93.75 699 TYR A C 1
ATOM 5363 O O . TYR A 1 699 ? -42.774 -40.058 11.337 1.00 93.75 699 TYR A O 1
ATOM 5371 N N . LEU A 1 700 ? -42.478 -37.872 11.749 1.00 95.19 700 LEU A N 1
ATOM 5372 C CA . LEU A 1 700 ? -41.668 -37.646 10.547 1.00 95.19 700 LEU A CA 1
ATOM 5373 C C . LEU A 1 700 ? -40.237 -38.164 10.738 1.00 95.19 700 LEU A C 1
ATOM 5375 O O . LEU A 1 700 ? -39.756 -38.866 9.842 1.00 95.19 700 LEU A O 1
ATOM 5379 N N . LEU A 1 701 ? -39.633 -37.890 11.904 1.00 94.75 701 LEU A N 1
ATOM 5380 C CA . LEU A 1 701 ? -38.412 -38.544 12.381 1.00 94.75 701 LEU A CA 1
ATOM 5381 C C . LEU A 1 701 ? -38.662 -40.052 12.479 1.00 94.75 701 LEU A C 1
ATOM 5383 O O . LEU A 1 701 ? -39.695 -40.497 12.988 1.00 94.75 701 LEU A O 1
ATOM 5387 N N . ARG A 1 702 ? -37.739 -40.832 11.927 1.00 92.44 702 ARG A N 1
ATOM 5388 C CA . ARG A 1 702 ? -37.793 -42.292 11.926 1.00 92.44 702 ARG A CA 1
ATOM 5389 C C . ARG A 1 702 ? -37.191 -42.850 13.201 1.00 92.44 702 ARG A C 1
ATOM 5391 O O . ARG A 1 702 ? -36.252 -42.287 13.745 1.00 92.44 702 ARG A O 1
ATOM 5398 N N . ASP A 1 703 ? -37.761 -43.969 13.620 1.00 89.00 703 ASP A N 1
ATOM 5399 C CA . ASP A 1 703 ? -37.245 -44.792 14.705 1.00 89.00 703 ASP A CA 1
ATOM 5400 C C . ASP A 1 703 ? -35.944 -45.475 14.251 1.00 89.00 703 ASP A C 1
ATOM 5402 O O . ASP A 1 703 ? -35.859 -45.918 13.101 1.00 89.00 703 ASP A O 1
ATOM 5406 N N . GLY A 1 704 ? -34.932 -45.502 15.118 1.00 87.12 704 GLY A N 1
ATOM 5407 C CA . GLY A 1 704 ? -33.549 -45.833 14.763 1.00 87.12 704 GLY A CA 1
ATOM 5408 C C . GLY A 1 704 ? -32.590 -45.375 15.862 1.00 87.12 704 GLY A C 1
ATOM 5409 O O . GLY A 1 704 ? -32.781 -45.730 17.021 1.00 87.12 704 GLY A O 1
ATOM 5410 N N . TYR A 1 705 ? -31.591 -44.553 15.525 1.00 86.00 705 TYR A N 1
ATOM 5411 C CA . TYR A 1 705 ? -30.695 -43.944 16.524 1.00 86.00 705 TYR A CA 1
ATOM 5412 C C . TYR A 1 705 ? -31.410 -42.966 17.479 1.00 86.00 705 TYR A C 1
ATOM 5414 O O . TYR A 1 705 ? -31.013 -42.818 18.632 1.00 86.00 705 TYR A O 1
ATOM 5422 N N . TYR A 1 706 ? -32.478 -42.309 17.014 1.00 88.81 706 TYR A N 1
ATOM 5423 C CA . TYR A 1 706 ? -33.275 -41.365 17.800 1.00 88.81 706 TYR A CA 1
ATOM 5424 C C . TYR A 1 706 ? -34.671 -41.931 18.074 1.00 88.81 706 TYR A C 1
ATOM 5426 O O . TYR A 1 706 ? -35.365 -42.324 17.136 1.00 88.81 706 TYR A O 1
ATOM 5434 N N . THR A 1 707 ? -35.136 -41.878 19.325 1.00 91.25 707 THR A N 1
ATOM 5435 C CA . THR A 1 707 ? -36.532 -42.188 19.672 1.00 91.25 707 THR A CA 1
ATOM 5436 C C . THR A 1 707 ? -37.445 -41.043 19.204 1.00 91.25 707 THR A C 1
ATOM 5438 O O . THR A 1 707 ? -37.352 -39.935 19.743 1.00 91.25 707 THR A O 1
ATOM 5441 N N . PRO A 1 708 ? -38.376 -41.226 18.245 1.00 92.81 708 PRO A N 1
ATOM 5442 C CA . PRO A 1 708 ? -39.045 -40.079 17.619 1.00 92.81 708 PRO A CA 1
ATOM 5443 C C . PRO A 1 708 ? -39.929 -39.239 18.553 1.00 92.81 708 PRO A C 1
ATOM 5445 O O . PRO A 1 708 ? -40.117 -38.045 18.313 1.00 92.81 708 PRO A O 1
ATOM 5448 N N . SER A 1 709 ? -40.445 -39.848 19.625 1.00 91.56 709 SER A N 1
ATOM 5449 C CA . SER A 1 709 ? -41.242 -39.199 20.673 1.00 91.56 709 SER A CA 1
ATOM 5450 C C . SER A 1 709 ? -40.415 -38.402 21.689 1.00 91.56 709 SER A C 1
ATOM 5452 O O . SER A 1 709 ? -40.987 -37.596 22.422 1.00 91.56 709 SER A O 1
ATOM 5454 N N . GLU A 1 710 ? -39.096 -38.608 21.761 1.00 92.38 710 GLU A N 1
ATOM 5455 C CA . GLU A 1 710 ? -38.200 -37.851 22.655 1.00 92.38 710 GLU A CA 1
ATOM 5456 C C . GLU A 1 710 ? -37.838 -36.469 22.089 1.00 92.38 710 GLU A C 1
ATOM 5458 O O . GLU A 1 710 ? -37.474 -35.565 22.837 1.00 92.38 710 GLU A O 1
ATOM 5463 N N . TYR A 1 711 ? -38.032 -36.294 20.779 1.00 94.38 711 TYR A N 1
ATOM 5464 C CA . TYR A 1 711 ? -37.732 -35.083 20.015 1.00 94.38 711 TYR A CA 1
ATOM 5465 C C . TYR A 1 711 ? -38.993 -34.496 19.366 1.00 94.38 711 TYR A C 1
ATOM 5467 O O . TYR A 1 711 ? -38.955 -34.003 18.234 1.00 94.38 711 TYR A O 1
ATOM 5475 N N . ALA A 1 712 ? -40.143 -34.580 20.041 1.00 94.50 712 ALA A N 1
ATOM 5476 C CA . ALA A 1 712 ? -41.392 -34.038 19.520 1.00 94.50 712 ALA A CA 1
ATOM 5477 C C . ALA A 1 712 ? -41.250 -32.518 19.327 1.00 94.50 712 ALA A C 1
ATOM 5479 O O . ALA A 1 712 ? -40.899 -31.793 20.257 1.00 94.50 712 ALA A O 1
ATOM 5480 N N . GLY A 1 713 ? -41.489 -32.038 18.107 1.00 95.56 713 GLY A N 1
ATOM 5481 C CA . GLY A 1 713 ? -41.335 -30.636 17.716 1.00 95.56 713 GLY A CA 1
ATOM 5482 C C . GLY A 1 713 ? -39.903 -30.178 17.443 1.00 95.56 713 GLY A C 1
ATOM 5483 O O . GLY A 1 713 ? -39.695 -29.006 17.145 1.00 95.56 713 GLY A O 1
ATOM 5484 N N . ALA A 1 714 ? -38.915 -31.072 17.491 1.00 97.38 714 ALA A N 1
ATOM 5485 C CA . ALA A 1 714 ? -37.555 -30.721 17.104 1.00 97.38 714 ALA A CA 1
ATOM 5486 C C . ALA A 1 714 ? -37.453 -30.382 15.605 1.00 97.38 714 ALA A C 1
ATOM 5488 O O . ALA A 1 714 ? -38.199 -30.915 14.774 1.00 97.38 714 ALA A O 1
ATOM 5489 N N . LEU A 1 715 ? -36.474 -29.549 15.252 1.00 97.75 715 LEU A N 1
ATOM 5490 C CA . LEU A 1 715 ? -35.997 -29.435 13.878 1.00 97.75 715 LEU A CA 1
ATOM 5491 C C . LEU A 1 715 ? -35.224 -30.710 13.517 1.00 97.75 715 LEU A C 1
ATOM 5493 O O . LEU A 1 715 ? -34.311 -31.122 14.240 1.00 97.75 715 LEU A O 1
ATOM 5497 N N . ILE A 1 716 ? -35.587 -31.324 12.394 1.00 97.75 716 ILE A N 1
ATOM 5498 C CA . ILE A 1 716 ? -34.986 -32.560 11.884 1.00 97.75 716 ILE A CA 1
ATOM 5499 C C . ILE A 1 716 ? -34.520 -32.393 10.438 1.00 97.75 716 ILE A C 1
ATOM 5501 O O . ILE A 1 716 ? -35.067 -31.589 9.678 1.00 97.75 716 ILE A O 1
ATOM 5505 N N . GLY A 1 717 ? -33.507 -33.171 10.065 1.00 97.31 717 GLY A N 1
ATOM 5506 C CA . GLY A 1 717 ? -32.870 -33.1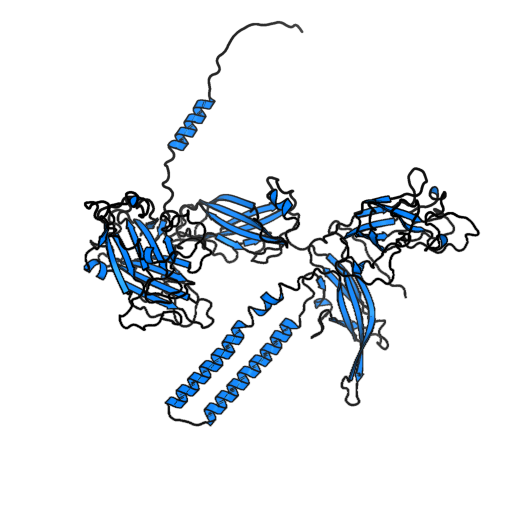57 8.754 1.00 97.31 717 GLY A CA 1
ATOM 5507 C C . GLY A 1 717 ? -32.903 -34.523 8.070 1.00 97.31 717 GLY A C 1
ATOM 5508 O O . GLY A 1 717 ? -33.060 -35.560 8.716 1.00 97.31 717 GLY A O 1
ATOM 5509 N N . SER A 1 718 ? -32.768 -34.527 6.745 1.00 96.94 718 SER A N 1
ATOM 5510 C CA . SER A 1 718 ? -32.583 -35.734 5.933 1.00 96.94 718 SER A CA 1
ATOM 5511 C C . SER A 1 718 ? -31.935 -35.403 4.586 1.00 96.94 718 SER A C 1
ATOM 5513 O O . SER A 1 718 ? -32.364 -34.474 3.898 1.00 96.94 718 SER A O 1
ATOM 5515 N N . PHE A 1 719 ? -30.948 -36.199 4.166 1.00 96.12 719 PHE A N 1
ATOM 5516 C CA . PHE A 1 719 ? -30.309 -36.073 2.847 1.00 96.12 719 PHE A CA 1
ATOM 5517 C C . PHE A 1 719 ? -31.079 -36.773 1.712 1.00 96.12 719 PHE A C 1
ATOM 5519 O O . PHE A 1 719 ? -30.726 -36.619 0.545 1.00 96.12 719 PHE A O 1
ATOM 5526 N N . ASP A 1 720 ? -32.147 -37.520 2.022 1.00 94.62 720 ASP A N 1
ATOM 5527 C CA . ASP A 1 720 ? -32.940 -38.265 1.030 1.00 94.62 720 ASP A CA 1
ATOM 5528 C C . ASP A 1 720 ? -34.426 -37.868 0.964 1.00 94.62 720 ASP A C 1
ATOM 5530 O O . ASP A 1 720 ? -35.221 -38.502 0.259 1.00 94.62 720 ASP A O 1
ATOM 5534 N N . GLY A 1 721 ? -34.807 -36.798 1.670 1.00 95.38 721 GLY A N 1
ATOM 5535 C CA . GLY A 1 721 ? -36.190 -36.327 1.756 1.00 95.38 721 GLY A CA 1
ATOM 5536 C C . GLY A 1 721 ? -37.069 -37.209 2.648 1.00 95.38 721 GLY A C 1
ATOM 5537 O O . GLY A 1 721 ? -38.228 -37.461 2.316 1.00 95.38 721 GLY A O 1
ATOM 5538 N N . PHE A 1 722 ? -36.519 -37.701 3.764 1.00 95.31 722 PHE A N 1
ATOM 5539 C CA . PHE A 1 722 ? -37.180 -38.550 4.768 1.00 95.31 722 PHE A CA 1
ATOM 5540 C C . PHE A 1 722 ? -37.662 -39.919 4.217 1.00 95.31 722 PHE A C 1
ATOM 5542 O O . PHE A 1 722 ? -38.585 -40.555 4.758 1.00 95.31 722 PHE A O 1
ATOM 5549 N N . ARG A 1 723 ? -37.033 -40.398 3.133 1.00 93.12 723 ARG A N 1
ATOM 5550 C CA . ARG A 1 723 ? -37.357 -41.639 2.401 1.00 93.12 723 ARG A CA 1
ATOM 5551 C C . ARG A 1 723 ? -36.730 -42.888 3.010 1.00 93.12 723 ARG A C 1
ATOM 5553 O O . ARG A 1 723 ? -37.373 -43.942 2.964 1.00 93.12 723 ARG A O 1
ATOM 5560 N N . LYS A 1 724 ? -35.540 -42.785 3.596 1.00 90.88 724 LYS A N 1
ATOM 5561 C CA . LYS A 1 724 ? -34.857 -43.849 4.346 1.00 90.88 724 LYS A CA 1
ATOM 5562 C C . LYS A 1 724 ? -34.328 -43.323 5.673 1.00 90.88 724 LYS A C 1
ATOM 5564 O O . LYS A 1 724 ? -34.686 -43.918 6.683 1.00 90.88 724 LYS A O 1
ATOM 5569 N N . THR A 1 725 ? -33.591 -42.209 5.670 1.00 92.38 725 THR A N 1
ATOM 5570 C CA . THR A 1 725 ? -32.913 -41.672 6.865 1.00 92.38 725 THR A CA 1
ATOM 5571 C C . THR A 1 725 ? -33.481 -40.332 7.337 1.00 92.38 725 THR A C 1
ATOM 5573 O O . THR A 1 725 ? -34.135 -39.598 6.586 1.00 92.38 725 THR A O 1
ATOM 5576 N N . SER A 1 726 ? -33.260 -40.026 8.616 1.00 94.88 726 SER A N 1
ATOM 5577 C CA . SER A 1 726 ? -33.645 -38.766 9.257 1.00 94.88 726 SER A CA 1
ATOM 5578 C C . SER A 1 726 ? -32.938 -38.610 10.600 1.00 94.88 726 SER A C 1
ATOM 5580 O O . SER A 1 726 ? -32.927 -39.567 11.369 1.00 94.88 726 SER A O 1
ATOM 5582 N N . PHE A 1 727 ? -32.450 -37.413 10.907 1.00 95.31 727 PHE A N 1
ATOM 5583 C CA . PHE A 1 727 ? -31.685 -37.109 12.120 1.00 95.31 727 PHE A CA 1
ATOM 5584 C C . PHE A 1 727 ? -32.168 -35.819 12.792 1.00 95.31 727 PHE A C 1
ATOM 5586 O O . PHE A 1 727 ? -32.864 -35.004 12.179 1.00 95.31 727 PHE A O 1
ATOM 5593 N N . VAL A 1 728 ? -31.794 -35.618 14.056 1.00 95.00 728 VAL A N 1
ATOM 5594 C CA . VAL A 1 728 ? -32.110 -34.397 14.814 1.00 95.00 728 VAL A CA 1
ATOM 5595 C C . VAL A 1 728 ? -31.098 -33.296 14.488 1.00 95.00 728 VAL A C 1
ATOM 5597 O O . VAL A 1 728 ? -29.896 -33.522 14.540 1.00 95.00 728 VAL A O 1
ATOM 5600 N N . VAL A 1 729 ? -31.593 -32.098 14.166 1.00 94.75 729 VAL A N 1
ATOM 5601 C CA . VAL A 1 729 ? -30.783 -30.874 13.988 1.00 94.75 729 VAL A CA 1
ATOM 5602 C C . VAL A 1 729 ? -30.825 -30.024 15.259 1.00 94.75 729 VAL A C 1
ATOM 5604 O O . VAL A 1 729 ? -29.830 -29.420 15.647 1.00 94.75 729 VAL A O 1
ATOM 5607 N N . GLY A 1 730 ? -31.969 -29.995 15.949 1.00 93.50 730 GLY A N 1
ATOM 5608 C CA . GLY A 1 730 ? -32.109 -29.252 17.198 1.00 93.50 730 GLY A CA 1
ATOM 5609 C C . GLY A 1 730 ? -32.078 -27.730 16.995 1.00 93.50 730 GLY A C 1
ATOM 5610 O O . GLY A 1 730 ? -32.472 -27.213 15.952 1.00 93.50 730 GLY A O 1
ATOM 5611 N N . ARG A 1 731 ? -31.605 -26.998 18.015 1.00 86.56 731 ARG A N 1
ATOM 5612 C CA . ARG A 1 731 ? -31.419 -25.532 17.951 1.00 86.56 731 ARG A CA 1
ATOM 5613 C C . ARG A 1 731 ? -30.204 -25.116 17.129 1.00 86.56 731 ARG A C 1
ATOM 5615 O O . ARG A 1 731 ? -30.230 -24.053 16.521 1.00 86.56 731 ARG A O 1
ATOM 5622 N N . THR A 1 732 ? -29.140 -25.908 17.160 1.00 86.94 732 THR A N 1
ATOM 5623 C CA . THR A 1 732 ? -27.861 -25.598 16.519 1.00 86.94 732 THR A CA 1
ATOM 5624 C C . THR A 1 732 ? -27.161 -26.891 16.135 1.00 86.94 732 THR A C 1
ATOM 5626 O O . THR A 1 732 ? -26.929 -27.721 17.013 1.00 86.94 732 THR A O 1
ATOM 5629 N N . ALA A 1 733 ? -26.769 -27.033 14.872 1.00 89.44 733 ALA A N 1
ATOM 5630 C CA . ALA A 1 733 ? -25.879 -28.105 14.431 1.00 89.44 733 ALA A CA 1
ATOM 5631 C C . ALA A 1 733 ? -25.042 -27.647 13.233 1.00 89.44 733 ALA A C 1
ATOM 5633 O O . ALA A 1 733 ? -25.583 -27.050 12.301 1.00 89.44 733 ALA A O 1
ATOM 5634 N N . SER A 1 734 ? -23.749 -27.971 13.239 1.00 89.69 734 SER A N 1
ATOM 5635 C CA . SER A 1 734 ? -22.908 -27.969 12.040 1.00 89.69 734 SER A CA 1
ATOM 5636 C C . SER A 1 734 ? -22.820 -29.392 11.516 1.00 89.69 734 SER A C 1
ATOM 5638 O O . SER A 1 734 ? -22.416 -30.280 12.252 1.00 89.69 734 SER A O 1
ATOM 5640 N N . ILE A 1 735 ? -23.237 -29.629 10.274 1.00 92.00 735 ILE A N 1
ATOM 5641 C CA . ILE A 1 735 ? -23.414 -30.978 9.718 1.00 92.00 735 ILE A CA 1
ATOM 5642 C C . ILE A 1 735 ? -22.546 -31.130 8.471 1.00 92.00 735 ILE A C 1
ATOM 5644 O O . ILE A 1 735 ? -22.702 -30.356 7.523 1.00 92.00 735 ILE A O 1
ATOM 5648 N N . MET A 1 736 ? -21.676 -32.140 8.430 1.00 90.50 736 MET A N 1
ATOM 5649 C CA . MET A 1 736 ? -20.976 -32.518 7.203 1.00 90.50 736 MET A CA 1
ATOM 5650 C C . MET A 1 736 ? -21.948 -33.176 6.222 1.00 90.50 736 MET A C 1
ATOM 5652 O O . MET A 1 736 ? -22.669 -34.119 6.554 1.00 90.50 736 MET A O 1
ATOM 5656 N N . VAL A 1 737 ? -21.957 -32.686 4.990 1.00 92.81 737 VAL A N 1
ATOM 5657 C CA . VAL A 1 737 ? -22.769 -33.225 3.902 1.00 92.81 737 VAL A CA 1
ATOM 5658 C C . VAL A 1 737 ? -22.085 -34.489 3.370 1.00 92.81 737 VAL A C 1
ATOM 5660 O O . VAL A 1 737 ? -20.947 -34.403 2.899 1.00 92.81 737 VAL A O 1
ATOM 5663 N N . PRO A 1 738 ? -22.747 -35.658 3.413 1.00 91.94 738 PRO A N 1
ATOM 5664 C CA . PRO A 1 738 ? -22.130 -36.909 3.006 1.00 91.94 738 PRO A CA 1
ATOM 5665 C C . PRO A 1 738 ? -21.845 -36.958 1.503 1.00 91.94 738 PRO A C 1
ATOM 5667 O O . PRO A 1 738 ? -22.404 -36.204 0.698 1.00 91.94 738 PRO A O 1
ATOM 5670 N N . GLU A 1 739 ? -20.972 -37.883 1.112 1.00 88.44 739 GLU A N 1
ATOM 5671 C CA . GLU A 1 739 ? -20.634 -38.093 -0.291 1.00 88.44 739 GLU A CA 1
ATOM 5672 C C . GLU A 1 739 ? -21.884 -38.426 -1.131 1.00 88.44 739 GLU A C 1
ATOM 5674 O O . GLU A 1 739 ? -22.750 -39.202 -0.730 1.00 88.44 739 GLU A O 1
ATOM 5679 N N . GLY A 1 740 ? -22.011 -37.786 -2.296 1.00 90.12 740 GLY A N 1
ATOM 5680 C CA . GLY A 1 740 ? -23.163 -37.941 -3.191 1.00 90.12 740 GLY A CA 1
ATOM 5681 C C . GLY A 1 740 ? -24.437 -37.175 -2.795 1.00 90.12 740 GLY A C 1
ATOM 5682 O O . GLY A 1 740 ? -25.346 -37.069 -3.624 1.00 90.12 740 GLY A O 1
ATOM 5683 N N . ALA A 1 741 ? -24.523 -36.588 -1.596 1.00 94.38 741 ALA A N 1
ATOM 5684 C CA . ALA A 1 741 ? -25.665 -35.759 -1.211 1.00 94.38 741 ALA A CA 1
ATOM 5685 C C . ALA A 1 741 ? -25.558 -34.336 -1.788 1.00 94.38 741 ALA A C 1
ATOM 5687 O O . ALA A 1 741 ? -24.595 -33.614 -1.549 1.00 94.38 741 ALA A O 1
ATOM 5688 N N . ASN A 1 742 ? -26.596 -33.918 -2.520 1.00 96.31 742 ASN A N 1
ATOM 5689 C CA . ASN A 1 742 ? -26.710 -32.573 -3.107 1.00 96.31 742 ASN A CA 1
ATOM 5690 C C . ASN A 1 742 ? -27.868 -31.753 -2.502 1.00 96.31 742 ASN A C 1
ATOM 5692 O O . ASN A 1 742 ? -28.135 -30.620 -2.901 1.00 96.31 742 ASN A O 1
ATOM 5696 N N . THR A 1 743 ? -28.627 -32.326 -1.564 1.00 97.06 743 THR A N 1
ATOM 5697 C CA . THR A 1 743 ? -29.760 -31.650 -0.919 1.00 97.06 743 THR A CA 1
ATOM 5698 C C . THR A 1 743 ? -29.895 -32.102 0.530 1.00 97.06 743 THR A C 1
ATOM 5700 O O . THR A 1 743 ? -29.949 -33.297 0.802 1.00 97.06 743 THR A O 1
ATOM 5703 N N . LEU A 1 744 ? -29.989 -31.142 1.449 1.00 97.31 744 LEU A N 1
ATOM 5704 C CA . LEU A 1 744 ? -30.387 -31.352 2.839 1.00 97.31 744 LEU A CA 1
ATOM 5705 C C . LEU A 1 744 ? -31.827 -30.865 2.997 1.00 97.31 744 LEU A C 1
ATOM 5707 O O . LEU A 1 744 ? -32.113 -29.696 2.764 1.00 97.31 744 LEU A O 1
ATOM 5711 N N . THR A 1 745 ? -32.745 -31.748 3.373 1.00 98.19 745 THR A N 1
ATOM 5712 C CA . THR A 1 745 ? -34.152 -31.398 3.599 1.00 98.19 745 THR A CA 1
ATOM 5713 C C . THR A 1 745 ? -34.387 -31.179 5.086 1.00 98.19 745 THR A C 1
ATOM 5715 O O . THR A 1 745 ? -34.129 -32.087 5.873 1.00 98.19 745 THR A O 1
ATOM 5718 N N . LEU A 1 746 ? -34.894 -30.007 5.468 1.00 98.19 746 LEU A N 1
ATOM 5719 C CA . LEU A 1 746 ? -35.272 -29.683 6.845 1.00 98.19 746 LEU A CA 1
ATOM 5720 C C . LEU A 1 746 ? -36.789 -29.740 7.029 1.00 98.19 746 LEU A C 1
ATOM 5722 O O . LEU A 1 746 ? -37.539 -29.380 6.120 1.00 98.19 746 LEU A O 1
ATOM 5726 N N . ALA A 1 747 ? -37.241 -30.179 8.202 1.00 98.06 747 ALA A N 1
ATOM 5727 C CA . ALA A 1 747 ? -38.654 -30.204 8.571 1.00 98.06 747 ALA A CA 1
ATOM 5728 C C . ALA A 1 747 ? -38.844 -30.197 10.097 1.00 98.06 747 ALA A C 1
ATOM 5730 O O . ALA A 1 747 ? -37.911 -30.435 10.863 1.00 98.06 747 ALA A O 1
ATOM 5731 N N . VAL A 1 748 ? -40.079 -29.963 10.537 1.00 97.75 748 VAL A N 1
ATOM 5732 C CA . VAL A 1 748 ? -40.499 -30.117 11.937 1.00 97.75 748 VAL A CA 1
ATOM 5733 C C . VAL A 1 748 ? -40.861 -31.573 12.226 1.00 97.75 748 VAL A C 1
ATOM 5735 O O . VAL A 1 748 ? -41.614 -32.185 11.463 1.00 97.75 748 VAL A O 1
ATOM 5738 N N . ASN A 1 749 ? -40.396 -32.125 13.348 1.00 97.44 749 ASN A N 1
ATOM 5739 C CA . ASN A 1 749 ? -40.794 -33.454 13.803 1.00 97.44 749 ASN A CA 1
ATOM 5740 C C . ASN A 1 749 ? -42.174 -33.447 14.487 1.00 97.44 749 ASN A C 1
ATOM 5742 O O . ASN A 1 749 ? -42.281 -33.191 15.685 1.00 97.44 749 ASN A O 1
ATOM 5746 N N . ALA A 1 750 ? -43.228 -33.787 13.750 1.00 95.31 750 ALA A N 1
ATOM 5747 C CA . ALA A 1 750 ? -44.569 -33.991 14.293 1.00 95.31 750 ALA A CA 1
ATOM 5748 C C . ALA A 1 750 ? -45.155 -35.334 13.825 1.00 95.31 750 ALA A C 1
ATOM 5750 O O . ALA A 1 750 ? -44.551 -36.064 13.030 1.00 95.31 750 ALA A O 1
ATOM 5751 N N . ILE A 1 751 ? -46.335 -35.677 14.342 1.00 92.94 751 ILE A N 1
ATOM 5752 C CA . ILE A 1 751 ? -47.050 -36.903 13.985 1.00 92.94 751 ILE A CA 1
ATOM 5753 C C . ILE A 1 751 ? -47.538 -36.776 12.533 1.00 92.94 751 ILE A C 1
ATOM 5755 O O . ILE A 1 751 ? -48.131 -35.772 12.128 1.00 92.94 751 ILE A O 1
ATOM 5759 N N . ARG A 1 752 ? -47.291 -37.793 11.701 1.00 91.38 752 ARG A N 1
ATOM 5760 C CA . ARG A 1 752 ? -47.726 -37.774 10.297 1.00 91.38 752 ARG A CA 1
ATOM 5761 C C . ARG A 1 752 ? -49.251 -37.710 10.225 1.00 91.38 752 ARG A C 1
ATOM 5763 O O . ARG A 1 752 ? -49.935 -38.603 10.713 1.00 91.38 752 ARG A O 1
ATOM 5770 N N . GLY A 1 753 ? -49.753 -36.669 9.563 1.00 90.12 753 GLY A N 1
ATOM 5771 C CA . GLY A 1 753 ? -51.185 -36.394 9.423 1.00 90.12 753 GLY A CA 1
ATOM 5772 C C . GLY A 1 753 ? -51.746 -35.355 10.399 1.00 90.12 753 GLY A C 1
ATOM 5773 O O . GLY A 1 753 ? -52.900 -34.992 10.234 1.00 90.12 753 GLY A O 1
ATOM 5774 N N . THR A 1 754 ? -50.966 -34.838 11.360 1.00 92.38 754 THR A N 1
ATOM 5775 C CA . THR A 1 754 ? -51.428 -33.789 12.299 1.00 92.38 754 THR A CA 1
ATOM 5776 C C . THR A 1 754 ? -50.825 -32.409 12.027 1.00 92.38 754 THR A C 1
ATOM 5778 O O . THR A 1 754 ? -50.999 -31.497 12.828 1.00 92.38 754 THR A O 1
ATOM 5781 N N . TYR A 1 755 ? -50.103 -32.235 10.915 1.00 94.38 755 TYR A N 1
ATOM 5782 C CA . TYR A 1 755 ? -49.387 -30.992 10.604 1.00 94.38 755 TYR A CA 1
ATOM 5783 C C . TYR A 1 755 ? -50.319 -29.774 10.504 1.00 94.38 755 TYR A C 1
ATOM 5785 O O . TYR A 1 755 ? -49.950 -28.691 10.937 1.00 94.38 755 TYR A O 1
ATOM 5793 N N . GLU A 1 756 ? -51.558 -29.948 10.047 1.00 93.44 756 GLU A N 1
ATOM 5794 C CA . GLU A 1 756 ? -52.592 -28.897 10.052 1.00 93.44 756 GLU A CA 1
ATOM 5795 C C . GLU A 1 756 ? -52.935 -28.311 11.433 1.00 93.44 756 GLU A C 1
ATOM 5797 O O . GLU A 1 756 ? -53.493 -27.218 11.499 1.00 93.44 756 GLU A O 1
ATOM 5802 N N . LEU A 1 757 ? -52.588 -29.004 12.524 1.00 93.25 757 LEU A N 1
ATOM 5803 C CA . LEU A 1 757 ? -52.731 -28.505 13.895 1.00 93.25 757 LEU A CA 1
ATOM 5804 C C . LEU A 1 757 ? -51.483 -27.742 14.366 1.00 93.25 757 LEU A C 1
ATOM 5806 O O . LEU A 1 757 ? -51.589 -26.854 15.208 1.00 93.25 757 LEU A O 1
ATOM 5810 N N . VAL A 1 758 ? -50.306 -28.061 13.817 1.00 94.81 758 VAL A N 1
ATOM 5811 C CA . VAL A 1 758 ? -49.027 -27.490 14.255 1.00 94.81 758 VAL A CA 1
ATOM 5812 C C . VAL A 1 758 ? -48.927 -26.031 13.807 1.00 94.81 758 VAL A C 1
ATOM 5814 O O . VAL A 1 758 ? -49.051 -25.725 12.620 1.00 94.81 758 VAL A O 1
ATOM 5817 N N . SER A 1 759 ? -48.655 -25.123 14.744 1.00 94.88 759 SER A N 1
ATOM 5818 C CA . SER A 1 759 ? -48.553 -23.680 14.485 1.00 94.88 759 SER A CA 1
ATOM 5819 C C . SER A 1 759 ? -47.232 -23.083 14.985 1.00 94.88 759 SER A C 1
ATOM 5821 O O . SER A 1 759 ? -46.423 -23.771 15.602 1.00 94.88 759 SER A O 1
ATOM 5823 N N . GLY A 1 760 ? -46.985 -21.804 14.691 1.00 95.62 760 GLY A N 1
ATOM 5824 C CA . GLY A 1 760 ? -45.699 -21.142 14.941 1.00 95.62 760 GLY A CA 1
ATOM 5825 C C . GLY A 1 760 ? -44.710 -21.308 13.784 1.00 95.62 760 GLY A C 1
ATOM 5826 O O . GLY A 1 760 ? -45.097 -21.645 12.663 1.00 95.62 760 GLY A O 1
ATOM 5827 N N . SER A 1 761 ? -43.430 -21.030 14.034 1.00 95.50 761 SER A N 1
ATOM 5828 C CA . SER A 1 761 ? -42.371 -21.121 13.021 1.00 95.50 761 SER A CA 1
ATOM 5829 C C . SER A 1 761 ? -40.983 -21.150 13.645 1.00 95.50 761 SER A C 1
ATOM 5831 O O . SER A 1 761 ? -40.781 -20.556 14.707 1.00 95.50 761 SER A O 1
ATOM 5833 N N . PHE A 1 762 ? -40.013 -21.710 12.923 1.00 96.62 762 PHE A N 1
ATOM 5834 C CA . PHE A 1 762 ? -38.599 -21.478 13.206 1.00 96.62 762 PHE A CA 1
ATOM 5835 C C . PHE A 1 762 ? -37.997 -20.444 12.254 1.00 96.62 762 PHE A C 1
ATOM 5837 O O . PHE A 1 762 ? -38.253 -20.471 11.052 1.00 96.62 762 PHE A O 1
ATOM 5844 N N . GLU A 1 763 ? -37.170 -19.554 12.788 1.00 92.00 763 GLU A N 1
ATOM 5845 C CA . GLU A 1 763 ? -36.281 -18.685 12.018 1.00 92.00 763 GLU A CA 1
ATOM 5846 C C . GLU A 1 763 ? -34.925 -19.387 11.919 1.00 92.00 763 GLU A C 1
ATOM 5848 O O . GLU A 1 763 ? -34.279 -19.651 12.935 1.00 92.00 763 GLU A O 1
ATOM 5853 N N . LEU A 1 764 ? -34.532 -19.763 10.702 1.00 91.88 764 LEU A N 1
ATOM 5854 C CA . LEU A 1 764 ? -33.320 -20.527 10.427 1.00 91.88 764 LEU A CA 1
ATOM 5855 C C . LEU A 1 764 ? -32.243 -19.619 9.837 1.00 91.88 764 LEU A C 1
ATOM 5857 O O . LEU A 1 764 ? -32.435 -19.089 8.746 1.00 91.88 764 LEU A O 1
ATOM 5861 N N . SER A 1 765 ? -31.093 -19.515 10.495 1.00 88.62 765 SER A N 1
ATOM 5862 C CA . SER A 1 765 ? -29.866 -18.957 9.920 1.00 88.62 765 SER A CA 1
ATOM 5863 C C . SER A 1 765 ? -28.979 -20.102 9.443 1.00 88.62 765 SER A C 1
ATOM 5865 O O . SER A 1 765 ? -28.552 -20.937 10.240 1.00 88.62 765 SER A O 1
ATOM 5867 N N . ILE A 1 766 ? -28.731 -20.163 8.134 1.00 91.75 766 ILE A N 1
ATOM 5868 C CA . ILE A 1 766 ? -27.993 -21.251 7.483 1.00 91.75 766 ILE A CA 1
ATOM 5869 C C . ILE A 1 766 ? -26.675 -20.710 6.928 1.00 91.75 766 ILE A C 1
ATOM 5871 O O . ILE A 1 766 ? -26.677 -19.921 5.980 1.00 91.75 766 ILE A O 1
ATOM 5875 N N . ILE A 1 767 ? -25.559 -21.181 7.478 1.00 88.00 767 ILE A N 1
ATOM 5876 C CA . ILE A 1 767 ? -24.199 -20.901 7.006 1.00 88.00 767 ILE A CA 1
ATOM 5877 C C . ILE A 1 767 ? -23.665 -22.153 6.303 1.00 88.00 767 ILE A C 1
ATOM 5879 O O . ILE A 1 767 ? -23.982 -23.279 6.687 1.00 88.00 767 ILE A O 1
ATOM 5883 N N . ARG A 1 768 ? -22.880 -21.977 5.238 1.00 89.56 768 ARG A N 1
ATOM 5884 C CA . ARG A 1 768 ? -22.261 -23.089 4.505 1.00 89.56 768 ARG A CA 1
ATOM 5885 C C . ARG A 1 768 ? -20.764 -22.848 4.366 1.00 89.56 768 ARG A C 1
ATOM 5887 O O . ARG A 1 768 ? -20.373 -21.860 3.748 1.00 89.56 768 ARG A O 1
ATOM 5894 N N . THR A 1 769 ? -19.954 -23.761 4.884 1.00 82.50 769 THR A N 1
ATOM 5895 C CA . THR A 1 769 ? -18.491 -23.650 4.935 1.00 82.50 769 THR A CA 1
ATOM 5896 C C . THR A 1 769 ? -17.822 -24.848 4.241 1.00 82.50 769 THR A C 1
ATOM 5898 O O . THR A 1 769 ? -18.445 -25.902 4.076 1.00 82.50 769 THR A O 1
ATOM 5901 N N . PRO A 1 770 ? -16.571 -24.719 3.764 1.00 82.31 770 PRO A N 1
ATOM 5902 C CA . PRO A 1 770 ? -15.722 -25.865 3.440 1.00 82.31 770 PRO A CA 1
ATOM 5903 C C . PRO A 1 770 ? -15.565 -26.809 4.649 1.00 82.31 770 PRO A C 1
ATOM 5905 O O . PRO A 1 770 ? -15.799 -26.383 5.782 1.00 82.31 770 PRO A O 1
ATOM 5908 N N . PRO A 1 771 ? -15.146 -28.071 4.445 1.00 75.00 771 PRO A N 1
ATOM 5909 C CA . PRO A 1 771 ? -14.802 -28.945 5.563 1.00 75.00 771 PRO A CA 1
ATOM 5910 C C . PRO A 1 771 ? -13.654 -28.342 6.401 1.00 75.00 771 PRO A C 1
ATOM 5912 O O . PRO A 1 771 ? -12.806 -27.637 5.838 1.00 75.00 771 PRO A O 1
ATOM 5915 N N . PRO A 1 772 ? -13.587 -28.624 7.718 1.00 64.31 772 PRO A N 1
ATOM 5916 C CA . PRO A 1 772 ? -12.470 -28.202 8.559 1.00 64.31 772 PRO A CA 1
ATOM 5917 C C . PRO A 1 772 ? -11.134 -28.688 7.982 1.00 64.31 772 PRO A C 1
ATOM 5919 O O . PRO A 1 772 ? -11.015 -29.841 7.568 1.00 64.31 772 PRO A O 1
ATOM 5922 N N . GLN A 1 773 ? -10.118 -27.819 7.944 1.00 50.41 773 GLN A N 1
ATOM 5923 C CA . GLN A 1 773 ? -8.797 -28.188 7.405 1.00 50.41 773 GLN A CA 1
ATOM 5924 C C . GLN A 1 773 ? -7.977 -29.071 8.356 1.00 50.41 773 GLN A C 1
ATOM 5926 O O . GLN A 1 773 ? -7.049 -29.751 7.921 1.00 50.41 773 GLN A O 1
ATOM 5931 N N . VAL A 1 774 ? -8.313 -29.061 9.645 1.00 45.50 774 VAL A N 1
ATOM 5932 C CA . VAL A 1 774 ? -7.697 -29.908 10.669 1.00 45.50 774 VAL A CA 1
ATOM 5933 C C . VAL A 1 774 ? -8.682 -31.032 10.998 1.00 45.50 774 VAL A C 1
ATOM 5935 O O . VAL A 1 774 ? -9.870 -30.737 11.138 1.00 45.50 774 VAL A O 1
ATOM 5938 N N . PRO A 1 775 ? -8.244 -32.298 11.147 1.00 44.72 775 PRO A N 1
ATOM 5939 C CA . PRO A 1 775 ? -9.114 -33.366 11.623 1.00 44.72 775 PRO A CA 1
ATOM 5940 C C . PRO A 1 775 ? -9.579 -33.067 13.052 1.00 44.72 775 PRO A C 1
ATOM 5942 O O . PRO A 1 775 ? -8.855 -33.312 14.018 1.00 44.72 775 PRO A O 1
ATOM 5945 N N . THR A 1 776 ? -10.788 -32.529 13.191 1.00 48.75 776 THR A N 1
ATOM 5946 C CA . THR A 1 776 ? -11.476 -32.451 14.475 1.00 48.75 776 THR A CA 1
ATOM 5947 C C . THR A 1 776 ? -11.819 -33.875 14.903 1.00 48.75 776 THR A C 1
ATOM 5949 O O . THR A 1 776 ? -12.622 -34.563 14.272 1.00 48.75 776 THR A O 1
ATOM 5952 N N . PHE A 1 777 ? -11.158 -34.346 15.962 1.00 39.41 777 PHE A N 1
ATOM 5953 C CA . PHE A 1 777 ? -11.589 -35.539 16.682 1.00 39.41 777 PHE A CA 1
ATOM 5954 C C . PHE A 1 777 ? -12.902 -35.193 17.389 1.00 39.41 777 PHE A C 1
ATOM 5956 O O . PHE A 1 777 ? -12.884 -34.615 18.471 1.00 39.41 777 PHE A O 1
ATOM 5963 N N . ASP A 1 778 ? -14.024 -35.510 16.746 1.00 49.22 778 ASP A N 1
ATOM 5964 C CA . ASP A 1 778 ? -15.339 -35.499 17.381 1.00 49.22 778 ASP A CA 1
ATOM 5965 C C . ASP A 1 778 ? -15.660 -36.913 17.896 1.00 49.22 778 ASP A C 1
ATOM 5967 O O . ASP A 1 778 ? -15.378 -37.915 17.226 1.00 49.22 778 ASP A O 1
ATOM 5971 N N . ASP A 1 779 ? -16.237 -36.995 19.094 1.00 41.31 779 ASP A N 1
ATOM 5972 C CA . ASP A 1 779 ? -16.625 -38.256 19.733 1.00 41.31 779 ASP A CA 1
ATOM 5973 C C . ASP A 1 779 ? -17.797 -38.930 18.994 1.00 41.31 779 ASP A C 1
ATOM 5975 O O . ASP A 1 779 ? -17.969 -40.151 19.070 1.00 41.31 779 ASP A O 1
ATOM 5979 N N . MET A 1 780 ? -18.586 -38.164 18.230 1.00 49.28 780 MET A N 1
ATOM 5980 C CA . MET A 1 780 ? -19.621 -38.696 17.343 1.00 49.28 780 MET A CA 1
ATOM 5981 C C . MET A 1 780 ? -19.080 -38.935 15.930 1.00 49.28 780 MET A C 1
ATOM 5983 O O . MET A 1 780 ? -19.280 -38.148 15.002 1.00 49.28 780 MET A O 1
ATOM 5987 N N . GLN A 1 781 ? -18.459 -40.104 15.739 1.00 55.66 781 GLN A N 1
ATOM 5988 C CA . GLN A 1 781 ? -18.286 -40.662 14.397 1.00 55.66 781 GLN A CA 1
ATOM 5989 C C . GLN A 1 781 ? -19.667 -40.869 13.763 1.00 55.66 781 GLN A C 1
ATOM 5991 O O . GLN A 1 781 ? -20.411 -41.769 14.157 1.00 55.66 781 GLN A O 1
ATOM 5996 N N . GLY A 1 782 ? -19.993 -40.027 12.781 1.00 61.22 782 GLY A N 1
ATOM 5997 C CA . GLY A 1 782 ? -21.160 -40.200 11.929 1.00 61.22 782 GLY A CA 1
ATOM 5998 C C . GLY A 1 782 ? -21.153 -41.582 11.284 1.00 61.22 782 GLY A C 1
ATOM 5999 O O . GLY A 1 782 ? -20.104 -42.150 10.969 1.00 61.22 782 GLY A O 1
ATOM 6000 N N . ASP A 1 783 ? -22.338 -42.153 11.123 1.00 69.94 783 ASP A N 1
ATOM 6001 C CA . ASP A 1 783 ? -22.474 -43.516 10.657 1.00 69.94 783 ASP A CA 1
ATOM 6002 C C . ASP A 1 783 ? -22.472 -43.577 9.122 1.00 69.94 783 ASP A C 1
ATOM 6004 O O . ASP A 1 783 ? -23.019 -42.723 8.420 1.00 69.94 783 ASP A O 1
ATOM 6008 N N . GLY A 1 784 ? -21.864 -44.628 8.567 1.00 61.25 784 GLY A N 1
ATOM 6009 C CA . GLY A 1 784 ? -21.780 -44.821 7.114 1.00 61.25 784 GLY A CA 1
ATOM 6010 C C . GLY A 1 784 ? -23.130 -45.066 6.422 1.00 61.25 784 GLY A C 1
ATOM 6011 O O . GLY A 1 784 ? -23.151 -45.292 5.213 1.00 61.25 784 GLY A O 1
ATOM 6012 N N . THR A 1 785 ? -24.244 -45.066 7.165 1.00 70.62 785 THR A N 1
ATOM 6013 C CA . THR A 1 785 ? -25.609 -45.192 6.631 1.00 70.62 785 THR A CA 1
ATOM 6014 C C . THR A 1 785 ? -26.330 -43.846 6.486 1.00 70.62 785 THR A C 1
ATOM 6016 O O . THR A 1 785 ? -27.339 -43.775 5.781 1.00 70.62 785 THR A O 1
ATOM 6019 N N . TYR A 1 786 ? -25.780 -42.773 7.072 1.00 67.81 786 TYR A N 1
ATOM 6020 C CA . TYR A 1 786 ? -26.359 -41.426 7.132 1.00 67.81 786 TYR A CA 1
ATOM 6021 C C . TYR A 1 786 ? -27.662 -41.336 7.949 1.00 67.81 786 TYR A C 1
ATOM 6023 O O . TYR A 1 786 ? -28.494 -40.451 7.707 1.00 67.81 786 TYR A O 1
ATOM 6031 N N . GLU A 1 787 ? -27.851 -42.245 8.907 1.00 75.75 787 GLU A N 1
ATOM 6032 C CA . GLU A 1 787 ? -28.855 -42.130 9.972 1.00 75.75 787 GLU A CA 1
ATOM 6033 C C . GLU A 1 787 ? -28.370 -41.190 11.086 1.00 75.75 787 GLU A C 1
ATOM 6035 O O . GLU A 1 787 ? -29.182 -40.468 11.666 1.00 75.75 787 GLU A O 1
ATOM 6040 N N . VAL A 1 788 ? -27.053 -41.112 11.302 1.00 82.69 788 VAL A N 1
ATOM 6041 C CA . VAL A 1 788 ? -26.378 -40.120 12.148 1.00 82.69 788 VAL A CA 1
ATOM 6042 C C . VAL A 1 788 ? -25.287 -39.444 11.314 1.00 82.69 788 VAL A C 1
ATOM 6044 O O . VAL A 1 788 ? -24.250 -40.055 11.058 1.00 82.69 788 VAL A O 1
ATOM 6047 N N . PRO A 1 789 ? -25.478 -38.204 10.834 1.00 83.62 789 PRO A N 1
ATOM 6048 C CA . PRO A 1 789 ? -24.435 -37.521 10.080 1.00 83.62 789 PRO A CA 1
ATOM 6049 C C . PRO A 1 789 ? -23.291 -37.094 11.005 1.00 83.62 789 PRO A C 1
ATOM 6051 O O . PRO A 1 789 ? -23.498 -36.902 12.201 1.00 83.62 789 PRO A O 1
ATOM 6054 N N . HIS A 1 790 ? -22.098 -36.872 10.446 1.00 82.44 790 HIS A N 1
ATOM 6055 C CA . HIS A 1 790 ? -21.024 -36.218 11.193 1.00 82.44 790 HIS A CA 1
ATOM 6056 C C . HIS A 1 790 ? -21.461 -34.794 11.545 1.00 82.44 790 HIS A C 1
ATOM 6058 O O . HIS A 1 790 ? -21.614 -33.941 10.662 1.00 82.44 790 HIS A O 1
ATOM 6064 N N . THR A 1 791 ? -21.693 -34.560 12.830 1.00 82.81 791 THR A N 1
ATOM 6065 C CA . THR A 1 791 ? -21.914 -33.231 13.392 1.00 82.81 791 THR A CA 1
ATOM 6066 C C . THR A 1 791 ? -20.616 -32.679 13.957 1.00 82.81 791 THR A C 1
ATOM 6068 O O . THR A 1 791 ? -19.730 -33.447 14.305 1.00 82.81 791 THR A O 1
ATOM 6071 N N . PHE A 1 792 ? -20.545 -31.359 14.080 1.00 75.81 792 PHE A N 1
ATOM 6072 C CA . PHE A 1 792 ? -19.512 -30.635 14.813 1.00 75.81 792 PHE A CA 1
ATOM 6073 C C . PHE A 1 792 ? -20.175 -29.595 15.710 1.00 75.81 792 PHE A C 1
ATOM 6075 O O . PHE A 1 792 ? -21.307 -29.159 15.439 1.00 75.81 792 PHE A O 1
ATOM 6082 N N . SER A 1 793 ? -19.453 -29.111 16.718 1.00 73.38 793 SER A N 1
ATOM 6083 C CA . SER A 1 793 ? -19.890 -27.918 17.433 1.00 73.38 793 SER A CA 1
ATOM 6084 C C . SER A 1 793 ? -19.800 -26.692 16.526 1.00 73.38 793 SER A C 1
ATOM 6086 O O . SER A 1 793 ? -18.974 -26.596 15.618 1.00 73.38 793 SER A O 1
ATOM 6088 N N . LEU A 1 794 ? -20.654 -25.704 16.781 1.00 72.56 794 LEU A N 1
ATOM 6089 C CA . LEU A 1 794 ? -20.753 -24.522 15.927 1.00 72.56 794 LEU A CA 1
ATOM 6090 C C . LEU A 1 794 ? -19.431 -23.720 15.892 1.00 72.56 794 LEU A C 1
ATOM 6092 O O . LEU A 1 794 ? -19.000 -23.290 14.822 1.00 72.56 794 LEU A O 1
ATOM 6096 N N . TRP A 1 795 ? -18.745 -23.614 17.034 1.00 67.69 795 TRP A N 1
ATOM 6097 C CA . TRP A 1 795 ? -17.424 -22.983 17.189 1.00 67.69 795 TRP A CA 1
ATOM 6098 C C . TRP A 1 795 ? -16.262 -23.761 16.547 1.00 67.69 795 TRP A C 1
ATOM 6100 O O . TRP A 1 795 ? -15.248 -23.155 16.213 1.00 67.69 795 TRP A O 1
ATOM 6110 N N . ASP A 1 796 ? -16.409 -25.065 16.295 1.00 69.38 796 ASP A N 1
ATOM 6111 C CA . ASP A 1 796 ? -15.386 -25.864 15.598 1.00 69.38 796 ASP A CA 1
ATOM 6112 C C . ASP A 1 796 ? -15.375 -25.579 14.087 1.00 69.38 796 ASP A C 1
ATOM 6114 O O . ASP A 1 796 ? -14.421 -25.909 13.388 1.00 69.38 796 ASP A O 1
ATOM 6118 N N . THR A 1 797 ? -16.428 -24.933 13.575 1.00 67.50 797 THR A N 1
ATOM 6119 C CA . THR A 1 797 ? -16.680 -24.770 12.129 1.00 67.50 797 THR A CA 1
ATOM 6120 C C . THR A 1 797 ? -16.763 -23.325 11.648 1.00 67.50 797 THR A C 1
ATOM 6122 O O . THR A 1 797 ? -16.635 -23.072 10.449 1.00 67.50 797 THR A O 1
ATOM 6125 N N . LEU A 1 798 ? -16.975 -22.381 12.565 1.00 71.81 798 LEU A N 1
ATOM 6126 C CA . LEU A 1 798 ? -17.056 -20.946 12.303 1.00 71.81 798 LEU A CA 1
ATOM 6127 C C . LEU A 1 798 ? -15.947 -20.225 13.073 1.00 71.81 798 LEU A C 1
ATOM 6129 O O . LEU A 1 798 ? -15.459 -20.735 14.080 1.00 71.81 798 LEU A O 1
ATOM 6133 N N . THR A 1 799 ? -15.563 -19.028 12.625 1.00 70.62 799 THR A N 1
ATOM 6134 C CA . THR A 1 799 ? -14.702 -18.151 13.430 1.00 70.62 799 THR A CA 1
ATOM 6135 C C . THR A 1 799 ? -15.457 -17.768 14.699 1.00 70.62 799 THR A C 1
ATOM 6137 O O . THR A 1 799 ? -16.577 -17.258 14.631 1.00 70.62 799 THR A O 1
ATOM 6140 N N . SER A 1 800 ? -14.882 -18.044 15.868 1.00 71.81 800 SER A N 1
ATOM 6141 C CA . SER A 1 800 ? -15.567 -17.814 17.142 1.00 71.81 800 SER A CA 1
ATOM 6142 C C . SER A 1 800 ? -14.608 -17.422 18.249 1.00 71.81 800 SER A C 1
ATOM 6144 O O . SER A 1 800 ? -13.596 -18.096 18.430 1.00 71.81 800 SER A O 1
ATOM 6146 N N . LEU A 1 801 ? -14.973 -16.418 19.043 1.00 77.69 801 LEU A N 1
ATOM 6147 C CA . LEU A 1 801 ? -14.265 -16.084 20.271 1.00 77.69 801 LEU A CA 1
ATOM 6148 C C . LEU A 1 801 ? -14.878 -16.831 21.459 1.00 77.69 801 LEU A C 1
ATOM 6150 O O . LEU A 1 801 ? -16.052 -16.656 21.782 1.00 77.69 801 LEU A O 1
ATOM 6154 N N . SER A 1 802 ? -14.072 -17.638 22.130 1.00 81.00 802 SER A N 1
ATOM 6155 C CA . SER A 1 802 ? -14.400 -18.279 23.400 1.00 81.00 802 SER A CA 1
ATOM 6156 C C . SER A 1 802 ? -13.872 -17.406 24.531 1.00 81.00 802 SER A C 1
ATOM 6158 O O . SER A 1 802 ? -12.674 -17.153 24.593 1.00 81.00 802 SER A O 1
ATOM 6160 N N . VAL A 1 803 ? -14.749 -16.936 25.415 1.00 84.75 803 VAL A N 1
ATOM 6161 C CA . VAL A 1 803 ? -14.383 -16.136 26.588 1.00 84.75 803 VAL A CA 1
ATOM 6162 C C . VAL A 1 803 ? -14.706 -16.924 27.849 1.00 84.75 803 VAL A C 1
ATOM 6164 O O . VAL A 1 803 ? -15.865 -17.228 28.130 1.00 84.75 803 VAL A O 1
ATOM 6167 N N . TYR A 1 804 ? -13.677 -17.230 28.624 1.00 90.31 804 TYR A N 1
ATOM 6168 C CA . TYR A 1 804 ? -13.750 -17.931 29.899 1.00 90.31 804 TYR A CA 1
ATOM 6169 C C . TYR A 1 804 ? -13.459 -16.949 31.034 1.00 90.31 804 TYR A C 1
ATOM 6171 O O . TYR A 1 804 ? -12.577 -16.101 30.908 1.00 90.31 804 TYR A O 1
ATOM 6179 N N . THR A 1 805 ? -14.169 -17.066 32.154 1.00 91.94 805 THR A N 1
ATOM 6180 C CA . THR A 1 805 ? -13.870 -16.328 33.388 1.00 91.94 805 THR A CA 1
ATOM 6181 C C . THR A 1 805 ? -13.364 -17.280 34.463 1.00 91.94 805 THR A C 1
ATOM 6183 O O . THR A 1 805 ? -13.886 -18.382 34.631 1.00 91.94 805 THR A O 1
ATOM 6186 N N . TYR A 1 806 ? -12.375 -16.840 35.235 1.00 95.62 806 TYR A N 1
ATOM 6187 C CA . TYR A 1 806 ? -11.822 -17.569 36.373 1.00 95.62 806 TYR A CA 1
ATOM 6188 C C . TYR A 1 806 ? -11.677 -16.646 37.584 1.00 95.62 806 TYR A C 1
ATOM 6190 O O . TYR A 1 806 ? -11.483 -15.439 37.437 1.00 95.62 806 TYR A O 1
ATOM 6198 N N . TYR A 1 807 ? -11.685 -17.227 38.781 1.00 95.44 807 TYR A N 1
ATOM 6199 C CA . TYR A 1 807 ? -11.065 -16.612 39.956 1.00 95.44 807 TYR A CA 1
ATOM 6200 C C . TYR A 1 807 ? -9.793 -17.375 40.324 1.00 95.44 807 TYR A C 1
ATOM 6202 O O . TYR A 1 807 ? -9.676 -18.576 40.065 1.00 95.44 807 TYR A O 1
ATOM 6210 N N . GLU A 1 808 ? -8.831 -16.686 40.928 1.00 94.75 808 GLU A N 1
ATOM 6211 C CA . GLU A 1 808 ? -7.582 -17.297 41.376 1.00 94.75 808 GLU A CA 1
ATOM 6212 C C . GLU A 1 808 ? -7.560 -17.426 42.903 1.00 94.75 808 GLU A C 1
ATOM 6214 O O . GLU A 1 808 ? -7.819 -16.467 43.627 1.00 94.75 808 GLU A O 1
ATOM 6219 N N . THR A 1 809 ? -7.222 -18.614 43.406 1.00 92.12 809 THR A N 1
ATOM 6220 C CA . THR A 1 809 ? -6.850 -18.805 44.813 1.00 92.12 809 THR A CA 1
ATOM 6221 C C . THR A 1 809 ? -5.341 -18.937 44.919 1.00 92.12 809 THR A C 1
ATOM 6223 O O . THR A 1 809 ? -4.749 -19.814 44.279 1.00 92.12 809 THR A O 1
ATOM 6226 N N . VAL A 1 810 ? -4.731 -18.117 45.770 1.00 90.19 810 VAL A N 1
ATOM 6227 C CA . VAL A 1 810 ? -3.294 -18.158 46.050 1.00 90.19 810 VAL A CA 1
ATOM 6228 C C . VAL A 1 810 ? -3.054 -18.930 47.344 1.00 90.19 810 VAL A C 1
ATOM 6230 O O . VAL A 1 810 ? -3.556 -18.549 48.401 1.00 90.19 810 VAL A O 1
ATOM 6233 N N . GLN A 1 811 ? -2.269 -20.003 47.284 1.00 90.88 811 GLN A N 1
ATOM 6234 C CA . GLN A 1 811 ? -1.779 -20.678 48.481 1.00 90.88 811 GLN A CA 1
ATOM 6235 C C . GLN A 1 811 ? -0.502 -19.982 48.949 1.00 90.88 811 GLN A C 1
ATOM 6237 O O . GLN A 1 811 ? 0.510 -20.004 48.246 1.00 90.88 811 GLN A O 1
ATOM 6242 N N . LEU A 1 812 ? -0.541 -19.378 50.134 1.00 90.62 812 LEU A N 1
ATOM 6243 C CA . LEU A 1 812 ? 0.624 -18.755 50.761 1.00 90.62 812 LEU A CA 1
ATOM 6244 C C . LEU A 1 812 ? 1.405 -19.775 51.607 1.00 90.62 812 LEU A C 1
ATOM 6246 O O . LEU A 1 812 ? 0.823 -20.719 52.147 1.00 90.62 812 LEU A O 1
ATOM 6250 N N . ASN A 1 813 ? 2.721 -19.590 51.729 1.00 91.31 813 ASN A N 1
ATOM 6251 C CA . ASN A 1 813 ? 3.531 -20.263 52.748 1.00 91.31 813 ASN A CA 1
ATOM 6252 C C . ASN A 1 813 ? 3.517 -19.482 54.074 1.00 91.31 813 ASN A C 1
ATOM 6254 O O . ASN A 1 813 ? 2.932 -18.411 54.180 1.00 91.31 813 ASN A O 1
ATOM 6258 N N . GLU A 1 814 ? 4.246 -19.990 55.070 1.00 92.12 814 GLU A N 1
ATOM 6259 C CA . GLU A 1 814 ? 4.441 -19.358 56.388 1.00 92.12 814 GLU A CA 1
ATOM 6260 C C . GLU A 1 814 ? 5.104 -17.961 56.348 1.00 92.12 814 GLU A C 1
ATOM 6262 O O . GLU A 1 814 ? 5.209 -17.302 57.378 1.00 92.12 814 GLU A O 1
ATOM 6267 N N . THR A 1 815 ? 5.568 -17.508 55.178 1.00 90.88 815 THR A N 1
ATOM 6268 C CA . THR A 1 815 ? 6.176 -16.183 54.951 1.00 90.88 815 THR A CA 1
ATOM 6269 C C . THR A 1 815 ? 5.318 -15.283 54.050 1.00 90.88 815 THR A C 1
ATOM 6271 O O . THR A 1 815 ? 5.846 -14.356 53.442 1.00 90.88 815 THR A O 1
ATOM 6274 N N . ASP A 1 816 ? 4.023 -15.586 53.911 1.00 86.88 816 ASP A N 1
ATOM 6275 C CA . ASP A 1 816 ? 3.057 -14.888 53.047 1.00 86.88 816 ASP A CA 1
ATOM 6276 C C . ASP A 1 816 ? 3.474 -14.792 51.561 1.00 86.88 816 ASP A C 1
ATOM 6278 O O . ASP A 1 816 ? 2.990 -13.948 50.806 1.00 86.88 816 ASP A O 1
ATOM 6282 N N . MET A 1 817 ? 4.353 -15.690 51.099 1.00 81.81 817 MET A N 1
ATOM 6283 C CA . MET A 1 817 ? 4.730 -15.801 49.688 1.00 81.81 817 MET A CA 1
ATOM 6284 C C . MET A 1 817 ? 3.851 -16.830 48.977 1.00 81.81 817 MET A C 1
ATOM 6286 O O . MET A 1 817 ? 3.637 -17.933 49.484 1.00 81.81 817 MET A O 1
ATOM 6290 N N . ALA A 1 818 ? 3.394 -16.494 47.770 1.00 83.12 818 ALA A N 1
ATOM 6291 C CA . ALA A 1 818 ? 2.637 -17.395 46.908 1.00 83.12 818 ALA A CA 1
ATOM 6292 C C . ALA A 1 818 ? 3.457 -18.646 46.533 1.00 83.12 818 ALA A C 1
ATOM 6294 O O . ALA A 1 818 ? 4.477 -18.547 45.854 1.00 83.12 818 ALA A O 1
ATOM 6295 N N . VAL A 1 819 ? 2.988 -19.821 46.957 1.00 87.75 819 VAL A N 1
ATOM 6296 C CA . VAL A 1 819 ? 3.555 -21.142 46.623 1.00 87.75 819 VAL A CA 1
ATOM 6297 C C . VAL A 1 819 ? 2.885 -21.723 45.389 1.00 87.75 819 VAL A C 1
ATOM 6299 O O . VAL A 1 819 ? 3.543 -22.313 44.536 1.00 87.75 819 VAL A O 1
ATOM 6302 N N . SER A 1 820 ? 1.565 -21.568 45.303 1.00 89.75 820 SER A N 1
ATOM 6303 C CA . SER A 1 820 ? 0.766 -22.013 44.171 1.00 89.75 820 SER A CA 1
ATOM 6304 C C . SER A 1 820 ? -0.350 -21.011 43.887 1.00 89.75 820 SER A C 1
ATOM 6306 O O . SER A 1 820 ? -0.863 -20.339 44.785 1.00 89.75 820 SER A O 1
ATOM 6308 N N . ARG A 1 821 ? -0.710 -20.909 42.610 1.00 90.81 821 ARG A N 1
ATOM 6309 C CA . ARG A 1 821 ? -1.876 -20.183 42.110 1.00 90.81 821 ARG A CA 1
ATOM 6310 C C . ARG A 1 821 ? -2.764 -21.211 41.429 1.00 90.81 821 ARG A C 1
ATOM 6312 O O . ARG A 1 821 ? -2.292 -21.940 40.562 1.00 90.81 821 ARG A O 1
ATOM 6319 N N . THR A 1 822 ? -4.018 -21.314 41.856 1.00 92.62 822 THR A N 1
ATOM 6320 C CA . THR A 1 822 ? -5.000 -22.226 41.250 1.00 92.62 822 THR A CA 1
ATOM 6321 C C . THR A 1 822 ? -6.126 -21.398 40.660 1.00 92.62 822 THR A C 1
ATOM 6323 O O . THR A 1 822 ? -6.758 -20.626 41.381 1.00 92.62 822 THR A O 1
ATOM 6326 N N . ARG A 1 823 ? -6.368 -21.558 39.357 1.00 95.19 823 ARG A N 1
ATOM 6327 C CA . ARG A 1 823 ? -7.460 -20.895 38.640 1.00 95.19 823 ARG A CA 1
ATOM 6328 C C . ARG A 1 823 ? -8.678 -21.800 38.631 1.00 95.19 823 ARG A C 1
ATOM 6330 O O . ARG A 1 823 ? -8.599 -22.945 38.195 1.00 95.19 823 ARG A O 1
ATOM 6337 N N . HIS A 1 824 ? -9.796 -21.269 39.098 1.00 91.75 824 HIS A N 1
ATOM 6338 C CA . HIS A 1 824 ? -11.070 -21.970 39.188 1.00 91.75 824 HIS A CA 1
ATOM 6339 C C . HIS A 1 824 ? -12.041 -21.327 38.196 1.00 91.75 824 HIS A C 1
ATOM 6341 O O . HIS A 1 824 ? -12.228 -20.109 38.265 1.00 91.75 824 HIS A O 1
ATOM 6347 N N . PRO A 1 825 ? -12.630 -22.087 37.257 1.00 90.19 825 PRO A N 1
ATOM 6348 C CA . PRO A 1 825 ? -13.560 -21.528 36.282 1.00 90.19 825 PRO A CA 1
ATOM 6349 C C . PRO A 1 825 ? -14.829 -21.020 36.977 1.00 90.19 825 PRO A C 1
ATOM 6351 O O . PRO A 1 825 ? -15.384 -21.692 37.845 1.00 90.19 825 PRO A O 1
ATOM 6354 N N . LEU A 1 826 ? -15.287 -19.835 36.575 1.00 86.81 826 LEU A N 1
ATOM 6355 C CA . LEU A 1 826 ? -16.549 -19.224 37.000 1.00 86.81 826 LEU A CA 1
ATOM 6356 C C . LEU A 1 826 ? -17.640 -19.452 35.958 1.00 86.81 826 LEU A C 1
ATOM 6358 O O . LEU A 1 826 ? -18.709 -19.967 36.273 1.00 86.81 826 LEU A O 1
ATOM 6362 N N . ALA A 1 827 ? -17.368 -19.053 34.718 1.00 84.38 827 ALA A N 1
ATOM 6363 C CA . ALA A 1 827 ? -18.277 -19.179 33.592 1.00 84.38 827 ALA A CA 1
ATOM 6364 C C . ALA A 1 827 ? -17.496 -19.246 32.273 1.00 84.38 827 ALA A C 1
ATOM 6366 O O . ALA A 1 827 ? -16.284 -19.034 32.220 1.00 84.38 827 ALA A O 1
ATOM 6367 N N . PHE A 1 828 ? -18.216 -19.521 31.192 1.00 82.50 828 PHE A N 1
ATOM 6368 C CA . PHE A 1 828 ? -17.703 -19.441 29.833 1.00 82.50 828 PHE A CA 1
ATOM 6369 C C . PHE A 1 828 ? -18.795 -18.915 28.900 1.00 82.50 828 PHE A C 1
ATOM 6371 O O . PHE A 1 828 ? -19.985 -18.945 29.224 1.00 82.50 828 PHE A O 1
ATOM 6378 N N . SER A 1 829 ? -18.406 -18.390 27.746 1.00 74.19 829 SER A N 1
ATOM 6379 C CA . SER A 1 829 ? -19.310 -17.921 26.698 1.00 74.19 829 SER A CA 1
ATOM 6380 C C . SER A 1 829 ? -18.620 -18.024 25.345 1.00 74.19 829 SER A C 1
ATOM 6382 O O . SER A 1 829 ? -17.448 -17.682 25.226 1.00 74.19 829 SER A O 1
ATOM 6384 N N . HIS A 1 830 ? -19.344 -18.473 24.320 1.00 72.00 830 HIS A N 1
ATOM 6385 C CA . HIS A 1 830 ? -18.822 -18.570 22.957 1.00 72.00 830 HIS A CA 1
ATOM 6386 C C . HIS A 1 830 ? -19.566 -17.598 22.040 1.00 72.00 830 HIS A C 1
ATOM 6388 O O . HIS A 1 830 ? -20.784 -17.687 21.876 1.00 72.00 830 HIS A O 1
ATOM 6394 N N . TYR A 1 831 ? -18.815 -16.699 21.414 1.00 72.50 831 TYR A N 1
ATOM 6395 C CA . TYR A 1 831 ? -19.279 -15.747 20.413 1.00 72.50 831 TYR A CA 1
ATOM 6396 C C . TYR A 1 831 ? -18.844 -16.248 19.048 1.00 72.50 831 TYR A C 1
ATOM 6398 O O . TYR A 1 831 ? -17.757 -15.936 18.566 1.00 72.50 831 TYR A O 1
ATOM 6406 N N . ALA A 1 832 ? -19.685 -17.062 18.421 1.00 65.88 832 ALA A N 1
ATOM 6407 C CA . ALA A 1 832 ? -19.500 -17.358 17.015 1.00 65.88 832 ALA A CA 1
ATOM 6408 C C . ALA A 1 832 ? -19.815 -16.108 16.194 1.00 65.88 832 ALA A C 1
ATOM 6410 O O . ALA A 1 832 ? -20.904 -15.542 16.299 1.00 65.88 832 ALA A O 1
ATOM 6411 N N . VAL A 1 833 ? -18.860 -15.689 15.374 1.00 65.88 833 VAL A N 1
ATOM 6412 C CA . VAL A 1 833 ? -19.033 -14.589 14.437 1.00 65.88 833 VAL A CA 1
ATOM 6413 C C . VAL A 1 833 ? -19.612 -15.228 13.175 1.00 65.88 833 VAL A C 1
ATOM 6415 O O . VAL A 1 833 ? -18.913 -15.929 12.445 1.00 65.88 833 VAL A O 1
ATOM 6418 N N . TYR A 1 834 ? -20.923 -15.077 12.969 1.00 59.41 834 TYR A N 1
ATOM 6419 C CA . TYR A 1 834 ? -21.640 -15.695 11.842 1.00 59.41 834 TYR A CA 1
ATOM 6420 C C . TYR A 1 834 ? -22.666 -14.787 11.162 1.00 59.41 834 TYR A C 1
ATOM 6422 O O . TYR A 1 834 ? -23.230 -15.179 10.142 1.00 59.41 834 TYR A O 1
ATOM 6430 N N . ASP A 1 835 ? -22.929 -13.586 11.680 1.00 50.22 835 ASP A N 1
ATOM 6431 C CA . ASP A 1 835 ? -23.859 -12.675 11.019 1.00 50.22 835 ASP A CA 1
ATOM 6432 C C . ASP A 1 835 ? -23.112 -11.864 9.954 1.00 50.22 835 ASP A C 1
ATOM 6434 O O . ASP A 1 835 ? -22.345 -10.947 10.249 1.00 50.22 835 ASP A O 1
ATOM 6438 N N . SER A 1 836 ? -23.297 -12.240 8.687 1.00 43.22 836 SER A N 1
ATOM 6439 C CA . SER A 1 836 ? -22.804 -11.454 7.556 1.00 43.22 836 SER A CA 1
ATOM 6440 C C . SER A 1 836 ? -23.421 -10.057 7.627 1.00 43.22 836 SER A C 1
ATOM 6442 O O . SER A 1 836 ? -24.644 -9.978 7.699 1.00 43.22 836 SER A O 1
ATOM 6444 N N . HIS A 1 837 ? -22.597 -9.000 7.579 1.00 49.28 837 HIS A N 1
ATOM 6445 C CA . HIS A 1 837 ? -22.890 -7.598 7.956 1.00 49.28 837 HIS A CA 1
ATOM 6446 C C . HIS A 1 837 ? -24.006 -6.891 7.160 1.00 49.28 837 HIS A C 1
ATOM 6448 O O . HIS A 1 837 ? -23.805 -5.860 6.522 1.00 49.28 837 HIS A O 1
ATOM 6454 N N . ASN A 1 838 ? -25.205 -7.458 7.177 1.00 36.19 838 ASN A N 1
ATOM 6455 C CA . ASN A 1 838 ? -26.316 -7.066 6.337 1.00 36.19 838 ASN A CA 1
ATOM 6456 C C . ASN A 1 838 ? -27.652 -7.285 7.056 1.00 36.19 838 ASN A C 1
ATOM 6458 O O . ASN A 1 838 ? -28.563 -7.905 6.515 1.00 36.19 838 ASN A O 1
ATOM 6462 N N . GLN A 1 839 ? -27.771 -6.728 8.268 1.00 36.94 839 GLN A N 1
ATOM 6463 C CA . GLN A 1 839 ? -28.893 -5.857 8.641 1.00 36.94 839 GLN A CA 1
ATOM 6464 C C . GLN A 1 839 ? -28.720 -5.258 10.045 1.00 36.94 839 GLN A C 1
ATOM 6466 O O . GLN A 1 839 ? -28.309 -5.920 10.990 1.00 36.94 839 GLN A O 1
ATOM 6471 N N . ARG A 1 840 ? -29.159 -4.004 10.213 1.00 32.59 840 ARG A N 1
ATOM 6472 C CA . ARG A 1 840 ? -29.370 -3.383 11.531 1.00 32.59 840 ARG A CA 1
ATOM 6473 C C . ARG A 1 840 ? -30.639 -3.936 12.204 1.00 32.59 840 ARG A C 1
ATOM 6475 O O . ARG A 1 840 ? -31.578 -3.176 12.448 1.00 32.59 840 ARG A O 1
ATOM 6482 N N . VAL A 1 841 ? -30.691 -5.230 12.524 1.00 35.91 841 VAL A N 1
ATOM 6483 C CA . VAL A 1 841 ? -31.730 -5.761 13.423 1.00 35.91 841 VAL A CA 1
ATOM 6484 C C . VAL A 1 841 ? -31.237 -5.631 14.860 1.00 35.91 841 VAL A C 1
ATOM 6486 O O . VAL A 1 841 ? -30.467 -6.449 15.350 1.00 35.91 841 VAL A O 1
ATOM 6489 N N . ARG A 1 842 ? -31.707 -4.599 15.570 1.00 32.16 842 ARG A N 1
ATOM 6490 C CA . ARG A 1 842 ? -31.554 -4.523 17.030 1.00 32.16 842 ARG A CA 1
ATOM 6491 C C . ARG A 1 842 ? -32.377 -5.640 17.683 1.00 32.16 842 ARG A C 1
ATOM 6493 O O . ARG A 1 842 ? -33.538 -5.411 18.018 1.00 32.16 842 ARG A O 1
ATOM 6500 N N . GLN A 1 843 ? -31.791 -6.814 17.905 1.00 32.97 843 GLN A N 1
ATOM 6501 C CA . GLN A 1 843 ? -32.336 -7.769 18.870 1.00 32.97 843 GLN A CA 1
ATOM 6502 C C . GLN A 1 843 ? -31.800 -7.441 20.275 1.00 32.97 843 GLN A C 1
ATOM 6504 O O . GLN A 1 843 ? -30.591 -7.503 20.494 1.00 32.97 843 GLN A O 1
ATOM 6509 N N . PRO A 1 844 ? -32.659 -7.095 21.253 1.00 28.16 844 PRO A N 1
ATOM 6510 C CA . PRO A 1 844 ? -32.245 -6.962 22.643 1.00 28.16 844 PRO A CA 1
ATOM 6511 C C . PRO A 1 844 ? -32.049 -8.359 23.254 1.00 28.16 844 PRO A C 1
ATOM 6513 O O . PRO A 1 844 ? -32.955 -8.917 23.875 1.00 28.16 844 PRO A O 1
ATOM 6516 N N . GLY A 1 845 ? -30.857 -8.927 23.061 1.00 29.62 845 GLY A N 1
ATOM 6517 C CA . GLY A 1 845 ? -30.442 -10.227 23.593 1.00 29.62 845 GLY A CA 1
ATOM 6518 C C . GLY A 1 845 ? -30.259 -10.223 25.113 1.00 29.62 845 GLY A C 1
ATOM 6519 O O . GLY A 1 845 ? -29.141 -10.320 25.610 1.00 29.62 845 GLY A O 1
ATOM 6520 N N . LEU A 1 846 ? -31.353 -10.119 25.870 1.00 23.28 846 LEU A N 1
ATOM 6521 C CA . LEU A 1 846 ? -31.334 -10.179 27.333 1.00 23.28 846 LEU A CA 1
ATOM 6522 C C . LEU A 1 846 ? -31.234 -11.644 27.791 1.00 23.28 846 LEU A C 1
ATOM 6524 O O . LEU A 1 846 ? -32.212 -12.256 28.228 1.00 23.28 846 LEU A O 1
ATOM 6528 N N . VAL A 1 847 ? -30.031 -12.214 27.672 1.00 25.53 847 VAL A N 1
ATOM 6529 C CA . VAL A 1 847 ? -29.709 -13.566 28.146 1.00 25.53 847 VAL A CA 1
ATOM 6530 C C . VAL A 1 847 ? -29.733 -13.581 29.674 1.00 25.53 847 VAL A C 1
ATOM 6532 O O . VAL A 1 847 ? -28.732 -13.342 30.345 1.00 25.53 847 VAL A O 1
ATOM 6535 N N . ARG A 1 848 ? -30.896 -13.895 30.254 1.00 22.81 848 ARG A N 1
ATOM 6536 C CA . ARG A 1 848 ? -30.955 -14.353 31.645 1.00 22.81 848 ARG A CA 1
ATOM 6537 C C . ARG A 1 848 ? -30.385 -15.764 31.713 1.00 22.81 848 ARG A C 1
ATOM 6539 O O . ARG A 1 848 ? -31.103 -16.725 31.437 1.00 22.81 848 ARG A O 1
ATOM 6546 N N . MET A 1 849 ? -29.132 -15.884 32.145 1.00 22.55 849 MET A N 1
ATOM 6547 C CA . MET A 1 849 ? -28.658 -17.134 32.732 1.00 22.55 849 MET A CA 1
ATOM 6548 C C . MET A 1 849 ? -29.581 -17.474 33.912 1.00 22.55 849 MET A C 1
ATOM 6550 O O . MET A 1 849 ? -29.720 -16.685 34.849 1.00 22.55 849 MET A O 1
ATOM 6554 N N . ARG A 1 850 ? -30.285 -18.608 33.830 1.00 21.91 850 ARG A N 1
ATOM 6555 C CA . ARG A 1 850 ? -30.963 -19.190 34.993 1.00 21.91 850 ARG A CA 1
ATOM 6556 C C . ARG A 1 850 ? -29.928 -19.974 35.795 1.00 21.91 850 ARG A C 1
ATOM 6558 O O . ARG A 1 850 ? -29.153 -20.718 35.200 1.00 21.91 850 ARG A O 1
ATOM 6565 N N . GLN A 1 851 ? -29.961 -19.773 37.111 1.00 25.39 851 GLN A N 1
ATOM 6566 C CA . GLN A 1 851 ? -29.389 -20.691 38.099 1.00 25.39 851 GLN A CA 1
ATOM 6567 C C . GLN A 1 851 ? -30.067 -22.065 38.010 1.00 25.39 851 GLN A C 1
ATOM 6569 O O . GLN A 1 851 ? -31.271 -22.087 37.651 1.00 25.39 851 GLN A O 1
#

Foldseek 3Di:
DDDDDDDDDDDDDDDPPVVVVVVVVVVVVPPPPPQPLFQEAEAAECEPNDWDQFQAQDDDDDDDDADHTPVNVVFFWAWFDADDDFKTKTWTWHWHPDDPQAIKIKIKMKIARAQFADQPKKKKKWKQQALPLFADFQIKMKIFRADDDPVPDDPDTRQADWDNGWDWTPFIWIWTADPPDDPLPRTDTDDVVQRVQKTKTKTAAQHPAPDPTHDMMMMMIMHTECPSRRPHDPDHQKMFMKMKIWRFHPPPDPDTHDIDITIPPPVQADDLDPPPDDDDPDDPCVVPPPPPPPSVPPDPPDPPPVVRDRGSNRTHIYGNPSWAKAKFCPDPAQWDKQNHRDAAQAAAAAALFKIKIKGKIAMETRDDDPDDPWFWWKKKKWKWFAAPPDDDPTDIDMDMDGRDTHDYPDMDIDIDIAGNNDAAPDPRYHPNCVVVRPDTFFMKMKMFIDDGSRHNHPHCNGGIDIRHGHGYFFDKDKDWDKDAPQLPPPADAPDKDKKKKFKDKFPDDCPVPPPVVPVCPPPVSVLVSVLVVLVVVLVVVVVVCVVVPPPPVVVNVVSVVVSVVVNVVVVVVVCVVVQVVVQPPAPDPFKHQPCCVVQVWAGDRPDRRMTIGMDHHVDMDITMIITGHHFFPWAKDKDKQWQADPVRFGDKDKDFDDAQKKKKKAKDKWKDQQADPDPDDTDGQQAAADPPPPDDQDKLADPDPDDLNRRQFHKKKDLVRSPPAIGGCGRIWTFHHHPPRGIIIIHTTHGGPRSNRMGIIITMTMIIGHHQPDPDPDPDDADPVNNRTDIDDPSNTATKMKMWIWGWDFDADPVRDGPDIDTDTDDIDMGGPHHRPPDPDPDPPPDDDDD

Secondary structure (DSSP, 8-state):
---------------SHHHHHHHHHHHHHSS---------EE-EE-TT----SSS--------TTPPPPTTGGGS--EEES-SSSS-EEEEEEEEE--STTS-EEEEEEEEES-S-B-TT-EEEEEEESS--SS--TT-EEEEEE-S---SSBTBPPBSS-EEEEEEEPSEEEEEEE-TTS-GGG-EEE--HHHHTT-EEEEEEE---SS-S--SEEEEEEEEE-SSSSS---SSSSEEEEEEEEEE-----SSS--S-EEEEESTTTSPPSS-TT--S-S---GGG-S-TTT------TT-TTGGGGSPPGGGSEEEE-SS---B----SS-SEEETTEE--TT---EETTSEEEEEEEE--B-SS--SS---EEEEEEEEEEEE-TT----PPPEEEEEEEEEEPTT--EEEEEEEETTSPTTSTTS--GGGGTT-S--EEEEEEEEE--TT-S---HHHHEEEEEEEEEE---EEEEEEEESTTSTTPPTT-EEEEEEEEEEET----TTTHHHHHTTTTHHHHHHHHHHHHHHHHHHHHHHHHS----HHHHHHHHHHHHHHHHHHHHHHHHHHHHHTT---S-TT-EETTHHHHT-EEPTT-TTEEEEEEETT-EEEEEEEE--S--SS--EEEEE-SB-TTSSB--EEEE--TT-EEEEEEEEEEESS-TT-SS--EETT-B--TT--S---BSSPSSSS-TTTTBT-EEEESSSSSS--EE--SEEEEEPPTT--EEEEEE--BTT-GGG-EEEEEEEEEEEPPPSS----S----TTSSS--EE-HHHHS-EEEEEEEEEEEEE-TTS-EEEEEEEEEEEEEEE----S--------------

Sequence (851 aa):
MLYLKRHSQSIKGISCTGGILALVLVLILMSPQNGLAQTGICAKDLGAAAPSFDGIVAPGASGAGCTPDPVWSDIAPAEFEVAGLLPKAHLYLAYESESYPTSRLHIGVAVKGDSELSEFDYFLMFFDADNSDDWGDGDFAILIKVCDRDGSAGKELIDDGKKCSGEDIAEATYWRYDSSADPSTRWKMGPDTASAEIEGKITWDYTTADEPEKRIWNLEIHMPVGTPAFNLATTGNFFGVGAYLFVDRGHLTAEPQTGQVRWWPNDGLPDPLPASVPTPPAIPINAVTPRLLDFTYDDPETTDVAEHRPQADRLADVSLQNVCYDVNFDVSFPWKINGQAAASHDDRIKRGLSNTFTVTFRFDGPGPDPNPPANTGTVELRLKPYGNLGTGSQVEWIKEETGISANYDAARSVDFIYDFSKTPGTQDGPPSEWADYGEFSFICATMKLKDFPLDDDKSYNSNVENVNWNYFETSEYKQTFYITADGIPGLNPGESTTILLHAEMNNEGQNIGLMLASVLSPVATPIGVLVLSAAVLTTLLLVRLKRTGTTSYKYALLLVVLLVLGVTASCAIICKTCAIICKEKQPTSRWEFGNARELGITPMEGEPGWYEVPIRFGEIKGVELEVNGMPLPYRTQQIQLLPTASDNRPNMLPLQVKPQQVVTIVALGNIDLDGPGGPLEPTSAHGFIRRDTTGQQRYLLRDGYYTPSEYAGALIGSFDGFRKTSFVVGRTASIMVPEGANTLTLAVNAIRGTYELVSGSFELSIIRTPPPQVPTFDDMQGDGTYEVPHTFSLWDTLTSLSVYTYYETVQLNETDMAVSRTRHPLAFSHYAVYDSHNQRVRQPGLVRMRQ

pLDDT: mean 75.15, std 18.98, range [21.91, 98.19]